Protein AF-A0A2G1WZQ5-F1 (afdb_monomer)

Foldseek 3Di:
DDPDDQDAQADELLLLLLQLQLLLLFLLLQFLLQVLCQQQNLCSLVLLLVLLVLLLLLLQLQLQLCQLPVAAQFLLVLLCFAVHLLSSLLLLLLLLLLLLLLLLLLLLLLLLLVCVVVVDAWDDDDPAIGGSSLVSSLVLLVVLLVCQLQQVDDDSVVSSVLSVLLLVLLVVLLVLLVVQFAPCLCPPVGDPNNVLCSLQSSLQSSSSNLRLSLSSNCSSNHDPSLPSSSCSSNVSSVVNSVSSSSSSSSLSRRDHSVLSHPDSRSQLVSQLVSQQVDDDPRDGCSVVRSVSSSVSNNSSSSSNSSSSLVSSLSNVCVCCVQQLDPVLCQDADPNRRHSNNSSVVSSVSSSVSSRVDDSRLSSSLSSLSVLSSSLSSLVSSVSVVVLPDPSRDRSRHRPPPPVSSVSSNCSSVVSLVSYDVVSNVVSVVSSVVSSVSCVPGSLQPGADTHSLLVSCCVCVVPDDPVSVVVSVVSHRPPPQQEEEEADDDLVCLLVLLVLSLLVSVVSVHAYEYEYEQADAPVAPLVNCVVVPSCVVVVVSQVVSQVSSVVSVHHYHYYYHYDNDRPVVLQVVCVVVVHQEYRYEDDPCQVPDQQDLAGPCLLPLLDHNHHYHYDHDPDDDQQEEEEEDPDDDLSLVLLQSNVSSCVRPVHAYEYEYEDAPPCQVVSQVVSCVVCVVSVNNVHHYHYHHDDPVVRCVVVCVVGPYYRYGDDPAGSVLVCLLVPLVQLLCQVVPDQEAEDWLVCCQSHDVCLLSNLVNHPHAYADQQKAQQVPRARDHSHHQWGWDADPNAIEIEGYEEDCCRHVVRHPDPCVVVRIGGHDCLVRVLVVLVCCCPVVVHLAYEYEYADDPVVVLSSLCSNQVLSHAEYEYENPQDAAKFDDRNNHTYGYQGPPCQWDKDKAFDGDPSYTDDIDIDTHGDDPVDDDDVSSVVSVVVVCVVSVQQAFPDAAPDKWALAPVDLQFDATNNLQVVQVCLCVVVVHQKGKDFSVQFQDRDIDDNTTDTNNNVCNGRVDPDDRDDDDDALVRVQVVQLVQFDFDQDPVRDTPFTGGGMHMPQKDWDADGDPPDPGGIDQIDGNRHTHDD

Nearest PDB structures (foldseek):
  3gi8-assembly1_C  TM=8.503E-01  e=2.421E-17  Methanocaldococcus jannaschii
  8wny-assembly1_B  TM=8.294E-01  e=9.276E-18  Homo sapiens
  3gi9-assembly1_C  TM=8.545E-01  e=6.603E-17  Methanocaldococcus jannaschii
  3gia-assembly1_A  TM=8.506E-01  e=1.650E-16  Methanocaldococcus jannaschii
  6m1y-assembly1_B  TM=4.887E-01  e=1.292E-19  Homo sapiens

Sequence (1081 aa):
MSGDEELAKDLGPLAALTIGIGTMIGAGIFVLPGTAVARAGPLAAFTFVLGGVIALFTALSASELGTAMPKSGGAYFYVNRALGPMFGSVAGWANWLGLAFASAFYMYGFGEYVNALLGLGPVGLGFVTLEAAQVIGLAGALLFIAVNYFGAKETGGLQIVIVLSLLGILAVFTVVGILNAEMSSLRPLAPPGTVGQVLPVTGIIFVSYLGFVQITSVAEEIKNPGRNLPLAVLGSVVIVTVVYALFLLVLLAAVPNELVANNETAVVDAARLLFGNYEVFGFSLGGLGAAMLLIGGLLATASSANASILSSSRINFAMGREKIVTPSLNEIHERFGTPYKSIALTGALILVFLVAGDVNSLSTMGSVLHLVVYGLLNLALIVMRESEVEGYDPDFEVPFYPAVPIIGAVSSFALIYYIEPRIIAISGGLVAFALLWYLLYARDKVEARGVLGTWILDRSEDLPEQAVSAATAVQPSGDDYRVMVPLANPKTEEHLITLASAIAKQRNGTVVAVNIANVPDQTSLEAARDRGAHEAAHGLLDQAREDAETFGVDVETHVVLSHRVFEEVFDAARTYGADMTVMGWGEDSHGAPGRAESAVDELAYSLPSDFLVFRDRGFDPARILVPTAGGPASELSGAVARMLQAEFDGEVTLLHVVEPGEEEAGRAFLSEWADAHDLSDATLRIESGDVEDSIERAARDATMLIIGATQKGLLSRLVRGSLVLDVLNEVGPDADVIGNHEFDYGLDPISDVTADSEFPWLATNLVDSETGEAFDGTESTNIVERGGVSVGIIGLVDDGATTGKTNIDFEAEGITIEDFTETGPAEAKRLKEDEDVDVVVALAHTGIDDAENLAEADADDDIDVIVVGDDEQFYPPETVDGSIVSEARARAAYLSEIELTVDGGEVTSFDGQLIEVTNDIEKDPTASDIINEYRGEVSLDSPVVETETPLDATFGSNYHRETNYGNVVTDAMRERVDADVAITNAGGIRSDSVYGPGEITGGDIFNTLPFPNTVVSLELTGEELVETLESQVVTLESETGQNFGEEISQQTSGVHFEWVPHEDADELVRDVYVGGEPLDP

Solvent-accessible surface area (backbone atoms only — not comparable to full-atom values): 55916 Å² total; per-residue (Å²): 133,78,94,82,72,82,61,72,56,74,36,46,54,67,55,43,23,34,51,10,35,29,36,17,59,15,30,37,80,42,31,43,53,6,57,31,29,59,54,17,41,62,38,31,30,54,22,50,38,52,35,34,55,53,49,45,31,36,34,41,37,51,26,20,54,34,29,41,49,44,47,60,20,20,64,28,46,51,17,21,49,21,56,7,56,50,50,15,29,32,25,41,49,25,45,44,52,14,33,28,27,38,26,18,29,14,24,35,42,30,8,45,51,53,32,74,75,68,71,61,68,64,48,76,60,90,95,47,76,39,49,36,23,41,57,45,9,48,55,50,45,53,50,51,42,49,41,57,43,59,39,65,79,75,54,73,65,57,55,44,53,51,36,54,49,41,53,49,51,51,48,55,51,37,55,57,25,55,79,56,45,37,78,68,61,36,60,65,49,69,49,94,76,15,70,82,27,38,58,32,43,19,34,40,54,35,45,29,62,61,16,33,59,57,44,32,39,44,26,44,28,31,44,66,34,48,62,33,45,38,50,16,27,45,46,20,44,52,53,50,28,52,51,49,31,53,39,43,46,25,50,41,22,42,40,66,58,76,65,30,29,77,24,58,56,24,60,26,57,47,27,26,57,63,30,42,79,40,69,59,99,89,40,62,35,13,65,57,32,20,49,48,42,42,51,39,39,38,53,17,7,49,47,20,27,51,51,30,54,55,50,38,38,44,39,48,35,38,33,14,74,56,30,60,39,64,50,70,39,47,45,59,36,90,91,40,75,19,43,38,52,34,40,50,52,49,42,52,50,19,52,51,44,36,74,76,44,51,69,66,57,21,25,28,49,16,16,48,29,39,26,53,34,41,20,45,36,17,49,17,48,51,44,50,67,76,58,70,50,86,87,71,62,46,71,32,76,56,73,66,71,68,57,38,32,52,50,18,19,51,52,31,53,53,34,52,72,49,46,59,66,69,53,50,52,53,53,50,50,51,45,50,46,22,46,48,43,21,74,75,53,18,25,73,52,28,86,72,80,7,50,50,42,51,58,43,57,82,38,44,89,83,46,59,67,68,58,36,52,50,39,65,72,62,48,49,58,67,82,41,44,23,25,27,30,66,54,87,51,84,90,54,42,69,56,50,39,50,54,34,34,52,54,12,51,78,59,63,16,28,31,36,40,31,30,64,42,76,36,59,87,90,50,53,65,68,59,44,58,77,72,47,63,62,64,76,47,48,67,58,49,53,48,52,42,58,59,23,50,76,72,74,30,56,68,48,72,48,79,43,75,31,71,48,53,71,66,45,52,49,52,46,35,55,74,70,58,23,56,27,38,44,35,76,54,62,91,64,54,57,45,68,98,77,55,90,65,27,83,64,43,78,55,68,83,72,65,76,39,51,76,44,79,44,70,81,82,69,91,44,64,58,26,32,34,33,57,45,90,62,62,74,43,29,53,54,39,45,53,53,51,50,49,47,27,72,74,66,75,23,48,46,32,42,35,36,68,31,62,83,90,40,64,70,58,50,51,51,52,52,51,54,52,24,53,76,63,77,40,69,88,40,47,80,44,79,50,66,56,64,61,66,66,48,49,56,61,54,48,73,81,34,62,33,79,45,68,45,72,69,100,57,37,63,59,61,56,37,51,56,75,19,74,66,55,56,41,44,49,72,68,54,54,84,58,48,56,57,48,44,70,64,43,76,79,41,70,75,56,40,35,57,47,37,70,73,44,86,43,54,38,19,26,50,27,43,19,22,62,89,77,70,41,43,35,83,53,41,35,40,60,47,78,47,80,54,99,90,41,39,36,33,36,38,10,31,48,43,64,63,40,40,68,68,69,36,93,67,61,45,70,82,73,42,33,39,80,46,61,40,53,61,44,49,40,54,49,30,42,45,40,39,74,76,65,68,33,34,42,26,37,35,37,29,34,29,40,68,74,54,49,51,49,34,29,60,53,26,81,82,54,43,45,47,32,38,42,37,64,61,70,48,45,88,35,58,58,41,81,41,77,71,16,34,38,32,29,36,35,55,92,65,46,26,45,75,46,75,50,77,40,71,60,97,56,37,82,76,50,73,53,55,42,64,45,73,60,54,92,85,57,86,74,58,66,67,56,47,50,57,54,51,51,56,40,60,75,62,47,28,79,41,71,73,47,73,38,93,52,64,28,46,38,26,53,89,48,31,52,56,30,74,29,68,33,40,35,54,53,17,42,49,52,18,62,75,69,74,49,73,58,24,73,44,56,30,84,66,50,57,33,80,44,68,47,53,56,38,72,39,27,45,42,58,50,41,52,28,44,74,63,94,76,81,89,82,90,81,94,70,55,42,49,57,49,49,53,56,61,38,70,35,57,41,74,53,72,42,100,84,75,50,74,82,48,56,35,40,38,43,20,54,27,46,62,46,69,46,73,54,81,51,100,84,54,96,58,50,55,44,80,45,22,47,82,84,42,76,59,70,96

Mean predicted aligned error: 19.76 Å

Structure (mmCIF, N/CA/C/O backbone):
data_AF-A0A2G1WZQ5-F1
#
_entry.id   AF-A0A2G1WZQ5-F1
#
loop_
_atom_site.group_PDB
_atom_site.id
_atom_site.type_symbol
_atom_site.label_atom_id
_atom_site.label_alt_id
_atom_site.label_comp_id
_atom_site.label_asym_id
_atom_site.label_entity_id
_atom_site.label_seq_id
_atom_site.pdbx_PDB_ins_code
_atom_site.Cartn_x
_atom_site.Cartn_y
_atom_site.Cartn_z
_atom_site.occupancy
_atom_site.B_iso_or_equiv
_atom_site.auth_seq_id
_atom_site.auth_comp_id
_atom_site.auth_asym_id
_atom_site.auth_atom_id
_atom_site.pdbx_PDB_model_num
ATOM 1 N N . MET A 1 1 ? 5.654 -18.693 7.357 1.00 29.69 1 MET A N 1
ATOM 2 C CA . MET A 1 1 ? 6.306 -17.385 7.551 1.00 29.69 1 MET A CA 1
ATOM 3 C C . MET A 1 1 ? 5.194 -16.432 7.930 1.00 29.69 1 MET A C 1
ATOM 5 O O . MET A 1 1 ? 4.270 -16.294 7.135 1.00 29.69 1 MET A O 1
ATOM 9 N N . SER A 1 2 ? 5.206 -15.958 9.177 1.00 25.42 2 SER A N 1
ATOM 10 C CA . SER A 1 2 ? 4.287 -14.941 9.703 1.00 25.42 2 SER A CA 1
ATOM 11 C C . SER A 1 2 ? 4.451 -13.641 8.910 1.00 25.42 2 SER A C 1
ATOM 13 O O . SER A 1 2 ? 5.527 -13.380 8.380 1.00 25.42 2 SER A O 1
ATOM 15 N N . GLY A 1 3 ? 3.359 -12.894 8.747 1.00 26.50 3 GLY A N 1
ATOM 16 C CA . GLY A 1 3 ? 3.228 -11.793 7.788 1.00 26.50 3 GLY A CA 1
ATOM 17 C C . GLY A 1 3 ? 4.010 -10.516 8.098 1.00 26.50 3 GLY A C 1
ATOM 18 O O . GLY A 1 3 ? 4.074 -9.671 7.209 1.00 26.50 3 GLY A O 1
ATOM 19 N N . ASP A 1 4 ? 4.643 -10.415 9.270 1.00 29.84 4 ASP A N 1
ATOM 20 C CA . ASP A 1 4 ? 5.208 -9.166 9.802 1.00 29.84 4 ASP A CA 1
ATOM 21 C C . ASP A 1 4 ? 6.713 -9.261 10.107 1.00 29.84 4 ASP A C 1
ATOM 23 O O . ASP A 1 4 ? 7.184 -8.892 11.178 1.00 29.84 4 ASP A O 1
ATOM 27 N N . GLU A 1 5 ? 7.505 -9.765 9.160 1.00 31.70 5 GLU A N 1
ATOM 28 C CA . GLU A 1 5 ? 8.941 -9.462 9.147 1.00 31.70 5 GLU A CA 1
ATOM 29 C C . GLU A 1 5 ? 9.142 -8.159 8.359 1.00 31.70 5 GLU A C 1
ATOM 31 O O . GLU A 1 5 ? 9.123 -8.167 7.124 1.00 31.70 5 GLU A O 1
ATOM 36 N N . GLU A 1 6 ? 9.323 -7.028 9.051 1.00 35.47 6 GLU A N 1
ATOM 37 C CA . GLU A 1 6 ? 9.748 -5.786 8.398 1.00 35.47 6 GLU A CA 1
ATOM 38 C C . GLU A 1 6 ? 11.086 -6.017 7.674 1.00 35.47 6 GLU A C 1
ATOM 40 O O . GLU A 1 6 ? 12.107 -6.366 8.277 1.00 35.47 6 GLU A O 1
ATOM 45 N N . LEU A 1 7 ? 11.097 -5.835 6.349 1.00 51.03 7 LEU A N 1
ATOM 46 C CA . LEU A 1 7 ? 12.318 -5.947 5.554 1.00 51.03 7 LEU A CA 1
ATOM 47 C C . LEU A 1 7 ? 13.305 -4.843 5.961 1.00 51.03 7 LEU A C 1
ATOM 49 O O . LEU A 1 7 ? 12.952 -3.667 6.044 1.00 51.03 7 LEU A O 1
ATOM 53 N N . ALA A 1 8 ? 14.575 -5.206 6.157 1.00 48.88 8 ALA A N 1
ATOM 54 C CA . ALA A 1 8 ? 15.613 -4.243 6.514 1.00 48.88 8 ALA A CA 1
ATOM 55 C C . ALA A 1 8 ? 15.710 -3.101 5.476 1.00 48.88 8 ALA A C 1
ATOM 57 O O . ALA A 1 8 ? 15.959 -3.328 4.286 1.00 48.88 8 ALA A O 1
ATOM 58 N N . LYS A 1 9 ? 15.560 -1.852 5.942 1.00 71.12 9 LYS A N 1
ATOM 59 C CA . LYS A 1 9 ? 15.681 -0.620 5.140 1.00 71.12 9 LYS A CA 1
ATOM 60 C C . LYS A 1 9 ? 17.141 -0.357 4.750 1.00 71.12 9 LYS A C 1
ATOM 62 O O . LYS A 1 9 ? 17.789 0.537 5.291 1.00 71.12 9 LYS A O 1
ATOM 67 N N . ASP A 1 10 ? 17.687 -1.124 3.810 1.00 75.94 10 ASP A N 1
ATOM 68 C CA . ASP A 1 10 ? 19.107 -1.078 3.431 1.00 75.94 10 ASP A CA 1
ATOM 69 C C . ASP A 1 10 ? 19.416 -0.236 2.179 1.00 75.94 10 ASP A C 1
ATOM 71 O O . ASP A 1 10 ? 20.571 0.149 1.946 1.00 75.94 10 ASP A O 1
ATOM 75 N N . LEU A 1 11 ? 18.411 0.118 1.373 1.00 79.69 11 LEU A N 1
ATOM 76 C CA . LEU A 1 11 ? 18.607 0.794 0.090 1.00 79.69 11 LEU A CA 1
ATOM 77 C C . LEU A 1 11 ? 18.655 2.319 0.243 1.00 79.69 11 LEU A C 1
ATOM 79 O O . LEU A 1 11 ? 17.658 2.994 0.489 1.00 79.69 11 LEU A O 1
ATOM 83 N N . GLY A 1 12 ? 19.843 2.890 0.033 1.00 85.31 12 GLY A N 1
ATOM 84 C CA . GLY A 1 12 ? 20.021 4.339 -0.077 1.00 85.31 12 GLY A CA 1
ATOM 85 C C . GLY A 1 12 ? 19.518 4.923 -1.413 1.00 85.31 12 GLY A C 1
ATOM 86 O O . GLY A 1 12 ? 19.288 4.187 -2.376 1.00 85.31 12 GLY A O 1
ATOM 87 N N . PRO A 1 13 ? 19.451 6.263 -1.537 1.00 86.19 13 PRO A N 1
ATOM 88 C CA . PRO A 1 13 ? 18.886 6.946 -2.708 1.00 86.19 13 PRO A CA 1
ATOM 89 C C . PRO A 1 13 ? 19.614 6.627 -4.020 1.00 86.19 13 PRO A C 1
ATOM 91 O O . PRO A 1 13 ? 18.984 6.467 -5.063 1.00 86.19 13 PRO A O 1
ATOM 94 N N . LEU A 1 14 ? 20.946 6.486 -3.985 1.00 87.38 14 LEU A N 1
ATOM 95 C CA . LEU A 1 14 ? 21.723 6.112 -5.170 1.00 87.38 14 LEU A CA 1
ATOM 96 C C . LEU A 1 14 ? 21.392 4.686 -5.632 1.00 87.38 14 LEU A C 1
ATOM 98 O O . LEU A 1 14 ? 21.265 4.454 -6.832 1.00 87.38 14 LEU A O 1
ATOM 102 N N . ALA A 1 15 ? 21.227 3.749 -4.694 1.00 86.25 15 ALA A N 1
ATOM 103 C CA . ALA A 1 15 ? 20.874 2.370 -5.013 1.00 86.25 15 ALA A CA 1
ATOM 104 C C . ALA A 1 15 ? 19.482 2.315 -5.662 1.00 86.25 15 ALA A C 1
ATOM 106 O O . ALA A 1 15 ? 19.361 1.799 -6.774 1.00 86.25 15 ALA A O 1
ATOM 107 N N . ALA A 1 16 ? 18.479 2.957 -5.050 1.00 87.75 16 ALA A N 1
ATOM 108 C CA . ALA A 1 16 ? 17.121 3.061 -5.592 1.00 87.75 16 ALA A CA 1
ATOM 109 C C . ALA A 1 16 ? 17.097 3.680 -7.004 1.00 87.75 16 ALA A C 1
ATOM 111 O O . ALA A 1 16 ? 16.499 3.122 -7.927 1.00 87.75 16 ALA A O 1
ATOM 112 N N . LEU A 1 17 ? 17.836 4.776 -7.221 1.00 90.62 17 LEU A N 1
ATOM 113 C CA . LEU A 1 17 ? 17.949 5.414 -8.535 1.00 90.62 17 LEU A CA 1
ATOM 114 C C . LEU A 1 17 ? 18.581 4.474 -9.580 1.00 90.62 17 LEU A C 1
ATOM 116 O O . LEU A 1 17 ? 18.105 4.390 -10.713 1.00 90.62 17 LEU A O 1
ATOM 120 N N . THR A 1 18 ? 19.640 3.740 -9.217 1.00 88.19 18 THR A N 1
ATOM 121 C CA . THR A 1 18 ? 20.293 2.793 -10.138 1.00 88.19 18 THR A CA 1
ATOM 122 C C . THR A 1 18 ? 19.441 1.566 -10.464 1.00 88.19 18 THR A C 1
ATOM 124 O O . THR A 1 18 ? 19.591 1.019 -11.556 1.00 88.19 18 THR A O 1
ATOM 127 N N . ILE A 1 19 ? 18.512 1.161 -9.590 1.00 85.44 19 ILE A N 1
ATOM 128 C CA . ILE A 1 19 ? 17.529 0.111 -9.897 1.00 85.44 19 ILE A CA 1
ATOM 129 C C . ILE A 1 19 ? 16.635 0.569 -11.056 1.00 85.44 19 ILE A C 1
ATOM 131 O O . ILE A 1 19 ? 16.537 -0.130 -12.067 1.00 85.44 19 ILE A O 1
ATOM 135 N N . GLY A 1 20 ? 16.064 1.776 -10.968 1.00 87.69 20 GLY A N 1
ATOM 136 C CA . GLY A 1 20 ? 15.233 2.346 -12.034 1.00 87.69 20 GLY A CA 1
ATOM 137 C C . GLY A 1 20 ? 16.000 2.607 -13.330 1.00 87.69 20 GLY A C 1
ATOM 138 O O . GLY A 1 20 ? 15.562 2.228 -14.415 1.00 87.69 20 GLY A O 1
ATOM 139 N N . ILE A 1 21 ? 17.186 3.217 -13.240 1.00 91.06 21 ILE A N 1
ATOM 140 C CA . ILE A 1 21 ? 18.001 3.507 -14.429 1.00 91.06 21 ILE A CA 1
ATOM 141 C C . ILE A 1 21 ? 18.484 2.212 -15.090 1.00 91.06 21 ILE A C 1
ATOM 143 O O . ILE A 1 21 ? 18.430 2.110 -16.309 1.00 91.06 21 ILE A O 1
ATOM 147 N N . GLY A 1 22 ? 18.950 1.218 -14.331 1.00 85.62 22 GLY A N 1
ATOM 148 C CA . GLY A 1 22 ? 19.481 -0.025 -14.901 1.00 85.62 22 GLY A CA 1
ATOM 149 C C . GLY A 1 22 ? 18.422 -0.943 -15.507 1.00 85.62 22 GLY A C 1
ATOM 150 O O . GLY A 1 22 ? 18.697 -1.662 -16.466 1.00 85.62 22 GLY A O 1
ATOM 151 N N . THR A 1 23 ? 17.192 -0.894 -14.998 1.00 84.00 23 THR A N 1
ATOM 152 C CA . THR A 1 23 ? 16.056 -1.594 -15.616 1.00 84.00 23 THR A CA 1
ATOM 153 C C . THR A 1 23 ? 15.586 -0.898 -16.892 1.00 84.00 23 THR A C 1
ATOM 155 O O . THR A 1 23 ? 15.236 -1.578 -17.853 1.00 84.00 23 THR A O 1
ATOM 158 N N . MET A 1 24 ? 15.628 0.438 -16.945 1.00 91.31 24 MET A N 1
ATOM 159 C CA . MET A 1 24 ? 15.257 1.192 -18.145 1.00 91.31 24 MET A CA 1
ATOM 160 C C . MET A 1 24 ? 16.355 1.193 -19.218 1.00 91.31 24 MET A C 1
ATOM 162 O O . MET A 1 24 ? 16.076 0.826 -20.356 1.00 91.31 24 MET A O 1
ATOM 166 N N . ILE A 1 25 ? 17.615 1.527 -18.889 1.00 90.12 25 ILE A N 1
ATOM 167 C CA . ILE A 1 25 ? 18.793 1.474 -19.789 1.00 90.12 25 ILE A CA 1
ATOM 168 C C . ILE A 1 25 ? 19.225 0.016 -20.022 1.00 90.12 25 ILE A C 1
ATOM 170 O O . ILE A 1 25 ? 20.331 -0.408 -19.696 1.00 90.12 25 ILE A O 1
ATOM 174 N N . GLY A 1 26 ? 18.309 -0.743 -20.611 1.00 83.06 26 GLY A N 1
ATOM 175 C CA . GLY A 1 26 ? 18.460 -2.124 -21.022 1.00 83.06 26 GLY A CA 1
ATOM 176 C C . GLY A 1 26 ? 18.568 -2.268 -22.529 1.00 83.06 26 GLY A C 1
ATOM 177 O O . GLY A 1 26 ? 19.111 -1.417 -23.236 1.00 83.06 26 GLY A O 1
ATOM 178 N N . ALA A 1 27 ? 17.966 -3.333 -23.053 1.00 81.69 27 ALA A N 1
ATOM 179 C CA . ALA A 1 27 ? 17.953 -3.594 -24.490 1.00 81.69 27 ALA A CA 1
ATOM 180 C C . ALA A 1 27 ? 17.224 -2.510 -25.306 1.00 81.69 27 ALA A C 1
ATOM 182 O O . ALA A 1 27 ? 17.475 -2.391 -26.498 1.00 81.69 27 ALA A O 1
ATOM 183 N N . GLY A 1 28 ? 16.353 -1.698 -24.696 1.00 86.25 28 GLY A N 1
ATOM 184 C CA . GLY A 1 28 ? 15.568 -0.672 -25.391 1.00 86.25 28 GLY A CA 1
ATOM 185 C C . GLY A 1 28 ? 16.412 0.283 -26.242 1.00 86.25 28 GLY A C 1
ATOM 186 O O . GLY A 1 28 ? 16.221 0.372 -27.452 1.00 86.25 28 GLY A O 1
ATOM 187 N N . ILE A 1 29 ? 17.408 0.939 -25.639 1.00 91.12 29 ILE A N 1
ATOM 188 C CA . ILE A 1 29 ? 18.269 1.921 -26.326 1.00 91.12 29 ILE A CA 1
ATOM 189 C C . ILE A 1 29 ? 19.345 1.295 -27.221 1.00 91.12 29 ILE A C 1
ATOM 191 O O . ILE A 1 29 ? 19.908 1.971 -28.078 1.00 91.12 29 ILE A O 1
ATOM 195 N N . PHE A 1 30 ? 19.633 0.010 -27.028 1.00 92.50 30 PHE A N 1
ATOM 196 C CA . PHE A 1 30 ? 20.663 -0.719 -27.767 1.00 92.50 30 PHE A CA 1
ATOM 197 C C . PHE A 1 30 ? 20.083 -1.470 -28.980 1.00 92.50 30 PHE A C 1
ATOM 199 O O . PHE A 1 30 ? 20.706 -1.471 -30.037 1.00 92.50 30 PHE A O 1
ATOM 206 N N . VAL A 1 31 ? 18.868 -2.019 -28.859 1.00 91.38 31 VAL A N 1
ATOM 207 C CA . VAL A 1 31 ? 18.214 -2.890 -29.855 1.00 91.38 31 VAL A CA 1
ATOM 208 C C . VAL A 1 31 ? 17.113 -2.169 -30.641 1.00 91.38 31 VAL A C 1
ATOM 210 O O . VAL A 1 31 ? 17.042 -2.289 -31.863 1.00 91.38 31 VAL A O 1
ATOM 213 N N . LEU A 1 32 ? 16.258 -1.373 -29.984 1.00 93.25 32 LEU A N 1
ATOM 214 C CA . LEU A 1 32 ? 15.117 -0.725 -30.651 1.00 93.25 32 LEU A CA 1
ATOM 215 C C . LEU A 1 32 ? 15.427 0.497 -31.535 1.00 93.25 32 LEU A C 1
ATOM 217 O O . LEU A 1 32 ? 14.532 0.844 -32.317 1.00 93.25 32 LEU A O 1
ATOM 221 N N . PRO A 1 33 ? 16.616 1.152 -31.515 1.00 94.25 33 PRO A N 1
ATOM 222 C CA . PRO A 1 33 ? 16.899 2.224 -32.468 1.00 94.25 33 PRO A CA 1
ATOM 223 C C . PRO A 1 33 ? 16.680 1.787 -33.917 1.00 94.25 33 PRO A C 1
ATOM 225 O O . PRO A 1 33 ? 16.130 2.555 -34.704 1.00 94.25 33 PRO A O 1
ATOM 228 N N . GLY A 1 34 ? 17.031 0.544 -34.265 1.00 92.12 34 GLY A N 1
ATOM 229 C CA . GLY A 1 34 ? 16.873 0.049 -35.628 1.00 92.12 34 GLY A CA 1
ATOM 230 C C . GLY A 1 34 ? 15.418 -0.011 -36.086 1.00 92.12 34 GLY A C 1
ATOM 231 O O . GLY A 1 34 ? 15.088 0.504 -37.159 1.00 92.12 34 GLY A O 1
ATOM 232 N N . THR A 1 35 ? 14.526 -0.550 -35.250 1.00 92.00 35 THR A N 1
ATOM 233 C CA . THR A 1 35 ? 13.079 -0.562 -35.514 1.00 92.00 35 THR A CA 1
ATOM 234 C C . THR A 1 35 ? 12.496 0.852 -35.529 1.00 92.00 35 THR A C 1
ATOM 236 O O . THR A 1 35 ? 11.712 1.194 -36.420 1.00 92.00 35 THR A O 1
ATOM 239 N N . ALA A 1 36 ? 12.871 1.694 -34.560 1.00 94.44 36 ALA A N 1
ATOM 240 C CA . ALA A 1 36 ? 12.332 3.043 -34.431 1.00 94.44 36 ALA A CA 1
ATOM 241 C C . ALA A 1 36 ? 12.698 3.913 -35.641 1.00 94.44 36 ALA A C 1
ATOM 243 O O . ALA A 1 36 ? 11.834 4.574 -36.217 1.00 94.44 36 ALA A O 1
ATOM 244 N N . VAL A 1 37 ? 13.955 3.861 -36.085 1.00 94.69 37 VAL A N 1
ATOM 245 C CA . VAL A 1 37 ? 14.456 4.646 -37.223 1.00 94.69 37 VAL A CA 1
ATOM 246 C C . VAL A 1 37 ? 13.902 4.125 -38.543 1.00 94.69 37 VAL A C 1
ATOM 248 O O . VAL A 1 37 ? 13.547 4.928 -39.404 1.00 94.69 37 VAL A O 1
ATOM 251 N N . ALA A 1 38 ? 13.725 2.809 -38.689 1.00 93.94 38 ALA A N 1
ATOM 252 C CA . ALA A 1 38 ? 13.097 2.232 -39.876 1.00 93.94 38 ALA A CA 1
ATOM 253 C C . ALA A 1 38 ? 11.662 2.741 -40.109 1.00 93.94 38 ALA A C 1
ATOM 255 O O . ALA A 1 38 ? 11.233 2.856 -41.257 1.00 93.94 38 ALA A O 1
ATOM 256 N N . ARG A 1 39 ? 10.919 3.057 -39.038 1.00 93.56 39 ARG A N 1
ATOM 257 C CA . ARG A 1 39 ? 9.515 3.501 -39.115 1.00 93.56 39 ARG A CA 1
ATOM 258 C C . ARG A 1 39 ? 9.345 5.018 -39.014 1.00 93.56 39 ARG A C 1
ATOM 260 O O . ARG A 1 39 ? 8.611 5.607 -39.804 1.00 93.56 39 ARG A O 1
ATOM 267 N N . ALA A 1 40 ? 10.005 5.656 -38.051 1.00 95.12 40 ALA A N 1
ATOM 268 C CA . ALA A 1 40 ? 9.856 7.082 -37.751 1.00 95.12 40 ALA A CA 1
ATOM 269 C C . ALA A 1 40 ? 10.967 7.960 -38.362 1.00 95.12 40 ALA A C 1
ATOM 271 O O . ALA A 1 40 ? 10.849 9.189 -38.370 1.00 95.12 40 ALA A O 1
ATOM 272 N N . GLY A 1 41 ? 12.038 7.369 -38.903 1.00 92.94 41 GLY A N 1
ATOM 273 C CA . GLY A 1 41 ? 13.186 8.116 -39.418 1.00 92.94 41 GLY A CA 1
ATOM 274 C C . GLY A 1 41 ? 13.804 9.012 -38.333 1.00 92.94 41 GLY A C 1
ATOM 275 O O . GLY A 1 41 ? 13.901 8.588 -37.180 1.00 92.94 41 GLY A O 1
ATOM 276 N N . PRO A 1 42 ? 14.166 10.271 -38.651 1.00 91.25 42 PRO A N 1
ATOM 277 C CA . PRO A 1 42 ? 14.698 11.215 -37.665 1.00 91.25 42 PRO A CA 1
ATOM 278 C C . PRO A 1 42 ? 13.759 11.515 -36.483 1.00 91.25 42 PRO A C 1
ATOM 280 O O . PRO A 1 42 ? 14.230 11.934 -35.427 1.00 91.25 42 PRO A O 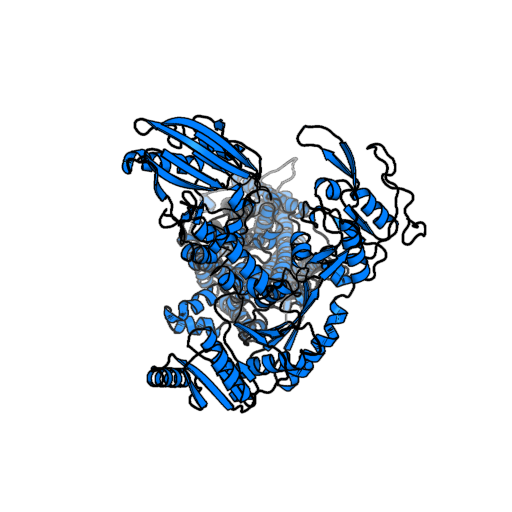1
ATOM 283 N N . LEU A 1 43 ? 12.444 11.272 -36.616 1.00 94.75 43 LEU A N 1
ATOM 284 C CA . LEU A 1 43 ? 11.493 11.431 -35.508 1.00 94.75 43 LEU A CA 1
ATOM 285 C C . LEU A 1 43 ? 11.644 10.353 -34.425 1.00 94.75 43 LEU A C 1
ATOM 287 O O . LEU A 1 43 ? 11.048 10.504 -33.364 1.00 94.75 43 LEU A O 1
ATOM 291 N N . ALA A 1 44 ? 12.448 9.305 -34.635 1.00 93.81 44 ALA A N 1
ATOM 292 C CA . ALA A 1 44 ? 12.687 8.269 -33.629 1.00 93.81 44 ALA A CA 1
ATOM 293 C C . ALA A 1 44 ? 13.198 8.842 -32.292 1.00 93.81 44 ALA A C 1
ATOM 295 O O . ALA A 1 44 ? 12.759 8.414 -31.234 1.00 93.81 44 ALA A O 1
ATOM 296 N N . ALA A 1 45 ? 14.055 9.869 -32.298 1.00 93.00 45 ALA A N 1
ATOM 297 C CA . ALA A 1 45 ? 14.475 10.512 -31.046 1.00 93.00 45 ALA A CA 1
ATOM 298 C C . ALA A 1 45 ? 13.286 11.151 -30.294 1.00 93.00 45 ALA A C 1
ATOM 300 O O . ALA A 1 45 ? 13.200 11.077 -29.069 1.00 93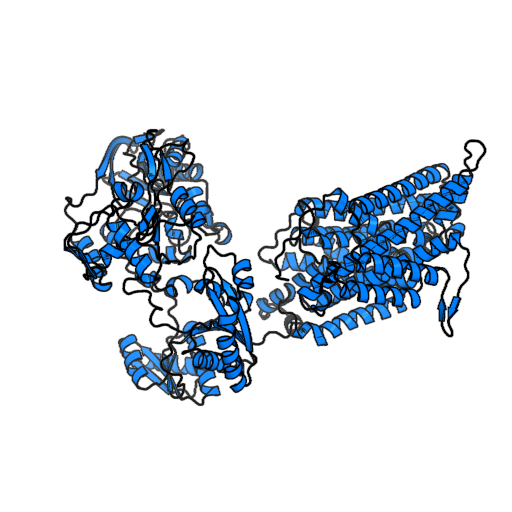.00 45 ALA A O 1
ATOM 301 N N . PHE A 1 46 ? 12.327 11.726 -31.028 1.00 95.56 46 PHE A N 1
ATOM 302 C CA . PHE A 1 46 ? 11.120 12.320 -30.452 1.00 95.56 46 PHE A CA 1
ATOM 303 C C . PHE A 1 46 ? 10.164 11.268 -29.875 1.00 95.56 46 PHE A C 1
ATOM 305 O O . PHE A 1 46 ? 9.525 11.532 -28.861 1.00 95.56 46 PHE A O 1
ATOM 312 N N . THR A 1 47 ? 10.084 10.065 -30.456 1.00 96.31 47 THR A N 1
ATOM 313 C CA . THR A 1 47 ? 9.205 9.005 -29.929 1.00 96.31 47 THR A CA 1
ATOM 314 C C . THR A 1 47 ? 9.647 8.519 -28.552 1.00 96.31 47 THR A C 1
ATOM 316 O O . THR A 1 47 ? 8.788 8.222 -27.724 1.00 96.31 47 THR A O 1
ATOM 319 N N . PHE A 1 48 ? 10.961 8.487 -28.289 1.00 95.44 48 PHE A N 1
ATOM 320 C CA . PHE A 1 48 ? 11.515 8.202 -26.960 1.00 95.44 48 PHE A CA 1
ATOM 321 C C . PHE A 1 48 ? 11.200 9.326 -25.970 1.00 95.44 48 PHE A C 1
ATOM 323 O O . PHE A 1 48 ? 10.682 9.044 -24.897 1.00 95.44 48 PHE A O 1
ATOM 330 N N . VAL A 1 49 ? 11.393 10.595 -26.353 1.00 97.38 49 VAL A N 1
ATOM 331 C CA . VAL A 1 49 ? 11.002 11.743 -25.509 1.00 97.38 49 VAL A CA 1
ATOM 332 C C . VAL A 1 49 ? 9.520 11.686 -25.142 1.00 97.38 49 VAL A C 1
ATOM 334 O O . VAL A 1 49 ? 9.171 11.840 -23.975 1.00 97.38 49 VAL A O 1
ATOM 337 N N . LEU A 1 50 ? 8.651 11.424 -26.120 1.00 97.38 50 LEU A N 1
ATOM 338 C CA . LEU A 1 50 ? 7.214 11.304 -25.889 1.00 97.38 50 LEU A CA 1
ATOM 339 C C . LEU A 1 50 ? 6.881 10.143 -24.940 1.00 97.38 50 LEU A C 1
ATOM 341 O O . LEU A 1 50 ? 6.051 10.313 -24.052 1.00 97.38 50 LEU A O 1
ATOM 345 N N . GLY A 1 51 ? 7.554 8.997 -25.089 1.00 96.56 51 GLY A N 1
ATOM 346 C CA . GLY A 1 51 ? 7.426 7.867 -24.164 1.00 96.56 51 GLY A CA 1
ATOM 347 C C . GLY A 1 51 ? 7.820 8.239 -22.734 1.00 96.56 51 GLY A C 1
ATOM 348 O O . GLY A 1 51 ? 7.068 7.956 -21.808 1.00 96.56 51 GLY A O 1
ATOM 349 N N . GLY A 1 52 ? 8.934 8.953 -22.561 1.00 97.31 52 GLY A N 1
ATOM 350 C CA . GLY A 1 52 ? 9.386 9.445 -21.258 1.00 97.31 52 GLY A CA 1
ATOM 351 C C . GLY A 1 52 ? 8.427 10.441 -20.604 1.00 97.31 52 GLY A C 1
ATOM 352 O O . GLY A 1 52 ? 8.187 10.359 -19.405 1.00 97.31 52 GLY A O 1
ATOM 353 N N . VAL A 1 53 ? 7.822 11.345 -21.383 1.00 97.81 53 VAL A N 1
ATOM 354 C CA . VAL A 1 53 ? 6.795 12.278 -20.879 1.00 97.81 53 VAL A CA 1
ATOM 355 C C . VAL A 1 53 ? 5.546 11.527 -20.409 1.00 97.81 53 VAL A C 1
ATOM 357 O O . VAL A 1 53 ? 5.023 11.825 -19.341 1.00 97.81 53 VAL A O 1
ATOM 360 N N . ILE A 1 54 ? 5.089 10.531 -21.172 1.00 97.19 54 ILE A N 1
ATOM 361 C CA . ILE A 1 54 ? 3.944 9.690 -20.785 1.00 97.19 54 ILE A CA 1
ATOM 362 C C . ILE A 1 54 ? 4.265 8.883 -19.519 1.00 97.19 54 ILE A C 1
ATOM 364 O O . ILE A 1 54 ? 3.452 8.826 -18.595 1.00 97.19 54 ILE A O 1
ATOM 368 N N . ALA A 1 55 ? 5.471 8.315 -19.445 1.00 97.56 55 ALA A N 1
ATOM 369 C CA . ALA A 1 55 ? 5.953 7.615 -18.261 1.00 97.56 55 ALA A CA 1
ATOM 370 C C . ALA A 1 55 ? 5.997 8.538 -17.034 1.00 97.56 55 ALA A C 1
ATOM 372 O O . ALA A 1 55 ? 5.629 8.105 -15.950 1.00 97.56 55 ALA A O 1
ATOM 373 N N . LEU A 1 56 ? 6.370 9.813 -17.201 1.00 97.94 56 LEU A N 1
ATOM 374 C CA . LEU A 1 56 ? 6.467 10.778 -16.105 1.00 97.94 56 LEU A CA 1
ATOM 375 C C . LEU A 1 56 ? 5.120 11.051 -15.421 1.00 97.94 56 LEU A C 1
ATOM 377 O O . LEU A 1 56 ? 5.089 11.153 -14.200 1.00 97.94 56 LEU A O 1
ATOM 381 N N . PHE A 1 57 ? 4.010 11.110 -16.167 1.00 98.12 57 PHE A N 1
ATOM 382 C CA . PHE A 1 57 ? 2.679 11.254 -15.557 1.00 98.12 57 PHE A CA 1
ATOM 383 C C . PHE A 1 57 ? 2.354 10.080 -14.629 1.00 98.12 57 PHE A C 1
ATOM 385 O O . PHE A 1 57 ? 1.906 10.283 -13.509 1.00 98.12 57 PHE A O 1
ATOM 392 N N . THR A 1 58 ? 2.661 8.857 -15.064 1.00 97.75 58 THR A N 1
ATOM 393 C CA . THR A 1 58 ? 2.479 7.658 -14.231 1.00 97.75 58 THR A CA 1
ATOM 394 C C . THR A 1 58 ? 3.495 7.606 -13.090 1.00 97.75 58 THR A C 1
ATOM 396 O O . THR A 1 58 ? 3.171 7.137 -12.007 1.00 97.75 58 THR A O 1
ATOM 399 N N . ALA A 1 59 ? 4.720 8.086 -13.306 1.00 97.75 59 ALA A N 1
ATOM 400 C CA . ALA A 1 59 ? 5.766 8.131 -12.291 1.00 97.75 59 ALA A CA 1
ATOM 401 C C . ALA A 1 59 ? 5.406 9.073 -11.137 1.00 97.75 59 ALA A C 1
ATOM 403 O O . ALA A 1 59 ? 5.702 8.749 -9.991 1.00 97.75 59 ALA A O 1
ATOM 404 N N . LEU A 1 60 ? 4.733 10.193 -11.423 1.00 98.19 60 LEU A N 1
ATOM 405 C CA . LEU A 1 60 ? 4.163 11.068 -10.397 1.00 98.19 60 LEU A CA 1
ATOM 406 C C . LEU A 1 60 ? 3.122 10.303 -9.573 1.00 98.19 60 LEU A C 1
ATOM 408 O O . LEU A 1 60 ? 3.277 10.208 -8.361 1.00 98.19 60 LEU A O 1
ATOM 412 N N . SER A 1 61 ? 2.153 9.659 -10.230 1.00 97.69 61 SER A N 1
ATOM 413 C CA . SER A 1 61 ? 1.109 8.890 -9.540 1.00 97.69 61 SER A CA 1
ATOM 414 C C . SER A 1 61 ? 1.652 7.722 -8.715 1.00 97.69 61 SER A C 1
ATOM 416 O O . SER A 1 61 ? 1.191 7.462 -7.611 1.00 97.69 61 SER A O 1
ATOM 418 N N . ALA A 1 62 ? 2.666 7.028 -9.232 1.00 96.56 62 ALA A N 1
ATOM 419 C CA . ALA A 1 62 ? 3.330 5.936 -8.529 1.00 96.56 62 ALA A CA 1
ATOM 420 C C . ALA A 1 62 ? 4.173 6.422 -7.342 1.00 96.56 62 ALA A C 1
ATOM 422 O O . ALA A 1 62 ? 4.395 5.650 -6.415 1.00 96.56 62 ALA A O 1
ATOM 423 N N . SER A 1 63 ? 4.664 7.666 -7.383 1.00 96.75 63 SER A N 1
ATOM 424 C CA . SER A 1 63 ? 5.424 8.245 -6.273 1.00 96.75 63 SER A CA 1
ATOM 425 C C . SER A 1 63 ? 4.508 8.531 -5.090 1.00 96.75 63 SER A C 1
ATOM 427 O O . SER A 1 63 ? 4.858 8.127 -3.994 1.00 96.75 63 SER A O 1
ATOM 429 N N . GLU A 1 64 ? 3.332 9.123 -5.323 1.00 96.94 64 GLU A N 1
ATOM 430 C CA . GLU A 1 64 ? 2.361 9.409 -4.254 1.00 96.94 64 GLU A CA 1
ATOM 431 C C . GLU A 1 64 ? 1.819 8.127 -3.615 1.00 96.94 64 GLU A C 1
ATOM 433 O O . GLU A 1 64 ? 1.939 7.926 -2.409 1.00 96.94 64 GLU A O 1
ATOM 438 N N . LEU A 1 65 ? 1.318 7.199 -4.439 1.00 95.38 65 LEU A N 1
ATOM 439 C CA . LEU A 1 65 ? 0.827 5.908 -3.948 1.00 95.38 65 LEU A CA 1
ATOM 440 C C . LEU A 1 65 ? 1.906 5.141 -3.173 1.00 95.38 65 LEU A C 1
ATOM 442 O O . LEU A 1 65 ? 1.605 4.444 -2.209 1.00 95.38 65 LEU A O 1
ATOM 446 N N . GLY A 1 66 ? 3.164 5.251 -3.605 1.00 92.94 66 GLY A N 1
ATOM 447 C CA . GLY A 1 66 ? 4.273 4.560 -2.966 1.00 92.94 66 GLY A CA 1
ATOM 448 C C . GLY A 1 66 ? 4.790 5.215 -1.690 1.00 92.94 66 GLY A C 1
ATOM 449 O O . GLY A 1 66 ? 5.391 4.506 -0.886 1.00 92.94 66 GLY A O 1
ATOM 450 N N . THR A 1 67 ? 4.573 6.518 -1.489 1.00 94.31 67 THR A N 1
ATOM 451 C CA . THR A 1 67 ? 4.870 7.180 -0.212 1.00 94.31 67 THR A CA 1
ATOM 452 C C . THR A 1 67 ? 3.770 6.951 0.815 1.00 94.31 67 THR A C 1
ATOM 454 O O . THR A 1 67 ? 4.108 6.665 1.952 1.00 94.31 67 THR A O 1
ATOM 457 N N . ALA A 1 68 ? 2.492 6.960 0.409 1.00 91.69 68 ALA A N 1
ATOM 458 C CA . ALA A 1 68 ? 1.378 6.622 1.306 1.00 91.69 68 ALA A CA 1
ATOM 459 C C . ALA A 1 68 ? 1.360 5.136 1.694 1.00 91.69 68 ALA A C 1
ATOM 461 O O . ALA A 1 68 ? 0.996 4.762 2.801 1.00 91.69 68 ALA A O 1
ATOM 462 N N . MET A 1 69 ? 1.736 4.250 0.767 1.00 90.12 69 MET A N 1
ATOM 463 C CA . MET A 1 69 ? 1.720 2.805 0.990 1.00 90.12 69 MET A CA 1
ATOM 464 C C . MET A 1 69 ? 3.080 2.195 0.632 1.00 90.12 69 MET A C 1
ATOM 466 O O . MET A 1 69 ? 3.213 1.558 -0.423 1.00 90.12 69 MET A O 1
ATOM 470 N N . PRO A 1 70 ? 4.115 2.340 1.479 1.00 84.31 70 PRO A N 1
ATOM 471 C CA . PRO A 1 70 ? 5.465 1.867 1.185 1.00 84.31 70 PRO A CA 1
ATOM 472 C C . PRO A 1 70 ? 5.598 0.344 1.360 1.00 84.31 70 PRO A C 1
ATOM 474 O O . PRO A 1 70 ? 6.541 -0.112 1.994 1.00 84.31 70 PRO A O 1
ATOM 477 N N . LYS A 1 71 ? 4.674 -0.447 0.790 1.00 80.50 71 LYS A N 1
ATOM 478 C CA . LYS A 1 71 ? 4.640 -1.917 0.847 1.00 80.50 71 LYS A CA 1
ATOM 479 C C . LYS A 1 71 ? 5.209 -2.590 -0.409 1.00 80.50 71 LYS A C 1
ATOM 481 O O . LYS A 1 71 ? 5.141 -2.068 -1.526 1.00 80.50 71 LYS A O 1
ATOM 486 N N . SER A 1 72 ? 5.746 -3.796 -0.242 1.00 72.19 72 SER A N 1
ATOM 487 C CA . SER A 1 72 ? 6.278 -4.635 -1.317 1.00 72.19 72 SER A CA 1
ATOM 488 C C . SER A 1 72 ? 5.145 -5.152 -2.212 1.00 72.19 72 SER A C 1
ATOM 490 O O . SER A 1 72 ? 4.101 -5.601 -1.736 1.00 72.19 72 SER A O 1
ATOM 492 N N . GLY A 1 73 ? 5.349 -5.080 -3.533 1.00 74.25 73 GLY A N 1
ATOM 493 C CA . GLY A 1 73 ? 4.354 -5.441 -4.559 1.00 74.25 73 GLY A CA 1
ATOM 494 C C . GLY A 1 73 ? 4.123 -4.365 -5.628 1.00 74.25 73 GLY A C 1
ATOM 495 O O . GLY A 1 73 ? 3.667 -4.682 -6.732 1.00 74.25 73 GLY A O 1
ATOM 496 N N . GLY A 1 74 ? 4.506 -3.113 -5.348 1.00 85.00 74 GLY A N 1
ATOM 497 C CA . GLY A 1 74 ? 4.474 -1.994 -6.295 1.00 85.00 74 GLY A CA 1
ATOM 498 C C . GLY A 1 74 ? 3.099 -1.780 -6.938 1.00 85.00 74 GLY A C 1
ATOM 499 O O . GLY A 1 74 ? 2.069 -1.875 -6.280 1.00 85.00 74 GLY A O 1
ATOM 500 N N . ALA A 1 75 ? 3.063 -1.547 -8.255 1.00 89.94 75 ALA A N 1
ATOM 501 C CA . ALA A 1 75 ? 1.823 -1.242 -8.980 1.00 89.94 75 ALA A CA 1
ATOM 502 C C . ALA A 1 75 ? 0.689 -2.264 -8.817 1.00 89.94 75 ALA A C 1
ATOM 504 O O . ALA A 1 75 ? -0.475 -1.877 -8.867 1.00 89.94 75 ALA A O 1
ATOM 505 N N . TYR A 1 76 ? 1.010 -3.550 -8.648 1.00 92.56 76 TYR A N 1
ATOM 506 C CA . TYR A 1 76 ? -0.011 -4.562 -8.378 1.00 92.56 76 TYR A CA 1
ATOM 507 C C . TYR A 1 76 ? -0.729 -4.260 -7.060 1.00 92.56 76 TYR A C 1
ATOM 509 O O . TYR A 1 76 ? -1.954 -4.202 -7.045 1.00 92.56 76 TYR A O 1
ATOM 517 N N . PHE A 1 77 ? 0.039 -4.018 -5.996 1.00 91.50 77 PHE A N 1
ATOM 518 C CA . PHE A 1 77 ? -0.488 -3.781 -4.658 1.00 91.50 77 PHE A CA 1
ATOM 519 C C . PHE A 1 77 ? -1.384 -2.536 -4.631 1.00 91.50 77 PHE A C 1
ATOM 521 O O . PHE A 1 77 ? -2.517 -2.609 -4.166 1.00 91.50 77 PHE A O 1
ATOM 528 N N . TYR A 1 78 ? -0.941 -1.429 -5.238 1.00 93.19 78 TYR A N 1
ATOM 529 C CA . TYR A 1 78 ? -1.735 -0.194 -5.289 1.00 93.19 78 TYR A CA 1
ATOM 530 C C . TYR A 1 78 ? -3.056 -0.374 -6.038 1.00 93.19 78 TYR A C 1
ATOM 532 O O . TYR A 1 78 ? -4.102 0.080 -5.583 1.00 93.19 78 TYR A O 1
ATOM 540 N N . VAL A 1 79 ? -3.025 -1.068 -7.180 1.00 96.00 79 VAL A N 1
ATOM 541 C CA . VAL A 1 79 ? -4.242 -1.345 -7.950 1.00 96.00 79 VAL A CA 1
ATOM 542 C C . VAL A 1 79 ? -5.159 -2.312 -7.201 1.00 96.00 79 VAL A C 1
ATOM 544 O O . VAL A 1 79 ? -6.371 -2.116 -7.221 1.00 96.00 79 VAL A O 1
ATOM 547 N N . ASN A 1 80 ? -4.604 -3.327 -6.537 1.00 93.50 80 ASN A N 1
ATOM 548 C CA . ASN A 1 80 ? -5.374 -4.290 -5.757 1.00 93.50 80 ASN A CA 1
ATOM 549 C C . ASN A 1 80 ? -6.090 -3.619 -4.579 1.00 93.50 80 ASN A C 1
ATOM 551 O O . ASN A 1 80 ? -7.289 -3.815 -4.412 1.00 93.50 80 ASN A O 1
ATOM 555 N N . ARG A 1 81 ? -5.384 -2.773 -3.820 1.00 91.19 81 ARG A N 1
ATOM 556 C CA . ARG A 1 81 ? -5.950 -2.052 -2.675 1.00 91.19 81 ARG A CA 1
ATOM 557 C C . ARG A 1 81 ? -7.009 -1.036 -3.104 1.00 91.19 81 ARG A C 1
ATOM 559 O O . ARG A 1 81 ? -8.102 -1.038 -2.547 1.00 91.19 81 ARG A O 1
ATOM 566 N N . ALA A 1 82 ? -6.720 -0.221 -4.120 1.00 94.00 82 ALA A N 1
ATOM 567 C CA . ALA A 1 82 ? -7.623 0.847 -4.547 1.00 94.00 82 ALA A CA 1
ATOM 568 C C . ALA A 1 82 ? -8.818 0.331 -5.365 1.00 94.00 82 ALA A C 1
ATOM 570 O O . ALA A 1 82 ? -9.968 0.616 -5.052 1.00 94.00 82 ALA A O 1
ATOM 571 N N . LEU A 1 83 ? -8.566 -0.433 -6.433 1.00 94.25 83 LEU A N 1
ATOM 572 C CA . LEU A 1 83 ? -9.605 -0.853 -7.386 1.00 94.25 83 LEU A CA 1
ATOM 573 C C . LEU A 1 83 ? -10.193 -2.236 -7.066 1.00 94.25 83 LEU A C 1
ATOM 575 O O . LEU A 1 83 ? -11.218 -2.613 -7.630 1.00 94.25 83 LEU A O 1
ATOM 579 N N . GLY A 1 84 ? -9.552 -2.996 -6.181 1.00 91.88 84 GLY A N 1
ATOM 580 C CA . GLY A 1 84 ? -10.008 -4.300 -5.714 1.00 91.88 84 GLY A CA 1
ATOM 581 C C . GLY A 1 84 ? -9.447 -5.509 -6.468 1.00 91.88 84 GLY A C 1
ATOM 582 O O . GLY A 1 84 ? -8.851 -5.369 -7.543 1.00 91.88 84 GLY A O 1
ATOM 583 N N . PRO A 1 85 ? -9.680 -6.727 -5.938 1.00 91.81 85 PRO A N 1
ATOM 584 C CA . PRO A 1 85 ? -9.058 -7.979 -6.393 1.00 91.81 85 PRO A CA 1
ATOM 585 C C . PRO A 1 85 ? -9.250 -8.356 -7.860 1.00 91.81 85 PRO A C 1
ATOM 587 O O . PRO A 1 85 ? -8.380 -8.999 -8.456 1.00 91.81 85 PRO A O 1
ATOM 590 N N . MET A 1 86 ? -10.350 -7.937 -8.490 1.00 94.06 86 MET A N 1
ATOM 591 C CA . MET A 1 86 ? -10.553 -8.150 -9.925 1.00 94.06 86 MET A CA 1
ATOM 592 C C . MET A 1 86 ? -9.523 -7.366 -10.752 1.00 94.06 86 MET A C 1
ATOM 594 O O . MET A 1 86 ? -8.840 -7.929 -11.613 1.00 94.06 86 MET A O 1
ATOM 598 N N . PHE A 1 87 ? -9.391 -6.063 -10.491 1.00 95.44 87 PHE A N 1
ATOM 599 C CA . PHE A 1 87 ? -8.408 -5.217 -11.168 1.00 95.44 87 PHE A CA 1
ATOM 600 C C . PHE A 1 87 ? -6.988 -5.508 -10.678 1.00 95.44 87 PHE A C 1
ATOM 602 O O . PHE A 1 87 ? -6.062 -5.478 -11.488 1.00 95.44 87 PHE A O 1
ATOM 609 N N . GLY A 1 88 ? -6.824 -5.887 -9.408 1.00 94.75 88 GLY A N 1
ATOM 610 C CA . GLY A 1 88 ? -5.591 -6.438 -8.851 1.00 94.75 88 GLY A CA 1
ATOM 611 C C . GLY A 1 88 ? -5.122 -7.676 -9.615 1.00 94.75 88 GLY A C 1
ATOM 612 O O . GLY A 1 88 ? -3.970 -7.735 -10.029 1.00 94.75 88 GLY A O 1
ATOM 613 N N . SER A 1 89 ? -6.019 -8.614 -9.938 1.00 95.81 89 SER A N 1
ATOM 614 C CA . SER A 1 89 ? -5.704 -9.790 -10.765 1.00 95.81 89 SER A CA 1
ATOM 615 C C . SER A 1 89 ? -5.236 -9.398 -12.167 1.00 95.81 89 SER A C 1
ATOM 617 O O . SER A 1 89 ? -4.254 -9.948 -12.669 1.00 95.81 89 SER A O 1
ATOM 619 N N . VAL A 1 90 ? -5.902 -8.424 -12.801 1.00 97.38 90 VAL A N 1
ATOM 620 C CA . VAL A 1 90 ? -5.477 -7.893 -14.108 1.00 97.38 90 VAL A CA 1
ATOM 621 C C . VAL A 1 90 ? -4.096 -7.253 -14.008 1.00 97.38 90 VAL A C 1
ATOM 623 O O . VAL A 1 90 ? -3.225 -7.580 -14.813 1.00 97.38 90 VAL A O 1
ATOM 626 N N . ALA A 1 91 ? -3.876 -6.379 -13.025 1.00 96.62 91 ALA A N 1
ATOM 627 C CA . ALA A 1 91 ? -2.606 -5.694 -12.833 1.00 96.62 91 ALA A CA 1
ATOM 628 C C . ALA A 1 91 ? -1.474 -6.673 -12.499 1.00 96.62 91 ALA A C 1
ATOM 630 O O . ALA A 1 91 ? -0.400 -6.578 -13.083 1.00 96.62 91 ALA A O 1
ATOM 631 N N . GLY A 1 92 ? -1.721 -7.648 -11.627 1.00 94.88 92 GLY A N 1
ATOM 632 C CA . GLY A 1 92 ? -0.759 -8.662 -11.208 1.00 94.88 92 GLY A CA 1
ATOM 633 C C . GLY A 1 92 ? -0.307 -9.550 -12.364 1.00 94.88 92 GLY A C 1
ATOM 634 O O . GLY A 1 92 ? 0.885 -9.602 -12.680 1.00 94.88 92 GLY A O 1
ATOM 635 N N . TRP A 1 93 ? -1.255 -10.170 -13.077 1.00 96.56 93 TRP A N 1
ATOM 636 C CA . TRP A 1 93 ? -0.946 -10.988 -14.253 1.00 96.56 93 TRP A CA 1
ATOM 637 C C . TRP A 1 93 ? -0.311 -10.171 -15.382 1.00 96.56 93 TRP A C 1
ATOM 639 O O . TRP A 1 93 ? 0.644 -10.637 -16.005 1.00 96.56 93 TRP A O 1
ATOM 649 N N . ALA A 1 94 ? -0.799 -8.957 -15.655 1.00 96.88 94 ALA A N 1
ATOM 650 C CA . ALA A 1 94 ? -0.228 -8.106 -16.696 1.00 96.88 94 ALA A CA 1
ATOM 651 C C . ALA A 1 94 ? 1.198 -7.649 -16.349 1.00 96.88 94 ALA A C 1
ATOM 653 O O . ALA A 1 94 ? 2.067 -7.684 -17.220 1.00 96.88 94 ALA A O 1
ATOM 654 N N . ASN A 1 95 ? 1.469 -7.286 -15.094 1.00 94.06 95 ASN A N 1
ATOM 655 C CA . ASN A 1 95 ? 2.801 -6.887 -14.640 1.00 94.06 95 ASN A CA 1
ATOM 656 C C . ASN A 1 95 ? 3.775 -8.077 -14.704 1.00 94.06 95 ASN A C 1
ATOM 658 O O . ASN A 1 95 ? 4.834 -7.984 -15.325 1.00 94.06 95 ASN A O 1
ATOM 662 N N . TRP A 1 96 ? 3.382 -9.242 -14.173 1.00 94.69 96 TRP A N 1
ATOM 663 C CA . TRP A 1 96 ? 4.217 -10.447 -14.193 1.00 94.69 96 TRP A CA 1
ATOM 664 C C . TRP A 1 96 ? 4.507 -10.949 -15.615 1.00 94.69 96 TRP A C 1
ATOM 666 O O . TRP A 1 96 ? 5.668 -11.132 -15.995 1.00 94.69 96 TRP A O 1
ATOM 676 N N . LEU A 1 97 ? 3.474 -11.127 -16.445 1.00 95.94 97 LEU A N 1
ATOM 677 C CA . LEU A 1 97 ? 3.653 -11.564 -17.832 1.00 95.94 97 LEU A CA 1
ATOM 678 C C . LEU A 1 97 ? 4.378 -10.502 -18.661 1.00 95.94 97 LEU A C 1
ATOM 680 O O . LEU A 1 97 ? 5.208 -10.844 -19.503 1.00 95.94 97 LEU A O 1
ATOM 684 N N . GLY A 1 98 ? 4.111 -9.220 -18.407 1.00 95.12 98 GLY A N 1
ATOM 685 C CA . GLY A 1 98 ? 4.801 -8.103 -19.038 1.00 95.12 98 GLY A CA 1
ATOM 686 C C . GLY A 1 98 ? 6.305 -8.144 -18.783 1.00 95.12 98 GLY A C 1
ATOM 687 O O . GLY A 1 98 ? 7.084 -7.990 -19.725 1.00 95.12 98 GLY A O 1
ATOM 688 N N . LEU A 1 99 ? 6.723 -8.409 -17.540 1.00 93.38 99 LEU A N 1
ATOM 689 C CA . LEU A 1 99 ? 8.133 -8.564 -17.175 1.00 93.38 99 LEU A CA 1
ATOM 690 C C . LEU A 1 99 ? 8.755 -9.819 -17.788 1.00 93.38 99 LEU A C 1
ATOM 692 O O . LEU A 1 99 ? 9.913 -9.781 -18.210 1.00 93.38 99 LEU A O 1
ATOM 696 N N . ALA A 1 100 ? 8.003 -10.913 -17.914 1.00 95.94 100 ALA A N 1
ATOM 697 C CA . ALA A 1 100 ? 8.467 -12.106 -18.617 1.00 95.94 100 ALA A CA 1
ATOM 698 C C . ALA A 1 100 ? 8.668 -11.849 -20.127 1.00 95.94 100 ALA A C 1
ATOM 700 O O . ALA A 1 100 ? 9.693 -12.252 -20.684 1.00 95.94 100 ALA A O 1
ATOM 701 N N . PHE A 1 101 ? 7.759 -11.122 -20.792 1.00 96.50 101 PHE A N 1
ATOM 702 C CA . PHE A 1 101 ? 7.937 -10.688 -22.187 1.00 96.50 101 PHE A CA 1
ATOM 703 C C . PHE A 1 101 ? 9.128 -9.737 -22.349 1.00 96.50 101 PHE A C 1
ATOM 705 O O . PHE A 1 101 ? 9.934 -9.918 -23.264 1.00 96.50 101 PHE A O 1
ATOM 712 N N . ALA A 1 102 ? 9.277 -8.765 -21.445 1.00 94.25 102 ALA A N 1
ATOM 713 C CA . ALA A 1 102 ? 10.414 -7.849 -21.437 1.00 94.25 102 ALA A CA 1
ATOM 714 C C . ALA A 1 102 ? 11.739 -8.603 -21.239 1.00 94.25 102 ALA A C 1
ATOM 716 O O . ALA A 1 102 ? 12.684 -8.391 -21.994 1.00 94.25 102 ALA A O 1
ATOM 717 N N . SER A 1 103 ? 11.787 -9.562 -20.311 1.00 94.75 103 SER A N 1
ATOM 718 C CA . SER A 1 103 ? 12.960 -10.410 -20.062 1.00 94.75 103 SER A CA 1
ATOM 719 C C . SER A 1 103 ? 13.318 -11.279 -21.266 1.00 94.75 103 SER A C 1
ATOM 721 O O . SER A 1 103 ? 14.493 -11.399 -21.611 1.00 94.75 103 SER A O 1
ATOM 723 N N . ALA A 1 104 ? 12.321 -11.845 -21.953 1.00 97.00 104 ALA A N 1
ATOM 724 C CA . ALA A 1 104 ? 12.538 -12.561 -23.207 1.00 97.00 104 ALA A CA 1
ATOM 725 C C . ALA A 1 104 ? 13.103 -11.627 -24.292 1.00 97.00 104 ALA A C 1
ATOM 727 O O . ALA A 1 104 ? 14.073 -11.985 -24.955 1.00 97.00 104 ALA A O 1
ATOM 728 N N . PHE A 1 105 ? 12.572 -10.408 -24.430 1.00 95.94 105 PHE A N 1
ATOM 729 C CA . PHE A 1 105 ? 13.129 -9.386 -25.325 1.00 95.94 105 PHE A CA 1
ATOM 730 C C . PHE A 1 105 ? 14.584 -9.038 -24.967 1.00 95.94 105 PHE A C 1
ATOM 732 O O . PHE A 1 105 ? 15.441 -8.993 -25.851 1.00 95.94 105 PHE A O 1
ATOM 739 N N . TYR A 1 106 ? 14.898 -8.856 -23.682 1.00 95.38 106 TYR A N 1
ATOM 740 C CA . TYR A 1 106 ? 16.258 -8.574 -23.223 1.00 95.38 106 TYR A CA 1
ATOM 741 C C . TYR A 1 106 ? 17.217 -9.721 -23.545 1.00 95.38 106 TYR A C 1
ATOM 743 O O . TYR A 1 106 ? 18.320 -9.475 -24.028 1.00 95.38 106 TYR A O 1
ATOM 751 N N . MET A 1 107 ? 16.794 -10.972 -23.358 1.00 96.75 107 MET A N 1
ATOM 752 C CA . MET A 1 107 ? 17.607 -12.147 -23.683 1.00 96.75 107 MET A CA 1
ATOM 753 C C . MET A 1 107 ? 17.753 -12.376 -25.188 1.00 96.75 107 MET A C 1
ATOM 755 O O . MET A 1 107 ? 18.819 -12.801 -25.631 1.00 96.75 107 MET A O 1
ATOM 759 N N . TYR A 1 108 ? 16.746 -12.023 -25.990 1.00 95.94 108 TYR A N 1
ATOM 760 C CA . TYR A 1 108 ? 16.892 -11.964 -27.444 1.00 95.94 108 TYR A CA 1
ATOM 761 C C . TYR A 1 108 ? 17.976 -10.944 -27.824 1.00 95.94 108 TYR A C 1
ATOM 763 O O . TYR A 1 108 ? 18.904 -11.270 -28.562 1.00 95.94 108 TYR A O 1
ATOM 771 N N . GLY A 1 109 ? 17.902 -9.728 -27.270 1.00 94.94 109 GLY A N 1
ATOM 772 C CA . GLY A 1 109 ? 18.902 -8.681 -27.481 1.00 94.94 109 GLY A CA 1
ATOM 773 C C . GLY A 1 109 ? 20.307 -9.115 -27.060 1.00 94.94 109 GLY A C 1
ATOM 774 O O . GLY A 1 109 ? 21.256 -8.950 -27.819 1.00 94.94 109 GLY A O 1
ATOM 775 N N . PHE A 1 110 ? 20.447 -9.751 -25.896 1.00 96.19 110 PHE A N 1
ATOM 776 C CA . PHE A 1 110 ? 21.713 -10.346 -25.460 1.00 96.19 110 PHE A CA 1
ATOM 777 C C . PHE A 1 110 ? 22.253 -11.335 -26.504 1.00 96.19 110 PHE A C 1
ATOM 779 O O . PHE A 1 110 ? 23.432 -11.298 -26.858 1.00 96.19 110 PHE A O 1
ATOM 786 N N . GLY A 1 111 ? 21.370 -12.175 -27.048 1.00 95.81 111 GLY A N 1
ATOM 787 C CA . GLY A 1 111 ? 21.673 -13.095 -28.135 1.00 95.81 111 GLY A CA 1
ATOM 788 C C . GLY A 1 111 ? 22.205 -12.408 -29.391 1.00 95.81 111 GLY A C 1
ATOM 789 O O . GLY A 1 111 ? 23.213 -12.864 -29.926 1.00 95.81 111 GLY A O 1
ATOM 790 N N . GLU A 1 112 ? 21.592 -11.306 -29.832 1.00 94.19 112 GLU A N 1
ATOM 791 C CA . GLU A 1 112 ? 22.065 -10.514 -30.981 1.00 94.19 112 GLU A CA 1
ATOM 792 C C . GLU A 1 112 ? 23.477 -9.963 -30.749 1.00 94.19 112 GLU A C 1
ATOM 794 O O . GLU A 1 112 ? 24.368 -10.115 -31.588 1.00 94.19 112 GLU A O 1
ATOM 799 N N . TYR A 1 113 ? 23.729 -9.402 -29.565 1.00 94.75 113 TYR A N 1
ATOM 800 C CA . TYR A 1 113 ? 25.032 -8.832 -29.221 1.00 94.75 113 TYR A CA 1
ATOM 801 C C . TYR A 1 113 ? 26.143 -9.884 -29.119 1.00 94.75 113 TYR A C 1
ATOM 803 O O . TYR A 1 113 ? 27.273 -9.637 -29.547 1.00 94.75 113 TYR A O 1
ATOM 811 N N . VAL A 1 114 ? 25.845 -11.076 -28.593 1.00 95.44 114 VAL A N 1
ATOM 812 C CA . VAL A 1 114 ? 26.801 -12.192 -28.616 1.00 95.44 114 VAL A CA 1
ATOM 813 C C . VAL A 1 114 ? 26.964 -12.729 -30.040 1.00 95.44 114 VAL A C 1
ATOM 815 O O . VAL A 1 114 ? 28.085 -13.027 -30.459 1.00 95.44 114 VAL A O 1
ATOM 818 N N . ASN A 1 115 ? 25.884 -12.829 -30.819 1.00 94.56 115 ASN A N 1
ATOM 819 C CA . ASN A 1 115 ? 25.956 -13.321 -32.190 1.00 94.56 115 ASN A CA 1
ATOM 820 C C . ASN A 1 115 ? 26.766 -12.391 -33.101 1.00 94.56 115 ASN A C 1
ATOM 822 O O . ASN A 1 115 ? 27.459 -12.876 -33.991 1.00 94.56 115 ASN A O 1
ATOM 826 N N . ALA A 1 116 ? 26.785 -11.083 -32.832 1.00 89.75 116 ALA A N 1
ATOM 827 C CA . ALA A 1 116 ? 27.658 -10.134 -33.522 1.00 89.75 116 ALA A CA 1
ATOM 828 C C . ALA A 1 116 ? 29.160 -10.472 -33.380 1.00 89.75 116 ALA A C 1
ATOM 830 O O . ALA A 1 116 ? 29.966 -10.069 -34.222 1.00 89.75 116 ALA A O 1
ATOM 831 N N . LEU A 1 117 ? 29.551 -11.236 -32.349 1.00 88.44 117 LEU A N 1
ATOM 832 C CA . LEU A 1 117 ? 30.911 -11.764 -32.180 1.00 88.44 117 LEU A CA 1
ATOM 833 C C . LEU A 1 117 ? 31.113 -13.121 -32.863 1.00 88.44 117 LEU A C 1
ATOM 835 O O . LEU A 1 117 ? 32.197 -13.395 -33.380 1.00 88.44 117 LEU A O 1
ATOM 839 N N . LEU A 1 118 ? 30.099 -13.988 -32.808 1.00 90.62 118 LEU A N 1
ATOM 840 C CA . LEU A 1 118 ? 30.216 -15.395 -33.202 1.00 90.62 118 LEU A CA 1
ATOM 841 C C . LEU A 1 118 ? 29.842 -15.657 -34.669 1.00 90.62 118 LEU A C 1
ATOM 843 O O . LEU A 1 118 ? 30.343 -16.616 -35.255 1.00 90.62 118 LEU A O 1
ATOM 847 N N . GLY A 1 119 ? 28.980 -14.827 -35.259 1.00 88.75 119 GLY A N 1
ATOM 848 C CA . GLY A 1 119 ? 28.513 -14.950 -36.641 1.00 88.75 119 GLY A CA 1
ATOM 849 C C . GLY A 1 119 ? 27.797 -16.272 -36.927 1.00 88.75 119 GLY A C 1
ATOM 850 O O . GLY A 1 119 ? 28.012 -16.868 -37.985 1.00 88.75 119 GLY A O 1
ATOM 851 N N . LEU A 1 120 ? 27.000 -16.772 -35.977 1.00 90.88 120 LEU A N 1
ATOM 852 C CA . LEU A 1 120 ? 26.264 -18.025 -36.130 1.00 90.88 120 LEU A CA 1
ATOM 853 C C . LEU A 1 120 ? 25.006 -17.811 -36.985 1.00 90.88 120 LEU A C 1
ATOM 855 O O . LEU A 1 120 ? 24.416 -16.732 -37.008 1.00 90.88 120 LEU A O 1
ATOM 859 N N . GLY A 1 121 ? 24.605 -18.865 -37.699 1.00 89.00 121 GLY A N 1
ATOM 860 C CA . GLY A 1 121 ? 23.359 -18.904 -38.466 1.00 89.00 121 GLY A CA 1
ATOM 861 C C . GLY A 1 121 ? 22.207 -19.558 -37.693 1.00 89.00 121 GLY A C 1
ATOM 862 O O . GLY A 1 121 ? 22.442 -20.163 -36.643 1.00 89.00 121 GLY A O 1
ATOM 863 N N . PRO A 1 122 ? 20.973 -19.482 -38.222 1.00 89.69 122 PRO A N 1
ATOM 864 C CA . PRO A 1 122 ? 19.803 -20.094 -37.604 1.00 89.69 122 PRO A CA 1
ATOM 865 C C . PRO A 1 122 ? 19.926 -21.620 -37.508 1.00 89.69 122 PRO A C 1
ATOM 867 O O . PRO A 1 122 ? 20.557 -22.278 -38.343 1.00 89.69 122 PRO A O 1
ATOM 870 N N . VAL A 1 123 ? 19.279 -22.194 -36.495 1.00 90.00 123 VAL A N 1
ATOM 871 C CA . VAL A 1 123 ? 19.259 -23.629 -36.199 1.00 90.00 123 VAL A CA 1
ATOM 872 C C . VAL A 1 123 ? 17.849 -24.180 -36.407 1.00 90.00 123 VAL A C 1
ATOM 874 O O . VAL A 1 123 ? 16.886 -23.729 -35.791 1.00 90.00 123 VAL A O 1
ATOM 877 N N . GLY A 1 124 ? 17.718 -25.195 -37.264 1.00 85.06 124 GLY A N 1
ATOM 878 C CA . GLY A 1 124 ? 16.456 -25.908 -37.478 1.00 85.06 124 GLY A CA 1
ATOM 879 C C . GLY A 1 124 ? 16.275 -27.075 -36.503 1.00 85.06 124 GLY A C 1
ATOM 880 O O . GLY A 1 124 ? 17.092 -27.996 -36.482 1.00 85.06 124 GLY A O 1
ATOM 881 N N . LEU A 1 125 ? 15.175 -27.078 -35.749 1.00 78.44 125 LEU A N 1
ATOM 882 C CA . LEU A 1 125 ? 14.739 -28.163 -34.866 1.00 78.44 125 LEU A CA 1
ATOM 883 C C . LEU A 1 125 ? 13.389 -28.712 -35.355 1.00 78.44 125 LEU A C 1
ATOM 885 O O . LEU A 1 125 ? 12.320 -28.379 -34.844 1.00 78.44 125 LEU A O 1
ATOM 889 N N . GLY A 1 126 ? 13.428 -29.562 -36.384 1.00 82.25 126 GLY A N 1
ATOM 890 C CA . GLY A 1 126 ? 12.227 -30.179 -36.954 1.00 82.25 126 GLY A CA 1
ATOM 891 C C . GLY A 1 126 ? 11.298 -29.156 -37.617 1.00 82.25 126 GLY A C 1
ATOM 892 O O . GLY A 1 126 ? 11.575 -28.714 -38.728 1.00 82.25 126 GLY A O 1
ATOM 893 N N . PHE A 1 127 ? 10.186 -28.817 -36.955 1.00 83.06 127 PHE A N 1
ATOM 894 C CA . PHE A 1 127 ? 9.174 -27.866 -37.443 1.00 83.06 127 PHE A CA 1
ATOM 895 C C . PHE A 1 127 ? 9.391 -26.419 -36.963 1.00 83.06 127 PHE A C 1
ATOM 897 O O . PHE A 1 127 ? 8.650 -25.534 -37.382 1.00 83.06 127 PHE A O 1
ATOM 904 N N . VAL A 1 128 ? 10.399 -26.167 -36.119 1.00 82.31 128 VAL A N 1
ATOM 905 C CA . VAL A 1 128 ? 10.758 -24.825 -35.629 1.00 82.31 128 VAL A CA 1
ATOM 906 C C . VAL A 1 128 ? 12.140 -24.443 -36.156 1.00 82.31 128 VAL A C 1
ATOM 908 O O . VAL A 1 128 ? 13.065 -25.253 -36.119 1.00 82.31 128 VAL A O 1
ATOM 911 N N . THR A 1 129 ? 12.289 -23.213 -36.648 1.00 88.44 129 THR A N 1
ATOM 912 C CA . THR A 1 129 ? 13.598 -22.611 -36.948 1.00 88.44 129 THR A CA 1
ATOM 913 C C . THR A 1 129 ? 13.858 -21.540 -35.905 1.00 88.44 129 THR A C 1
ATOM 915 O O . THR A 1 129 ? 13.016 -20.665 -35.733 1.00 88.44 129 THR A O 1
ATOM 918 N N . LEU A 1 130 ? 14.979 -21.648 -35.198 1.00 91.44 130 LEU A N 1
ATOM 919 C CA . LEU A 1 130 ? 15.409 -20.668 -34.209 1.00 91.44 130 LEU A CA 1
ATOM 920 C C . LEU A 1 130 ? 16.541 -19.832 -34.790 1.00 91.44 130 LEU A C 1
ATOM 922 O O . LEU A 1 130 ? 17.511 -20.384 -35.314 1.00 91.44 130 LEU A O 1
ATOM 926 N N . GLU A 1 131 ? 16.441 -18.516 -34.667 1.00 92.62 131 GLU A N 1
ATOM 927 C CA . GLU A 1 131 ? 17.538 -17.617 -35.005 1.00 92.62 131 GLU A CA 1
ATOM 928 C C . GLU A 1 131 ? 18.729 -17.839 -34.064 1.00 92.62 131 GLU A C 1
ATOM 930 O O . GLU A 1 131 ? 18.579 -18.279 -32.919 1.00 92.62 131 GLU A O 1
ATOM 935 N N . ALA A 1 132 ? 19.937 -17.519 -34.532 1.00 92.69 132 ALA A N 1
ATOM 936 C CA . ALA A 1 132 ? 21.144 -17.649 -33.715 1.00 92.69 132 ALA A CA 1
ATOM 937 C C . ALA A 1 132 ? 21.031 -16.863 -32.397 1.00 92.69 132 ALA A C 1
ATOM 939 O O . ALA A 1 132 ? 21.401 -17.372 -31.337 1.00 92.69 132 ALA A O 1
ATOM 940 N N . ALA A 1 133 ? 20.446 -15.663 -32.456 1.00 92.75 133 ALA A N 1
ATOM 941 C CA . ALA A 1 133 ? 20.169 -14.843 -31.286 1.00 92.75 133 ALA A CA 1
ATOM 942 C C . ALA A 1 133 ? 19.211 -15.522 -30.299 1.00 92.75 133 ALA A C 1
ATOM 944 O O . ALA A 1 133 ? 19.461 -15.480 -29.101 1.00 92.75 133 ALA A O 1
ATOM 945 N N . GLN A 1 134 ? 18.176 -16.229 -30.765 1.00 94.88 134 GLN A N 1
ATOM 946 C CA . GLN A 1 134 ? 17.279 -16.976 -29.875 1.00 94.88 134 GLN A CA 1
ATOM 947 C C . GLN A 1 134 ? 18.012 -18.120 -29.176 1.00 94.88 134 GLN A C 1
ATOM 949 O O . GLN A 1 134 ? 17.860 -18.297 -27.974 1.00 94.88 134 GLN A O 1
ATOM 954 N N . VAL A 1 135 ? 18.840 -18.884 -29.895 1.00 94.69 135 VAL A N 1
ATOM 955 C CA . VAL A 1 135 ? 19.598 -20.000 -29.300 1.00 94.69 135 VAL A CA 1
ATOM 956 C C . VAL A 1 135 ? 20.561 -19.498 -28.223 1.00 94.69 135 VAL A C 1
ATOM 958 O O . VAL A 1 135 ? 20.623 -20.064 -27.131 1.00 94.69 135 VAL A O 1
ATOM 961 N N . ILE A 1 136 ? 21.294 -18.421 -28.510 1.00 95.81 136 ILE A N 1
ATOM 962 C CA . ILE A 1 136 ? 22.218 -17.822 -27.545 1.00 95.81 136 ILE A CA 1
ATOM 963 C C . ILE A 1 136 ? 21.450 -17.176 -26.386 1.00 95.81 136 ILE A C 1
ATOM 965 O O . ILE A 1 136 ? 21.822 -17.352 -25.227 1.00 95.81 136 ILE A O 1
ATOM 969 N N . GLY A 1 137 ? 20.356 -16.480 -26.687 1.00 96.25 137 GLY A N 1
ATOM 970 C CA . GLY A 1 137 ? 19.467 -15.876 -25.704 1.00 96.25 137 GLY A CA 1
ATOM 971 C C . GLY A 1 137 ? 18.859 -16.908 -24.759 1.00 96.25 137 GLY A C 1
ATOM 972 O O . GLY A 1 137 ? 18.800 -16.656 -23.565 1.00 96.25 137 GLY A O 1
ATOM 973 N N . LEU A 1 138 ? 18.488 -18.099 -25.242 1.00 96.56 138 LEU A N 1
ATOM 974 C CA . LEU A 1 138 ? 18.003 -19.204 -24.407 1.00 96.56 138 LEU A CA 1
ATOM 975 C C . LEU A 1 138 ? 19.086 -19.695 -23.442 1.00 96.56 138 LEU A C 1
ATOM 977 O O . LEU A 1 138 ? 18.801 -19.943 -22.272 1.00 96.56 138 LEU A O 1
ATOM 981 N N . ALA A 1 139 ? 20.333 -19.805 -23.908 1.00 96.06 139 ALA A N 1
ATOM 982 C CA . ALA A 1 139 ? 21.458 -20.152 -23.043 1.00 96.06 139 ALA A CA 1
ATOM 983 C C . ALA A 1 139 ? 21.722 -19.062 -21.987 1.00 96.06 139 ALA A C 1
ATOM 985 O O . ALA A 1 139 ? 21.951 -19.383 -20.822 1.00 96.06 139 ALA A O 1
ATOM 986 N N . GLY A 1 140 ? 21.640 -17.785 -22.377 1.00 96.00 140 GLY A N 1
ATOM 987 C CA . GLY A 1 140 ? 21.727 -16.645 -21.462 1.00 96.00 140 GLY A CA 1
ATOM 988 C C . GLY A 1 140 ? 20.596 -16.638 -20.432 1.00 96.00 140 GLY A C 1
ATOM 989 O O . GLY A 1 140 ? 20.856 -16.553 -19.236 1.00 96.00 140 GLY A O 1
ATOM 990 N N . ALA A 1 141 ? 19.351 -16.825 -20.870 1.00 96.38 141 ALA A N 1
ATOM 991 C CA . ALA A 1 141 ? 18.181 -16.894 -20.003 1.00 96.38 141 ALA A CA 1
ATOM 992 C C . ALA A 1 141 ? 18.329 -18.016 -18.970 1.00 96.38 141 ALA A C 1
ATOM 994 O O . ALA A 1 141 ? 18.153 -17.772 -17.782 1.00 96.38 141 ALA A O 1
ATOM 995 N N . LEU A 1 142 ? 18.728 -19.223 -19.392 1.00 96.88 142 LEU A N 1
ATOM 996 C CA . LEU A 1 142 ? 18.988 -20.343 -18.482 1.00 96.88 142 LEU A CA 1
ATOM 997 C C . LEU A 1 142 ? 20.073 -20.020 -17.449 1.00 96.88 142 LEU A C 1
ATOM 999 O O . LEU A 1 142 ? 19.930 -20.400 -16.288 1.00 96.88 142 LEU A O 1
ATOM 1003 N N . LEU A 1 143 ? 21.132 -19.309 -17.849 1.00 94.62 143 LEU A N 1
ATOM 1004 C CA . LEU A 1 143 ? 22.175 -18.860 -16.930 1.00 94.62 143 LEU A CA 1
ATOM 1005 C C . LEU A 1 143 ? 21.608 -17.904 -15.872 1.00 94.62 143 LEU A C 1
ATOM 1007 O O . LEU A 1 143 ? 21.793 -18.152 -14.685 1.00 94.62 143 LEU A O 1
ATOM 1011 N N . PHE A 1 144 ? 20.893 -16.851 -16.276 1.00 92.31 144 PHE A N 1
ATOM 1012 C CA . PHE A 1 144 ? 20.334 -15.877 -15.330 1.00 92.31 144 PHE A CA 1
ATOM 1013 C C . PHE A 1 144 ? 19.232 -16.476 -14.451 1.00 92.31 144 PHE A C 1
ATOM 1015 O O . PHE A 1 144 ? 19.188 -16.194 -13.255 1.00 92.31 144 PHE A O 1
ATOM 1022 N N . ILE A 1 145 ? 18.395 -17.362 -14.995 1.00 93.69 145 ILE A N 1
ATOM 1023 C CA . ILE A 1 145 ? 17.420 -18.127 -14.207 1.00 93.69 145 ILE A CA 1
ATOM 1024 C C . ILE A 1 145 ? 18.152 -18.967 -13.156 1.00 93.69 145 ILE A C 1
ATOM 1026 O O . ILE A 1 145 ? 17.761 -18.942 -11.995 1.00 93.69 145 ILE A O 1
ATOM 1030 N N . ALA A 1 146 ? 19.233 -19.666 -13.519 1.00 92.44 146 ALA A N 1
ATOM 1031 C CA . ALA A 1 146 ? 20.008 -20.466 -12.572 1.00 92.44 146 ALA A CA 1
ATOM 1032 C C . ALA A 1 146 ? 20.671 -19.608 -11.479 1.00 92.44 146 ALA A C 1
ATOM 1034 O O . ALA A 1 146 ? 20.630 -19.984 -10.310 1.00 92.44 146 ALA A O 1
ATOM 1035 N N . VAL A 1 147 ? 21.242 -18.452 -11.837 1.00 89.88 147 VAL A N 1
ATOM 1036 C CA . VAL A 1 147 ? 21.838 -17.496 -10.883 1.00 89.88 147 VAL A CA 1
ATOM 1037 C C . VAL A 1 147 ? 20.809 -17.059 -9.835 1.00 89.88 147 VAL A C 1
ATOM 1039 O O . VAL A 1 147 ? 21.089 -17.144 -8.639 1.00 89.88 147 VAL A O 1
ATOM 1042 N N . ASN A 1 148 ? 19.606 -16.678 -10.276 1.00 89.19 148 ASN A N 1
ATOM 1043 C CA . ASN A 1 148 ? 18.520 -16.273 -9.381 1.00 89.19 148 ASN A CA 1
ATOM 1044 C C . ASN A 1 148 ? 17.968 -17.457 -8.577 1.00 89.19 148 ASN A C 1
ATOM 1046 O O . ASN A 1 148 ? 17.712 -17.325 -7.387 1.00 89.19 148 ASN A O 1
ATOM 1050 N N . TYR A 1 149 ? 17.827 -18.633 -9.192 1.00 90.12 149 TYR A N 1
ATOM 1051 C CA . TYR A 1 149 ? 17.296 -19.826 -8.532 1.00 90.12 149 TYR A CA 1
ATOM 1052 C C . TYR A 1 149 ? 18.198 -20.294 -7.383 1.00 90.12 149 TYR A C 1
ATOM 1054 O O . TYR A 1 149 ? 17.706 -20.601 -6.301 1.00 90.12 149 TYR A O 1
ATOM 1062 N N . PHE A 1 150 ? 19.518 -20.326 -7.587 1.00 89.12 150 PHE A N 1
ATOM 1063 C CA . PHE A 1 150 ? 20.478 -20.777 -6.572 1.00 89.12 150 PHE A CA 1
ATOM 1064 C C . PHE A 1 150 ? 20.868 -19.701 -5.548 1.00 89.12 150 PHE A C 1
ATOM 1066 O O . PHE A 1 150 ? 21.692 -19.979 -4.677 1.00 89.12 150 PHE A O 1
ATOM 1073 N N . GLY A 1 151 ? 20.298 -18.495 -5.635 1.00 77.69 151 GLY A N 1
ATOM 1074 C CA . GLY A 1 151 ? 20.510 -17.440 -4.642 1.00 77.69 151 GLY A CA 1
ATOM 1075 C C . GLY A 1 151 ? 21.932 -16.888 -4.629 1.00 77.69 151 GLY A C 1
ATOM 1076 O O . GLY A 1 151 ? 22.453 -16.536 -3.570 1.00 77.69 151 GLY A O 1
ATOM 1077 N N . ALA A 1 152 ? 22.594 -16.820 -5.789 1.00 62.12 152 ALA A N 1
ATOM 1078 C CA . ALA A 1 152 ? 23.870 -16.123 -5.882 1.00 62.12 152 ALA A CA 1
ATOM 1079 C C . ALA A 1 152 ? 23.625 -14.634 -5.590 1.00 62.12 152 ALA A C 1
ATOM 1081 O O . ALA A 1 152 ? 23.104 -13.915 -6.438 1.00 62.12 152 ALA A O 1
ATOM 1082 N N . LYS A 1 153 ? 23.942 -14.191 -4.363 1.00 55.72 153 LYS A N 1
ATOM 1083 C CA . LYS A 1 153 ? 23.738 -12.805 -3.928 1.00 55.72 153 LYS A CA 1
ATOM 1084 C C . LYS A 1 153 ? 24.524 -11.859 -4.840 1.00 55.72 153 LYS A C 1
ATOM 1086 O O . LYS A 1 153 ? 25.741 -11.728 -4.715 1.00 55.72 153 LYS A O 1
ATOM 1091 N N . GLU A 1 154 ? 23.815 -11.188 -5.737 1.00 57.00 154 GLU A N 1
ATOM 1092 C CA . GLU A 1 154 ? 24.301 -9.987 -6.406 1.00 57.00 154 GLU A CA 1
ATOM 1093 C C . GLU A 1 154 ? 24.458 -8.910 -5.327 1.00 57.00 154 GLU A C 1
ATOM 1095 O O . GLU A 1 154 ? 23.500 -8.553 -4.642 1.00 57.00 154 GLU A O 1
ATOM 1100 N N . THR A 1 155 ? 25.675 -8.411 -5.113 1.00 53.66 155 THR A N 1
ATOM 1101 C CA . THR A 1 155 ? 25.850 -7.278 -4.198 1.00 53.66 155 THR A CA 1
ATOM 1102 C C . THR A 1 155 ? 25.251 -6.045 -4.870 1.00 53.66 155 THR A C 1
ATOM 1104 O O . THR A 1 155 ? 25.534 -5.795 -6.040 1.00 53.66 155 THR A O 1
ATOM 1107 N N . GLY A 1 156 ? 24.448 -5.240 -4.161 1.00 61.59 156 GLY A N 1
ATOM 1108 C CA . GLY A 1 156 ? 23.861 -4.012 -4.730 1.00 61.59 156 GLY A CA 1
ATOM 1109 C C . GLY A 1 156 ? 24.901 -3.076 -5.376 1.00 61.59 156 GLY A C 1
ATOM 1110 O O . GLY A 1 156 ? 24.599 -2.348 -6.320 1.00 61.59 156 GLY A O 1
ATOM 1111 N N . GLY A 1 157 ? 26.167 -3.168 -4.948 1.00 73.56 157 GLY A N 1
ATOM 1112 C CA . GLY A 1 157 ? 27.304 -2.498 -5.579 1.00 73.56 157 GLY A CA 1
ATOM 1113 C C . GLY A 1 157 ? 27.570 -2.905 -7.036 1.00 73.56 157 GLY A C 1
ATOM 1114 O O . GLY A 1 157 ? 27.967 -2.052 -7.828 1.00 73.56 157 GLY A O 1
ATOM 1115 N N . LEU A 1 158 ? 27.326 -4.160 -7.429 1.00 80.50 158 LEU A N 1
ATOM 1116 C CA . LEU A 1 158 ? 27.532 -4.621 -8.807 1.00 80.50 158 LEU A CA 1
ATOM 1117 C C . LEU A 1 158 ? 26.556 -3.942 -9.778 1.00 80.50 158 LEU A C 1
ATOM 1119 O O . LEU A 1 158 ? 26.982 -3.454 -10.826 1.00 80.50 158 LEU A O 1
ATOM 1123 N N . GLN A 1 159 ? 25.284 -3.803 -9.395 1.00 82.88 159 GLN A N 1
ATOM 1124 C CA . GLN A 1 159 ? 24.287 -3.085 -10.195 1.00 82.88 159 GLN A CA 1
ATOM 1125 C C . GLN A 1 159 ? 24.672 -1.612 -10.386 1.00 82.88 159 GLN A C 1
ATOM 1127 O O . GLN A 1 159 ? 24.625 -1.100 -11.507 1.00 82.88 159 GLN A O 1
ATOM 1132 N N . ILE A 1 160 ? 25.122 -0.941 -9.319 1.00 87.06 160 ILE A N 1
ATOM 1133 C CA . ILE A 1 160 ? 25.596 0.450 -9.385 1.00 87.06 160 ILE A CA 1
ATOM 1134 C C . ILE A 1 160 ? 26.754 0.573 -10.385 1.00 87.06 160 ILE A C 1
ATOM 1136 O O . ILE A 1 160 ? 26.739 1.450 -11.251 1.00 87.06 160 ILE A O 1
ATOM 1140 N N . VAL A 1 161 ? 27.743 -0.326 -10.312 1.00 90.25 161 VAL A N 1
ATOM 1141 C CA . VAL A 1 161 ? 28.897 -0.328 -11.225 1.00 90.25 161 VAL A CA 1
ATOM 1142 C C . VAL A 1 161 ? 28.464 -0.535 -12.676 1.00 90.25 161 VAL A C 1
ATOM 1144 O O . VAL A 1 161 ? 28.962 0.171 -13.558 1.00 90.25 161 VAL A O 1
ATOM 1147 N N . ILE A 1 162 ? 27.534 -1.458 -12.939 1.00 90.06 162 ILE A N 1
ATOM 1148 C CA . ILE A 1 162 ? 27.014 -1.705 -14.290 1.00 90.06 162 ILE A CA 1
ATOM 1149 C C . ILE A 1 162 ? 26.342 -0.444 -14.837 1.00 90.06 162 ILE A C 1
ATOM 1151 O O . ILE A 1 162 ? 26.700 0.013 -15.922 1.00 90.06 162 ILE A O 1
ATOM 1155 N N . VAL A 1 163 ? 25.431 0.169 -14.079 1.00 90.38 163 VAL A N 1
ATOM 1156 C CA . VAL A 1 163 ? 24.685 1.357 -14.523 1.00 90.38 163 VAL A CA 1
ATOM 1157 C C . VAL A 1 163 ? 25.607 2.545 -14.778 1.00 90.38 163 VAL A C 1
ATOM 1159 O O . VAL A 1 163 ? 25.508 3.185 -15.825 1.00 90.38 163 VAL A O 1
ATOM 1162 N N . LEU A 1 164 ? 26.544 2.824 -13.869 1.00 92.69 164 LEU A N 1
ATOM 1163 C CA . LEU A 1 164 ? 27.519 3.901 -14.060 1.00 92.69 164 LEU A CA 1
ATOM 1164 C C . LEU A 1 164 ? 28.419 3.645 -15.276 1.00 92.69 164 LEU A C 1
ATOM 1166 O O . LEU A 1 164 ? 28.721 4.576 -16.025 1.00 92.69 164 LEU A O 1
ATOM 1170 N N . SER A 1 165 ? 28.799 2.387 -15.518 1.00 94.06 165 SER A N 1
ATOM 1171 C CA . SER A 1 165 ? 29.562 2.002 -16.710 1.00 94.06 165 SER A CA 1
ATOM 1172 C C . SER A 1 165 ? 28.754 2.221 -17.989 1.00 94.06 165 SER A C 1
ATOM 1174 O O . SER A 1 165 ? 29.282 2.777 -18.950 1.00 94.06 165 SER A O 1
ATOM 1176 N N . LEU A 1 166 ? 27.468 1.852 -18.003 1.00 93.75 166 LEU A N 1
ATOM 1177 C CA . LEU A 1 166 ? 26.567 2.075 -19.138 1.00 93.75 166 LEU A CA 1
ATOM 1178 C C . LEU A 1 166 ? 26.393 3.563 -19.440 1.00 93.75 166 LEU A C 1
ATOM 1180 O O . LEU A 1 166 ? 26.573 3.981 -20.584 1.00 93.75 166 LEU A O 1
ATOM 1184 N N . LEU A 1 167 ? 26.113 4.375 -18.419 1.00 94.50 167 LEU A N 1
ATOM 1185 C CA . LEU A 1 167 ? 26.015 5.828 -18.563 1.00 94.50 167 LEU A CA 1
ATOM 1186 C C . LEU A 1 167 ? 27.327 6.429 -19.081 1.00 94.50 167 LEU A C 1
ATOM 1188 O O . LEU A 1 167 ? 27.300 7.279 -19.968 1.00 94.50 167 LEU A O 1
ATOM 1192 N N . GLY A 1 168 ? 28.475 5.950 -18.592 1.00 96.12 168 GLY A N 1
ATOM 1193 C CA . GLY A 1 168 ? 29.793 6.351 -19.081 1.00 96.12 168 GLY A CA 1
ATOM 1194 C C . GLY A 1 168 ? 30.016 6.003 -20.556 1.00 96.12 168 GLY A C 1
ATOM 1195 O O . GLY A 1 168 ? 30.444 6.859 -21.329 1.00 96.12 168 GLY A O 1
ATOM 1196 N N . ILE A 1 169 ? 29.677 4.778 -20.971 1.00 96.00 169 ILE A N 1
ATOM 1197 C CA . ILE A 1 169 ? 29.769 4.324 -22.369 1.00 96.00 169 ILE A CA 1
ATOM 1198 C C . ILE A 1 169 ? 28.893 5.194 -23.278 1.00 96.00 169 ILE A C 1
ATOM 1200 O O . ILE A 1 169 ? 29.366 5.691 -24.304 1.00 96.00 169 ILE A O 1
ATOM 1204 N N . LEU A 1 170 ? 27.636 5.427 -22.889 1.00 95.88 170 LEU A N 1
ATOM 1205 C CA . LEU A 1 170 ? 26.706 6.262 -23.649 1.00 95.88 170 LEU A CA 1
ATOM 1206 C C . LEU A 1 170 ? 27.171 7.721 -23.706 1.00 95.88 170 LEU A C 1
ATOM 1208 O O . LEU A 1 170 ? 27.086 8.342 -24.765 1.00 95.88 170 LEU A O 1
ATOM 1212 N N . ALA A 1 171 ? 27.717 8.264 -22.616 1.00 96.44 171 ALA A N 1
ATOM 1213 C CA . ALA A 1 171 ? 28.264 9.617 -22.583 1.00 96.44 171 ALA A CA 1
ATOM 1214 C C . ALA A 1 171 ? 29.471 9.766 -23.520 1.00 96.44 171 ALA A C 1
ATOM 1216 O O . ALA A 1 171 ? 29.517 10.704 -24.316 1.00 96.44 171 ALA A O 1
ATOM 1217 N N . VAL A 1 172 ? 30.421 8.824 -23.488 1.00 96.44 172 VAL A N 1
ATOM 1218 C CA . VAL A 1 172 ? 31.598 8.835 -24.373 1.00 96.44 172 VAL A CA 1
ATOM 1219 C C . VAL A 1 172 ? 31.180 8.726 -25.839 1.00 96.44 172 VAL A C 1
ATOM 1221 O O . VAL A 1 172 ? 31.654 9.511 -26.664 1.00 96.44 172 VAL A O 1
ATOM 1224 N N . PHE A 1 173 ? 30.254 7.819 -26.168 1.00 96.44 173 PHE A N 1
ATOM 1225 C CA . PHE A 1 173 ? 29.688 7.739 -27.515 1.00 96.44 173 PHE A CA 1
ATOM 1226 C C . PHE A 1 173 ? 29.030 9.055 -27.931 1.00 96.44 173 PHE A C 1
ATOM 1228 O O . PHE A 1 173 ? 29.296 9.550 -29.022 1.00 96.44 173 PHE A O 1
ATOM 1235 N N . THR A 1 174 ? 28.211 9.643 -27.057 1.00 95.94 174 THR A N 1
ATOM 1236 C CA . THR A 1 174 ? 27.484 10.887 -27.336 1.00 95.94 174 THR A CA 1
ATOM 1237 C C . THR A 1 174 ? 28.453 12.042 -27.592 1.00 95.94 174 THR A C 1
ATOM 1239 O O . THR A 1 174 ? 28.273 12.784 -28.552 1.00 95.94 174 THR A O 1
ATOM 1242 N N . VAL A 1 175 ? 29.532 12.170 -26.812 1.00 96.25 175 VAL A N 1
ATOM 1243 C CA . VAL A 1 175 ? 30.568 13.194 -27.036 1.00 96.25 175 VAL A CA 1
ATOM 1244 C C . VAL A 1 175 ? 31.252 13.005 -28.389 1.00 96.25 175 VAL A C 1
ATOM 1246 O O . VAL A 1 175 ? 31.345 13.956 -29.162 1.00 96.25 175 VAL A O 1
ATOM 1249 N N . VAL A 1 176 ? 31.702 11.788 -28.710 1.00 95.31 176 VAL A N 1
ATOM 1250 C CA . VAL A 1 176 ? 32.342 11.506 -30.007 1.00 95.31 176 VAL A CA 1
ATOM 1251 C C . VAL A 1 176 ? 31.362 11.729 -31.159 1.00 95.31 176 VAL A C 1
ATOM 1253 O O . VAL A 1 176 ? 31.726 12.326 -32.170 1.00 95.31 176 VAL A O 1
ATOM 1256 N N . GLY A 1 177 ? 30.106 11.322 -30.999 1.00 94.94 177 GLY A N 1
ATOM 1257 C CA . GLY A 1 177 ? 29.054 11.550 -31.979 1.00 94.94 177 GLY A CA 1
ATOM 1258 C C . GLY A 1 177 ? 28.789 13.036 -32.218 1.00 94.94 177 GLY A C 1
ATOM 1259 O O . GLY A 1 177 ? 28.737 13.440 -33.372 1.00 94.94 177 GLY A O 1
ATOM 1260 N N . ILE A 1 178 ? 28.730 13.874 -31.174 1.00 95.69 178 ILE A N 1
ATOM 1261 C CA . ILE A 1 178 ? 28.579 15.336 -31.313 1.00 95.69 178 ILE A CA 1
ATOM 1262 C C . ILE A 1 178 ? 29.710 15.930 -32.160 1.00 95.69 178 ILE A C 1
ATOM 1264 O O . ILE A 1 178 ? 29.456 16.782 -33.007 1.00 95.69 178 ILE A O 1
ATOM 1268 N N . LEU A 1 179 ? 30.949 15.461 -31.977 1.00 94.50 179 LEU A N 1
ATOM 1269 C CA . LEU A 1 179 ? 32.101 15.930 -32.756 1.00 94.50 179 LEU A CA 1
ATOM 1270 C C . LEU A 1 179 ? 32.031 15.552 -34.246 1.00 94.50 179 LEU A C 1
ATOM 1272 O O . LEU A 1 179 ? 32.737 16.157 -35.051 1.00 94.50 179 LEU A O 1
ATOM 1276 N N . ASN A 1 180 ? 31.199 14.573 -34.608 1.00 93.56 180 ASN A N 1
ATOM 1277 C CA . ASN A 1 180 ? 30.999 14.090 -35.978 1.00 93.56 180 ASN A CA 1
ATOM 1278 C C . ASN A 1 180 ? 29.585 14.389 -36.514 1.00 93.56 180 ASN A C 1
ATOM 1280 O O . ASN A 1 180 ? 29.259 13.988 -37.627 1.00 93.56 180 ASN A O 1
ATOM 1284 N N . ALA A 1 181 ? 28.732 15.056 -35.733 1.00 93.69 181 ALA A N 1
ATOM 1285 C CA . ALA A 1 181 ? 27.326 15.240 -36.058 1.00 93.69 181 ALA A CA 1
ATOM 1286 C C . ALA A 1 181 ? 27.126 16.305 -37.142 1.00 93.69 181 ALA A C 1
ATOM 1288 O O . ALA A 1 181 ? 27.571 17.447 -37.013 1.00 93.69 181 ALA A O 1
ATOM 1289 N N . GLU A 1 182 ? 26.348 15.965 -38.168 1.00 91.81 182 GLU A N 1
ATOM 1290 C CA . GLU A 1 182 ? 25.913 16.895 -39.203 1.00 91.81 182 GLU A CA 1
ATOM 1291 C C . GLU A 1 182 ? 24.395 17.098 -39.132 1.00 91.81 182 GLU A C 1
ATOM 1293 O O . GLU A 1 182 ? 23.601 16.206 -39.418 1.00 91.81 182 GLU A O 1
ATOM 1298 N N . MET A 1 183 ? 23.956 18.319 -38.811 1.00 87.88 183 MET A N 1
ATOM 1299 C CA . MET A 1 183 ? 22.521 18.646 -38.703 1.00 87.88 183 MET A CA 1
ATOM 1300 C C . MET A 1 183 ? 21.758 18.487 -40.031 1.00 87.88 183 MET A C 1
ATOM 1302 O O . MET A 1 183 ? 20.528 18.412 -40.042 1.00 87.88 183 MET A O 1
ATOM 1306 N N . SER A 1 184 ? 22.467 18.446 -41.163 1.00 90.06 184 SER A N 1
ATOM 1307 C CA . SER A 1 184 ? 21.901 18.116 -42.475 1.00 90.06 184 SER A CA 1
ATOM 1308 C C . SER A 1 184 ? 21.410 16.673 -42.569 1.00 90.06 184 SER A C 1
ATOM 1310 O O . SER A 1 184 ? 20.431 16.449 -43.276 1.00 90.06 184 SER A O 1
ATOM 1312 N N . SER A 1 185 ? 22.014 15.731 -41.837 1.00 86.62 185 SER A N 1
ATOM 1313 C CA . SER A 1 185 ? 21.626 14.308 -41.815 1.00 86.62 185 SER A CA 1
ATOM 1314 C C . SER A 1 185 ? 20.226 14.087 -41.236 1.00 86.62 185 SER A C 1
ATOM 1316 O O . SER A 1 185 ? 19.542 13.126 -41.578 1.00 86.62 185 SER A O 1
ATOM 1318 N N . LEU A 1 186 ? 19.748 15.031 -40.419 1.00 88.19 186 LEU A N 1
ATOM 1319 C CA . LEU A 1 186 ? 18.394 15.026 -39.865 1.00 88.19 186 LEU A CA 1
ATOM 1320 C C . LEU A 1 186 ? 17.341 15.577 -40.839 1.00 88.19 186 LEU A C 1
ATOM 1322 O O . LEU A 1 186 ? 16.174 15.664 -40.469 1.00 88.19 186 LEU A O 1
ATOM 1326 N N . ARG A 1 187 ? 17.709 16.018 -42.054 1.00 89.44 187 ARG A N 1
ATOM 1327 C CA . ARG A 1 187 ? 16.766 16.622 -43.009 1.00 89.44 187 ARG A CA 1
ATOM 1328 C C . ARG A 1 187 ? 16.385 15.651 -44.139 1.00 89.44 187 ARG A C 1
ATOM 1330 O O . ARG A 1 187 ? 17.277 15.132 -44.802 1.00 89.44 187 ARG A O 1
ATOM 1337 N N . PRO A 1 188 ? 15.082 15.507 -44.460 1.00 89.00 188 PRO A N 1
ATOM 1338 C CA . PRO A 1 188 ? 13.935 16.122 -43.782 1.00 89.00 188 PRO A CA 1
ATOM 1339 C C . PRO A 1 188 ? 13.686 15.498 -42.399 1.00 89.00 188 PRO A C 1
ATOM 1341 O O . PRO A 1 188 ? 13.751 14.284 -42.264 1.00 89.00 188 PRO A O 1
ATOM 1344 N N . LEU A 1 189 ? 13.345 16.326 -41.399 1.00 88.06 189 LEU A N 1
ATOM 1345 C CA . LEU A 1 189 ? 13.101 15.858 -40.022 1.00 88.06 189 LEU A CA 1
ATOM 1346 C C . LEU A 1 189 ? 11.887 14.928 -39.942 1.00 88.06 189 LEU A C 1
ATOM 1348 O O . LEU A 1 189 ? 11.902 13.935 -39.228 1.00 88.06 189 LEU A O 1
ATOM 1352 N N . ALA A 1 190 ? 10.850 15.238 -40.719 1.00 91.56 190 ALA A N 1
ATOM 1353 C CA . ALA A 1 190 ? 9.657 14.421 -40.868 1.00 91.56 190 ALA A CA 1
ATOM 1354 C C . ALA A 1 190 ? 9.516 13.990 -42.339 1.00 91.56 190 ALA A C 1
ATOM 1356 O O . ALA A 1 190 ? 8.824 14.665 -43.110 1.00 91.56 190 ALA A O 1
ATOM 1357 N N . PRO A 1 191 ? 10.208 12.918 -42.771 1.00 88.88 191 PRO A N 1
ATOM 1358 C CA . PRO A 1 191 ? 9.994 12.350 -44.096 1.00 88.88 191 PRO A CA 1
ATOM 1359 C C . PRO A 1 191 ? 8.513 11.967 -44.313 1.00 88.88 191 PRO A C 1
ATOM 1361 O O . PRO A 1 191 ? 7.807 11.641 -43.355 1.00 88.88 191 PRO A O 1
ATOM 1364 N N . PRO A 1 192 ? 7.998 11.986 -45.557 1.00 90.00 192 PRO A N 1
ATOM 1365 C CA . PRO A 1 192 ? 6.617 11.591 -45.826 1.00 90.00 192 PRO A CA 1
ATOM 1366 C C . PRO A 1 192 ? 6.298 10.198 -45.266 1.00 90.00 192 PRO A C 1
ATOM 1368 O O . PRO A 1 192 ? 7.001 9.236 -45.555 1.00 90.00 192 PRO A O 1
ATOM 1371 N N . GLY A 1 193 ? 5.226 10.098 -44.477 1.00 87.38 193 GLY A N 1
ATOM 1372 C CA . GLY A 1 193 ? 4.787 8.845 -43.854 1.00 87.38 193 GLY A CA 1
ATOM 1373 C C . GLY A 1 193 ? 5.295 8.601 -42.428 1.00 87.38 193 GLY A C 1
ATOM 1374 O O . GLY A 1 193 ? 4.739 7.732 -41.765 1.00 87.38 193 GLY A O 1
ATOM 1375 N N . THR A 1 194 ? 6.258 9.377 -41.909 1.00 92.06 194 THR A N 1
ATOM 1376 C CA . THR A 1 194 ? 6.820 9.130 -40.563 1.00 92.06 194 THR A CA 1
ATOM 1377 C C . THR A 1 194 ? 6.046 9.791 -39.423 1.00 92.06 194 THR A C 1
ATOM 1379 O O . THR A 1 194 ? 6.032 9.264 -38.316 1.00 92.06 194 THR A O 1
ATOM 1382 N N . VAL A 1 195 ? 5.345 10.906 -39.665 1.00 93.19 195 VAL A N 1
ATOM 1383 C CA . VAL A 1 195 ? 4.570 11.611 -38.616 1.00 93.19 195 VAL A CA 1
ATOM 1384 C C . VAL A 1 195 ? 3.493 10.706 -38.010 1.00 93.19 195 VAL A C 1
ATOM 1386 O O . VAL A 1 195 ? 3.341 10.649 -36.795 1.00 93.19 195 VAL A O 1
ATOM 1389 N N . GLY A 1 196 ? 2.786 9.938 -38.845 1.00 93.25 196 GLY A N 1
ATOM 1390 C CA . GLY A 1 196 ? 1.788 8.969 -38.380 1.00 93.25 196 GLY A CA 1
ATOM 1391 C C . GLY A 1 196 ? 2.385 7.759 -37.652 1.00 93.25 196 GLY A C 1
ATOM 1392 O O . GLY A 1 196 ? 1.642 7.012 -37.026 1.00 93.25 196 GLY A O 1
ATOM 1393 N N . GLN A 1 197 ? 3.707 7.564 -37.718 1.00 94.69 197 GLN A N 1
ATOM 1394 C CA . GLN A 1 197 ? 4.419 6.490 -37.022 1.00 94.69 197 GLN A CA 1
ATOM 1395 C C . GLN A 1 197 ? 4.885 6.899 -35.622 1.00 94.69 197 GLN A C 1
ATOM 1397 O O . GLN A 1 197 ? 5.338 6.035 -34.883 1.00 94.69 197 GLN A O 1
ATOM 1402 N N . VAL A 1 198 ? 4.741 8.170 -35.224 1.00 95.81 198 VAL A N 1
ATOM 1403 C CA . VAL A 1 198 ? 5.187 8.647 -33.905 1.00 95.81 198 VAL A CA 1
ATOM 1404 C C . VAL A 1 198 ? 4.515 7.867 -32.772 1.00 95.81 198 VAL A C 1
ATOM 1406 O O . VAL A 1 198 ? 5.213 7.253 -31.977 1.00 95.81 198 VAL A O 1
ATOM 1409 N N . LEU A 1 199 ? 3.178 7.822 -32.731 1.00 95.69 199 LEU A N 1
ATOM 1410 C CA . LEU A 1 199 ? 2.443 7.118 -31.669 1.00 95.69 199 LEU A CA 1
ATOM 1411 C C . LEU A 1 199 ? 2.629 5.586 -31.719 1.00 95.69 199 LEU A C 1
ATOM 1413 O O . LEU A 1 199 ? 2.947 5.015 -30.676 1.00 95.69 199 LEU A O 1
ATOM 1417 N N . PRO A 1 200 ? 2.537 4.911 -32.889 1.00 94.25 200 PRO A N 1
ATOM 1418 C CA . PRO A 1 200 ? 2.857 3.485 -32.988 1.00 94.25 200 PRO A CA 1
ATOM 1419 C C . PRO A 1 200 ? 4.269 3.132 -32.504 1.00 94.25 200 PRO A C 1
ATOM 1421 O O . PRO A 1 200 ? 4.447 2.160 -31.776 1.00 94.25 200 PRO A O 1
ATOM 1424 N N . VAL A 1 201 ? 5.286 3.913 -32.888 1.00 95.06 201 VAL A N 1
ATOM 1425 C CA . VAL A 1 201 ? 6.674 3.660 -32.475 1.00 95.06 201 VAL A CA 1
ATOM 1426 C C . VAL A 1 201 ? 6.862 3.963 -30.992 1.00 95.06 201 VAL A C 1
ATOM 1428 O O . VAL A 1 201 ? 7.519 3.170 -30.325 1.00 95.06 201 VAL A O 1
ATOM 1431 N N . THR A 1 202 ? 6.251 5.025 -30.451 1.00 96.19 202 THR A N 1
ATOM 1432 C CA . THR A 1 202 ? 6.244 5.287 -29.002 1.00 96.19 202 THR A CA 1
ATOM 1433 C C . THR A 1 202 ? 5.676 4.099 -28.223 1.00 96.19 202 THR A C 1
ATOM 1435 O O . THR A 1 202 ? 6.287 3.699 -27.240 1.00 96.19 202 THR A O 1
ATOM 1438 N N . GLY A 1 203 ? 4.581 3.484 -28.685 1.00 93.62 203 GLY A N 1
ATOM 1439 C CA . GLY A 1 203 ? 4.013 2.284 -28.056 1.00 93.62 203 GLY A CA 1
ATOM 1440 C C . GLY A 1 203 ? 4.944 1.064 -28.083 1.00 93.62 203 GLY A C 1
ATOM 1441 O O . GLY A 1 203 ? 5.006 0.328 -27.106 1.00 93.62 203 GLY A O 1
ATOM 1442 N N . ILE A 1 204 ? 5.708 0.867 -29.165 1.00 91.12 204 ILE A N 1
ATOM 1443 C CA . ILE A 1 204 ? 6.682 -0.238 -29.290 1.00 91.12 204 ILE A CA 1
ATOM 1444 C C . ILE A 1 204 ? 7.880 -0.032 -28.358 1.00 91.12 204 ILE A C 1
ATOM 1446 O O . ILE A 1 204 ? 8.318 -0.961 -27.683 1.00 91.12 204 ILE A O 1
ATOM 1450 N N . ILE A 1 205 ? 8.429 1.186 -28.327 1.00 93.56 205 ILE A N 1
ATOM 1451 C CA . ILE A 1 205 ? 9.640 1.486 -27.549 1.00 93.56 205 ILE A CA 1
ATOM 1452 C C . ILE A 1 205 ? 9.363 1.692 -26.066 1.00 93.56 205 ILE A C 1
ATOM 1454 O O . ILE A 1 205 ? 10.316 1.797 -25.293 1.00 93.56 205 ILE A O 1
ATOM 1458 N N . PHE A 1 206 ? 8.090 1.730 -25.662 1.00 94.69 206 PHE A N 1
ATOM 1459 C CA . PHE A 1 206 ? 7.680 1.976 -24.284 1.00 94.69 206 PHE A CA 1
ATOM 1460 C C . PHE A 1 206 ? 8.246 0.938 -23.302 1.00 94.69 206 PHE A C 1
ATOM 1462 O O . PHE A 1 206 ? 8.487 1.265 -22.144 1.00 94.69 206 PHE A O 1
ATOM 1469 N N . VAL A 1 207 ? 8.604 -0.263 -23.781 1.00 92.56 207 VAL A N 1
ATOM 1470 C CA . VAL A 1 207 ? 9.357 -1.281 -23.022 1.00 92.56 207 VAL A CA 1
ATOM 1471 C C . VAL A 1 207 ? 10.657 -0.732 -22.404 1.00 92.56 207 VAL A C 1
ATOM 1473 O O . VAL A 1 207 ? 11.149 -1.245 -21.403 1.00 92.56 207 VAL A O 1
ATOM 1476 N N . SER A 1 208 ? 11.227 0.323 -22.994 1.00 93.50 208 SER A N 1
ATOM 1477 C CA . SER A 1 208 ? 12.445 0.991 -22.516 1.00 93.50 208 SER A CA 1
ATOM 1478 C C . SER A 1 208 ? 12.205 1.828 -21.251 1.00 93.50 208 SER A C 1
ATOM 1480 O O . SER A 1 208 ? 13.159 2.262 -20.618 1.00 93.50 208 SER A O 1
ATOM 1482 N N . TYR A 1 209 ? 10.942 2.057 -20.882 1.00 93.56 209 TYR A N 1
ATOM 1483 C CA . TYR A 1 209 ? 10.520 2.860 -19.735 1.00 93.56 209 TYR A CA 1
ATOM 1484 C C . TYR A 1 209 ? 9.859 2.035 -18.624 1.00 93.56 209 TYR A C 1
ATOM 1486 O O . TYR A 1 209 ? 9.327 2.611 -17.688 1.00 93.56 209 TYR A O 1
ATOM 1494 N N . LEU A 1 210 ? 9.894 0.700 -18.664 1.00 88.50 210 LEU A N 1
ATOM 1495 C CA . LEU A 1 210 ? 9.169 -0.118 -17.674 1.00 88.50 210 LEU A CA 1
ATOM 1496 C C . LEU A 1 210 ? 9.761 -0.083 -16.256 1.00 88.50 210 LEU A C 1
ATOM 1498 O O . LEU A 1 210 ? 9.114 -0.484 -15.289 1.00 88.50 210 LEU A O 1
ATOM 1502 N N . GLY A 1 211 ? 11.008 0.368 -16.134 1.00 83.19 211 GLY A N 1
ATOM 1503 C CA . GLY A 1 211 ? 11.817 0.216 -14.930 1.00 83.19 211 GLY A CA 1
ATOM 1504 C C . GLY A 1 211 ? 11.485 1.146 -13.761 1.00 83.19 211 GLY A C 1
ATOM 1505 O O . GLY A 1 211 ? 11.769 0.788 -12.622 1.00 83.19 211 GLY A O 1
ATOM 1506 N N . PHE A 1 212 ? 10.867 2.311 -13.989 1.00 90.69 212 PHE A N 1
ATOM 1507 C CA . PHE A 1 212 ? 10.646 3.284 -12.903 1.00 90.69 212 PHE A CA 1
ATOM 1508 C C . PHE A 1 212 ? 9.658 2.777 -11.848 1.00 90.69 212 PHE A C 1
ATOM 1510 O O . PHE A 1 212 ? 9.909 2.917 -10.655 1.00 90.69 212 PHE A O 1
ATOM 1517 N N . VAL A 1 213 ? 8.574 2.117 -12.272 1.00 87.88 213 VAL A N 1
ATOM 1518 C CA . VAL A 1 213 ? 7.590 1.526 -11.352 1.00 87.88 213 VAL A CA 1
ATOM 1519 C C . VAL A 1 213 ? 8.209 0.394 -10.542 1.00 87.88 213 VAL A C 1
ATOM 1521 O O . VAL A 1 213 ? 7.806 0.165 -9.409 1.00 87.88 213 VAL A O 1
ATOM 1524 N N . GLN A 1 214 ? 9.233 -0.287 -11.059 1.00 86.38 214 GLN A N 1
ATOM 1525 C CA . GLN A 1 214 ? 9.867 -1.396 -10.343 1.00 86.38 214 GLN A CA 1
ATOM 1526 C C . GLN A 1 214 ? 10.553 -0.943 -9.050 1.00 86.38 214 GLN A C 1
ATOM 1528 O O . GLN A 1 214 ? 10.702 -1.743 -8.132 1.00 86.38 214 GLN A O 1
ATOM 1533 N N . ILE A 1 215 ? 10.901 0.341 -8.928 1.00 89.69 215 ILE A N 1
ATOM 1534 C CA . ILE A 1 215 ? 11.424 0.914 -7.682 1.00 89.69 215 ILE A CA 1
ATOM 1535 C C . ILE A 1 215 ? 10.364 0.850 -6.568 1.00 89.69 215 ILE A C 1
ATOM 1537 O O . ILE A 1 215 ? 10.699 0.575 -5.424 1.00 89.69 215 ILE A O 1
ATOM 1541 N N . THR A 1 216 ? 9.078 1.004 -6.900 1.00 89.25 216 THR A N 1
ATOM 1542 C CA . THR A 1 216 ? 7.983 0.892 -5.915 1.00 89.25 216 THR A CA 1
ATOM 1543 C C . THR A 1 216 ? 7.833 -0.525 -5.354 1.00 89.25 216 THR A C 1
ATOM 1545 O O . THR A 1 216 ? 7.359 -0.698 -4.241 1.00 89.25 216 THR A O 1
ATOM 1548 N N . SER A 1 217 ? 8.318 -1.555 -6.062 1.00 85.06 217 SER A N 1
ATOM 1549 C CA . SER A 1 217 ? 8.323 -2.933 -5.540 1.00 85.06 217 SER A CA 1
ATOM 1550 C C . SER A 1 217 ? 9.323 -3.162 -4.400 1.00 85.06 217 SER A C 1
ATOM 1552 O O . SER A 1 217 ? 9.271 -4.209 -3.765 1.00 85.06 217 SER A O 1
ATOM 1554 N N . VAL A 1 218 ? 10.230 -2.207 -4.161 1.00 81.56 218 VAL A N 1
ATOM 1555 C CA . VAL A 1 218 ? 11.218 -2.226 -3.070 1.00 81.56 218 VAL A CA 1
ATOM 1556 C C . VAL A 1 218 ? 11.030 -1.071 -2.098 1.00 81.56 218 VAL A C 1
ATOM 1558 O O . VAL A 1 218 ? 11.978 -0.704 -1.413 1.00 81.56 218 VAL A O 1
ATOM 1561 N N . ALA A 1 219 ? 9.835 -0.475 -2.054 1.00 84.19 219 ALA A N 1
ATOM 1562 C CA . ALA A 1 219 ? 9.564 0.668 -1.188 1.00 84.19 219 ALA A CA 1
ATOM 1563 C C . ALA A 1 219 ? 9.892 0.372 0.291 1.00 84.19 219 ALA A C 1
ATOM 1565 O O . ALA A 1 219 ? 10.545 1.201 0.919 1.00 84.19 219 ALA A O 1
ATOM 1566 N N . GLU A 1 220 ? 9.575 -0.835 0.784 1.00 83.44 220 GLU A N 1
ATOM 1567 C CA . GLU A 1 220 ? 9.885 -1.299 2.154 1.00 83.44 220 GLU A CA 1
ATOM 1568 C C . GLU A 1 220 ? 11.394 -1.316 2.463 1.00 83.44 220 GLU A C 1
ATOM 1570 O O . GLU A 1 220 ? 11.803 -1.073 3.591 1.00 83.44 220 GLU A O 1
ATOM 1575 N N . GLU A 1 221 ? 12.245 -1.553 1.459 1.00 84.19 221 GLU A N 1
ATOM 1576 C CA . GLU A 1 221 ? 13.702 -1.645 1.623 1.00 84.19 221 GLU A CA 1
ATOM 1577 C C . GLU A 1 221 ? 14.394 -0.268 1.498 1.00 84.19 221 GLU A C 1
ATOM 1579 O O . GLU A 1 221 ? 15.601 -0.152 1.738 1.00 84.19 221 GLU A O 1
ATOM 1584 N N . ILE A 1 222 ? 13.676 0.788 1.086 1.00 87.06 222 ILE A N 1
ATOM 1585 C CA . ILE A 1 222 ? 14.239 2.128 0.857 1.00 87.06 222 ILE A CA 1
ATOM 1586 C C . ILE A 1 222 ? 14.344 2.905 2.172 1.00 87.06 222 ILE A C 1
ATOM 1588 O O . ILE A 1 222 ? 13.379 3.085 2.907 1.00 87.06 222 ILE A O 1
ATOM 1592 N N . LYS A 1 223 ? 15.527 3.468 2.435 1.00 87.94 223 LYS A N 1
ATOM 1593 C CA . LYS A 1 223 ? 15.739 4.411 3.544 1.00 87.94 223 LYS A CA 1
ATOM 1594 C C . LYS A 1 223 ? 14.970 5.701 3.286 1.00 87.94 223 LYS A C 1
ATOM 1596 O O . LYS A 1 223 ? 15.154 6.283 2.219 1.00 87.94 223 LYS A O 1
ATOM 1601 N N . ASN A 1 224 ? 14.210 6.197 4.263 1.00 88.38 224 ASN A N 1
ATOM 1602 C CA . ASN A 1 224 ? 13.398 7.421 4.165 1.00 88.38 224 ASN A CA 1
ATOM 1603 C C . ASN A 1 224 ? 12.545 7.446 2.876 1.00 88.38 224 ASN A C 1
ATOM 1605 O O . ASN A 1 224 ? 12.800 8.286 1.998 1.00 88.38 224 ASN A O 1
ATOM 1609 N N . PRO A 1 225 ? 11.602 6.493 2.715 1.00 89.19 225 PRO A N 1
ATOM 1610 C CA . PRO A 1 225 ? 10.862 6.298 1.471 1.00 89.19 225 PRO A CA 1
ATOM 1611 C C . PRO A 1 225 ? 10.112 7.563 1.040 1.00 89.19 225 PRO A C 1
ATOM 1613 O O . PRO A 1 225 ? 10.216 7.907 -0.136 1.00 89.19 225 PRO A O 1
ATOM 1616 N N . GLY A 1 226 ? 9.533 8.328 1.975 1.00 90.75 226 GLY A N 1
ATOM 1617 C CA . GLY A 1 226 ? 8.838 9.593 1.708 1.00 90.75 226 GLY A CA 1
ATOM 1618 C C . GLY A 1 226 ? 9.569 10.550 0.772 1.00 90.75 226 GLY A C 1
ATOM 1619 O O . GLY A 1 226 ? 9.021 11.079 -0.190 1.00 90.75 226 GLY A O 1
ATOM 1620 N N . ARG A 1 227 ? 10.883 10.697 0.970 1.00 92.00 227 ARG A N 1
ATOM 1621 C CA . ARG A 1 227 ? 11.725 11.547 0.119 1.00 92.00 227 ARG A CA 1
ATOM 1622 C C . ARG A 1 227 ? 12.458 10.772 -0.971 1.00 92.00 227 ARG A C 1
ATOM 1624 O O . ARG A 1 227 ? 12.612 11.263 -2.092 1.00 92.00 227 ARG A O 1
ATOM 1631 N N . ASN A 1 228 ? 13.002 9.602 -0.651 1.00 94.12 228 ASN A N 1
ATOM 1632 C CA . ASN A 1 228 ? 13.922 8.911 -1.554 1.00 94.12 228 ASN A CA 1
ATOM 1633 C C . ASN A 1 228 ? 13.203 8.127 -2.657 1.00 94.12 228 ASN A C 1
ATOM 1635 O O . ASN A 1 228 ? 13.767 7.996 -3.747 1.00 94.12 228 ASN A O 1
ATOM 1639 N N . LEU A 1 229 ? 11.976 7.655 -2.420 1.00 93.62 229 LEU A N 1
ATOM 1640 C CA . LEU A 1 229 ? 11.186 6.956 -3.430 1.00 93.62 229 LEU A CA 1
ATOM 1641 C C . LEU A 1 229 ? 10.786 7.898 -4.585 1.00 93.62 229 LEU A C 1
ATOM 1643 O O . LEU A 1 229 ? 11.155 7.579 -5.722 1.00 93.62 229 LEU A O 1
ATOM 1647 N N . PRO A 1 230 ? 10.173 9.084 -4.356 1.00 95.44 230 PRO A N 1
ATOM 1648 C CA . PRO A 1 230 ? 9.850 10.015 -5.442 1.00 95.44 230 PRO A CA 1
ATOM 1649 C C . PRO A 1 230 ? 11.088 10.470 -6.222 1.00 95.44 230 PRO A C 1
ATOM 1651 O O . PRO A 1 230 ? 11.084 10.509 -7.455 1.00 95.44 230 PRO A O 1
ATOM 1654 N N . LEU A 1 231 ? 12.195 10.758 -5.525 1.00 95.25 231 LEU A N 1
ATOM 1655 C CA . LEU A 1 231 ? 13.453 11.156 -6.165 1.00 95.25 231 LEU A CA 1
ATOM 1656 C C . LEU A 1 231 ? 14.017 10.057 -7.074 1.00 95.25 231 LEU A C 1
ATOM 1658 O O . LEU A 1 231 ? 14.520 10.358 -8.160 1.00 95.25 231 LEU A O 1
ATOM 1662 N N . ALA A 1 232 ? 13.937 8.793 -6.659 1.00 95.00 232 ALA A N 1
ATOM 1663 C CA . ALA A 1 232 ? 14.400 7.668 -7.461 1.00 95.00 232 ALA A CA 1
ATOM 1664 C C . ALA A 1 232 ? 13.480 7.409 -8.666 1.00 95.00 232 ALA A C 1
ATOM 1666 O O . ALA A 1 232 ? 13.964 7.259 -9.794 1.00 95.00 232 ALA A O 1
ATOM 1667 N N . VAL A 1 233 ? 12.162 7.408 -8.454 1.00 96.06 233 VAL A N 1
ATOM 1668 C CA . VAL A 1 233 ? 11.148 7.175 -9.492 1.00 96.06 233 VAL A CA 1
ATOM 1669 C C . VAL A 1 233 ? 11.194 8.271 -10.558 1.00 96.06 233 VAL A C 1
ATOM 1671 O O . VAL A 1 233 ? 11.469 7.983 -11.725 1.00 96.06 233 VAL A O 1
ATOM 1674 N N . LEU A 1 234 ? 11.029 9.537 -10.174 1.00 97.25 234 LEU A N 1
ATOM 1675 C CA . LEU A 1 234 ? 11.015 10.666 -11.111 1.00 97.25 234 LEU A CA 1
ATOM 1676 C C . LEU A 1 234 ? 12.401 10.926 -11.708 1.00 97.25 234 LEU A C 1
ATOM 1678 O O . LEU A 1 234 ? 12.543 11.127 -12.919 1.00 97.25 234 LEU A O 1
ATOM 1682 N N . GLY A 1 235 ? 13.441 10.879 -10.869 1.00 96.62 235 GLY A N 1
ATOM 1683 C CA . GLY A 1 235 ? 14.819 11.105 -11.291 1.00 96.62 235 GLY A CA 1
ATOM 1684 C C . GLY A 1 235 ? 15.269 10.097 -12.343 1.00 96.62 235 GLY A C 1
ATOM 1685 O O . GLY A 1 235 ? 15.885 10.486 -13.337 1.00 96.62 235 GLY A O 1
ATOM 1686 N N . SER A 1 236 ? 14.913 8.818 -12.185 1.00 95.69 236 SER A N 1
ATOM 1687 C CA . SER A 1 236 ? 15.266 7.789 -13.164 1.00 95.69 236 SER A CA 1
ATOM 1688 C C . SER A 1 236 ? 14.597 8.035 -14.522 1.00 95.69 236 SER A C 1
ATOM 1690 O O . SER A 1 236 ? 15.290 7.998 -15.540 1.00 95.69 236 SER A O 1
ATOM 1692 N N . VAL A 1 237 ? 13.300 8.374 -14.566 1.00 97.44 237 VAL A N 1
ATOM 1693 C CA . VAL A 1 237 ? 12.581 8.664 -15.824 1.00 97.44 237 VAL A CA 1
ATOM 1694 C C . VAL A 1 237 ? 13.188 9.867 -16.542 1.00 97.44 237 VAL A C 1
ATOM 1696 O O . VAL A 1 237 ? 13.444 9.805 -17.749 1.00 97.44 237 VAL A O 1
ATOM 1699 N N . VAL A 1 238 ? 13.461 10.954 -15.815 1.00 97.69 238 VAL A N 1
ATOM 1700 C CA . VAL A 1 238 ? 14.038 12.179 -16.389 1.00 97.69 238 VAL A CA 1
ATOM 1701 C C . VAL A 1 238 ? 15.441 11.917 -16.936 1.00 97.69 238 VAL A C 1
ATOM 1703 O O . VAL A 1 238 ? 15.712 12.239 -18.096 1.00 97.69 238 VAL A O 1
ATOM 1706 N N . ILE A 1 239 ? 16.320 11.293 -16.144 1.00 96.38 239 ILE A N 1
ATOM 1707 C CA . ILE A 1 239 ? 17.699 10.993 -16.556 1.00 96.38 239 ILE A CA 1
ATOM 1708 C C . ILE A 1 239 ? 17.701 10.110 -17.804 1.00 96.38 239 ILE A C 1
ATOM 1710 O O . ILE A 1 239 ? 18.367 10.436 -18.787 1.00 96.38 239 ILE A O 1
ATOM 1714 N N . VAL A 1 240 ? 16.928 9.022 -17.797 1.00 96.25 240 VAL A N 1
ATOM 1715 C CA . VAL A 1 240 ? 16.855 8.091 -18.928 1.00 96.25 240 VAL A CA 1
ATOM 1716 C C . VAL A 1 240 ? 16.314 8.778 -20.175 1.00 96.25 240 VAL A C 1
ATOM 1718 O O . VAL A 1 240 ? 16.893 8.631 -21.249 1.00 96.25 240 VAL A O 1
ATOM 1721 N N . THR A 1 241 ? 15.261 9.585 -20.045 1.00 97.00 241 THR A N 1
ATOM 1722 C CA . THR A 1 241 ? 14.679 10.314 -21.180 1.00 97.00 241 THR A CA 1
ATOM 1723 C C . THR A 1 241 ? 15.680 11.268 -21.815 1.00 97.00 241 THR A C 1
ATOM 1725 O O . THR A 1 241 ? 15.807 11.297 -23.039 1.00 97.00 241 THR A O 1
ATOM 1728 N N . VAL A 1 242 ? 16.435 12.012 -21.003 1.00 96.50 242 VAL A N 1
ATOM 1729 C CA . VAL A 1 242 ? 17.485 12.912 -21.497 1.00 96.50 242 VAL A CA 1
ATOM 1730 C C . VAL A 1 242 ? 18.597 12.123 -22.187 1.00 96.50 242 VAL A C 1
ATOM 1732 O O . VAL A 1 242 ? 18.996 12.478 -23.296 1.00 96.50 242 VAL A O 1
ATOM 1735 N N . VAL A 1 243 ? 19.070 11.034 -21.574 1.00 96.00 243 VAL A N 1
ATOM 1736 C CA . VAL A 1 243 ? 20.113 10.175 -22.155 1.00 96.00 243 VAL A CA 1
ATOM 1737 C C . VAL A 1 243 ? 19.657 9.598 -23.495 1.00 96.00 243 VAL A C 1
ATOM 1739 O O . VAL A 1 243 ? 20.397 9.685 -24.471 1.00 96.00 243 VAL A O 1
ATOM 1742 N N . TYR A 1 244 ? 18.435 9.073 -23.579 1.00 95.25 244 TYR A N 1
ATOM 1743 C CA . TYR A 1 244 ? 17.872 8.515 -24.809 1.00 95.25 244 TYR A CA 1
ATOM 1744 C C . TYR A 1 244 ? 17.717 9.559 -25.905 1.00 95.25 244 TYR A C 1
ATOM 1746 O O . TYR A 1 244 ? 18.121 9.317 -27.043 1.00 95.25 244 TYR A O 1
ATOM 1754 N N . ALA A 1 245 ? 17.176 10.729 -25.562 1.00 94.00 245 ALA A N 1
ATOM 1755 C CA . ALA A 1 245 ? 16.988 11.824 -26.501 1.00 94.00 245 ALA A CA 1
ATOM 1756 C C . ALA A 1 245 ? 18.323 12.283 -27.095 1.00 94.00 245 ALA A C 1
ATOM 1758 O O . ALA A 1 245 ? 18.453 12.380 -28.316 1.00 94.00 245 ALA A O 1
ATOM 1759 N N . LEU A 1 246 ? 19.323 12.528 -26.242 1.00 94.69 246 LEU A N 1
ATOM 1760 C CA . LEU A 1 246 ? 20.648 12.972 -26.670 1.00 94.69 246 LEU A CA 1
ATOM 1761 C C . LEU A 1 246 ? 21.357 11.897 -27.491 1.00 94.69 246 LEU A C 1
ATOM 1763 O O . LEU A 1 246 ? 21.836 12.189 -28.585 1.00 94.69 246 LEU A O 1
ATOM 1767 N N . PHE A 1 247 ? 21.386 10.660 -26.997 1.00 95.88 247 PHE A N 1
ATOM 1768 C CA . PHE A 1 247 ? 22.052 9.552 -27.669 1.00 95.88 247 PHE A CA 1
ATOM 1769 C C . PHE A 1 247 ? 21.464 9.295 -29.061 1.00 95.88 247 PHE A C 1
ATOM 1771 O O . PHE A 1 247 ? 22.213 9.250 -30.035 1.00 95.88 247 PHE A O 1
ATOM 1778 N N . LEU A 1 248 ? 20.135 9.179 -29.182 1.00 94.50 248 LEU A N 1
ATOM 1779 C CA . LEU A 1 248 ? 19.481 8.910 -30.466 1.00 94.50 248 LEU A CA 1
ATOM 1780 C C . LEU A 1 248 ? 19.596 10.082 -31.433 1.00 94.50 248 LEU A C 1
ATOM 1782 O O . LEU A 1 248 ? 19.875 9.871 -32.610 1.00 94.50 248 LEU A O 1
ATOM 1786 N N . LEU A 1 249 ? 19.414 11.319 -30.963 1.00 94.31 249 LEU A N 1
ATOM 1787 C CA . LEU A 1 249 ? 19.572 12.493 -31.820 1.00 94.31 249 LEU A CA 1
ATOM 1788 C C . LEU A 1 249 ? 20.995 12.571 -32.385 1.00 94.31 249 LEU A C 1
ATOM 1790 O O . LEU A 1 249 ? 21.175 12.838 -33.573 1.00 94.31 249 LEU A O 1
ATOM 1794 N N . VAL A 1 250 ? 21.999 12.309 -31.545 1.00 95.50 250 VAL A N 1
ATOM 1795 C CA . VAL A 1 250 ? 23.409 12.302 -31.946 1.00 95.50 250 VAL A CA 1
ATOM 1796 C C . VAL A 1 250 ? 23.717 11.139 -32.880 1.00 95.50 250 VAL A C 1
ATOM 1798 O O . VAL A 1 250 ? 24.369 11.358 -33.897 1.00 95.50 250 VAL A O 1
ATOM 1801 N N . LEU A 1 251 ? 23.215 9.935 -32.594 1.00 95.62 251 LEU A N 1
ATOM 1802 C CA . LEU A 1 251 ? 23.347 8.774 -33.475 1.00 95.62 251 LEU A CA 1
ATOM 1803 C C . LEU A 1 251 ? 22.850 9.111 -34.891 1.00 95.62 251 LEU A C 1
ATOM 1805 O O . LEU A 1 251 ? 23.585 8.927 -35.856 1.00 95.62 251 LEU A O 1
ATOM 1809 N N . LEU A 1 252 ? 21.652 9.688 -35.012 1.00 94.31 252 LEU A N 1
ATOM 1810 C CA . LEU A 1 252 ? 21.030 10.018 -36.303 1.00 94.31 252 LEU A CA 1
ATOM 1811 C C . LEU A 1 252 ? 21.655 11.229 -37.005 1.00 94.31 252 LEU A C 1
ATOM 1813 O O . LEU A 1 252 ? 21.554 11.372 -38.222 1.00 94.31 252 LEU A O 1
ATOM 1817 N N . ALA A 1 253 ? 22.297 12.124 -36.256 1.00 95.19 253 ALA A N 1
ATOM 1818 C CA . ALA A 1 253 ? 23.037 13.236 -36.840 1.00 95.19 253 ALA A CA 1
ATOM 1819 C C . ALA A 1 253 ? 24.440 12.819 -37.314 1.00 95.19 253 ALA A C 1
ATOM 1821 O O . ALA A 1 253 ? 24.970 13.418 -38.251 1.00 95.19 253 ALA A O 1
ATOM 1822 N N . ALA A 1 254 ? 25.053 11.827 -36.664 1.00 94.56 254 ALA A N 1
ATOM 1823 C CA . ALA A 1 254 ? 26.452 11.457 -36.869 1.00 94.56 254 ALA A CA 1
ATOM 1824 C C . ALA A 1 254 ? 26.658 10.312 -37.875 1.00 94.56 254 ALA A C 1
ATOM 1826 O O . ALA A 1 254 ? 27.731 10.226 -38.471 1.00 94.56 254 ALA A O 1
ATOM 1827 N N . VAL A 1 255 ? 25.665 9.440 -38.095 1.00 93.88 255 VAL A N 1
ATOM 1828 C CA . VAL A 1 255 ? 25.753 8.349 -39.084 1.00 93.88 255 VAL A CA 1
ATOM 1829 C C . VAL A 1 255 ? 24.550 8.321 -40.036 1.00 93.88 255 VAL A C 1
ATOM 1831 O O . VAL A 1 255 ? 23.488 8.832 -39.688 1.00 93.88 255 VAL A O 1
ATOM 1834 N N . PRO A 1 256 ? 24.678 7.722 -41.239 1.00 91.50 256 PRO A N 1
ATOM 1835 C CA . PRO A 1 256 ? 23.548 7.560 -42.154 1.00 91.50 256 PRO A CA 1
ATOM 1836 C C . PRO A 1 256 ? 22.402 6.767 -41.513 1.00 91.50 256 PRO A C 1
ATOM 1838 O O . PRO A 1 256 ? 22.622 5.680 -40.978 1.00 91.50 256 PRO A O 1
ATOM 1841 N N . ASN A 1 257 ? 21.169 7.273 -41.606 1.00 90.19 257 ASN A N 1
ATOM 1842 C CA . ASN A 1 257 ? 19.996 6.641 -40.988 1.00 90.19 257 ASN A CA 1
ATOM 1843 C C . ASN A 1 257 ? 19.723 5.232 -41.542 1.00 90.19 257 ASN A C 1
ATOM 1845 O O . ASN A 1 257 ? 19.177 4.388 -40.836 1.00 90.19 257 ASN A O 1
ATOM 1849 N N . GLU A 1 258 ? 20.130 4.951 -42.782 1.00 90.56 258 GLU A N 1
ATOM 1850 C CA . GLU A 1 258 ? 20.014 3.636 -43.419 1.00 90.56 258 GLU A CA 1
ATOM 1851 C C . GLU A 1 258 ? 20.930 2.581 -42.787 1.00 90.56 258 GLU A C 1
ATOM 1853 O O . GLU A 1 258 ? 20.635 1.395 -42.890 1.00 90.56 258 GLU A O 1
ATOM 1858 N N . LEU A 1 259 ? 22.025 2.994 -42.135 1.00 92.31 259 LEU A N 1
ATOM 1859 C CA . LEU A 1 259 ? 22.879 2.095 -41.350 1.00 92.31 259 LEU A CA 1
ATOM 1860 C C . LEU A 1 259 ? 22.162 1.628 -40.077 1.00 92.31 259 LEU A C 1
ATOM 1862 O O . LEU A 1 259 ? 22.401 0.523 -39.591 1.00 92.31 259 LEU A O 1
ATOM 1866 N N . VAL A 1 260 ? 21.319 2.504 -39.526 1.00 94.31 260 VAL A N 1
ATOM 1867 C CA . VAL A 1 260 ? 20.609 2.266 -38.271 1.00 94.31 260 VAL A CA 1
ATOM 1868 C C . VAL A 1 260 ? 19.325 1.483 -38.521 1.00 94.31 260 VAL A C 1
ATOM 1870 O O . VAL A 1 260 ? 19.043 0.531 -37.804 1.00 94.31 260 VAL A O 1
ATOM 1873 N N . ALA A 1 261 ? 18.552 1.854 -39.541 1.00 93.19 261 ALA A N 1
ATOM 1874 C CA . ALA A 1 261 ? 17.269 1.233 -39.851 1.00 93.19 261 ALA A CA 1
ATOM 1875 C C . ALA A 1 261 ? 17.376 -0.292 -40.060 1.00 93.19 261 ALA A C 1
ATOM 1877 O O . ALA A 1 261 ? 18.136 -0.755 -40.907 1.00 93.19 261 ALA A O 1
ATOM 1878 N N . ASN A 1 262 ? 16.537 -1.060 -39.352 1.00 90.31 262 ASN A N 1
ATOM 1879 C CA . ASN A 1 262 ? 16.504 -2.534 -39.385 1.00 90.31 262 ASN A CA 1
ATOM 1880 C C . ASN A 1 262 ? 17.846 -3.203 -39.021 1.00 90.31 262 ASN A C 1
ATOM 1882 O O . ASN A 1 262 ? 18.202 -4.223 -39.608 1.00 90.31 262 ASN A O 1
ATOM 1886 N N . ASN A 1 263 ? 18.603 -2.601 -38.101 1.00 91.88 263 ASN A N 1
ATOM 1887 C CA . ASN A 1 263 ? 19.824 -3.177 -37.546 1.00 91.88 263 ASN A CA 1
ATOM 1888 C C . ASN A 1 263 ? 19.764 -3.154 -36.011 1.00 91.88 263 ASN A C 1
ATOM 1890 O O . ASN A 1 263 ? 19.864 -2.101 -35.380 1.00 91.88 263 ASN A O 1
ATOM 1894 N N . GLU A 1 264 ? 19.620 -4.332 -35.411 1.00 88.38 264 GLU A N 1
ATOM 1895 C CA . GLU A 1 264 ? 19.505 -4.561 -33.967 1.00 88.38 264 GLU A CA 1
ATOM 1896 C C . GLU A 1 264 ? 20.808 -4.266 -33.209 1.00 88.38 264 GLU A C 1
ATOM 1898 O O . GLU A 1 264 ? 20.789 -4.075 -31.997 1.00 88.38 264 GLU A O 1
ATOM 1903 N N . THR A 1 265 ? 21.943 -4.199 -33.914 1.00 92.00 265 THR A N 1
ATOM 1904 C CA . THR A 1 265 ? 23.257 -3.851 -33.348 1.00 92.00 265 THR A CA 1
ATOM 1905 C C . THR A 1 265 ? 23.808 -2.542 -33.923 1.00 92.00 265 THR A C 1
ATOM 1907 O O . THR A 1 265 ? 25.001 -2.257 -33.799 1.00 92.00 265 THR A O 1
ATOM 1910 N N . ALA A 1 266 ? 22.940 -1.697 -34.498 1.00 93.38 266 ALA A N 1
ATOM 1911 C CA . ALA A 1 266 ? 23.292 -0.454 -35.196 1.00 93.38 266 ALA A CA 1
ATOM 1912 C C . ALA A 1 266 ? 24.276 0.444 -34.439 1.00 93.38 266 ALA A C 1
ATOM 1914 O O . ALA A 1 266 ? 25.150 1.074 -35.033 1.00 93.38 266 ALA A O 1
ATOM 1915 N N . VAL A 1 267 ? 24.149 0.506 -33.115 1.00 94.44 267 VAL A N 1
ATOM 1916 C CA . VAL A 1 267 ? 25.005 1.333 -32.257 1.00 94.44 267 VAL A CA 1
ATOM 1917 C C . VAL A 1 267 ? 26.466 0.862 -32.248 1.00 94.44 267 VAL A C 1
ATOM 1919 O O . VAL A 1 267 ? 27.371 1.681 -32.099 1.00 94.44 267 VAL A O 1
ATOM 1922 N N . VAL A 1 268 ? 26.719 -0.435 -32.464 1.00 95.44 268 VAL A N 1
ATOM 1923 C CA . VAL A 1 268 ? 28.067 -1.015 -32.586 1.00 95.44 268 VAL A CA 1
ATOM 1924 C C . VAL A 1 268 ? 28.706 -0.593 -33.907 1.00 95.44 268 VAL A C 1
ATOM 1926 O O . VAL A 1 268 ? 29.857 -0.146 -33.923 1.00 95.44 268 VAL A O 1
ATOM 1929 N N . ASP A 1 269 ? 27.956 -0.679 -35.007 1.00 94.38 269 ASP A N 1
ATOM 1930 C CA . ASP A 1 269 ? 28.416 -0.254 -36.332 1.00 94.38 269 ASP A CA 1
ATOM 1931 C C . ASP A 1 269 ? 28.646 1.258 -36.388 1.00 94.38 269 ASP A C 1
ATOM 1933 O O . ASP A 1 269 ? 29.677 1.718 -36.888 1.00 94.38 269 ASP A O 1
ATOM 1937 N N . ALA A 1 270 ? 27.736 2.035 -35.798 1.00 94.94 270 ALA A N 1
ATOM 1938 C CA . ALA A 1 270 ? 27.890 3.474 -35.666 1.00 94.94 270 ALA A CA 1
ATOM 1939 C C . ALA A 1 270 ? 29.150 3.825 -34.866 1.00 94.94 270 ALA A C 1
ATOM 1941 O O . ALA A 1 270 ? 29.958 4.637 -35.312 1.00 94.94 270 ALA A O 1
ATOM 1942 N N . ALA A 1 271 ? 29.388 3.167 -33.727 1.00 96.31 271 ALA A N 1
ATOM 1943 C CA . ALA A 1 271 ? 30.596 3.399 -32.942 1.00 96.31 271 ALA A CA 1
ATOM 1944 C C . ALA A 1 271 ? 31.867 3.024 -33.711 1.00 96.31 271 ALA A C 1
ATOM 1946 O O . ALA A 1 271 ? 32.858 3.753 -33.648 1.00 96.31 271 ALA A O 1
ATOM 1947 N N . ARG A 1 272 ? 31.841 1.933 -34.489 1.00 95.56 272 ARG A N 1
ATOM 1948 C CA . ARG A 1 272 ? 32.970 1.540 -35.341 1.00 95.56 272 ARG A CA 1
ATOM 1949 C C . ARG A 1 272 ? 33.324 2.625 -36.354 1.00 95.56 272 ARG A C 1
ATOM 1951 O O . ARG A 1 272 ? 34.507 2.914 -36.532 1.00 95.56 272 ARG A O 1
ATOM 1958 N N . LEU A 1 273 ? 32.318 3.212 -37.002 1.00 94.69 273 LEU A N 1
ATOM 1959 C CA . LEU A 1 273 ? 32.506 4.280 -37.985 1.00 94.69 273 LEU A CA 1
ATOM 1960 C C . LEU A 1 273 ? 32.996 5.574 -37.331 1.00 94.69 273 LEU A C 1
ATOM 1962 O O . LEU A 1 273 ? 34.015 6.118 -37.746 1.00 94.69 273 LEU A O 1
ATOM 1966 N N . LEU A 1 274 ? 32.314 6.036 -36.282 1.00 94.81 274 LEU A N 1
ATOM 1967 C CA . LEU A 1 274 ? 32.596 7.324 -35.645 1.00 94.81 274 LEU A CA 1
ATOM 1968 C C . LEU A 1 274 ? 33.967 7.349 -34.967 1.00 94.81 274 LEU A C 1
ATOM 1970 O O . LEU A 1 274 ? 34.749 8.274 -35.172 1.00 94.81 274 LEU A O 1
ATOM 1974 N N . PHE A 1 275 ? 34.301 6.310 -34.199 1.00 95.69 275 PHE A N 1
ATOM 1975 C CA . PHE A 1 275 ? 35.615 6.214 -33.559 1.00 95.69 275 PHE A CA 1
ATOM 1976 C C . PHE A 1 275 ? 36.715 5.905 -34.580 1.00 95.69 275 PHE A C 1
ATOM 1978 O O . PHE A 1 275 ? 37.879 6.221 -34.345 1.00 95.69 275 PHE A O 1
ATOM 1985 N N . GLY A 1 276 ? 36.357 5.330 -35.733 1.00 93.44 276 GLY A N 1
ATOM 1986 C CA . GLY A 1 276 ? 37.271 5.077 -36.842 1.00 93.44 276 GLY A CA 1
ATOM 1987 C C . GLY A 1 276 ? 37.927 6.341 -37.403 1.00 93.44 276 GLY A C 1
ATOM 1988 O O . GLY A 1 276 ? 39.046 6.258 -37.904 1.00 93.44 276 GLY A O 1
ATOM 1989 N N . ASN A 1 277 ? 37.278 7.502 -37.242 1.00 91.38 277 ASN A N 1
ATOM 1990 C CA . ASN A 1 277 ? 37.793 8.812 -37.653 1.00 91.38 277 ASN A CA 1
ATOM 1991 C C . ASN A 1 277 ? 38.959 9.321 -36.786 1.00 91.38 277 ASN A C 1
ATOM 1993 O O . ASN A 1 277 ? 39.574 10.334 -37.120 1.00 91.38 277 ASN A O 1
ATOM 1997 N N . TYR A 1 278 ? 39.269 8.639 -35.680 1.00 90.75 278 TYR A N 1
ATOM 1998 C CA . TYR A 1 278 ? 40.308 9.034 -34.736 1.00 90.75 278 TYR A CA 1
ATOM 1999 C C . TYR A 1 278 ? 41.390 7.957 -34.624 1.00 90.75 278 TYR A C 1
ATOM 2001 O O . TYR A 1 278 ? 41.109 6.757 -34.557 1.00 90.75 278 TYR A O 1
ATOM 2009 N N . GLU A 1 279 ? 42.645 8.397 -34.553 1.00 90.25 279 GLU A N 1
ATOM 2010 C CA . GLU A 1 279 ? 43.815 7.531 -34.407 1.00 90.25 279 GLU A CA 1
ATOM 2011 C C . GLU A 1 279 ? 44.649 7.940 -33.191 1.00 90.25 279 GLU A C 1
ATOM 2013 O O . GLU A 1 279 ? 44.892 9.124 -32.951 1.00 90.25 279 GLU A O 1
ATOM 2018 N N . VAL A 1 280 ? 45.134 6.949 -32.438 1.00 85.62 280 VAL A N 1
ATOM 2019 C CA . VAL A 1 280 ? 46.050 7.146 -31.305 1.00 85.62 280 VAL A CA 1
ATOM 2020 C C . VAL A 1 280 ? 47.219 6.175 -31.458 1.00 85.62 280 VAL A C 1
ATOM 2022 O O . VAL A 1 280 ? 47.025 4.980 -31.660 1.00 85.62 280 VAL A O 1
ATOM 2025 N N . PHE A 1 281 ? 48.452 6.689 -31.418 1.00 86.06 281 PHE A N 1
ATOM 2026 C CA . PHE A 1 281 ? 49.686 5.917 -31.660 1.00 86.06 281 PHE A CA 1
ATOM 2027 C C . PHE A 1 281 ? 49.705 5.115 -32.981 1.00 86.06 281 PHE A C 1
ATOM 2029 O O . PHE A 1 281 ? 50.383 4.094 -33.075 1.00 86.06 281 PHE A O 1
ATOM 2036 N N . GLY A 1 282 ? 48.986 5.581 -34.008 1.00 82.88 282 GLY A N 1
ATOM 2037 C CA . GLY A 1 282 ? 48.893 4.911 -35.312 1.00 82.88 282 GLY A CA 1
ATOM 2038 C C . GLY A 1 282 ? 47.893 3.750 -35.368 1.00 82.88 282 GLY A C 1
ATOM 2039 O O . GLY A 1 282 ? 47.894 3.004 -36.344 1.00 82.88 282 GLY A O 1
ATOM 2040 N N . PHE A 1 283 ? 47.045 3.589 -34.347 1.00 86.38 283 PHE A N 1
ATOM 2041 C CA . PHE A 1 283 ? 45.946 2.625 -34.333 1.00 86.38 283 PHE A CA 1
ATOM 2042 C C . PHE A 1 283 ? 44.600 3.357 -34.387 1.00 86.38 283 PHE A C 1
ATOM 2044 O O . PHE A 1 283 ? 44.363 4.284 -33.609 1.00 86.38 283 PHE A O 1
ATOM 2051 N N . SER A 1 284 ? 43.716 2.929 -35.293 1.00 91.62 284 SER A N 1
ATOM 2052 C CA . SER A 1 284 ? 42.340 3.434 -35.371 1.00 91.62 284 SER A CA 1
ATOM 2053 C C . SER A 1 284 ? 41.548 3.035 -34.126 1.00 91.62 284 SER A C 1
ATOM 2055 O O . SER A 1 284 ? 41.590 1.878 -33.697 1.00 91.62 284 SER A O 1
ATOM 2057 N N . LEU A 1 285 ? 40.785 3.978 -33.570 1.00 94.38 285 LEU A N 1
ATOM 2058 C CA . LEU A 1 285 ? 39.942 3.731 -32.401 1.00 94.38 285 LEU A CA 1
ATOM 2059 C C . LEU A 1 285 ? 38.617 3.027 -32.745 1.00 94.38 285 LEU A C 1
ATOM 2061 O O . LEU A 1 285 ? 37.881 2.656 -31.831 1.00 94.38 285 LEU A O 1
ATOM 2065 N N . GLY A 1 286 ? 38.310 2.777 -34.025 1.00 93.75 286 GLY A N 1
ATOM 2066 C CA . GLY A 1 286 ? 37.040 2.171 -34.451 1.00 93.75 286 GLY A CA 1
ATOM 2067 C C . GLY A 1 286 ? 36.746 0.812 -33.803 1.00 93.75 286 GLY A C 1
ATOM 2068 O O . GLY A 1 286 ? 35.623 0.547 -33.378 1.00 93.75 286 GLY A O 1
ATOM 2069 N N . GLY A 1 287 ? 37.762 -0.044 -33.648 1.00 92.69 287 GLY A N 1
ATOM 2070 C CA . GLY A 1 287 ? 37.608 -1.331 -32.956 1.00 92.69 287 GLY A CA 1
ATOM 2071 C C . GLY A 1 287 ? 37.277 -1.180 -31.467 1.00 92.69 287 GLY A C 1
ATOM 2072 O O . GLY A 1 287 ? 36.472 -1.945 -30.942 1.00 92.69 287 GLY A O 1
ATOM 2073 N N . LEU A 1 288 ? 37.851 -0.167 -30.808 1.00 93.31 288 LEU A N 1
ATOM 2074 C CA . LEU A 1 288 ? 37.580 0.140 -29.401 1.00 93.31 288 LEU A CA 1
ATOM 2075 C C . LEU A 1 288 ? 36.171 0.708 -29.215 1.00 93.31 288 LEU A C 1
ATOM 2077 O O . LEU A 1 288 ? 35.477 0.277 -28.301 1.00 93.31 288 LEU A O 1
ATOM 2081 N N . GLY A 1 289 ? 35.729 1.609 -30.099 1.00 94.75 289 GLY A N 1
ATOM 2082 C CA . GLY A 1 289 ? 34.354 2.119 -30.097 1.00 94.75 289 GLY A CA 1
ATOM 2083 C C . GLY A 1 289 ? 33.332 0.992 -30.259 1.00 94.75 289 GLY A C 1
ATOM 2084 O O . GLY A 1 289 ? 32.411 0.869 -29.456 1.00 94.75 289 GLY A O 1
ATOM 2085 N N . ALA A 1 290 ? 33.541 0.104 -31.236 1.00 94.94 290 ALA A N 1
ATOM 2086 C CA . ALA A 1 290 ? 32.684 -1.063 -31.438 1.00 94.94 290 ALA A CA 1
ATOM 2087 C C . ALA A 1 290 ? 32.648 -1.979 -30.202 1.00 94.94 290 ALA A C 1
ATOM 2089 O O . ALA A 1 290 ? 31.573 -2.358 -29.748 1.00 94.94 290 ALA A O 1
ATOM 2090 N N . ALA A 1 291 ? 33.812 -2.307 -29.629 1.00 94.31 291 ALA A N 1
ATOM 2091 C CA . ALA A 1 291 ? 33.896 -3.146 -28.434 1.00 94.31 291 ALA A CA 1
ATOM 2092 C C . ALA A 1 291 ? 33.190 -2.509 -27.228 1.00 94.31 291 ALA A C 1
ATOM 2094 O O . ALA A 1 291 ? 32.503 -3.202 -26.486 1.00 94.31 291 ALA A O 1
ATOM 2095 N N . MET A 1 292 ? 33.319 -1.191 -27.059 1.00 95.56 292 MET A N 1
ATOM 2096 C CA . MET A 1 292 ? 32.680 -0.442 -25.981 1.00 95.56 292 MET A CA 1
ATOM 2097 C C . MET A 1 292 ? 31.151 -0.534 -26.055 1.00 95.56 292 MET A C 1
ATOM 2099 O O . MET A 1 292 ? 30.517 -0.873 -25.059 1.00 95.56 292 MET A O 1
ATOM 2103 N N . LEU A 1 293 ? 30.558 -0.286 -27.227 1.00 95.69 293 LEU A N 1
ATOM 2104 C CA . LEU A 1 293 ? 29.100 -0.345 -27.399 1.00 95.69 293 LEU A CA 1
ATOM 2105 C C . LEU A 1 293 ? 28.577 -1.782 -27.394 1.00 95.69 293 LEU A C 1
ATOM 2107 O O . LEU A 1 293 ? 27.455 -2.014 -26.952 1.00 95.69 293 LEU A O 1
ATOM 2111 N N . LEU A 1 294 ? 29.391 -2.746 -27.827 1.00 95.44 294 LEU A N 1
ATOM 2112 C CA . LEU A 1 294 ? 29.056 -4.162 -27.737 1.00 95.44 294 LEU A CA 1
ATOM 2113 C C . LEU A 1 294 ? 29.003 -4.629 -26.277 1.00 95.44 294 LEU A C 1
ATOM 2115 O O . LEU A 1 294 ? 28.025 -5.249 -25.871 1.00 95.44 294 LEU A O 1
ATOM 2119 N N . ILE A 1 295 ? 30.014 -4.287 -25.470 1.00 94.38 295 ILE A N 1
ATOM 2120 C CA . ILE A 1 295 ? 30.020 -4.560 -24.024 1.00 94.38 295 ILE A CA 1
ATOM 2121 C C . ILE A 1 295 ? 28.863 -3.825 -23.343 1.00 94.38 295 ILE A C 1
ATOM 2123 O O . ILE A 1 295 ? 28.181 -4.416 -22.512 1.00 94.38 295 ILE A O 1
ATOM 2127 N N . GLY A 1 296 ? 28.604 -2.571 -23.727 1.00 94.62 296 GLY A N 1
ATOM 2128 C CA . GLY A 1 296 ? 27.461 -1.804 -23.237 1.00 94.62 296 GLY A CA 1
ATOM 2129 C C . GLY A 1 296 ? 26.132 -2.516 -23.494 1.00 94.62 296 GLY A C 1
ATOM 2130 O O . GLY A 1 296 ? 25.369 -2.728 -22.560 1.00 94.62 296 GLY A O 1
ATOM 2131 N N . GLY A 1 297 ? 25.881 -2.973 -24.722 1.00 94.44 297 GLY A N 1
ATOM 2132 C CA . GLY A 1 297 ? 24.653 -3.703 -25.044 1.00 94.44 297 GLY A CA 1
ATOM 2133 C C . GLY A 1 297 ? 24.525 -5.041 -24.311 1.00 94.44 297 GLY A C 1
ATOM 2134 O O . GLY A 1 297 ? 23.438 -5.367 -23.834 1.00 94.44 297 GLY A O 1
ATOM 2135 N N . LEU A 1 298 ? 25.625 -5.785 -24.136 1.00 94.62 298 LEU A N 1
ATOM 2136 C CA . LEU A 1 298 ? 25.635 -7.021 -23.340 1.00 94.62 298 LEU A CA 1
ATOM 2137 C C . LEU A 1 298 ? 25.319 -6.763 -21.863 1.00 94.62 298 LEU A C 1
ATOM 2139 O O . LEU A 1 298 ? 24.501 -7.471 -21.286 1.00 94.62 298 LEU A O 1
ATOM 2143 N N . LEU A 1 299 ? 25.941 -5.750 -21.255 1.00 92.88 299 LEU A N 1
ATOM 2144 C CA . LEU A 1 299 ? 25.695 -5.385 -19.858 1.00 92.88 299 LEU A CA 1
ATOM 2145 C C . LEU A 1 299 ? 24.266 -4.878 -19.649 1.00 92.88 299 LEU A C 1
ATOM 2147 O O . LEU A 1 299 ? 23.625 -5.269 -18.678 1.00 92.88 299 LEU A O 1
ATOM 2151 N N . ALA A 1 300 ? 23.758 -4.056 -20.569 1.00 93.19 300 ALA A N 1
ATOM 2152 C CA . ALA A 1 300 ? 22.402 -3.521 -20.519 1.00 93.19 300 ALA A CA 1
ATOM 2153 C C . ALA A 1 300 ? 21.355 -4.641 -20.619 1.00 93.19 300 ALA A C 1
ATOM 2155 O O . ALA A 1 300 ? 20.478 -4.759 -19.770 1.00 93.19 300 ALA A O 1
ATOM 2156 N N . THR A 1 301 ? 21.473 -5.515 -21.622 1.00 93.25 301 THR A N 1
ATOM 2157 C CA . THR A 1 301 ? 20.548 -6.647 -21.814 1.00 93.25 301 THR A CA 1
ATOM 2158 C C . THR A 1 301 ? 20.597 -7.649 -20.653 1.00 93.25 301 THR A C 1
ATOM 2160 O O . THR A 1 301 ? 19.549 -8.086 -20.181 1.00 93.25 301 THR A O 1
ATOM 2163 N N . ALA A 1 302 ? 21.792 -7.976 -20.150 1.00 90.88 302 ALA A N 1
ATOM 2164 C CA . ALA A 1 302 ? 21.980 -8.858 -18.999 1.00 90.88 302 ALA A CA 1
ATOM 2165 C C . ALA A 1 302 ? 21.395 -8.278 -17.699 1.00 90.88 302 ALA A C 1
ATOM 2167 O O . ALA A 1 302 ? 20.628 -8.953 -17.012 1.00 90.88 302 ALA A O 1
ATOM 2168 N N . SER A 1 303 ? 21.733 -7.025 -17.372 1.00 89.06 303 SER A N 1
ATOM 2169 C CA . SER A 1 303 ? 21.293 -6.361 -16.138 1.00 89.06 303 SER A CA 1
ATOM 2170 C C . SER A 1 303 ? 19.772 -6.218 -16.086 1.00 89.06 303 SER A C 1
ATOM 2172 O O . SER A 1 303 ? 19.163 -6.589 -15.082 1.00 89.06 303 SER A O 1
ATOM 2174 N N . SER A 1 304 ? 19.128 -5.778 -17.174 1.00 89.69 304 SER A N 1
ATOM 2175 C CA . SER A 1 304 ? 17.670 -5.609 -17.188 1.00 89.69 304 SER A CA 1
ATOM 2176 C C . SER A 1 304 ? 16.912 -6.936 -17.116 1.00 89.69 304 SER A C 1
ATOM 2178 O O . SER A 1 304 ? 15.866 -6.997 -16.469 1.00 89.69 304 SER A O 1
ATOM 2180 N N . ALA A 1 305 ? 17.435 -8.012 -17.716 1.00 90.00 305 ALA A N 1
ATOM 2181 C CA . ALA A 1 305 ? 16.848 -9.346 -17.572 1.00 90.00 305 ALA A CA 1
ATOM 2182 C C . ALA A 1 305 ? 16.948 -9.858 -16.133 1.00 90.00 305 ALA A C 1
ATOM 2184 O O . ALA A 1 305 ? 15.949 -10.312 -15.581 1.00 90.00 305 ALA A O 1
ATOM 2185 N N . ASN A 1 306 ? 18.120 -9.726 -15.504 1.00 88.06 306 ASN A N 1
ATOM 2186 C CA . ASN A 1 306 ? 18.309 -10.118 -14.109 1.00 88.06 306 ASN A CA 1
ATOM 2187 C C . ASN A 1 306 ? 17.365 -9.349 -13.170 1.00 88.06 306 ASN A C 1
ATOM 2189 O O . ASN A 1 306 ? 16.657 -9.949 -12.365 1.00 88.06 306 ASN A O 1
ATOM 2193 N N . ALA A 1 307 ? 17.290 -8.025 -13.330 1.00 85.75 307 ALA A N 1
ATOM 2194 C CA . ALA A 1 307 ? 16.420 -7.179 -12.521 1.00 85.75 307 ALA A CA 1
ATOM 2195 C C . ALA A 1 307 ? 14.924 -7.491 -12.721 1.00 85.75 307 ALA A C 1
ATOM 2197 O O . ALA A 1 307 ? 14.155 -7.461 -11.763 1.00 85.75 307 ALA A O 1
ATOM 2198 N N . SER A 1 308 ? 14.509 -7.843 -13.942 1.00 87.25 308 SER A N 1
ATOM 2199 C CA . SER A 1 308 ? 13.113 -8.197 -14.243 1.00 87.25 308 SER A CA 1
ATOM 2200 C C . SER A 1 308 ? 12.712 -9.564 -13.685 1.00 87.25 308 SER A C 1
ATOM 2202 O O . SER A 1 308 ? 11.584 -9.718 -13.216 1.00 87.25 308 SER A O 1
ATOM 2204 N N . ILE A 1 309 ? 13.625 -10.544 -13.688 1.00 88.19 309 ILE A N 1
ATOM 2205 C CA . ILE A 1 309 ? 13.415 -11.847 -13.035 1.00 88.19 309 ILE A CA 1
ATOM 2206 C C . ILE A 1 309 ? 13.232 -11.646 -11.527 1.00 88.19 309 ILE A C 1
ATOM 2208 O O . ILE A 1 309 ? 12.289 -12.190 -10.949 1.00 88.19 309 ILE A O 1
ATOM 2212 N N . LEU A 1 310 ? 14.085 -10.825 -10.906 1.00 82.12 310 LEU A N 1
ATOM 2213 C CA . LEU A 1 310 ? 13.988 -10.528 -9.480 1.00 82.12 310 LEU A CA 1
ATOM 2214 C C . LEU A 1 310 ? 12.686 -9.786 -9.143 1.00 82.12 310 LEU A C 1
ATOM 2216 O O . LEU A 1 310 ? 11.965 -10.209 -8.241 1.00 82.12 310 LEU A O 1
ATOM 2220 N N . SER A 1 311 ? 12.333 -8.744 -9.904 1.00 85.69 311 SER A N 1
ATOM 2221 C CA . SER A 1 311 ? 11.068 -8.025 -9.701 1.00 85.69 311 SER A CA 1
ATOM 2222 C C . SER A 1 311 ? 9.843 -8.938 -9.863 1.00 85.69 311 SER A C 1
ATOM 2224 O O . SER A 1 311 ? 8.945 -8.926 -9.020 1.00 85.69 311 SER A O 1
ATOM 2226 N N . SER A 1 312 ? 9.839 -9.816 -10.874 1.00 88.75 312 SER A N 1
ATOM 2227 C CA . SER A 1 312 ? 8.752 -10.787 -11.071 1.00 88.75 312 SER A CA 1
ATOM 2228 C C . SER A 1 312 ? 8.532 -11.647 -9.825 1.00 88.75 312 SER A C 1
ATOM 2230 O O . SER A 1 312 ? 7.391 -11.910 -9.453 1.00 88.75 312 SER A O 1
ATOM 2232 N N . SER A 1 313 ? 9.610 -12.050 -9.142 1.00 85.81 313 SER A N 1
ATOM 2233 C CA . SER A 1 313 ? 9.483 -12.835 -7.914 1.00 85.81 313 SER A CA 1
ATOM 2234 C C . SER A 1 313 ? 8.816 -12.073 -6.767 1.00 85.81 313 SER A C 1
ATOM 2236 O O . SER A 1 313 ? 7.997 -12.671 -6.075 1.00 85.81 313 SER A O 1
ATOM 2238 N N . ARG A 1 314 ? 9.075 -10.765 -6.621 1.00 84.00 314 ARG A N 1
ATOM 2239 C CA . ARG A 1 314 ? 8.434 -9.902 -5.611 1.00 84.00 314 ARG A CA 1
ATOM 2240 C C . ARG A 1 314 ? 6.954 -9.667 -5.896 1.00 84.00 314 ARG A C 1
ATOM 2242 O O . ARG A 1 314 ? 6.133 -9.749 -4.991 1.00 84.00 314 ARG A O 1
ATOM 2249 N N . ILE A 1 315 ? 6.599 -9.442 -7.160 1.00 87.31 315 ILE A N 1
ATOM 2250 C CA . ILE A 1 315 ? 5.194 -9.295 -7.569 1.00 87.31 315 ILE A CA 1
ATOM 2251 C C . ILE A 1 315 ? 4.430 -10.595 -7.305 1.00 87.31 315 ILE A C 1
ATOM 2253 O O . ILE A 1 315 ? 3.339 -10.567 -6.746 1.00 87.31 315 ILE A O 1
ATOM 2257 N N . ASN A 1 316 ? 5.024 -11.741 -7.643 1.00 89.88 316 ASN A N 1
ATOM 2258 C CA . ASN A 1 316 ? 4.440 -13.045 -7.333 1.00 89.88 316 ASN A CA 1
ATOM 2259 C C . ASN A 1 316 ? 4.301 -13.265 -5.828 1.00 89.88 316 ASN A C 1
ATOM 2261 O O . ASN A 1 316 ? 3.289 -13.812 -5.404 1.00 89.88 316 ASN A O 1
ATOM 2265 N N . PHE A 1 317 ? 5.277 -12.802 -5.041 1.00 84.06 317 PHE A N 1
ATOM 2266 C CA . PHE A 1 317 ? 5.214 -12.849 -3.586 1.00 84.06 317 PHE A CA 1
ATOM 2267 C C . PHE A 1 317 ? 4.007 -12.073 -3.047 1.00 84.06 317 PHE A C 1
ATOM 2269 O O . PHE A 1 317 ? 3.193 -12.638 -2.317 1.00 84.06 317 PHE A O 1
ATOM 2276 N N . ALA A 1 318 ? 3.828 -10.825 -3.487 1.00 86.56 318 ALA A N 1
ATOM 2277 C CA . ALA A 1 318 ? 2.676 -10.005 -3.117 1.00 86.56 318 ALA A CA 1
ATOM 2278 C C . ALA A 1 318 ? 1.340 -10.649 -3.544 1.00 86.56 318 ALA A C 1
ATOM 2280 O O . ALA A 1 318 ? 0.431 -10.768 -2.727 1.00 86.56 318 ALA A O 1
ATOM 2281 N N . MET A 1 319 ? 1.244 -11.157 -4.780 1.00 92.25 319 MET A N 1
ATOM 2282 C CA . MET A 1 319 ? 0.041 -11.855 -5.261 1.00 92.25 319 MET A CA 1
ATOM 2283 C C . MET A 1 319 ? -0.252 -13.152 -4.496 1.00 92.25 319 MET A C 1
ATOM 2285 O O . MET A 1 319 ? -1.412 -13.521 -4.330 1.00 92.25 319 MET A O 1
ATOM 2289 N N . GLY A 1 320 ? 0.784 -13.886 -4.081 1.00 89.12 320 GLY A N 1
ATOM 2290 C CA . GLY A 1 320 ? 0.634 -15.122 -3.317 1.00 89.12 320 GLY A CA 1
ATOM 2291 C C . GLY A 1 320 ? 0.196 -14.866 -1.875 1.00 89.12 320 GLY A C 1
ATOM 2292 O O . GLY A 1 320 ? -0.573 -15.660 -1.338 1.00 89.12 320 GLY A O 1
ATOM 2293 N N . ARG A 1 321 ? 0.632 -13.744 -1.278 1.00 83.50 321 ARG A N 1
ATOM 2294 C CA . ARG A 1 321 ? 0.204 -13.290 0.056 1.00 83.50 321 ARG A CA 1
ATOM 2295 C C . ARG A 1 321 ? -1.288 -12.967 0.070 1.00 83.50 321 ARG A C 1
ATOM 2297 O O . ARG A 1 321 ? -1.996 -13.417 0.957 1.00 83.50 321 ARG A O 1
ATOM 2304 N N . GLU A 1 322 ? -1.770 -12.280 -0.961 1.00 82.81 322 GLU A N 1
ATOM 2305 C CA . GLU A 1 322 ? -3.185 -11.911 -1.116 1.00 82.81 322 GLU A CA 1
ATOM 2306 C C . GLU A 1 322 ? -4.019 -12.992 -1.826 1.00 82.81 322 GLU A C 1
ATOM 2308 O O . GLU A 1 322 ? -5.131 -12.731 -2.271 1.00 82.81 322 GLU A O 1
ATOM 2313 N N . LYS A 1 323 ? -3.483 -14.213 -1.973 1.00 88.25 323 LYS A N 1
ATOM 2314 C CA . LYS A 1 323 ? -4.162 -15.389 -2.552 1.00 88.25 323 LYS A CA 1
ATOM 2315 C C . LYS A 1 323 ? -4.702 -15.205 -3.991 1.00 88.25 323 LYS A C 1
ATOM 2317 O O . LYS A 1 323 ? -5.408 -16.080 -4.493 1.00 88.25 323 LYS A O 1
ATOM 2322 N N . ILE A 1 324 ? -4.291 -14.152 -4.712 1.00 91.12 324 ILE A N 1
ATOM 2323 C CA . ILE A 1 324 ? -4.576 -13.949 -6.149 1.00 91.12 324 ILE A CA 1
ATOM 2324 C C . ILE A 1 324 ? -3.958 -15.067 -6.994 1.00 91.12 324 ILE A C 1
ATOM 2326 O O . ILE A 1 324 ? -4.545 -15.544 -7.971 1.00 91.12 324 ILE A O 1
ATOM 2330 N N . VAL A 1 325 ? -2.769 -15.523 -6.603 1.00 92.69 325 VAL A N 1
ATOM 2331 C CA . VAL A 1 325 ? -2.155 -16.761 -7.096 1.00 92.69 325 VAL A CA 1
ATOM 2332 C C . VAL A 1 325 ? -1.972 -17.737 -5.937 1.00 92.69 325 VAL A C 1
ATOM 2334 O O . VAL A 1 325 ? -2.189 -17.398 -4.778 1.00 92.69 325 VAL A O 1
ATOM 2337 N N . THR A 1 326 ? -1.588 -18.980 -6.230 1.00 89.44 326 THR A N 1
ATOM 2338 C CA . THR A 1 326 ? -1.360 -19.965 -5.165 1.00 89.44 326 THR A CA 1
ATOM 2339 C C . THR A 1 326 ? -0.241 -19.513 -4.211 1.00 89.44 326 THR A C 1
ATOM 2341 O O . THR A 1 326 ? 0.861 -19.223 -4.688 1.00 89.44 326 THR A O 1
ATOM 2344 N N . PRO A 1 327 ? -0.461 -19.531 -2.877 1.00 85.19 327 PRO A N 1
ATOM 2345 C CA . PRO A 1 327 ? 0.563 -19.152 -1.896 1.00 85.19 327 PRO A CA 1
ATOM 2346 C C . PRO A 1 327 ? 1.843 -19.987 -1.996 1.00 85.19 327 PRO A C 1
ATOM 2348 O O . PRO A 1 327 ? 2.927 -19.532 -1.649 1.00 85.19 327 PRO A O 1
ATOM 2351 N N . SER A 1 328 ? 1.752 -21.203 -2.547 1.00 87.31 328 SER A N 1
ATOM 2352 C CA . SER A 1 328 ? 2.913 -22.069 -2.770 1.00 87.31 328 SER A CA 1
ATOM 2353 C C . SER A 1 328 ? 3.966 -21.474 -3.715 1.00 87.31 328 SER A C 1
ATOM 2355 O O . SER A 1 328 ? 5.109 -21.921 -3.688 1.00 87.31 328 SER A O 1
ATOM 2357 N N . LEU A 1 329 ? 3.634 -20.469 -4.538 1.00 87.69 329 LEU A N 1
ATOM 2358 C CA . LEU A 1 329 ? 4.633 -19.751 -5.343 1.00 87.69 329 LEU A CA 1
ATOM 2359 C C . LEU A 1 329 ? 5.631 -18.962 -4.482 1.00 87.69 329 LEU A C 1
ATOM 2361 O O . LEU A 1 329 ? 6.747 -18.714 -4.945 1.00 87.69 329 LEU A O 1
ATOM 2365 N N . ASN A 1 330 ? 5.255 -18.643 -3.242 1.00 85.12 330 ASN A N 1
ATOM 2366 C CA . ASN A 1 330 ? 6.060 -17.893 -2.279 1.00 85.12 330 ASN A CA 1
ATOM 2367 C C . ASN A 1 330 ? 6.987 -18.794 -1.457 1.00 85.12 330 ASN A C 1
ATOM 2369 O O . ASN A 1 330 ? 7.751 -18.298 -0.636 1.00 85.12 330 ASN A O 1
ATOM 2373 N N . GLU A 1 331 ? 6.927 -20.112 -1.662 1.00 87.19 331 GLU A N 1
ATOM 2374 C CA . GLU A 1 331 ? 7.745 -21.064 -0.921 1.00 87.19 331 GLU A CA 1
ATOM 2375 C C . GLU A 1 331 ? 9.239 -20.793 -1.139 1.00 87.19 331 GLU A C 1
ATOM 2377 O O . GLU A 1 331 ? 9.747 -20.801 -2.269 1.00 87.19 331 GLU A O 1
ATOM 2382 N N . ILE A 1 332 ? 9.940 -20.564 -0.031 1.00 87.06 332 ILE A N 1
ATOM 2383 C CA . ILE A 1 332 ? 11.371 -20.292 -0.009 1.00 87.06 332 ILE A CA 1
ATOM 2384 C C . ILE A 1 332 ? 12.136 -21.612 0.065 1.00 87.06 332 ILE A C 1
ATOM 2386 O O . ILE A 1 332 ? 11.858 -22.476 0.892 1.00 87.06 332 ILE A O 1
ATOM 2390 N N . HIS A 1 333 ? 13.126 -21.779 -0.807 1.00 87.06 333 HIS A N 1
ATOM 2391 C CA . HIS A 1 333 ? 13.938 -22.988 -0.837 1.00 87.06 333 HIS A CA 1
ATOM 2392 C C . HIS A 1 333 ? 14.859 -23.060 0.388 1.00 87.06 333 HIS A C 1
ATOM 2394 O O . HIS A 1 333 ? 15.778 -22.251 0.496 1.00 87.06 333 HIS A O 1
ATOM 2400 N N . GLU A 1 334 ? 14.727 -24.102 1.216 1.00 85.69 334 GLU A N 1
ATOM 2401 C CA . GLU A 1 334 ? 15.472 -24.284 2.482 1.00 85.69 334 GLU A CA 1
ATOM 2402 C C . GLU A 1 334 ? 16.985 -24.021 2.362 1.00 85.69 334 GLU A C 1
ATOM 2404 O O . GLU A 1 334 ? 17.583 -23.318 3.167 1.00 85.69 334 GLU A O 1
ATOM 2409 N N . ARG A 1 335 ? 17.626 -24.567 1.319 1.00 84.00 335 ARG A N 1
ATOM 2410 C CA . ARG A 1 335 ? 19.074 -24.406 1.090 1.00 84.00 335 ARG A CA 1
ATOM 2411 C C . ARG A 1 335 ? 19.505 -23.057 0.496 1.00 84.00 335 ARG A C 1
ATOM 2413 O O . ARG A 1 335 ? 20.638 -22.645 0.732 1.00 84.00 335 ARG A O 1
ATOM 2420 N N . PHE A 1 336 ? 18.688 -22.447 -0.362 1.00 80.81 336 PHE A N 1
ATOM 2421 C CA . PHE A 1 336 ? 19.110 -21.312 -1.200 1.00 80.81 336 PHE A CA 1
ATOM 2422 C C . PHE A 1 336 ? 18.503 -19.980 -0.755 1.00 80.81 336 PHE A C 1
ATOM 2424 O O . PHE A 1 336 ? 19.013 -18.938 -1.153 1.00 80.81 336 PHE A O 1
ATOM 2431 N N . GLY A 1 337 ? 17.446 -19.997 0.064 1.00 80.19 337 GLY A N 1
ATOM 2432 C CA . GLY A 1 337 ? 16.778 -18.785 0.536 1.00 80.19 337 GLY A CA 1
ATOM 2433 C C . GLY A 1 337 ? 16.052 -18.015 -0.571 1.00 80.19 337 GLY A C 1
ATOM 2434 O O . GLY A 1 337 ? 15.892 -16.806 -0.463 1.00 80.19 337 GLY A O 1
ATOM 2435 N N . THR A 1 338 ? 15.653 -18.684 -1.658 1.00 85.62 338 THR A N 1
ATOM 2436 C CA . THR A 1 338 ? 15.027 -18.057 -2.834 1.00 85.62 338 THR A CA 1
ATOM 2437 C C . THR A 1 338 ? 13.607 -18.576 -3.081 1.00 85.62 338 THR A C 1
ATOM 2439 O O . THR A 1 338 ? 13.343 -19.754 -2.817 1.00 85.62 338 THR A O 1
ATOM 2442 N N . PRO A 1 339 ? 12.697 -17.755 -3.650 1.00 88.12 339 PRO A N 1
ATOM 2443 C CA . PRO A 1 339 ? 11.349 -18.174 -4.051 1.00 88.12 339 PRO A CA 1
ATOM 2444 C C . PRO A 1 339 ? 11.404 -19.021 -5.334 1.00 88.12 339 PRO A C 1
ATOM 2446 O O . PRO A 1 339 ? 11.061 -18.595 -6.442 1.00 88.12 339 PRO A O 1
ATOM 2449 N N . TYR A 1 340 ? 11.918 -20.240 -5.198 1.00 89.62 340 TYR A N 1
ATOM 2450 C CA . TYR A 1 340 ? 12.378 -21.072 -6.308 1.00 89.62 340 TYR A CA 1
ATOM 2451 C C . TYR A 1 340 ? 11.271 -21.452 -7.299 1.00 89.62 340 TYR A C 1
ATOM 2453 O O . TYR A 1 340 ? 11.528 -21.518 -8.502 1.00 89.62 340 TYR A O 1
ATOM 2461 N N . LYS A 1 341 ? 10.034 -21.662 -6.825 1.00 92.44 341 LYS A N 1
ATOM 2462 C CA . LYS A 1 341 ? 8.873 -21.967 -7.680 1.00 92.44 341 LYS A CA 1
ATOM 2463 C C . LYS A 1 341 ? 8.500 -20.778 -8.559 1.00 92.44 341 LYS A C 1
ATOM 2465 O O . LYS A 1 341 ? 8.326 -20.942 -9.767 1.00 92.44 341 LYS A O 1
ATOM 2470 N N . SER A 1 342 ? 8.448 -19.584 -7.971 1.00 91.69 342 SER A N 1
ATOM 2471 C CA . SER A 1 342 ? 8.200 -18.326 -8.678 1.00 91.69 342 SER A CA 1
ATOM 2472 C C . SER A 1 342 ? 9.268 -18.050 -9.744 1.00 91.69 342 SER A C 1
ATOM 2474 O O . SER A 1 342 ? 8.938 -17.761 -10.900 1.00 91.69 342 SER A O 1
ATOM 2476 N N . ILE A 1 343 ? 10.549 -18.236 -9.403 1.00 92.31 343 ILE A N 1
ATOM 2477 C CA . ILE A 1 343 ? 11.671 -18.063 -10.340 1.00 92.31 343 ILE A CA 1
ATOM 2478 C C . ILE A 1 343 ? 11.617 -19.107 -11.461 1.00 92.31 343 ILE A C 1
ATOM 2480 O O . ILE A 1 343 ? 11.774 -18.757 -12.629 1.00 92.31 343 ILE A O 1
ATOM 2484 N N . ALA A 1 344 ? 11.368 -20.380 -11.139 1.00 93.81 344 ALA A N 1
ATOM 2485 C CA . ALA A 1 344 ? 11.291 -21.448 -12.135 1.00 93.81 344 ALA A CA 1
ATOM 2486 C C . ALA A 1 344 ? 10.133 -21.242 -13.118 1.00 93.81 344 ALA A C 1
ATOM 2488 O O . ALA A 1 344 ? 10.321 -21.406 -14.324 1.00 93.81 344 ALA A O 1
ATOM 2489 N N . LEU A 1 345 ? 8.953 -20.853 -12.625 1.00 95.12 345 LEU A N 1
ATOM 2490 C CA . LEU A 1 345 ? 7.784 -20.604 -13.465 1.00 95.12 345 LEU A CA 1
ATOM 2491 C C . LEU A 1 345 ? 7.976 -19.363 -14.345 1.00 95.12 345 LEU A C 1
ATOM 2493 O O . LEU A 1 345 ? 7.750 -19.431 -15.553 1.00 95.12 345 LEU A O 1
ATOM 2497 N N . THR A 1 346 ? 8.482 -18.265 -13.777 1.00 95.12 346 THR A N 1
ATOM 2498 C CA . THR A 1 346 ? 8.850 -17.062 -14.543 1.00 95.12 346 THR A CA 1
ATOM 2499 C C . THR A 1 346 ? 9.895 -17.396 -15.606 1.00 95.12 346 THR A C 1
ATOM 2501 O O . THR A 1 346 ? 9.747 -17.030 -16.770 1.00 95.12 346 THR A O 1
ATOM 2504 N N . GLY A 1 347 ? 10.924 -18.162 -15.239 1.00 95.81 347 GLY A N 1
ATOM 2505 C CA . GLY A 1 347 ? 11.952 -18.632 -16.157 1.00 95.81 347 GLY A CA 1
ATOM 2506 C C . GLY A 1 347 ? 11.384 -19.478 -17.297 1.00 95.81 347 GLY A C 1
ATOM 2507 O O . GLY A 1 347 ? 11.720 -19.251 -18.456 1.00 95.81 347 GLY A O 1
ATOM 2508 N N . ALA A 1 348 ? 10.471 -20.405 -17.001 1.00 97.25 348 ALA A N 1
ATOM 2509 C CA . ALA A 1 348 ? 9.799 -21.209 -18.017 1.00 97.25 348 ALA A CA 1
ATOM 2510 C C . ALA A 1 348 ? 9.001 -20.340 -19.004 1.00 97.25 348 ALA A C 1
ATOM 2512 O O . ALA A 1 348 ? 9.096 -20.557 -20.214 1.00 97.25 348 ALA A O 1
ATOM 2513 N N . LEU A 1 349 ? 8.278 -19.327 -18.513 1.00 97.25 349 LEU A N 1
ATOM 2514 C CA . LEU A 1 349 ? 7.559 -18.368 -19.359 1.00 97.25 349 LEU A CA 1
ATOM 2515 C C . LEU A 1 349 ? 8.517 -17.591 -20.271 1.00 97.25 349 LEU A C 1
ATOM 2517 O O . LEU A 1 349 ? 8.276 -17.518 -21.474 1.00 97.25 349 LEU A O 1
ATOM 2521 N N . ILE A 1 350 ? 9.638 -17.094 -19.737 1.00 97.75 350 ILE A N 1
ATOM 2522 C CA . ILE A 1 350 ? 10.671 -16.390 -20.516 1.00 97.75 350 ILE A CA 1
ATOM 2523 C C . ILE A 1 350 ? 11.191 -17.270 -21.658 1.00 97.75 350 ILE A C 1
ATOM 2525 O O . ILE A 1 350 ? 11.277 -16.811 -22.797 1.00 97.75 350 ILE A O 1
ATOM 2529 N N . LEU A 1 351 ? 11.506 -18.540 -21.382 1.00 97.56 351 LEU A N 1
ATOM 2530 C CA . LEU A 1 351 ? 11.993 -19.478 -22.399 1.00 97.56 351 LEU A CA 1
ATOM 2531 C C . LEU A 1 351 ? 10.937 -19.736 -23.484 1.00 97.56 351 LEU A C 1
ATOM 2533 O O . LEU A 1 351 ? 11.266 -19.742 -24.671 1.00 97.56 351 LEU A O 1
ATOM 2537 N N . VAL A 1 352 ? 9.670 -19.917 -23.096 1.00 96.31 352 VAL A N 1
ATOM 2538 C CA . VAL A 1 352 ? 8.556 -20.121 -24.038 1.00 96.31 352 VAL A CA 1
ATOM 2539 C C . VAL A 1 352 ? 8.351 -18.890 -24.916 1.00 96.31 352 VAL A C 1
ATOM 2541 O O . VAL A 1 352 ? 8.255 -19.019 -26.137 1.00 96.31 352 VAL A O 1
ATOM 2544 N N . PHE A 1 353 ? 8.322 -17.697 -24.323 1.00 96.38 353 PHE A N 1
ATOM 2545 C CA . PHE A 1 353 ? 8.150 -16.450 -25.062 1.00 96.38 353 PHE A CA 1
ATOM 2546 C C . PHE A 1 353 ? 9.316 -16.210 -26.016 1.00 96.38 353 PHE A C 1
ATOM 2548 O O . PHE A 1 353 ? 9.082 -15.896 -27.179 1.00 96.38 353 PHE A O 1
ATOM 2555 N N . LEU A 1 354 ? 10.553 -16.456 -25.579 1.00 95.56 354 LEU A N 1
ATOM 2556 C CA . LEU A 1 354 ? 11.739 -16.296 -26.417 1.00 95.56 354 LEU A CA 1
ATOM 2557 C C . LEU A 1 354 ? 11.742 -17.231 -27.639 1.00 95.56 354 LEU A C 1
ATOM 2559 O O . LEU A 1 354 ? 12.183 -16.829 -28.714 1.00 95.56 354 LEU A O 1
ATOM 2563 N N . VAL A 1 355 ? 11.230 -18.459 -27.501 1.00 94.12 355 VAL A N 1
ATOM 2564 C CA . VAL A 1 355 ? 11.055 -19.392 -28.632 1.00 94.12 355 VAL A CA 1
ATOM 2565 C C . VAL A 1 355 ? 9.930 -18.942 -29.567 1.00 94.12 355 VAL A C 1
ATOM 2567 O O . VAL A 1 355 ? 10.044 -19.091 -30.783 1.00 94.12 355 VAL A O 1
ATOM 2570 N N . ALA A 1 356 ? 8.830 -18.430 -29.012 1.00 91.62 356 ALA A N 1
ATOM 2571 C CA . ALA A 1 356 ? 7.615 -18.124 -29.764 1.00 91.62 356 ALA A CA 1
ATOM 2572 C C . ALA A 1 356 ? 7.604 -16.731 -30.423 1.00 91.62 356 ALA A C 1
ATOM 2574 O O . ALA A 1 356 ? 6.833 -16.519 -31.361 1.00 91.62 356 ALA A O 1
ATOM 2575 N N . GLY A 1 357 ? 8.403 -15.786 -29.923 1.00 90.44 357 GLY A N 1
ATOM 2576 C CA . GLY A 1 357 ? 8.359 -14.375 -30.304 1.00 90.44 357 GLY A CA 1
ATOM 2577 C C . GLY A 1 357 ? 9.651 -13.846 -30.927 1.00 90.44 357 GLY A C 1
ATOM 2578 O O . GLY A 1 357 ? 10.748 -14.328 -30.657 1.00 90.44 357 GLY A O 1
ATOM 2579 N N . ASP A 1 358 ? 9.496 -12.808 -31.746 1.00 90.50 358 ASP A N 1
ATOM 2580 C CA . ASP A 1 358 ? 10.578 -11.967 -32.265 1.00 90.50 358 ASP A CA 1
ATOM 2581 C C . ASP A 1 358 ? 10.753 -10.683 -31.427 1.00 90.50 358 ASP A C 1
ATOM 2583 O O . ASP A 1 358 ? 9.912 -10.349 -30.590 1.00 90.50 358 ASP A O 1
ATOM 2587 N N . VAL A 1 359 ? 11.823 -9.927 -31.692 1.00 88.00 359 VAL A N 1
ATOM 2588 C CA . VAL A 1 359 ? 12.171 -8.672 -30.997 1.00 88.00 359 VAL A CA 1
ATOM 2589 C C . VAL A 1 359 ? 11.000 -7.689 -30.899 1.00 88.00 359 VAL A C 1
ATOM 2591 O O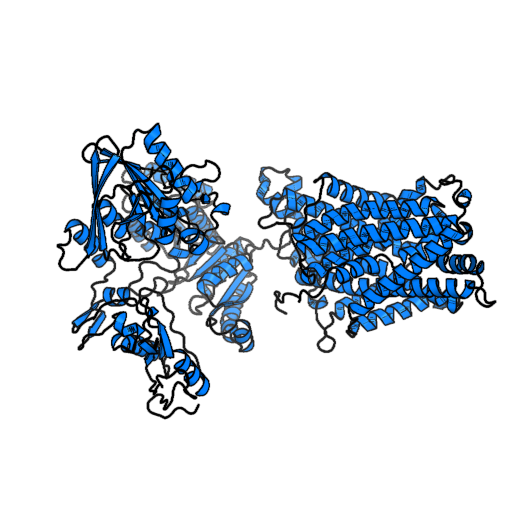 . VAL A 1 359 ? 10.760 -7.115 -29.833 1.00 88.00 359 VAL A O 1
ATOM 2594 N N . ASN A 1 360 ? 10.255 -7.488 -31.990 1.00 90.19 360 ASN A N 1
ATOM 2595 C CA . ASN A 1 360 ? 9.165 -6.517 -32.026 1.00 90.19 360 ASN A CA 1
ATOM 2596 C C . ASN A 1 360 ? 7.949 -7.050 -31.273 1.00 90.19 360 ASN A C 1
ATOM 2598 O O . ASN A 1 360 ? 7.363 -6.321 -30.475 1.00 90.19 360 ASN A O 1
ATOM 2602 N N . SER A 1 361 ? 7.590 -8.319 -31.482 1.00 93.12 361 SER A N 1
ATOM 2603 C CA . SER A 1 361 ? 6.471 -8.943 -30.770 1.00 93.12 361 SER A CA 1
ATOM 2604 C C . SER A 1 361 ? 6.706 -8.945 -29.254 1.00 93.12 361 SER A C 1
ATOM 2606 O O . SER A 1 361 ? 5.837 -8.509 -28.505 1.00 93.12 361 SER A O 1
ATOM 2608 N N . LEU A 1 362 ? 7.898 -9.348 -28.796 1.00 94.56 362 LEU A N 1
ATOM 2609 C CA . LEU A 1 362 ? 8.244 -9.423 -27.372 1.00 94.56 362 LEU A CA 1
ATOM 2610 C C . LEU A 1 362 ? 8.248 -8.043 -26.694 1.00 94.56 362 LEU A C 1
ATOM 2612 O O . LEU A 1 362 ? 7.611 -7.866 -25.655 1.00 94.56 362 LEU A O 1
ATOM 2616 N N . SER A 1 363 ? 8.910 -7.050 -27.299 1.00 93.19 363 SER A N 1
ATOM 2617 C CA . SER A 1 363 ? 8.957 -5.682 -26.755 1.00 93.19 363 SER A CA 1
ATOM 2618 C C . SER A 1 363 ? 7.574 -5.028 -26.714 1.00 93.19 363 SER A C 1
ATOM 2620 O O . SER A 1 363 ? 7.195 -4.411 -25.715 1.00 93.19 363 SER A O 1
ATOM 2622 N N . THR A 1 364 ? 6.774 -5.214 -27.764 1.00 94.75 364 THR A N 1
ATOM 2623 C CA . THR A 1 364 ? 5.436 -4.622 -27.851 1.00 94.75 364 THR A CA 1
ATOM 2624 C C . THR A 1 364 ? 4.460 -5.292 -26.881 1.00 94.75 364 THR A C 1
ATOM 2626 O O . THR A 1 364 ? 3.690 -4.593 -26.231 1.00 94.75 364 THR A O 1
ATOM 2629 N N . MET A 1 365 ? 4.502 -6.621 -26.713 1.00 95.12 365 MET A N 1
ATOM 2630 C CA . MET A 1 365 ? 3.662 -7.327 -25.729 1.00 95.12 365 MET A CA 1
ATOM 2631 C C . MET A 1 365 ? 3.988 -6.906 -24.295 1.00 95.12 365 MET A C 1
ATOM 2633 O O . MET A 1 365 ? 3.069 -6.628 -23.523 1.00 95.12 365 MET A O 1
ATOM 2637 N N . GLY A 1 366 ? 5.281 -6.789 -23.963 1.00 94.12 366 GLY A N 1
ATOM 2638 C CA . GLY A 1 366 ? 5.721 -6.257 -22.671 1.00 94.12 366 GLY A CA 1
ATOM 2639 C C . GLY A 1 366 ? 5.210 -4.833 -22.430 1.00 94.12 366 GLY A C 1
ATOM 2640 O O . GLY A 1 366 ? 4.736 -4.528 -21.336 1.00 94.12 366 GLY A O 1
ATOM 2641 N N . SER A 1 367 ? 5.229 -3.997 -23.475 1.00 95.19 367 SER A N 1
ATOM 2642 C CA . SER A 1 367 ? 4.727 -2.618 -23.438 1.00 95.19 367 SER A CA 1
ATOM 2643 C C . SER A 1 367 ? 3.215 -2.546 -23.222 1.00 95.19 367 SER A C 1
ATOM 2645 O O . SER A 1 367 ? 2.775 -1.828 -22.333 1.00 95.19 367 SER A O 1
ATOM 2647 N N . VAL A 1 368 ? 2.407 -3.297 -23.984 1.00 97.06 368 VAL A N 1
ATOM 2648 C CA . VAL A 1 368 ? 0.933 -3.275 -23.860 1.00 97.06 368 VAL A CA 1
ATOM 2649 C C . VAL A 1 368 ? 0.492 -3.657 -22.455 1.00 97.06 368 VAL A C 1
ATOM 2651 O O . VAL A 1 368 ? -0.338 -2.966 -21.873 1.00 97.06 368 VAL A O 1
ATOM 2654 N N . LEU A 1 369 ? 1.036 -4.748 -21.911 1.00 96.75 369 LEU A N 1
ATOM 2655 C CA . LEU A 1 369 ? 0.622 -5.234 -20.596 1.00 96.75 369 LEU A CA 1
ATOM 2656 C C . LEU A 1 369 ? 0.950 -4.218 -19.495 1.00 96.75 369 LEU A C 1
ATOM 2658 O O . LEU A 1 369 ? 0.100 -3.945 -18.654 1.00 96.75 369 LEU A O 1
ATOM 2662 N N . HIS A 1 370 ? 2.115 -3.571 -19.548 1.00 95.38 370 HIS A N 1
ATOM 2663 C CA . HIS A 1 370 ? 2.441 -2.509 -18.595 1.00 95.38 370 HIS A CA 1
ATOM 2664 C C . HIS A 1 370 ? 1.648 -1.222 -18.825 1.00 95.38 370 HIS A C 1
ATOM 2666 O O . HIS A 1 370 ? 1.293 -0.569 -17.856 1.00 95.38 370 HIS A O 1
ATOM 2672 N N . LEU A 1 371 ? 1.311 -0.864 -20.067 1.00 97.31 371 LEU A N 1
ATOM 2673 C CA . LEU A 1 371 ? 0.424 0.274 -20.338 1.00 97.31 371 LEU A CA 1
ATOM 2674 C C . LEU A 1 371 ? -0.969 0.062 -19.722 1.00 97.31 371 LEU A C 1
ATOM 2676 O O . LEU A 1 371 ? -1.560 1.019 -19.228 1.00 97.31 371 LEU A O 1
ATOM 2680 N N . VAL A 1 372 ? -1.474 -1.180 -19.688 1.00 97.62 372 VAL A N 1
ATOM 2681 C CA . VAL A 1 372 ? -2.701 -1.518 -18.940 1.00 97.62 372 VAL A CA 1
ATOM 2682 C C . VAL A 1 372 ? -2.498 -1.287 -17.442 1.00 97.62 372 VAL A C 1
ATOM 2684 O O . VAL A 1 372 ? -3.307 -0.598 -16.828 1.00 97.62 372 VAL A O 1
ATOM 2687 N N . VAL A 1 373 ? -1.404 -1.800 -16.867 1.00 97.38 373 VAL A N 1
ATOM 2688 C CA . VAL A 1 373 ? -1.072 -1.612 -15.442 1.00 97.38 373 VAL A CA 1
ATOM 2689 C C . VAL A 1 373 ? -0.954 -0.128 -15.091 1.00 97.38 373 VAL A C 1
ATOM 2691 O O . VAL A 1 373 ? -1.495 0.306 -14.085 1.00 97.38 373 VAL A O 1
ATOM 2694 N N . TYR A 1 374 ? -0.290 0.670 -15.924 1.00 97.44 374 TYR A N 1
ATOM 2695 C CA . TYR A 1 374 ? -0.083 2.101 -15.696 1.00 97.44 374 TYR A CA 1
ATOM 2696 C C . TYR A 1 374 ? -1.381 2.889 -15.826 1.00 97.44 374 TYR A C 1
ATOM 2698 O O . TYR A 1 374 ? -1.628 3.798 -15.037 1.00 97.44 374 TYR A O 1
ATOM 2706 N N . GLY A 1 375 ? -2.246 2.508 -16.768 1.00 98.06 375 GLY A N 1
ATOM 2707 C CA . GLY A 1 375 ? -3.599 3.041 -16.848 1.00 98.06 375 GLY A CA 1
ATOM 2708 C C . GLY A 1 375 ? -4.379 2.806 -15.554 1.00 98.06 375 GLY A C 1
ATOM 2709 O O . GLY A 1 375 ? -4.911 3.755 -14.987 1.00 98.06 375 GLY A O 1
ATOM 2710 N N . LEU A 1 376 ? -4.376 1.567 -15.051 1.00 98.31 376 LEU A N 1
ATOM 2711 C CA . LEU A 1 376 ? -5.035 1.203 -13.793 1.00 98.31 376 LEU A CA 1
ATOM 2712 C C . LEU A 1 376 ? -4.395 1.874 -12.571 1.00 98.31 376 LEU A C 1
ATOM 2714 O O . LEU A 1 376 ? -5.120 2.303 -11.689 1.00 98.31 376 LEU A O 1
ATOM 2718 N N . LEU A 1 377 ? -3.070 2.025 -12.529 1.00 97.69 377 LEU A N 1
ATOM 2719 C CA . LEU A 1 377 ? -2.365 2.697 -11.431 1.00 97.69 377 LEU A CA 1
ATOM 2720 C C . LEU A 1 377 ? -2.769 4.169 -11.316 1.00 97.69 377 LEU A C 1
ATOM 2722 O O . LEU A 1 377 ? -2.995 4.668 -10.220 1.00 97.69 377 LEU A O 1
ATOM 2726 N N . ASN A 1 378 ? -2.892 4.873 -12.443 1.00 98.50 378 ASN A N 1
ATOM 2727 C CA . ASN A 1 378 ? -3.364 6.256 -12.424 1.00 98.50 378 ASN A CA 1
ATOM 2728 C C . ASN A 1 378 ? -4.830 6.357 -11.962 1.00 98.50 378 ASN A C 1
ATOM 2730 O O . ASN A 1 378 ? -5.183 7.314 -11.282 1.00 98.50 378 ASN A O 1
ATOM 2734 N N . LEU A 1 379 ? -5.674 5.377 -12.309 1.00 98.12 379 LEU A N 1
ATOM 2735 C CA . LEU A 1 379 ? -7.047 5.302 -11.799 1.00 98.12 379 LEU A CA 1
ATOM 2736 C C . LEU A 1 379 ? -7.085 4.962 -10.304 1.00 98.12 379 LEU A C 1
ATOM 2738 O O . LEU A 1 379 ? -7.899 5.528 -9.587 1.00 98.12 379 LEU A O 1
ATOM 2742 N N . ALA A 1 380 ? -6.192 4.087 -9.837 1.00 97.06 380 ALA A N 1
ATOM 2743 C CA . ALA A 1 380 ? -6.045 3.745 -8.428 1.00 97.06 380 ALA A CA 1
ATOM 2744 C C . ALA A 1 380 ? -5.749 4.990 -7.586 1.00 97.06 380 ALA A C 1
ATOM 2746 O O . ALA A 1 380 ? -6.402 5.185 -6.573 1.00 97.06 380 ALA A O 1
ATOM 2747 N N . LEU A 1 381 ? -4.849 5.870 -8.043 1.00 96.88 381 LEU A N 1
ATOM 2748 C CA . LEU A 1 381 ? -4.587 7.139 -7.357 1.00 96.88 381 LEU A CA 1
ATOM 2749 C C . LEU A 1 381 ? -5.844 8.013 -7.232 1.00 96.88 381 LEU A C 1
ATOM 2751 O O . LEU A 1 381 ? -6.118 8.534 -6.159 1.00 96.88 381 LEU A O 1
ATOM 2755 N N . ILE A 1 382 ? -6.608 8.167 -8.319 1.00 97.00 382 ILE A N 1
ATOM 2756 C CA . ILE A 1 382 ? -7.850 8.956 -8.288 1.00 97.00 382 ILE A CA 1
ATOM 2757 C C . ILE A 1 382 ? -8.822 8.350 -7.275 1.00 97.00 382 ILE A C 1
ATOM 2759 O O . ILE A 1 382 ? -9.380 9.070 -6.463 1.00 97.00 382 ILE A O 1
ATOM 2763 N N . VAL A 1 383 ? -8.988 7.025 -7.279 1.00 95.50 383 VAL A N 1
ATOM 2764 C CA . VAL A 1 383 ? -9.858 6.352 -6.308 1.00 95.50 383 VAL A CA 1
ATOM 2765 C C . VAL A 1 383 ? -9.382 6.578 -4.877 1.00 95.50 383 VAL A C 1
ATOM 2767 O O . VAL A 1 383 ? -10.211 6.917 -4.045 1.00 95.50 383 VAL A O 1
ATOM 2770 N N . MET A 1 384 ? -8.086 6.437 -4.587 1.00 93.69 384 MET A N 1
ATOM 2771 C CA . MET A 1 384 ? -7.569 6.650 -3.229 1.00 93.69 384 MET A CA 1
ATOM 2772 C C . MET A 1 384 ? -7.858 8.067 -2.719 1.00 93.69 384 MET A C 1
ATOM 2774 O O . MET A 1 384 ? -8.270 8.208 -1.576 1.00 93.69 384 MET A O 1
ATOM 2778 N N . ARG A 1 385 ? -7.713 9.097 -3.567 1.00 92.31 385 ARG A N 1
ATOM 2779 C CA . ARG A 1 385 ? -8.009 10.487 -3.184 1.00 92.31 385 ARG A CA 1
ATOM 2780 C C . ARG A 1 385 ? -9.498 10.796 -3.052 1.00 92.31 385 ARG A C 1
ATOM 2782 O O . ARG A 1 385 ? -9.878 11.503 -2.135 1.00 92.31 385 ARG A O 1
ATOM 2789 N N . GLU A 1 386 ? -10.333 10.306 -3.966 1.00 91.06 386 GLU A N 1
ATOM 2790 C CA . GLU A 1 386 ? -11.772 10.629 -3.965 1.00 91.06 386 GLU A CA 1
ATOM 2791 C C . GLU A 1 386 ? -12.586 9.760 -2.994 1.00 91.06 386 GLU A C 1
ATOM 2793 O O . GLU A 1 386 ? -13.769 10.020 -2.784 1.00 91.06 386 GLU A O 1
ATOM 2798 N N . SER A 1 387 ? -11.988 8.697 -2.446 1.00 83.12 387 SER A N 1
ATOM 2799 C CA . SER A 1 387 ? -12.686 7.777 -1.540 1.00 83.12 387 SER A CA 1
ATOM 2800 C C . SER A 1 387 ? -12.466 8.071 -0.058 1.00 83.12 387 SER A C 1
ATOM 2802 O O . SER A 1 387 ? -12.982 7.299 0.738 1.00 83.12 387 SER A O 1
ATOM 2804 N N . GLU A 1 388 ? -11.726 9.136 0.288 1.00 74.81 388 GLU A N 1
ATOM 2805 C CA . GLU A 1 388 ? -11.465 9.571 1.676 1.00 74.81 388 GLU A CA 1
ATOM 2806 C C . GLU A 1 388 ? -11.033 8.403 2.579 1.00 74.81 388 GLU A C 1
ATOM 2808 O O . GLU A 1 388 ? -11.588 8.154 3.641 1.00 74.81 388 GLU A O 1
ATOM 2813 N N . VAL A 1 389 ? -10.062 7.618 2.099 1.00 79.19 389 VAL A N 1
ATOM 2814 C CA . VAL A 1 389 ? -9.590 6.430 2.815 1.00 79.19 389 VAL A CA 1
ATOM 2815 C C . VAL A 1 389 ? -8.858 6.852 4.084 1.00 79.19 389 VAL A C 1
ATOM 2817 O O . VAL A 1 389 ? -7.821 7.510 4.005 1.00 79.19 389 VAL A O 1
ATOM 2820 N N . GLU A 1 390 ? -9.363 6.403 5.227 1.00 69.44 390 GLU A N 1
ATOM 2821 C CA . GLU A 1 390 ? -8.748 6.590 6.539 1.00 69.44 390 GLU A CA 1
ATOM 2822 C C . GLU A 1 390 ? -7.281 6.112 6.544 1.00 69.44 390 GLU A C 1
ATOM 2824 O O . GLU A 1 390 ? -6.949 5.036 6.027 1.00 69.44 390 GLU A O 1
ATOM 2829 N N . GLY A 1 391 ? -6.376 6.950 7.057 1.00 68.44 391 GLY A N 1
ATOM 2830 C CA . GLY A 1 391 ? -4.934 6.679 7.089 1.00 68.44 391 GLY A CA 1
ATOM 2831 C C . GLY A 1 391 ? -4.194 6.780 5.742 1.00 68.44 391 GLY A C 1
ATOM 2832 O O . GLY A 1 391 ? -3.042 6.350 5.646 1.00 68.44 391 GLY A O 1
ATOM 2833 N N . TYR A 1 392 ? -4.807 7.313 4.674 1.00 87.25 392 TYR A N 1
ATOM 2834 C CA . TYR A 1 392 ? -4.091 7.627 3.428 1.00 87.25 392 TYR A CA 1
ATOM 2835 C C . TYR A 1 392 ? -3.351 8.973 3.525 1.00 87.25 392 TYR A C 1
ATOM 2837 O O . TYR A 1 392 ? -3.882 10.007 3.125 1.00 87.25 392 TYR A O 1
ATOM 2845 N N . ASP A 1 393 ? -2.097 8.939 3.986 1.00 89.31 393 ASP A N 1
ATOM 2846 C CA . ASP A 1 393 ? -1.239 10.126 4.146 1.00 89.31 393 ASP A CA 1
ATOM 2847 C C . ASP A 1 393 ? 0.066 10.027 3.313 1.00 89.31 393 ASP A C 1
ATOM 2849 O O . ASP A 1 393 ? 1.033 9.363 3.706 1.00 89.31 393 ASP A O 1
ATOM 2853 N N . PRO A 1 394 ? 0.111 10.585 2.086 1.00 92.81 394 PRO A N 1
ATOM 2854 C CA . PRO A 1 394 ? 1.307 10.549 1.249 1.00 92.81 394 PRO A CA 1
ATOM 2855 C C . PRO A 1 394 ? 2.314 11.677 1.547 1.00 92.81 394 PRO A C 1
ATOM 2857 O O . PRO A 1 394 ? 2.060 12.837 1.243 1.00 92.81 394 PRO A O 1
ATOM 2860 N N . ASP A 1 395 ? 3.566 11.322 1.873 1.00 93.06 395 ASP A N 1
ATOM 2861 C CA . ASP A 1 395 ? 4.685 12.293 1.949 1.00 93.06 395 ASP A CA 1
ATOM 2862 C C . ASP A 1 395 ? 4.949 13.082 0.640 1.00 93.06 395 ASP A C 1
ATOM 2864 O O . ASP A 1 395 ? 5.595 14.137 0.636 1.00 93.06 395 ASP A O 1
ATOM 2868 N N . PHE A 1 396 ? 4.550 12.535 -0.515 1.00 95.75 396 PHE A N 1
ATOM 2869 C CA . PHE A 1 396 ? 4.660 13.190 -1.817 1.00 95.75 396 PHE A CA 1
ATOM 2870 C C . PHE A 1 396 ? 3.306 13.248 -2.505 1.00 95.75 396 PHE A C 1
ATOM 2872 O O . PHE A 1 396 ? 2.756 12.221 -2.882 1.00 95.75 396 PHE A O 1
ATOM 2879 N N . GLU A 1 397 ? 2.848 14.455 -2.810 1.00 96.00 397 GLU A N 1
ATOM 2880 C CA . GLU A 1 397 ? 1.611 14.667 -3.551 1.00 96.00 397 GLU A CA 1
ATOM 2881 C C . GLU A 1 397 ? 1.838 14.990 -5.035 1.00 96.00 397 GLU A C 1
ATOM 2883 O O . GLU A 1 397 ? 2.719 15.766 -5.427 1.00 96.00 397 GLU A O 1
ATOM 2888 N N . VAL A 1 398 ? 0.989 14.424 -5.893 1.00 96.31 398 VAL A N 1
ATOM 2889 C CA . VAL A 1 398 ? 0.975 14.680 -7.326 1.00 96.31 398 VAL A CA 1
ATOM 2890 C C . VAL A 1 398 ? 0.545 16.124 -7.601 1.00 96.31 398 VAL A C 1
ATOM 2892 O O . VAL A 1 398 ? -0.575 16.526 -7.284 1.00 96.31 398 VAL A O 1
ATOM 2895 N N . PRO A 1 399 ? 1.375 16.917 -8.302 1.00 95.44 399 PRO A N 1
ATOM 2896 C CA . PRO A 1 399 ? 1.006 18.276 -8.661 1.00 95.44 399 PRO A CA 1
ATOM 2897 C C . PRO A 1 399 ? -0.096 18.287 -9.726 1.00 95.44 399 PRO A C 1
ATOM 2899 O O . PRO A 1 399 ? -0.148 17.425 -10.604 1.00 95.44 399 PRO A O 1
ATOM 2902 N N . PHE A 1 400 ? -0.922 19.336 -9.719 1.00 96.31 400 PHE A N 1
ATOM 2903 C CA . PHE A 1 400 ? -2.019 19.529 -10.679 1.00 96.31 400 PHE A CA 1
ATOM 2904 C C . PHE A 1 400 ? -3.049 18.385 -10.679 1.00 96.31 400 PHE A C 1
ATOM 2906 O O . PHE A 1 400 ? -3.585 18.029 -11.734 1.00 96.31 400 PHE A O 1
ATOM 2913 N N . TYR A 1 401 ? -3.324 17.800 -9.512 1.00 95.88 401 TYR A N 1
ATOM 2914 C CA . TYR A 1 401 ? -4.426 16.858 -9.338 1.00 95.88 401 TYR A CA 1
ATOM 2915 C C . TYR A 1 401 ? -5.778 17.500 -9.736 1.00 95.88 401 TYR A C 1
ATOM 2917 O O . TYR A 1 401 ? -5.978 18.689 -9.472 1.00 95.88 401 TYR A O 1
ATOM 2925 N N . PRO A 1 402 ? -6.696 16.777 -10.420 1.00 95.81 402 PRO A N 1
ATOM 2926 C CA . PRO A 1 402 ? -6.597 15.399 -10.932 1.00 95.81 402 PRO A CA 1
ATOM 2927 C C . PRO A 1 402 ? -6.061 15.298 -12.376 1.00 95.81 402 PRO A C 1
ATOM 2929 O O . PRO A 1 402 ? -6.083 14.230 -12.991 1.00 95.81 402 PRO A O 1
ATOM 2932 N N . ALA A 1 403 ? -5.581 16.392 -12.975 1.00 97.88 403 ALA A N 1
ATOM 2933 C CA . ALA A 1 403 ? -5.213 16.415 -14.393 1.00 97.88 403 ALA A CA 1
ATOM 2934 C C . ALA A 1 403 ? -4.060 15.454 -14.731 1.00 97.88 403 ALA A C 1
ATOM 2936 O O . ALA A 1 403 ? -4.105 14.790 -15.768 1.00 97.88 403 ALA A O 1
ATOM 2937 N N . VAL A 1 404 ? -3.043 15.353 -13.870 1.00 98.06 404 VAL A N 1
ATOM 2938 C CA . VAL A 1 404 ? -1.896 14.452 -14.078 1.00 98.06 404 VAL A CA 1
ATOM 2939 C C . VAL A 1 404 ? -2.305 12.977 -14.156 1.00 98.06 404 VAL A C 1
ATOM 2941 O O . VAL A 1 404 ? -2.010 12.370 -15.193 1.00 98.06 404 VAL A O 1
ATOM 2944 N N . PRO A 1 405 ? -3.000 12.388 -13.162 1.00 97.88 405 PRO A N 1
ATOM 2945 C CA . PRO A 1 405 ? -3.409 10.990 -13.258 1.00 97.88 405 PRO A CA 1
ATOM 2946 C C . PRO A 1 405 ? -4.397 10.751 -14.407 1.00 97.88 405 PRO A C 1
ATOM 2948 O O . PRO A 1 405 ? -4.275 9.751 -15.113 1.00 97.88 405 PRO A O 1
ATOM 2951 N N . ILE A 1 406 ? -5.300 11.694 -14.709 1.00 98.44 406 ILE A N 1
ATOM 2952 C CA . ILE A 1 406 ? -6.199 11.576 -15.871 1.00 98.44 406 ILE A CA 1
ATOM 2953 C C . ILE A 1 406 ? -5.400 11.495 -17.180 1.00 98.44 406 ILE A C 1
ATOM 2955 O O . ILE A 1 406 ? -5.642 10.614 -18.010 1.00 98.44 406 ILE A O 1
ATOM 2959 N N . ILE A 1 407 ? -4.425 12.386 -17.380 1.00 98.31 407 ILE A N 1
ATOM 2960 C CA . ILE A 1 407 ? -3.574 12.372 -18.576 1.00 98.31 407 ILE A CA 1
ATOM 2961 C C . ILE A 1 407 ? -2.728 11.094 -18.612 1.00 98.31 407 ILE A C 1
ATOM 2963 O O . ILE A 1 407 ? -2.595 10.492 -19.680 1.00 98.31 407 ILE A O 1
ATOM 2967 N N . GLY A 1 408 ? -2.196 10.645 -17.473 1.00 97.75 408 GLY A N 1
ATOM 2968 C CA . GLY A 1 408 ? -1.457 9.388 -17.346 1.00 97.75 408 GLY A CA 1
ATOM 2969 C C . GLY A 1 408 ? -2.290 8.175 -17.767 1.00 97.75 408 GLY A C 1
ATOM 2970 O O . GLY A 1 408 ? -1.854 7.392 -18.616 1.00 97.75 408 GLY A O 1
ATOM 2971 N N . ALA A 1 409 ? -3.524 8.069 -17.268 1.00 98.19 409 ALA A N 1
ATOM 2972 C CA . ALA A 1 409 ? -4.453 6.999 -17.622 1.00 98.19 409 ALA A CA 1
ATOM 2973 C C . ALA A 1 409 ? -4.822 7.035 -19.112 1.00 98.19 409 ALA A C 1
ATOM 2975 O O . ALA A 1 409 ? -4.648 6.047 -19.832 1.00 98.19 409 ALA A O 1
ATOM 2976 N N . VAL A 1 410 ? -5.273 8.194 -19.604 1.00 98.25 410 VAL A N 1
ATOM 2977 C CA . VAL A 1 410 ? -5.708 8.365 -20.997 1.00 98.25 410 VAL A CA 1
ATOM 2978 C C . VAL A 1 410 ? -4.564 8.094 -21.966 1.00 98.25 410 VAL A C 1
ATOM 2980 O O . VAL A 1 410 ? -4.758 7.378 -22.944 1.00 98.25 410 VAL A O 1
ATOM 2983 N N . SER A 1 411 ? -3.369 8.633 -21.715 1.00 97.44 411 SER A N 1
ATOM 2984 C CA . SER A 1 411 ? -2.218 8.427 -22.600 1.00 97.44 411 SER A CA 1
ATOM 2985 C C . SER A 1 411 ? -1.742 6.972 -22.609 1.00 97.44 411 SER A C 1
ATOM 2987 O O . SER A 1 411 ? -1.442 6.451 -23.688 1.00 97.44 411 SER A O 1
ATOM 2989 N N . SER A 1 412 ? -1.761 6.290 -21.458 1.00 96.75 412 SER A N 1
ATOM 2990 C CA . SER A 1 412 ? -1.397 4.873 -21.357 1.00 96.75 412 SER A CA 1
ATOM 2991 C C . SER A 1 412 ? -2.347 3.985 -22.165 1.00 96.75 412 SER A C 1
ATOM 2993 O O . SER A 1 412 ? -1.904 3.222 -23.026 1.00 96.75 412 SER A O 1
ATOM 2995 N N . PHE A 1 413 ? -3.664 4.143 -21.984 1.00 97.25 413 PHE A N 1
ATOM 2996 C CA . PHE A 1 413 ? -4.653 3.384 -22.754 1.00 97.25 413 PHE A CA 1
ATOM 2997 C C . PHE A 1 413 ? -4.685 3.783 -24.238 1.00 97.25 413 PHE A C 1
ATOM 2999 O O . PHE A 1 413 ? -4.811 2.921 -25.110 1.00 97.25 413 PHE A O 1
ATOM 3006 N N . ALA A 1 414 ? -4.522 5.070 -24.559 1.00 96.31 414 ALA A N 1
ATOM 3007 C CA . ALA A 1 414 ? -4.537 5.549 -25.940 1.00 96.31 414 ALA A CA 1
ATOM 3008 C C . ALA A 1 414 ? -3.359 5.013 -26.764 1.00 96.31 414 ALA A C 1
ATOM 3010 O O . ALA A 1 414 ? -3.534 4.744 -27.952 1.00 96.31 414 ALA A O 1
ATOM 3011 N N . LEU A 1 415 ? -2.175 4.815 -26.171 1.00 95.81 415 LEU A N 1
ATOM 3012 C CA . LEU A 1 415 ? -1.037 4.219 -26.882 1.00 95.81 415 LEU A CA 1
ATOM 3013 C C . LEU A 1 415 ? -1.319 2.785 -27.350 1.00 95.81 415 LEU A C 1
ATOM 3015 O O . LEU A 1 415 ? -0.864 2.407 -28.431 1.00 95.81 415 LEU A O 1
ATOM 3019 N N . ILE A 1 416 ? -2.116 2.015 -26.600 1.00 96.44 416 ILE A N 1
ATOM 3020 C CA . ILE A 1 416 ? -2.488 0.640 -26.968 1.00 96.44 416 ILE A CA 1
ATOM 3021 C C . ILE A 1 416 ? -3.246 0.619 -28.301 1.00 96.44 416 ILE A C 1
ATOM 3023 O O . ILE A 1 416 ? -3.025 -0.274 -29.112 1.00 96.44 416 ILE A O 1
ATOM 3027 N N . TYR A 1 417 ? -4.074 1.628 -28.586 1.00 95.19 417 TYR A N 1
ATOM 3028 C CA . TYR A 1 417 ? -4.819 1.721 -29.848 1.00 95.19 417 TYR A CA 1
ATOM 3029 C C . TYR A 1 417 ? -3.913 1.773 -31.092 1.00 95.19 417 TYR A C 1
ATOM 3031 O O . TYR A 1 417 ? -4.306 1.322 -32.168 1.00 95.19 417 TYR A O 1
ATOM 3039 N N . TYR A 1 418 ? -2.694 2.304 -30.961 1.00 93.56 418 TYR A N 1
ATOM 3040 C CA . TYR A 1 418 ? -1.746 2.444 -32.072 1.00 93.56 418 TYR A CA 1
ATOM 3041 C C . TYR A 1 418 ? -0.879 1.201 -32.309 1.00 93.56 418 TYR A C 1
ATOM 3043 O O . TYR A 1 418 ? -0.057 1.191 -33.230 1.00 93.56 418 TYR A O 1
ATOM 3051 N N . ILE A 1 419 ? -1.047 0.164 -31.490 1.00 93.94 419 ILE A N 1
ATOM 3052 C CA . ILE A 1 419 ? -0.293 -1.085 -31.578 1.00 93.94 419 ILE A CA 1
ATOM 3053 C C . ILE A 1 419 ? -0.933 -2.031 -32.605 1.00 93.94 419 ILE A C 1
ATOM 3055 O O . ILE A 1 419 ? -2.091 -1.895 -32.997 1.00 93.94 419 ILE A O 1
ATOM 3059 N N . GLU A 1 420 ? -0.148 -2.982 -33.114 1.00 92.75 420 GLU A N 1
ATOM 3060 C CA . GLU A 1 420 ? -0.626 -3.947 -34.099 1.00 92.75 420 GLU A CA 1
ATOM 3061 C C . GLU A 1 420 ? -1.836 -4.744 -33.560 1.00 92.75 420 GLU A C 1
ATOM 3063 O O . GLU A 1 420 ? -1.745 -5.321 -32.472 1.00 92.75 420 GLU A O 1
ATOM 3068 N N . PRO A 1 421 ? -2.940 -4.875 -34.328 1.00 94.50 421 PRO A N 1
ATOM 3069 C CA . PRO A 1 421 ? -4.155 -5.556 -33.872 1.00 94.50 421 PRO A CA 1
ATOM 3070 C C . PRO A 1 421 ? -3.930 -6.988 -33.384 1.00 94.50 421 PRO A C 1
ATOM 3072 O O . PRO A 1 421 ? -4.613 -7.446 -32.472 1.00 94.50 421 PRO A O 1
ATOM 3075 N N . ARG A 1 422 ? -2.957 -7.699 -33.969 1.00 94.19 422 ARG A N 1
ATOM 3076 C CA . ARG A 1 422 ? -2.577 -9.044 -33.528 1.00 94.19 422 ARG A CA 1
ATOM 3077 C C . ARG A 1 422 ? -2.047 -9.033 -32.094 1.00 94.19 422 ARG A C 1
ATOM 3079 O O . ARG A 1 422 ? -2.433 -9.892 -31.310 1.00 94.19 422 ARG A O 1
ATOM 3086 N N . ILE A 1 423 ? -1.187 -8.074 -31.759 1.00 94.06 423 ILE A N 1
ATOM 3087 C CA . ILE A 1 423 ? -0.618 -7.940 -30.416 1.00 94.06 423 ILE A CA 1
ATOM 3088 C C . ILE A 1 423 ? -1.705 -7.513 -29.429 1.00 94.06 423 ILE A C 1
ATOM 3090 O O . ILE A 1 423 ? -1.831 -8.136 -28.381 1.00 94.06 423 ILE A O 1
ATOM 3094 N N . ILE A 1 424 ? -2.559 -6.552 -29.806 1.00 95.31 424 ILE A N 1
ATOM 3095 C CA . ILE A 1 424 ? -3.720 -6.146 -28.996 1.00 95.31 424 ILE A CA 1
ATOM 3096 C C . ILE A 1 424 ? -4.619 -7.351 -28.696 1.00 95.31 424 ILE A C 1
ATOM 3098 O O . ILE A 1 424 ? -5.016 -7.542 -27.552 1.00 95.31 424 ILE A O 1
ATOM 3102 N N . ALA A 1 425 ? -4.916 -8.191 -29.692 1.00 95.88 425 ALA A N 1
ATOM 3103 C CA . ALA A 1 425 ? -5.759 -9.368 -29.503 1.00 95.88 425 ALA A CA 1
ATOM 3104 C C . ALA A 1 425 ? -5.133 -10.395 -28.546 1.00 95.88 425 ALA A C 1
ATOM 3106 O O . ALA A 1 425 ? -5.838 -10.953 -27.708 1.00 95.88 425 ALA A O 1
ATOM 3107 N N . ILE A 1 426 ? -3.819 -10.636 -28.638 1.00 94.50 426 ILE A N 1
ATOM 3108 C CA . ILE A 1 426 ? -3.133 -11.572 -27.736 1.00 94.50 426 ILE A CA 1
ATOM 3109 C C . ILE A 1 426 ? -3.082 -11.003 -26.313 1.00 94.50 426 ILE A C 1
ATOM 3111 O O . ILE A 1 426 ? -3.467 -11.696 -25.375 1.00 94.50 426 ILE A O 1
ATOM 3115 N N . SER A 1 427 ? -2.671 -9.744 -26.140 1.00 93.88 427 SER A N 1
ATOM 3116 C CA . SER A 1 427 ? -2.632 -9.087 -24.827 1.00 93.88 427 SER A CA 1
ATOM 3117 C C . SER A 1 427 ? -4.026 -8.959 -24.206 1.00 93.88 427 SER A C 1
ATOM 3119 O O . SER A 1 427 ? -4.187 -9.223 -23.021 1.00 93.88 427 SER A O 1
ATOM 3121 N N . GLY A 1 428 ? -5.051 -8.642 -25.000 1.00 94.88 428 GLY A N 1
ATOM 3122 C CA . GLY A 1 428 ? -6.447 -8.647 -24.563 1.00 94.88 428 GLY A CA 1
ATOM 3123 C C . GLY A 1 428 ? -6.923 -10.039 -24.145 1.00 94.88 428 GLY A C 1
ATOM 3124 O O . GLY A 1 428 ? -7.648 -10.165 -23.165 1.00 94.88 428 GLY A O 1
ATOM 3125 N N . GLY A 1 429 ? -6.454 -11.095 -24.818 1.00 96.94 429 GLY A N 1
ATOM 3126 C CA . GLY A 1 429 ? -6.659 -12.478 -24.389 1.00 96.94 429 GLY A CA 1
ATOM 3127 C C . GLY A 1 429 ? -6.007 -12.795 -23.038 1.00 96.94 429 GLY A C 1
ATOM 3128 O O . GLY A 1 429 ? -6.604 -13.508 -22.240 1.00 96.94 429 GLY A O 1
ATOM 3129 N N . LEU A 1 430 ? -4.826 -12.237 -22.747 1.00 96.12 430 LEU A N 1
ATOM 3130 C CA . LEU A 1 430 ? -4.165 -12.376 -21.441 1.00 96.12 430 LEU A CA 1
ATOM 3131 C C . LEU A 1 430 ? -4.894 -11.598 -20.335 1.00 96.12 430 LEU A C 1
ATOM 3133 O O . LEU A 1 430 ? -5.033 -12.107 -19.229 1.00 96.12 430 LEU A O 1
ATOM 3137 N N . VAL A 1 431 ? -5.415 -10.405 -20.637 1.00 95.94 431 VAL A N 1
ATOM 3138 C CA . VAL A 1 431 ? -6.274 -9.650 -19.706 1.00 95.94 431 VAL A CA 1
ATOM 3139 C C . VAL A 1 431 ? -7.581 -10.404 -19.447 1.00 95.94 431 VAL A C 1
ATOM 3141 O O . VAL A 1 431 ? -7.990 -10.548 -18.300 1.00 95.94 431 VAL A O 1
ATOM 3144 N N . ALA A 1 432 ? -8.209 -10.956 -20.488 1.00 96.31 432 ALA A N 1
ATOM 3145 C CA . ALA A 1 432 ? -9.395 -11.797 -20.344 1.00 96.31 432 ALA A CA 1
ATOM 3146 C C . ALA A 1 432 ? -9.101 -13.075 -19.542 1.00 96.31 432 ALA A C 1
ATOM 3148 O O . ALA A 1 432 ? -9.934 -13.499 -18.747 1.00 96.31 432 ALA A O 1
ATOM 3149 N N . PHE A 1 433 ? -7.914 -13.665 -19.711 1.00 97.12 433 PHE A N 1
ATOM 3150 C CA . PHE A 1 433 ? -7.445 -14.761 -18.867 1.00 97.12 433 PHE A CA 1
ATOM 3151 C C . PHE A 1 433 ? -7.315 -14.327 -17.404 1.00 97.12 433 PHE A C 1
ATOM 3153 O O . PHE A 1 433 ? -7.793 -15.053 -16.547 1.00 97.12 433 PHE A O 1
ATOM 3160 N N . ALA A 1 434 ? -6.743 -13.156 -17.110 1.00 96.56 434 ALA A N 1
ATOM 3161 C CA . ALA A 1 434 ? -6.630 -12.649 -15.740 1.00 96.56 434 ALA A CA 1
ATOM 3162 C C . ALA A 1 434 ? -8.004 -12.398 -15.090 1.00 96.56 434 ALA A C 1
ATOM 3164 O O . ALA A 1 434 ? -8.205 -12.736 -13.927 1.00 96.56 434 ALA A O 1
ATOM 3165 N N . LEU A 1 435 ? -8.972 -11.878 -15.853 1.00 94.81 435 LEU A N 1
ATOM 3166 C CA . LEU A 1 435 ? -10.359 -11.728 -15.397 1.00 94.81 435 LEU A CA 1
ATOM 3167 C C . LEU A 1 435 ? -11.026 -13.085 -15.146 1.00 94.81 435 LEU A C 1
ATOM 3169 O O . LEU A 1 435 ? -11.677 -13.279 -14.127 1.00 94.81 435 LEU A O 1
ATOM 3173 N N . LEU A 1 436 ? -10.850 -14.044 -16.057 1.00 95.25 436 LEU A N 1
ATOM 3174 C CA . LEU A 1 436 ? -11.382 -15.394 -15.880 1.00 95.25 436 LEU A CA 1
ATOM 3175 C C . LEU A 1 436 ? -10.717 -16.106 -14.696 1.00 95.25 436 LEU A C 1
ATOM 3177 O O . LEU A 1 436 ? -11.382 -16.824 -13.960 1.00 95.25 436 LEU A O 1
ATOM 3181 N N . TRP A 1 437 ? -9.418 -15.893 -14.504 1.00 95.00 437 TRP A N 1
ATOM 3182 C CA . TRP A 1 437 ? -8.660 -16.392 -13.364 1.00 95.00 437 TRP A CA 1
ATOM 3183 C C . TRP A 1 437 ? -9.204 -15.831 -12.056 1.00 95.00 437 TRP A C 1
ATOM 3185 O O . TRP A 1 437 ? -9.387 -16.586 -11.106 1.00 95.00 437 TRP A O 1
ATOM 3195 N N . TYR A 1 438 ? -9.521 -14.535 -12.023 1.00 93.81 438 TYR A N 1
ATOM 3196 C CA . TYR A 1 438 ? -10.213 -13.952 -10.885 1.00 93.81 438 TYR A CA 1
ATOM 3197 C C . TYR A 1 438 ? -11.529 -14.689 -10.625 1.00 93.81 438 TYR A C 1
ATOM 3199 O O . TYR A 1 438 ? -11.673 -15.315 -9.583 1.00 93.81 438 TYR A O 1
ATOM 3207 N N . LEU A 1 439 ? -12.426 -14.729 -11.614 1.00 90.69 439 LEU A N 1
ATOM 3208 C CA . LEU A 1 439 ? -13.766 -15.309 -11.469 1.00 90.69 439 LEU A CA 1
ATOM 3209 C C . LEU A 1 439 ? -13.791 -16.803 -11.110 1.00 90.69 439 LEU A C 1
ATOM 3211 O O . LEU A 1 439 ? -14.759 -17.244 -10.503 1.00 90.69 439 LEU A O 1
ATOM 3215 N N . LEU A 1 440 ? -12.795 -17.586 -11.537 1.00 90.50 440 LEU A N 1
ATOM 3216 C CA . LEU A 1 440 ? -12.769 -19.045 -11.351 1.00 90.50 440 LEU A CA 1
ATOM 3217 C C . LEU A 1 440 ? -11.864 -19.528 -10.212 1.00 90.50 440 LEU A C 1
ATOM 3219 O O . LEU A 1 440 ? -11.946 -20.700 -9.852 1.00 90.50 440 LEU A O 1
ATOM 3223 N N . TYR A 1 441 ? -10.935 -18.698 -9.737 1.00 90.38 441 TYR A N 1
ATOM 3224 C CA . TYR A 1 441 ? -9.947 -19.099 -8.734 1.00 90.38 441 TYR A CA 1
ATOM 3225 C C . TYR A 1 441 ? -9.809 -18.069 -7.618 1.00 90.38 441 TYR A C 1
ATOM 3227 O O . TYR A 1 441 ? -9.986 -18.419 -6.457 1.00 90.38 441 TYR A O 1
ATOM 3235 N N . ALA A 1 442 ? -9.453 -16.822 -7.943 1.00 88.69 442 ALA A N 1
ATOM 3236 C CA . ALA A 1 442 ? -9.075 -15.866 -6.900 1.00 88.69 442 ALA A CA 1
ATOM 3237 C C . ALA A 1 442 ? -10.287 -15.307 -6.144 1.00 88.69 442 ALA A C 1
ATOM 3239 O O . ALA A 1 442 ? -10.167 -14.970 -4.972 1.00 88.69 442 ALA A O 1
ATOM 3240 N N . ARG A 1 443 ? -11.457 -15.237 -6.790 1.00 85.31 443 ARG A N 1
ATOM 3241 C CA . ARG A 1 443 ? -12.686 -14.706 -6.197 1.00 85.31 443 ARG A CA 1
ATOM 3242 C C . ARG A 1 443 ? -13.047 -15.422 -4.891 1.00 85.31 443 ARG A C 1
ATOM 3244 O O . ARG A 1 443 ? -13.326 -14.732 -3.926 1.00 85.31 443 ARG A O 1
ATOM 3251 N N . ASP A 1 444 ? -12.933 -16.752 -4.851 1.00 78.56 444 ASP A N 1
ATOM 3252 C CA . ASP A 1 444 ? -13.248 -17.596 -3.679 1.00 78.56 444 ASP A CA 1
ATOM 3253 C C . ASP A 1 444 ? -12.089 -17.699 -2.660 1.00 78.56 444 ASP A C 1
ATOM 3255 O O . ASP A 1 444 ? -12.080 -18.574 -1.792 1.00 78.56 444 ASP A O 1
ATOM 3259 N N . LYS A 1 445 ? -11.007 -16.934 -2.850 1.00 80.94 445 LYS A N 1
ATOM 3260 C CA . LYS A 1 445 ? -9.769 -17.065 -2.062 1.00 80.94 445 LYS A CA 1
ATOM 3261 C C . LYS A 1 445 ? -9.287 -15.762 -1.454 1.00 80.94 445 LYS A C 1
ATOM 3263 O O . LYS A 1 445 ? -8.492 -15.816 -0.522 1.00 80.94 445 LYS A O 1
ATOM 3268 N N . VAL A 1 446 ? -9.690 -14.628 -2.009 1.00 79.44 446 VAL A N 1
ATOM 3269 C CA . VAL A 1 446 ? -9.265 -13.308 -1.547 1.00 79.44 446 VAL A CA 1
ATOM 3270 C C . VAL A 1 446 ? -10.237 -12.823 -0.477 1.00 79.44 446 VAL A C 1
ATOM 3272 O O . VAL A 1 446 ? -11.439 -12.838 -0.704 1.00 79.44 446 VAL A O 1
ATOM 3275 N N . GLU A 1 447 ? -9.708 -12.368 0.655 1.00 67.50 447 GLU A N 1
ATOM 3276 C CA . GLU A 1 447 ? -10.502 -11.945 1.821 1.00 67.50 447 GLU A CA 1
ATOM 3277 C C . GLU A 1 447 ? -10.839 -10.446 1.782 1.00 67.50 447 GLU A C 1
ATOM 3279 O O . GLU A 1 447 ? -11.952 -10.042 2.096 1.00 67.50 447 GLU A O 1
ATOM 3284 N N . ALA A 1 448 ? -9.904 -9.601 1.334 1.00 67.38 448 ALA A N 1
ATOM 3285 C CA . ALA A 1 448 ? -10.078 -8.151 1.364 1.00 67.38 448 ALA A CA 1
ATOM 3286 C C . ALA A 1 448 ? -10.791 -7.604 0.114 1.00 67.38 448 ALA A C 1
ATOM 3288 O O . ALA A 1 448 ? -10.380 -7.854 -1.027 1.00 67.38 448 ALA A O 1
ATOM 3289 N N . ARG A 1 449 ? -11.819 -6.773 0.329 1.00 73.62 449 ARG A N 1
ATOM 3290 C CA . ARG A 1 449 ? -12.417 -5.928 -0.718 1.00 73.62 449 ARG A CA 1
ATOM 3291 C C . ARG A 1 449 ? -11.500 -4.736 -1.035 1.00 73.62 449 ARG A C 1
ATOM 3293 O O . ARG A 1 449 ? -10.690 -4.314 -0.212 1.00 73.62 449 ARG A O 1
ATOM 3300 N N . GLY A 1 450 ? -11.601 -4.209 -2.256 1.00 83.56 450 GLY A N 1
ATOM 3301 C CA . GLY A 1 450 ? -10.903 -2.975 -2.638 1.00 83.56 450 GLY A CA 1
ATOM 3302 C C . GLY A 1 450 ? -11.695 -1.729 -2.268 1.00 83.56 450 GLY A C 1
ATOM 3303 O O . GLY A 1 450 ? -12.923 -1.777 -2.285 1.00 83.56 450 GLY A O 1
ATOM 3304 N N . VAL A 1 451 ? -10.991 -0.615 -2.048 1.00 87.38 451 VAL A N 1
ATOM 3305 C CA . VAL A 1 451 ? -11.560 0.690 -1.657 1.00 87.38 451 VAL A CA 1
ATOM 3306 C C . VAL A 1 451 ? -12.726 1.109 -2.554 1.00 87.38 451 VAL A C 1
ATOM 3308 O O . VAL A 1 451 ? -13.789 1.449 -2.052 1.00 87.38 451 VAL A O 1
ATOM 3311 N N . LEU A 1 452 ? -12.574 1.015 -3.880 1.00 88.81 452 LEU A N 1
ATOM 3312 C CA . LEU A 1 452 ? -13.635 1.380 -4.825 1.00 88.81 452 LEU A CA 1
ATOM 3313 C C . LEU A 1 452 ? -14.918 0.564 -4.619 1.00 88.81 452 LEU A C 1
ATOM 3315 O O . LEU A 1 452 ? -16.014 1.084 -4.793 1.00 88.81 452 LEU A O 1
ATOM 3319 N N . GLY A 1 453 ? -14.783 -0.728 -4.314 1.00 82.81 453 GLY A N 1
ATOM 3320 C CA . GLY A 1 453 ? -15.930 -1.605 -4.091 1.00 82.81 453 GLY A CA 1
ATOM 3321 C C . GLY A 1 453 ? -16.684 -1.210 -2.828 1.00 82.81 453 GLY A C 1
ATOM 3322 O O . GLY A 1 453 ? -17.897 -1.050 -2.886 1.00 82.81 453 GLY A O 1
ATOM 3323 N N . THR A 1 454 ? -15.951 -0.998 -1.734 1.00 81.88 454 THR A N 1
ATOM 3324 C CA . THR A 1 454 ? -16.484 -0.525 -0.449 1.00 81.88 454 THR A CA 1
ATOM 3325 C C . THR A 1 454 ? -17.193 0.820 -0.618 1.00 81.88 454 THR A C 1
ATOM 3327 O O . THR A 1 454 ? -18.400 0.901 -0.429 1.00 81.88 454 THR A O 1
ATOM 3330 N N . TRP A 1 455 ? -16.505 1.815 -1.186 1.00 85.06 455 TRP A N 1
ATOM 3331 C CA . TRP A 1 455 ? -17.047 3.155 -1.437 1.00 85.06 455 TRP A CA 1
ATOM 3332 C C . TRP A 1 455 ? -18.353 3.162 -2.251 1.00 85.06 455 TRP A C 1
ATOM 3334 O O . TRP A 1 455 ? -19.240 3.975 -1.991 1.00 85.06 455 TRP A O 1
ATOM 3344 N N . ILE A 1 456 ? -18.490 2.274 -3.250 1.00 82.75 456 ILE A N 1
ATOM 3345 C CA . ILE A 1 456 ? -19.724 2.162 -4.051 1.00 82.75 456 ILE A CA 1
ATOM 3346 C C . ILE A 1 456 ? -20.864 1.532 -3.240 1.00 82.75 456 ILE A C 1
ATOM 3348 O O . ILE A 1 456 ? -22.015 1.934 -3.402 1.00 82.75 456 ILE A O 1
ATOM 3352 N N . LEU A 1 457 ? -20.572 0.506 -2.439 1.00 77.94 457 LEU A N 1
ATOM 3353 C CA . LEU A 1 457 ? -21.588 -0.251 -1.706 1.00 77.94 457 LEU A CA 1
ATOM 3354 C C . LEU A 1 457 ? -22.113 0.528 -0.496 1.00 77.94 457 LEU A C 1
ATOM 3356 O O . LEU A 1 457 ? -23.326 0.544 -0.284 1.00 77.94 457 LEU A O 1
ATOM 3360 N N . ASP A 1 458 ? -21.240 1.252 0.201 1.00 76.81 458 ASP A N 1
ATOM 3361 C CA . ASP A 1 458 ? -21.613 2.108 1.334 1.00 76.81 458 ASP A CA 1
ATOM 3362 C C . ASP A 1 458 ? -22.515 3.272 0.888 1.00 76.81 458 ASP A C 1
ATOM 3364 O O . ASP A 1 458 ? -23.358 3.747 1.640 1.00 76.81 458 ASP A O 1
ATOM 3368 N N . ARG A 1 459 ? -22.404 3.685 -0.384 1.00 75.81 459 ARG A N 1
ATOM 3369 C CA . ARG A 1 459 ? -23.255 4.702 -1.032 1.00 75.81 459 ARG A CA 1
ATOM 3370 C C . ARG A 1 459 ? -24.260 4.098 -2.015 1.00 75.81 459 ARG A C 1
ATOM 3372 O O . ARG A 1 459 ? -24.629 4.726 -3.013 1.00 75.81 459 ARG A O 1
ATOM 3379 N N . SER A 1 460 ? -24.691 2.861 -1.774 1.00 78.56 460 SER A N 1
ATOM 3380 C CA . SER A 1 460 ? -25.586 2.147 -2.693 1.00 78.56 460 SER A CA 1
ATOM 3381 C C . SER A 1 460 ? -26.942 2.835 -2.902 1.00 78.56 460 SER A C 1
ATOM 3383 O O . SER A 1 460 ? -27.551 2.648 -3.956 1.00 78.56 460 SER A O 1
ATOM 3385 N N . GLU A 1 461 ? -27.380 3.673 -1.959 1.00 73.69 461 GLU A N 1
ATOM 3386 C CA . GLU A 1 461 ? -28.608 4.473 -2.065 1.00 73.69 461 GLU A CA 1
ATOM 3387 C C . GLU A 1 461 ? -28.466 5.693 -2.997 1.00 73.69 461 GLU A C 1
ATOM 3389 O O . GLU A 1 461 ? -29.429 6.077 -3.667 1.00 73.69 461 GLU A O 1
ATOM 3394 N N . ASP A 1 462 ? -27.260 6.263 -3.104 1.00 82.62 462 ASP A N 1
ATOM 3395 C CA . ASP A 1 462 ? -26.975 7.484 -3.875 1.00 82.62 462 ASP A CA 1
ATOM 3396 C C . ASP A 1 462 ? -26.493 7.208 -5.307 1.00 82.62 462 ASP A C 1
ATOM 3398 O O . ASP A 1 462 ? -26.536 8.080 -6.187 1.00 82.62 462 ASP A O 1
ATOM 3402 N N . LEU A 1 463 ? -26.000 5.994 -5.563 1.00 83.62 463 LEU A N 1
ATOM 3403 C CA . LEU A 1 463 ? -25.362 5.625 -6.822 1.00 83.62 463 LEU A CA 1
ATOM 3404 C C . LEU A 1 463 ? -26.304 4.872 -7.777 1.00 83.62 463 LEU A C 1
ATOM 3406 O O . LEU A 1 463 ? -27.241 4.193 -7.361 1.00 83.62 463 LEU A O 1
ATOM 3410 N N . PRO A 1 464 ? -26.069 4.942 -9.105 1.00 83.44 464 PRO A N 1
ATOM 3411 C CA . PRO A 1 464 ? -26.884 4.208 -10.069 1.00 83.44 464 PRO A CA 1
ATOM 3412 C C . PRO A 1 464 ? -26.860 2.697 -9.807 1.00 83.44 464 PRO A C 1
ATOM 3414 O O . PRO A 1 464 ? -25.782 2.122 -9.652 1.00 83.44 464 PRO A O 1
ATOM 3417 N N . GLU A 1 465 ? -28.016 2.027 -9.905 1.00 77.06 465 GLU A N 1
ATOM 3418 C CA . GLU A 1 465 ? -28.142 0.565 -9.733 1.00 77.06 465 GLU A CA 1
ATOM 3419 C C . GLU A 1 465 ? -27.116 -0.234 -10.553 1.00 77.06 465 GLU A C 1
ATOM 3421 O O . GLU A 1 465 ? -26.678 -1.304 -10.142 1.00 77.06 465 GLU A O 1
ATOM 3426 N N . GLN A 1 466 ? -26.711 0.264 -11.729 1.00 78.81 466 GLN A N 1
ATOM 3427 C CA . GLN A 1 466 ? -25.711 -0.415 -12.555 1.00 78.81 466 GLN A CA 1
ATOM 3428 C C . GLN A 1 466 ? -24.316 -0.404 -11.920 1.00 78.81 466 GLN A C 1
ATOM 3430 O O . GLN A 1 466 ? -23.576 -1.366 -12.105 1.00 78.81 466 GLN A O 1
ATOM 3435 N N . ALA A 1 467 ? -23.948 0.668 -11.212 1.00 76.00 467 ALA A N 1
ATOM 3436 C CA . ALA A 1 467 ? -22.674 0.772 -10.506 1.00 76.00 467 ALA A CA 1
ATOM 3437 C C . ALA A 1 467 ? -22.666 -0.150 -9.283 1.00 76.00 467 ALA A C 1
ATOM 3439 O O . ALA A 1 467 ? -21.742 -0.947 -9.141 1.00 76.00 467 ALA A O 1
ATOM 3440 N N . VAL A 1 468 ? -23.743 -0.118 -8.491 1.00 74.00 468 VAL A N 1
ATOM 3441 C CA . VAL A 1 468 ? -23.936 -0.997 -7.328 1.00 74.00 468 VAL A CA 1
ATOM 3442 C C . VAL A 1 468 ? -23.923 -2.462 -7.762 1.00 74.00 468 VAL A C 1
ATOM 3444 O O . VAL A 1 468 ? -23.094 -3.237 -7.303 1.00 74.00 468 VAL A O 1
ATOM 3447 N N . SER A 1 469 ? -24.742 -2.834 -8.752 1.00 71.44 469 SER A N 1
ATOM 3448 C CA . SER A 1 469 ? -24.791 -4.204 -9.277 1.00 71.44 469 SER A CA 1
ATOM 3449 C C . SER A 1 469 ? -23.447 -4.671 -9.839 1.00 71.44 469 SER A C 1
ATOM 3451 O O . SER A 1 469 ? -23.088 -5.837 -9.666 1.00 71.44 469 SER A O 1
ATOM 3453 N N . ALA A 1 470 ? -22.696 -3.789 -10.508 1.00 73.50 470 ALA A N 1
ATOM 3454 C CA . ALA A 1 470 ? -21.363 -4.119 -10.992 1.00 73.50 470 ALA A CA 1
ATOM 3455 C C . ALA A 1 470 ? -20.385 -4.358 -9.835 1.00 73.50 470 ALA A C 1
ATOM 3457 O O . ALA A 1 470 ? -19.653 -5.342 -9.896 1.00 73.50 470 ALA A O 1
ATOM 3458 N N . ALA A 1 471 ? -20.398 -3.512 -8.798 1.00 77.19 471 ALA A N 1
ATOM 3459 C CA . ALA A 1 471 ? -19.564 -3.666 -7.607 1.00 77.19 471 ALA A CA 1
ATOM 3460 C C . ALA A 1 471 ? -19.884 -4.970 -6.857 1.00 77.19 471 ALA A C 1
ATOM 3462 O O . ALA A 1 471 ? -18.978 -5.769 -6.623 1.00 77.19 471 ALA A O 1
ATOM 3463 N N . THR A 1 472 ? -21.165 -5.260 -6.609 1.00 73.62 472 THR A N 1
ATOM 3464 C CA . THR A 1 472 ? -21.611 -6.514 -5.978 1.00 73.62 472 THR A CA 1
ATOM 3465 C C . THR A 1 472 ? -21.211 -7.745 -6.801 1.00 73.62 472 THR A C 1
ATOM 3467 O O . THR A 1 472 ? -20.772 -8.759 -6.263 1.00 73.62 472 THR A O 1
ATOM 3470 N N . ALA A 1 473 ? -21.329 -7.690 -8.133 1.00 75.38 473 ALA A N 1
ATOM 3471 C CA . ALA A 1 473 ? -21.039 -8.840 -8.993 1.00 75.38 473 ALA A CA 1
ATOM 3472 C C . ALA A 1 473 ? -19.551 -9.230 -9.031 1.00 75.38 473 ALA A C 1
ATOM 3474 O O . ALA A 1 473 ? -19.235 -10.393 -9.297 1.00 75.38 473 ALA A O 1
ATOM 3475 N N . VAL A 1 474 ? -18.649 -8.269 -8.812 1.00 76.12 474 VAL A N 1
ATOM 3476 C CA . VAL A 1 474 ? -17.190 -8.466 -8.888 1.00 76.12 474 VAL A CA 1
ATOM 3477 C C . VAL A 1 474 ? -16.520 -8.528 -7.521 1.00 76.12 474 VAL A C 1
ATOM 3479 O O . VAL A 1 474 ? -15.297 -8.581 -7.455 1.00 76.12 474 VAL A O 1
ATOM 3482 N N . GLN A 1 475 ? -17.303 -8.519 -6.448 1.00 74.00 475 GLN A N 1
ATOM 3483 C CA . GLN A 1 475 ? -16.827 -8.718 -5.091 1.00 74.00 475 GLN A CA 1
ATOM 3484 C C . GLN A 1 475 ? -16.270 -10.146 -4.911 1.00 74.00 475 GLN A C 1
ATOM 3486 O O . GLN A 1 475 ? -16.812 -11.089 -5.518 1.00 74.00 475 GLN A O 1
ATOM 3491 N N . PRO A 1 476 ? -15.205 -10.331 -4.101 1.00 71.50 476 PRO A N 1
ATOM 3492 C CA . PRO A 1 476 ? -14.765 -11.656 -3.676 1.00 71.50 476 PRO A CA 1
ATOM 3493 C C . PRO A 1 476 ? -15.939 -12.476 -3.125 1.00 71.50 476 PRO A C 1
ATOM 3495 O O . PRO A 1 476 ? -16.842 -11.935 -2.492 1.00 71.50 476 PRO A O 1
ATOM 3498 N N . SER A 1 477 ? -15.968 -13.771 -3.421 1.00 57.00 477 SER A N 1
ATOM 3499 C CA . SER A 1 477 ? -16.929 -14.712 -2.854 1.00 57.00 477 SER A CA 1
ATOM 3500 C C . SER A 1 477 ? -16.449 -14.982 -1.440 1.00 57.00 477 SER A C 1
ATOM 3502 O O . SER A 1 477 ? -15.565 -15.804 -1.218 1.00 57.00 477 SER A O 1
ATOM 3504 N N . GLY A 1 478 ? -16.967 -14.174 -0.530 1.00 50.12 478 GLY A N 1
ATOM 3505 C CA . GLY A 1 478 ? -16.584 -14.163 0.871 1.00 50.12 478 GLY A CA 1
ATOM 3506 C C . GLY A 1 478 ? -17.489 -13.262 1.700 1.00 50.12 478 GLY A C 1
ATOM 3507 O O . GLY A 1 478 ? -17.038 -12.754 2.712 1.00 50.12 478 GLY A O 1
ATOM 3508 N N . ASP A 1 479 ? -18.745 -13.085 1.277 1.00 47.50 479 ASP A N 1
ATOM 3509 C CA . ASP A 1 479 ? -19.816 -12.685 2.201 1.00 47.50 479 ASP A CA 1
ATOM 3510 C C . ASP A 1 479 ? -20.562 -13.946 2.619 1.00 47.50 479 ASP A C 1
ATOM 3512 O O . ASP A 1 479 ? -21.758 -14.097 2.382 1.00 47.50 479 ASP A O 1
ATOM 3516 N N . ASP A 1 480 ? -19.818 -14.902 3.164 1.00 62.47 480 ASP A N 1
ATOM 3517 C CA . ASP A 1 480 ? -20.426 -15.930 3.990 1.00 62.47 480 ASP A CA 1
ATOM 3518 C C . ASP A 1 480 ? -20.536 -15.295 5.361 1.00 62.47 480 ASP A C 1
ATOM 3520 O O . ASP A 1 480 ? -19.513 -15.129 6.007 1.00 62.47 480 ASP A O 1
ATOM 3524 N N . TYR A 1 481 ? -21.742 -14.906 5.770 1.00 74.12 481 TYR A N 1
ATOM 3525 C CA . TYR A 1 481 ? -21.996 -14.306 7.079 1.00 74.12 481 TYR A CA 1
ATOM 3526 C C . TYR A 1 481 ? -21.216 -15.050 8.183 1.00 74.12 481 TYR A C 1
ATOM 3528 O O . TYR A 1 481 ? -21.453 -16.239 8.417 1.00 74.12 481 TYR A O 1
ATOM 3536 N N . ARG A 1 482 ? -20.232 -14.401 8.807 1.00 87.00 482 ARG A N 1
ATOM 3537 C CA . ARG A 1 482 ? -19.238 -15.051 9.673 1.00 87.00 482 ARG A CA 1
ATOM 3538 C C . ARG A 1 482 ? -19.689 -14.957 11.118 1.00 87.00 482 ARG A C 1
ATOM 3540 O O . ARG A 1 482 ? -19.788 -13.864 11.671 1.00 87.00 482 ARG A O 1
ATOM 3547 N N . VAL A 1 483 ? -19.939 -16.109 11.735 1.00 92.38 483 VAL A N 1
ATOM 3548 C CA . VAL A 1 483 ? -20.304 -16.189 13.153 1.00 92.38 483 VAL A CA 1
ATOM 3549 C C . VAL A 1 483 ? -19.100 -16.684 13.943 1.00 92.38 483 VAL A C 1
ATOM 3551 O O . VAL A 1 483 ? -18.765 -17.868 13.899 1.00 92.38 483 VAL A O 1
ATOM 3554 N N . MET A 1 484 ? -18.420 -15.780 14.640 1.00 93.75 484 MET A N 1
ATOM 3555 C CA . MET A 1 484 ? -17.262 -16.118 15.458 1.00 93.75 484 MET A CA 1
ATOM 3556 C C . MET A 1 484 ? -17.688 -16.656 16.824 1.00 93.75 484 MET A C 1
ATOM 3558 O O . MET A 1 484 ? -18.607 -16.134 17.450 1.00 93.75 484 MET A O 1
ATOM 3562 N N . VAL A 1 485 ? -16.994 -17.684 17.309 1.00 93.56 485 VAL A N 1
ATOM 3563 C CA . VAL A 1 485 ? -17.191 -18.257 18.642 1.00 93.56 485 VAL A CA 1
ATOM 3564 C C . VAL A 1 485 ? -15.840 -18.331 19.358 1.00 93.56 485 VAL A C 1
ATOM 3566 O O . VAL A 1 485 ? -15.017 -19.180 18.999 1.00 93.56 485 VAL A O 1
ATOM 3569 N N . PRO A 1 486 ? -15.576 -17.475 20.363 1.00 89.25 486 PRO A N 1
ATOM 3570 C CA . PRO A 1 486 ? -14.419 -17.626 21.232 1.00 89.25 486 PRO A CA 1
ATOM 3571 C C . PRO A 1 486 ? -14.635 -18.817 22.176 1.00 89.25 486 PRO A C 1
ATOM 3573 O O . PRO A 1 486 ? -15.542 -18.832 23.011 1.00 89.25 486 PRO A O 1
ATOM 3576 N N . LEU A 1 487 ? -13.797 -19.840 22.042 1.00 87.19 487 LEU A N 1
ATOM 3577 C CA . LEU A 1 487 ? -13.896 -21.087 22.786 1.00 87.19 487 LEU A CA 1
ATOM 3578 C C . LEU A 1 487 ? -12.817 -21.166 23.863 1.00 87.19 487 LEU A C 1
ATOM 3580 O O . LEU A 1 487 ? -11.627 -21.239 23.563 1.00 87.19 487 LEU A O 1
ATOM 3584 N N . ALA A 1 488 ? -13.249 -21.220 25.121 1.00 78.56 488 ALA A N 1
ATOM 3585 C CA . ALA A 1 488 ? -12.368 -21.385 26.281 1.00 78.56 488 ALA A CA 1
ATOM 3586 C C . ALA A 1 488 ? -12.769 -22.562 27.189 1.00 78.56 488 ALA A C 1
ATOM 3588 O O . ALA A 1 488 ? -11.922 -23.132 27.875 1.00 78.56 488 ALA A O 1
ATOM 3589 N N . ASN A 1 489 ? -14.052 -22.943 27.204 1.00 75.06 489 ASN A N 1
ATOM 3590 C CA . ASN A 1 489 ? -14.595 -23.936 28.127 1.00 75.06 489 ASN A CA 1
ATOM 3591 C C . ASN A 1 489 ? -15.237 -25.119 27.374 1.00 75.06 489 ASN A C 1
ATOM 3593 O O . ASN A 1 489 ? -16.314 -24.950 26.796 1.00 75.06 489 ASN A O 1
ATOM 3597 N N . PRO A 1 490 ? -14.661 -26.335 27.462 1.00 76.06 490 PRO A N 1
ATOM 3598 C CA . PRO A 1 490 ? -15.206 -27.528 26.805 1.00 76.06 490 PRO A CA 1
ATOM 3599 C C . PRO A 1 490 ? -16.629 -27.905 27.246 1.00 76.06 490 PRO A C 1
ATOM 3601 O O . PRO A 1 490 ? -17.312 -28.661 26.567 1.00 76.06 490 PRO A O 1
ATOM 3604 N N . LYS A 1 491 ? -17.097 -27.434 28.414 1.00 74.62 491 LYS A N 1
ATOM 3605 C CA . LYS A 1 491 ? -18.439 -27.772 28.922 1.00 74.62 491 LYS A CA 1
ATOM 3606 C C . LYS A 1 491 ? -19.569 -27.016 28.224 1.00 74.62 491 LYS A C 1
ATOM 3608 O O . LYS A 1 491 ? -20.697 -27.487 28.278 1.00 74.62 491 LYS A O 1
ATOM 3613 N N . THR A 1 492 ? -19.278 -25.848 27.654 1.00 78.88 492 THR A N 1
ATOM 3614 C CA . THR A 1 492 ? -20.274 -24.947 27.040 1.00 78.88 492 THR A CA 1
ATOM 3615 C C . THR A 1 492 ? -20.118 -24.852 25.522 1.00 78.88 492 THR A C 1
ATOM 3617 O O . THR A 1 492 ? -20.970 -24.283 24.847 1.00 78.88 492 THR A O 1
ATOM 3620 N N . GLU A 1 493 ? -19.024 -25.395 24.986 1.00 83.62 493 GLU A N 1
ATOM 3621 C CA . GLU A 1 493 ? -18.662 -25.384 23.568 1.00 83.62 493 GLU A CA 1
ATOM 3622 C C . GLU A 1 493 ? -19.775 -25.925 22.663 1.00 83.62 493 GLU A C 1
ATOM 3624 O O . GLU A 1 493 ? -20.193 -25.219 21.749 1.00 83.62 493 GLU A O 1
ATOM 3629 N N . GLU A 1 494 ? -20.297 -27.122 22.953 1.00 87.06 494 GLU A N 1
ATOM 3630 C CA . GLU A 1 494 ? -21.315 -27.792 22.125 1.00 87.06 494 GLU A CA 1
ATOM 3631 C C . GLU A 1 494 ? -22.538 -26.885 21.901 1.00 87.06 494 GLU A C 1
ATOM 3633 O O . GLU A 1 494 ? -23.027 -26.727 20.781 1.00 87.06 494 GLU A O 1
ATOM 3638 N N . HIS A 1 495 ? -23.013 -26.219 22.958 1.00 89.12 495 HIS A N 1
ATOM 3639 C CA . HIS A 1 495 ? -24.168 -25.326 22.883 1.00 89.12 495 HIS A CA 1
ATOM 3640 C C . HIS A 1 495 ? -23.856 -24.003 22.165 1.00 89.12 495 HIS A C 1
ATOM 3642 O O . HIS A 1 495 ? -24.696 -23.511 21.410 1.00 89.12 495 HIS A O 1
ATOM 3648 N N . LEU A 1 496 ? -22.660 -23.437 22.362 1.00 90.81 496 LEU A N 1
ATOM 3649 C CA . LEU A 1 496 ? -22.227 -22.215 21.672 1.00 90.81 496 LEU A CA 1
ATOM 3650 C C . LEU A 1 496 ? -22.074 -22.449 20.167 1.00 90.81 496 LEU A C 1
ATOM 3652 O O . LEU A 1 496 ? -22.587 -21.671 19.362 1.00 90.81 496 LEU A O 1
ATOM 3656 N N . ILE A 1 497 ? -21.434 -23.556 19.790 1.00 92.00 497 ILE A N 1
ATOM 3657 C CA . ILE A 1 497 ? -21.281 -23.970 18.396 1.00 92.00 497 ILE A CA 1
ATOM 3658 C C . ILE A 1 497 ? -22.634 -24.322 17.782 1.00 92.00 497 ILE A C 1
ATOM 3660 O O . ILE A 1 497 ? -22.885 -23.952 16.637 1.00 92.00 497 ILE A O 1
ATOM 3664 N N . THR A 1 498 ? -23.542 -24.949 18.534 1.00 90.81 498 THR A N 1
ATOM 3665 C CA . THR A 1 498 ? -24.920 -25.205 18.085 1.00 90.81 498 THR A CA 1
ATOM 3666 C C . THR A 1 498 ? -25.658 -23.905 17.754 1.00 90.81 498 THR A C 1
ATOM 3668 O O . THR A 1 498 ? -26.252 -23.789 16.679 1.00 90.81 498 THR A O 1
ATOM 3671 N N . LEU A 1 499 ? -25.600 -22.906 18.642 1.00 90.56 499 LEU A N 1
ATOM 3672 C CA . LEU A 1 499 ? -26.226 -21.600 18.421 1.00 90.56 499 LEU A CA 1
ATOM 3673 C C . LEU A 1 499 ? -25.615 -20.885 17.208 1.00 90.56 499 LEU A C 1
ATOM 3675 O O . LEU A 1 499 ? -26.344 -20.450 16.316 1.00 90.56 499 LEU A O 1
ATOM 3679 N N . ALA A 1 500 ? -24.285 -20.814 17.144 1.00 92.44 500 ALA A N 1
ATOM 3680 C CA . ALA A 1 500 ? -23.573 -20.171 16.045 1.00 92.44 500 ALA A CA 1
ATOM 3681 C C . ALA A 1 500 ? -23.841 -20.854 14.697 1.00 92.44 500 ALA A C 1
ATOM 3683 O O . ALA A 1 500 ? -24.092 -20.180 13.699 1.00 92.44 500 ALA A O 1
ATOM 3684 N N . SER A 1 501 ? -23.874 -22.189 14.674 1.00 92.00 501 SER A N 1
ATOM 3685 C CA . SER A 1 501 ? -24.165 -22.973 13.471 1.00 92.00 501 SER A CA 1
ATOM 3686 C C . SER A 1 501 ? -25.597 -22.758 12.986 1.00 92.00 501 SER A C 1
ATOM 3688 O O . SER A 1 501 ? -25.818 -22.633 11.784 1.00 92.00 501 SER A O 1
ATOM 3690 N N . ALA A 1 502 ? -26.578 -22.660 13.889 1.00 88.62 502 ALA A N 1
ATOM 3691 C CA . ALA A 1 502 ? -27.959 -22.356 13.510 1.00 88.62 502 ALA A CA 1
ATOM 3692 C C . ALA A 1 502 ? -28.076 -20.975 12.835 1.00 88.62 502 ALA A C 1
ATOM 3694 O O . ALA A 1 502 ? -28.738 -20.843 11.803 1.00 88.62 502 ALA A O 1
ATOM 3695 N N . ILE A 1 503 ? -27.387 -19.966 13.377 1.00 88.94 503 ILE A N 1
ATOM 3696 C CA . ILE A 1 503 ? -27.359 -18.603 12.825 1.00 88.94 503 ILE A CA 1
ATOM 3697 C C . ILE A 1 503 ? -26.652 -18.586 11.463 1.00 88.94 503 ILE A C 1
ATOM 3699 O O . ILE A 1 503 ? -27.218 -18.109 10.475 1.00 88.94 503 ILE A O 1
ATOM 3703 N N . ALA A 1 504 ? -25.448 -19.160 11.389 1.00 88.31 504 ALA A N 1
ATOM 3704 C CA . ALA A 1 504 ? -24.661 -19.239 10.164 1.00 88.31 504 ALA A CA 1
ATOM 3705 C C . ALA A 1 504 ? -25.437 -19.963 9.052 1.00 88.31 504 ALA A C 1
ATOM 3707 O O . ALA A 1 504 ? -25.552 -19.453 7.941 1.00 88.31 504 ALA A O 1
ATOM 3708 N N . LYS A 1 505 ? -26.080 -21.097 9.348 1.00 86.19 505 LYS A N 1
ATOM 3709 C CA . LYS A 1 505 ? -26.871 -21.865 8.374 1.00 86.19 505 LYS A CA 1
ATOM 3710 C C . LYS A 1 505 ? -28.011 -21.061 7.748 1.00 86.19 505 LYS A C 1
ATOM 3712 O O . LYS A 1 505 ? -28.206 -21.125 6.535 1.00 86.19 505 LYS A O 1
ATOM 3717 N N . GLN A 1 506 ? -28.755 -20.299 8.551 1.00 82.50 506 GLN A N 1
ATOM 3718 C CA . GLN A 1 506 ? -29.873 -19.481 8.061 1.00 82.50 506 GLN A CA 1
ATOM 3719 C C . GLN A 1 506 ? -29.408 -18.338 7.150 1.00 82.50 506 GLN A C 1
ATOM 3721 O O . GLN A 1 506 ? -30.152 -17.908 6.268 1.00 82.50 506 GLN A O 1
ATOM 3726 N N . ARG A 1 507 ? -28.165 -17.879 7.325 1.00 78.75 507 ARG A N 1
ATOM 3727 C CA . ARG A 1 507 ? -27.552 -16.824 6.511 1.00 78.75 507 ARG A CA 1
ATOM 3728 C C . ARG A 1 507 ? -26.580 -17.348 5.451 1.00 78.75 507 ARG A C 1
ATOM 3730 O O . ARG A 1 507 ? -25.941 -16.543 4.784 1.00 78.75 507 ARG A O 1
ATOM 3737 N N . ASN A 1 508 ? -26.519 -18.670 5.252 1.00 76.38 508 ASN A N 1
ATOM 3738 C CA . ASN A 1 508 ? -25.567 -19.329 4.352 1.00 76.38 508 ASN A CA 1
ATOM 3739 C C . ASN A 1 508 ? -24.117 -18.879 4.631 1.00 76.38 508 ASN A C 1
ATOM 3741 O O . ASN A 1 508 ? -23.401 -18.470 3.724 1.00 76.38 508 ASN A O 1
ATOM 3745 N N . GLY A 1 509 ? -23.750 -18.892 5.910 1.00 81.81 509 GLY A N 1
ATOM 3746 C CA . GLY A 1 509 ? -22.504 -18.385 6.467 1.00 81.81 509 GLY A CA 1
ATOM 3747 C C . GLY A 1 509 ? -21.584 -19.470 7.033 1.00 81.81 509 GLY A C 1
ATOM 3748 O O . GLY A 1 509 ? -21.886 -20.661 6.949 1.00 81.81 509 GLY A O 1
ATOM 3749 N N . THR A 1 510 ? -20.481 -19.041 7.647 1.00 86.19 510 THR A N 1
ATOM 3750 C CA . THR A 1 510 ? -19.410 -19.904 8.185 1.00 86.19 510 THR A CA 1
ATOM 3751 C C . THR A 1 510 ? -19.223 -19.643 9.680 1.00 86.19 510 THR A C 1
ATOM 3753 O O . THR A 1 510 ? -19.313 -18.498 10.127 1.00 86.19 510 THR A O 1
ATOM 3756 N N . VAL A 1 511 ? -18.940 -20.688 10.464 1.00 92.06 511 VAL A N 1
ATOM 3757 C CA . VAL A 1 511 ? -18.573 -20.534 11.882 1.00 92.06 511 VAL A CA 1
ATOM 3758 C C . VAL A 1 511 ? -17.058 -20.389 12.011 1.00 92.06 511 VAL A C 1
ATOM 3760 O O . VAL A 1 511 ? -16.297 -21.190 11.470 1.00 92.06 511 VAL A O 1
ATOM 3763 N N . VAL A 1 512 ? -16.610 -19.378 12.752 1.00 91.75 512 VAL A N 1
ATOM 3764 C CA . VAL A 1 512 ? -15.191 -19.123 13.032 1.00 91.75 512 VAL A CA 1
ATOM 3765 C C . VAL A 1 512 ? -14.921 -19.430 14.503 1.00 91.75 512 VAL A C 1
ATOM 3767 O O . VAL A 1 512 ? -15.162 -18.608 15.380 1.00 91.75 512 VAL A O 1
ATOM 3770 N N . ALA A 1 513 ? -14.438 -20.631 14.796 1.00 91.62 513 ALA A N 1
ATOM 3771 C CA . ALA A 1 513 ? -14.079 -21.044 16.147 1.00 91.62 513 ALA A CA 1
ATOM 3772 C C . ALA A 1 513 ? -12.668 -20.545 16.496 1.00 91.62 513 ALA A C 1
ATOM 3774 O O . ALA A 1 513 ? -11.686 -20.930 15.855 1.00 91.62 513 ALA A O 1
ATOM 3775 N N . VAL A 1 514 ? -12.548 -19.702 17.520 1.00 88.75 514 VAL A N 1
ATOM 3776 C CA . VAL A 1 514 ? -11.270 -19.103 17.929 1.00 88.75 514 VAL A CA 1
ATOM 3777 C C . VAL A 1 514 ? -10.947 -19.524 19.353 1.00 88.75 514 VAL A C 1
ATOM 3779 O O . VAL A 1 514 ? -11.736 -19.301 20.261 1.00 88.75 514 VAL A O 1
ATOM 3782 N N . ASN A 1 515 ? -9.777 -20.112 19.576 1.00 89.56 515 ASN A N 1
ATOM 3783 C CA . ASN A 1 515 ? -9.235 -20.297 20.916 1.00 89.56 515 ASN A CA 1
ATOM 3784 C C . ASN A 1 515 ? -8.129 -19.268 21.149 1.00 89.56 515 ASN A C 1
ATOM 3786 O O . ASN A 1 515 ? -7.169 -19.209 20.381 1.00 89.56 515 ASN A O 1
ATOM 3790 N N . ILE A 1 516 ? -8.267 -18.467 22.202 1.00 84.31 516 ILE A N 1
ATOM 3791 C CA . ILE A 1 516 ? -7.257 -17.486 22.591 1.00 84.31 516 ILE A CA 1
ATOM 3792 C C . ILE A 1 516 ? -6.466 -18.085 23.746 1.00 84.31 516 ILE A C 1
ATOM 3794 O O . ILE A 1 516 ? -6.968 -18.250 24.859 1.00 84.31 516 ILE A O 1
ATOM 3798 N N . ALA A 1 517 ? -5.235 -18.472 23.449 1.00 80.19 517 ALA A N 1
ATOM 3799 C CA . ALA A 1 517 ? -4.303 -19.015 24.412 1.00 80.19 517 ALA A CA 1
ATOM 3800 C C . ALA A 1 517 ? -3.565 -17.860 25.095 1.00 80.19 517 ALA A C 1
ATOM 3802 O O . ALA A 1 517 ? -2.865 -17.081 24.445 1.00 80.19 517 ALA A O 1
ATOM 3803 N N . ASN A 1 518 ? -3.732 -17.779 26.415 1.00 77.44 518 ASN A N 1
ATOM 3804 C CA . ASN A 1 518 ? -3.067 -16.786 27.245 1.00 77.44 518 ASN A CA 1
ATOM 3805 C C . ASN A 1 518 ? -1.547 -16.995 27.215 1.00 77.44 518 ASN A C 1
ATOM 3807 O O . ASN A 1 518 ? -1.063 -18.066 27.597 1.00 77.44 518 ASN A O 1
ATOM 3811 N N . VAL A 1 519 ? -0.807 -15.983 26.776 1.00 73.56 519 VAL A N 1
ATOM 3812 C CA . VAL A 1 519 ? 0.652 -15.945 26.829 1.00 73.56 519 VAL A CA 1
ATOM 3813 C C . VAL A 1 519 ? 1.066 -14.943 27.903 1.00 73.56 519 VAL A C 1
ATOM 3815 O O . VAL A 1 519 ? 0.699 -13.781 27.798 1.00 73.56 519 VAL A O 1
ATOM 3818 N N . PRO A 1 520 ? 1.857 -15.336 28.913 1.00 67.50 520 PRO A N 1
ATOM 3819 C CA . PRO A 1 520 ? 2.359 -14.390 29.909 1.00 67.50 520 PRO A CA 1
ATOM 3820 C C . PRO A 1 520 ? 3.120 -13.229 29.256 1.00 67.50 520 PRO A C 1
ATOM 3822 O O . PRO A 1 520 ? 3.918 -13.480 28.354 1.00 67.50 520 PRO A O 1
ATOM 3825 N N . ASP A 1 521 ? 2.932 -11.994 29.729 1.00 53.66 521 ASP A N 1
ATOM 3826 C CA . ASP A 1 521 ? 3.545 -10.761 29.183 1.00 53.66 521 ASP A CA 1
ATOM 3827 C C . ASP A 1 521 ? 5.073 -10.831 29.033 1.00 53.66 521 ASP A C 1
ATOM 3829 O O . ASP A 1 521 ? 5.666 -10.192 28.168 1.00 53.66 521 ASP A O 1
ATOM 3833 N N . GLN A 1 522 ? 5.731 -11.654 29.852 1.00 47.03 522 GLN A N 1
ATOM 3834 C CA . GLN A 1 522 ? 7.183 -11.844 29.849 1.00 47.03 522 GLN A CA 1
ATOM 3835 C C . GLN A 1 522 ? 7.664 -12.846 28.782 1.00 47.03 522 GLN A C 1
ATOM 3837 O O . GLN A 1 522 ? 8.863 -12.952 28.520 1.00 47.03 522 GLN A O 1
ATOM 3842 N N . THR A 1 523 ? 6.758 -13.621 28.175 1.00 52.75 523 THR A N 1
ATOM 3843 C CA . THR A 1 523 ? 7.077 -14.606 27.134 1.00 52.75 523 THR A CA 1
ATOM 3844 C C . THR A 1 523 ? 6.703 -14.043 25.778 1.00 52.75 523 THR A C 1
ATOM 3846 O O . THR A 1 523 ? 5.526 -13.933 25.469 1.00 52.75 523 THR A O 1
ATOM 3849 N N . SER A 1 524 ? 7.680 -13.763 24.912 1.00 64.88 524 SER A N 1
ATOM 3850 C CA . SER A 1 524 ? 7.345 -13.333 23.552 1.00 64.88 524 SER A CA 1
ATOM 3851 C C . SER A 1 524 ? 6.412 -14.345 22.871 1.00 64.88 524 SER A C 1
ATOM 3853 O O . SER A 1 524 ? 6.586 -15.564 22.995 1.00 64.88 524 SER A O 1
ATOM 3855 N N . LEU A 1 525 ? 5.429 -13.850 22.115 1.00 67.12 525 LEU A N 1
ATOM 3856 C CA . LEU A 1 525 ? 4.477 -14.698 21.385 1.00 67.12 525 LEU A CA 1
ATOM 3857 C C . LEU A 1 525 ? 5.189 -15.722 20.476 1.00 67.12 525 LEU A C 1
ATOM 3859 O O . LEU A 1 525 ? 4.709 -16.840 20.278 1.00 67.12 525 LEU A O 1
ATOM 3863 N N . GLU A 1 526 ? 6.380 -15.373 19.975 1.00 62.59 526 GLU A N 1
ATOM 3864 C CA . GLU A 1 526 ? 7.250 -16.273 19.214 1.00 62.59 526 GLU A CA 1
ATOM 3865 C C . GLU A 1 526 ? 7.743 -17.467 20.050 1.00 62.59 526 GLU A C 1
ATOM 3867 O O . GLU A 1 526 ? 7.637 -18.613 19.609 1.00 62.59 526 GLU A O 1
ATOM 3872 N N . ALA A 1 527 ? 8.207 -17.230 21.279 1.00 67.62 527 ALA A N 1
ATOM 3873 C CA . ALA A 1 527 ? 8.650 -18.292 22.178 1.00 67.62 527 ALA A CA 1
ATOM 3874 C C . ALA A 1 527 ? 7.487 -19.196 22.626 1.00 67.62 527 ALA A C 1
ATOM 3876 O O . ALA A 1 527 ? 7.654 -20.416 22.718 1.00 67.62 527 ALA A O 1
ATOM 3877 N N . ALA A 1 528 ? 6.299 -18.630 22.859 1.00 63.31 528 ALA A N 1
ATOM 3878 C CA . ALA A 1 528 ? 5.097 -19.395 23.199 1.00 63.31 528 ALA A CA 1
ATOM 3879 C C . ALA A 1 528 ? 4.656 -20.325 22.053 1.00 63.31 528 ALA A C 1
ATOM 3881 O O . ALA A 1 528 ? 4.297 -21.486 22.282 1.00 63.31 528 ALA A O 1
ATOM 3882 N N . ARG A 1 529 ? 4.753 -19.851 20.803 1.00 65.81 529 ARG A N 1
ATOM 3883 C CA . ARG A 1 529 ? 4.476 -20.655 19.604 1.00 65.81 529 ARG A CA 1
ATOM 3884 C C . ARG A 1 529 ? 5.412 -21.859 19.503 1.00 65.81 529 ARG A C 1
ATOM 3886 O O . ARG A 1 529 ? 4.943 -22.976 19.281 1.00 65.81 529 ARG A O 1
ATOM 3893 N N . ASP A 1 530 ? 6.709 -21.638 19.696 1.00 67.94 530 ASP A N 1
ATOM 3894 C CA . ASP A 1 530 ? 7.744 -22.665 19.541 1.00 67.94 530 ASP A CA 1
ATOM 3895 C C . ASP A 1 530 ? 7.719 -23.721 20.664 1.00 67.94 530 ASP A C 1
ATOM 3897 O O . ASP A 1 530 ? 8.173 -24.850 20.468 1.00 67.94 530 ASP A O 1
ATOM 3901 N N . ARG A 1 531 ? 7.134 -23.388 21.824 1.00 64.25 531 ARG A N 1
ATOM 3902 C CA . ARG A 1 531 ? 6.933 -24.305 22.961 1.00 64.25 531 ARG A CA 1
ATOM 3903 C C . ARG A 1 531 ? 5.651 -25.144 22.885 1.00 64.25 531 ARG A C 1
ATOM 3905 O O . ARG A 1 531 ? 5.393 -25.920 23.799 1.00 64.25 531 ARG A O 1
ATOM 3912 N N . GLY A 1 532 ? 4.862 -25.027 21.814 1.00 60.66 532 GLY A N 1
ATOM 3913 C CA . GLY A 1 532 ? 3.674 -25.865 21.622 1.00 60.66 532 GLY A CA 1
ATOM 3914 C C . GLY A 1 532 ? 2.439 -25.410 22.403 1.00 60.66 532 GLY A C 1
ATOM 3915 O O . GLY A 1 532 ? 1.532 -26.211 22.607 1.00 60.66 532 GLY A O 1
ATOM 3916 N N . ALA A 1 533 ? 2.349 -24.134 22.805 1.00 58.53 533 ALA A N 1
ATOM 3917 C CA . ALA A 1 533 ? 1.182 -23.597 23.524 1.00 58.53 533 ALA A CA 1
ATOM 3918 C C . ALA A 1 533 ? -0.158 -23.788 22.769 1.00 58.53 533 ALA A C 1
ATOM 3920 O O . ALA A 1 533 ? -1.223 -23.824 23.377 1.00 58.53 533 ALA A O 1
ATOM 3921 N N . HIS A 1 534 ? -0.103 -23.987 21.449 1.00 63.94 534 HIS A N 1
ATOM 3922 C CA . HIS A 1 534 ? -1.253 -24.278 20.590 1.00 63.94 534 HIS A CA 1
ATOM 3923 C C . HIS A 1 534 ? -1.756 -25.733 20.674 1.00 63.94 534 HIS A C 1
ATOM 3925 O O . HIS A 1 534 ? -2.888 -26.006 20.277 1.00 63.94 534 HIS A O 1
ATOM 3931 N N . GLU A 1 535 ? -0.963 -26.678 21.198 1.00 64.69 535 GLU A N 1
ATOM 3932 C CA . GLU A 1 535 ? -1.348 -28.097 21.243 1.00 64.69 535 GLU A CA 1
ATOM 3933 C C . GLU A 1 535 ? -2.543 -28.359 22.171 1.00 64.69 535 GLU A C 1
ATOM 3935 O O . GLU A 1 535 ? -3.363 -29.233 21.885 1.00 64.69 535 GLU A O 1
ATOM 3940 N N . ALA A 1 536 ? -2.691 -27.569 23.240 1.00 61.75 536 ALA A N 1
ATOM 3941 C CA . ALA A 1 536 ? -3.819 -27.667 24.168 1.00 61.75 536 ALA A CA 1
ATOM 3942 C C . ALA A 1 536 ? -5.158 -27.229 23.541 1.00 61.75 536 ALA A C 1
ATOM 3944 O O . ALA A 1 536 ? -6.213 -27.707 23.954 1.00 61.75 536 ALA A O 1
ATOM 3945 N N . ALA A 1 537 ? -5.117 -26.365 22.521 1.00 69.44 537 ALA A N 1
ATOM 3946 C CA . ALA A 1 537 ? -6.297 -25.817 21.854 1.00 69.44 537 ALA A CA 1
ATOM 3947 C C . ALA A 1 537 ? -6.887 -26.759 20.790 1.00 69.44 537 ALA A C 1
ATOM 3949 O O . ALA A 1 537 ? -8.082 -26.701 20.503 1.00 69.44 537 ALA A O 1
ATOM 3950 N N . HIS A 1 538 ? -6.070 -27.649 20.212 1.00 75.88 538 HIS A N 1
ATOM 3951 C CA . HIS A 1 538 ? -6.491 -28.509 19.101 1.00 75.88 538 HIS A CA 1
ATOM 3952 C C . HIS A 1 538 ? -7.659 -29.432 19.451 1.00 75.88 538 HIS A C 1
ATOM 3954 O O . HIS A 1 538 ? -8.556 -29.588 18.633 1.00 75.88 538 HIS A O 1
ATOM 3960 N N . GLY A 1 539 ? -7.690 -29.993 20.665 1.00 77.19 539 GLY A N 1
ATOM 3961 C CA . GLY A 1 539 ? -8.769 -30.904 21.064 1.00 77.19 539 GLY A CA 1
ATOM 3962 C C . GLY A 1 539 ? -10.147 -30.237 21.093 1.00 77.19 539 GLY A C 1
ATOM 3963 O O . GLY A 1 539 ? -11.124 -30.849 20.677 1.00 77.19 539 GLY A O 1
ATOM 3964 N N . LEU A 1 540 ? -10.202 -28.982 21.538 1.00 80.81 540 LEU A N 1
ATOM 3965 C CA . LEU A 1 540 ? -11.428 -28.190 21.615 1.00 80.81 540 LEU A CA 1
ATOM 3966 C C . LEU A 1 540 ? -11.810 -27.609 20.240 1.00 80.81 540 LEU A C 1
ATOM 3968 O O . LEU A 1 540 ? -12.968 -27.603 19.863 1.00 80.81 540 LEU A O 1
ATOM 3972 N N . LEU A 1 541 ? -10.847 -27.223 19.403 1.00 84.62 541 LEU A N 1
ATOM 3973 C CA . LEU A 1 541 ? -11.157 -26.792 18.032 1.00 84.62 541 LEU A CA 1
ATOM 3974 C C . LEU A 1 541 ? -11.609 -27.942 17.110 1.00 84.62 541 LEU A C 1
ATOM 3976 O O . LEU A 1 541 ? -12.409 -27.723 16.200 1.00 84.62 541 LEU A O 1
ATOM 3980 N N . ASP A 1 542 ? -11.101 -29.159 17.318 1.00 83.44 542 ASP A N 1
ATOM 3981 C CA . ASP A 1 542 ? -11.531 -30.339 16.560 1.00 83.44 542 ASP A CA 1
ATOM 3982 C C . ASP A 1 542 ? -12.964 -30.751 16.924 1.00 83.44 542 ASP A C 1
ATOM 3984 O O . ASP A 1 542 ? -13.734 -31.117 16.035 1.00 83.44 542 ASP A O 1
ATOM 3988 N N . GLN A 1 543 ? -13.343 -30.637 18.199 1.00 83.25 543 GLN A N 1
ATOM 3989 C CA . GLN A 1 543 ? -14.702 -30.919 18.653 1.00 83.25 543 GLN A CA 1
ATOM 3990 C C . GLN A 1 543 ? -15.707 -29.894 18.098 1.00 83.25 543 GLN A C 1
ATOM 3992 O O . GLN A 1 543 ? -16.717 -30.290 17.517 1.00 83.25 543 GLN A O 1
ATOM 3997 N N . ALA A 1 544 ? -15.362 -28.605 18.103 1.00 84.38 544 ALA A N 1
ATOM 3998 C CA . ALA A 1 544 ? -16.166 -27.555 17.482 1.00 84.38 544 ALA A CA 1
ATOM 3999 C C . ALA A 1 544 ? -16.410 -27.796 15.984 1.00 84.38 544 ALA A C 1
ATOM 4001 O O . ALA A 1 544 ? -17.496 -27.525 15.465 1.00 84.38 544 ALA A O 1
ATOM 4002 N N . ARG A 1 545 ? -15.407 -28.336 15.277 1.00 84.81 545 ARG A N 1
ATOM 4003 C CA . ARG A 1 545 ? -15.551 -28.740 13.873 1.00 84.81 545 ARG A CA 1
ATOM 4004 C C . ARG A 1 545 ? -16.533 -29.905 13.726 1.00 84.81 545 ARG A C 1
ATOM 4006 O O . ARG A 1 545 ? -17.398 -29.838 12.856 1.00 84.81 545 ARG A O 1
ATOM 4013 N N . GLU A 1 546 ? -16.421 -30.945 14.554 1.00 85.00 546 GLU A N 1
ATOM 4014 C CA . GLU A 1 546 ? -17.348 -32.087 14.524 1.00 85.00 546 GLU A CA 1
ATOM 4015 C C . GLU A 1 546 ? -18.798 -31.656 14.792 1.00 85.00 546 GLU A C 1
ATOM 4017 O O . GLU A 1 546 ? -19.704 -32.076 14.067 1.00 85.00 546 GLU A O 1
ATOM 4022 N N . ASP A 1 547 ? -19.018 -30.785 15.778 1.00 83.69 547 ASP A N 1
ATOM 4023 C CA . ASP A 1 547 ? -20.352 -30.329 16.175 1.00 83.69 547 ASP A CA 1
ATOM 4024 C C . ASP A 1 547 ? -21.024 -29.501 15.074 1.00 83.69 547 ASP A C 1
ATOM 4026 O O . ASP A 1 547 ? -22.168 -29.768 14.700 1.00 83.69 547 ASP A O 1
ATOM 4030 N N . ALA A 1 548 ? -20.319 -28.548 14.470 1.00 83.44 548 ALA A N 1
ATOM 4031 C CA . ALA A 1 548 ? -20.868 -27.729 13.390 1.00 83.44 548 ALA A CA 1
ATOM 4032 C C . ALA A 1 548 ? -21.077 -28.497 12.070 1.00 83.44 548 ALA A C 1
ATOM 4034 O O . ALA A 1 548 ? -22.050 -28.241 11.350 1.00 83.44 548 ALA A O 1
ATOM 4035 N N . GLU A 1 549 ? -20.239 -29.500 11.771 1.00 80.62 549 GLU A N 1
ATOM 4036 C CA . GLU A 1 549 ? -20.454 -30.402 10.631 1.00 80.62 549 GLU A CA 1
ATOM 4037 C C . GLU A 1 549 ? -21.815 -31.120 10.727 1.00 80.62 549 GLU A C 1
ATOM 4039 O O . GLU A 1 549 ? -22.444 -31.393 9.697 1.00 80.62 549 GLU A O 1
ATOM 4044 N N . THR A 1 550 ? -22.333 -31.371 11.940 1.00 85.06 550 THR A N 1
ATOM 4045 C CA . THR A 1 550 ? -23.675 -31.959 12.116 1.00 85.06 550 THR A CA 1
ATOM 4046 C C . THR A 1 550 ? -24.806 -31.055 11.612 1.00 85.06 550 THR A C 1
ATOM 4048 O O . THR A 1 550 ? -25.850 -31.560 11.184 1.00 85.06 550 THR A O 1
ATOM 4051 N N . PHE A 1 551 ? -24.583 -29.737 11.577 1.00 81.88 551 PHE A N 1
ATOM 4052 C CA . PHE A 1 551 ? -25.519 -28.741 11.051 1.00 81.88 551 PHE A CA 1
ATOM 4053 C C . PHE A 1 551 ? -25.338 -28.479 9.548 1.00 81.88 551 PHE A C 1
ATOM 4055 O O . PHE A 1 551 ? -26.198 -27.838 8.936 1.00 81.88 551 PHE A O 1
ATOM 4062 N N . GLY A 1 552 ? -24.282 -29.030 8.936 1.00 80.69 552 GLY A N 1
ATOM 4063 C CA . GLY A 1 552 ? -23.940 -28.820 7.529 1.00 80.69 552 GLY A CA 1
ATOM 4064 C C . GLY A 1 552 ? -23.380 -27.426 7.245 1.00 80.69 552 GLY A C 1
ATOM 4065 O O . GLY A 1 552 ? -23.623 -26.901 6.160 1.00 80.69 552 GLY A O 1
ATOM 4066 N N . VAL A 1 553 ? -22.692 -26.838 8.226 1.00 83.75 553 VAL A N 1
ATOM 4067 C CA . VAL A 1 553 ? -22.077 -25.506 8.164 1.00 83.75 553 VAL A CA 1
ATOM 4068 C C . VAL A 1 553 ? -20.558 -25.657 8.127 1.00 83.75 553 VAL A C 1
ATOM 4070 O O . VAL A 1 553 ? -20.008 -26.519 8.812 1.00 83.75 553 VAL A O 1
ATOM 4073 N N . ASP A 1 554 ? -19.885 -24.839 7.319 1.00 81.88 554 ASP A N 1
ATOM 4074 C CA . ASP A 1 554 ? -18.424 -24.829 7.250 1.00 81.88 554 ASP A CA 1
ATOM 4075 C C . ASP A 1 554 ? -17.823 -24.195 8.519 1.00 81.88 554 ASP A C 1
ATOM 4077 O O . ASP A 1 554 ? -18.373 -23.233 9.066 1.00 81.88 554 ASP A O 1
ATOM 4081 N N . VAL A 1 555 ? -16.689 -24.735 8.991 1.00 84.31 555 VAL A N 1
ATOM 4082 C CA . VAL A 1 555 ? -15.980 -24.237 10.185 1.00 84.31 555 VAL A CA 1
ATOM 4083 C C . VAL A 1 555 ? -14.514 -23.946 9.928 1.00 84.31 555 VAL A C 1
ATOM 4085 O O . VAL A 1 555 ? -13.732 -24.818 9.527 1.00 84.31 555 VAL A O 1
ATOM 4088 N N . GLU A 1 556 ? -14.128 -22.729 10.287 1.00 84.38 556 GLU A N 1
ATOM 4089 C CA . GLU A 1 556 ? -12.749 -22.282 10.404 1.00 84.38 556 GLU A CA 1
ATOM 4090 C C . GLU A 1 556 ? -12.311 -22.319 11.871 1.00 84.38 556 GLU A C 1
ATOM 4092 O O . GLU A 1 556 ? -13.078 -21.994 12.770 1.00 84.38 556 GLU A O 1
ATOM 4097 N N . THR A 1 557 ? -11.074 -22.746 12.125 1.00 85.62 557 THR A N 1
ATOM 4098 C CA . THR A 1 557 ? -10.539 -22.898 13.486 1.00 85.62 557 THR A CA 1
ATOM 4099 C C . THR A 1 557 ? -9.228 -22.143 13.614 1.00 85.62 557 THR A C 1
ATOM 4101 O O . THR A 1 557 ? -8.298 -22.424 12.851 1.00 85.62 557 THR A O 1
ATOM 4104 N N . HIS A 1 558 ? -9.123 -21.258 14.600 1.00 83.25 558 HIS A N 1
ATOM 4105 C CA . HIS A 1 558 ? -7.941 -20.433 14.832 1.00 83.25 558 HIS A CA 1
ATOM 4106 C C . HIS A 1 558 ? -7.459 -20.556 16.274 1.00 83.25 558 HIS A C 1
ATOM 4108 O O . HIS A 1 558 ? -8.258 -20.621 17.204 1.00 83.25 558 HIS A O 1
ATOM 4114 N N . VAL A 1 559 ? -6.139 -20.566 16.449 1.00 84.06 559 VAL A N 1
ATOM 4115 C CA . VAL A 1 559 ? -5.498 -20.392 17.754 1.00 84.06 559 VAL A CA 1
ATOM 4116 C C . VAL A 1 559 ? -4.789 -19.052 17.721 1.00 84.06 559 VAL A C 1
ATOM 4118 O O . VAL A 1 559 ? -3.933 -18.839 16.860 1.00 84.06 559 VAL A O 1
ATOM 4121 N N . VAL A 1 560 ? -5.147 -18.167 18.640 1.00 81.56 560 VAL A N 1
ATOM 4122 C CA . VAL A 1 560 ? -4.514 -16.862 18.804 1.00 81.56 560 VAL A CA 1
ATOM 4123 C C . VAL A 1 560 ? -3.712 -16.888 20.094 1.00 81.56 560 VAL A C 1
ATOM 4125 O O . VAL A 1 560 ? -4.195 -17.349 21.122 1.00 81.56 560 VAL A O 1
ATOM 4128 N N . LEU A 1 561 ? -2.460 -16.457 20.019 1.00 81.12 561 LEU A N 1
ATOM 4129 C CA . LEU A 1 561 ? -1.587 -16.310 21.174 1.00 81.12 561 LEU A CA 1
ATOM 4130 C C . LEU A 1 561 ? -1.628 -14.841 21.562 1.00 81.12 561 LEU A C 1
ATOM 4132 O O . LEU A 1 561 ? -1.237 -14.010 20.746 1.00 81.12 561 LEU A O 1
ATOM 4136 N N . SER A 1 562 ? -2.100 -14.532 22.764 1.00 77.38 562 SER A N 1
ATOM 4137 C CA . SER A 1 562 ? -2.217 -13.145 23.204 1.00 77.38 562 SER A CA 1
ATOM 4138 C C . SER A 1 562 ? -1.890 -12.989 24.675 1.00 77.38 562 SER A C 1
ATOM 4140 O O . SER A 1 562 ? -2.153 -13.876 25.486 1.00 77.38 562 SER A O 1
ATOM 4142 N N . HIS A 1 563 ? -1.330 -11.828 24.977 1.00 68.00 563 HIS A N 1
ATOM 4143 C CA . HIS A 1 563 ? -1.086 -11.319 26.319 1.00 68.00 563 HIS A CA 1
ATOM 4144 C C . HIS A 1 563 ? -2.378 -10.874 27.017 1.00 68.00 563 HIS A C 1
ATOM 4146 O O . HIS A 1 563 ? -2.470 -10.862 28.240 1.00 68.00 563 HIS A O 1
ATOM 4152 N N . ARG A 1 564 ? -3.417 -10.567 26.231 1.00 69.12 564 ARG A N 1
ATOM 4153 C CA . ARG A 1 564 ? -4.674 -9.973 26.687 1.00 69.12 564 ARG A CA 1
ATOM 4154 C C . ARG A 1 564 ? -5.862 -10.757 26.135 1.00 69.12 564 ARG A C 1
ATOM 4156 O O . ARG A 1 564 ? -6.386 -10.461 25.070 1.00 69.12 564 ARG A O 1
ATOM 4163 N N . VAL A 1 565 ? -6.236 -11.837 26.826 1.00 69.31 565 VAL A N 1
ATOM 4164 C CA . VAL A 1 565 ? -7.160 -12.868 26.304 1.00 69.31 565 VAL A CA 1
ATOM 4165 C C . VAL A 1 565 ? -8.547 -12.325 25.958 1.00 69.31 565 VAL A C 1
ATOM 4167 O O . VAL A 1 565 ? -9.165 -12.814 25.015 1.00 69.31 565 VAL A O 1
ATOM 4170 N N . PHE A 1 566 ? -9.059 -11.373 26.739 1.00 69.50 566 PHE A N 1
ATOM 4171 C CA . PHE A 1 566 ? -10.421 -10.873 26.573 1.00 69.50 566 PHE A CA 1
ATOM 4172 C C . PHE A 1 566 ? -10.495 -9.818 25.463 1.00 69.50 566 PHE A C 1
ATOM 4174 O O . PHE A 1 566 ? -11.338 -9.925 24.579 1.00 69.50 566 PHE A O 1
ATOM 4181 N N . GLU A 1 567 ? -9.561 -8.870 25.444 1.00 69.31 567 GLU A N 1
ATOM 4182 C CA . GLU A 1 567 ? -9.407 -7.838 24.413 1.00 69.31 567 GLU A CA 1
ATOM 4183 C C . GLU A 1 567 ? -9.148 -8.462 23.037 1.00 69.31 567 GLU A C 1
ATOM 4185 O O . GLU A 1 567 ? -9.725 -8.059 22.026 1.00 69.31 567 GLU A O 1
ATOM 4190 N N . GLU A 1 568 ? -8.363 -9.538 23.014 1.00 80.12 568 GLU A N 1
ATOM 4191 C CA . GLU A 1 568 ? -8.081 -10.292 21.800 1.00 80.12 568 GLU A CA 1
ATOM 4192 C C . GLU A 1 568 ? -9.338 -10.931 21.188 1.00 80.12 568 GLU A C 1
ATOM 4194 O O . GLU A 1 568 ? -9.346 -11.217 19.997 1.00 80.12 568 GLU A O 1
ATOM 4199 N N . VAL A 1 569 ? -10.434 -11.132 21.935 1.00 80.00 569 VAL A N 1
ATOM 4200 C CA . VAL A 1 569 ? -11.707 -11.573 21.331 1.00 80.00 569 VAL A CA 1
ATOM 4201 C C . VAL A 1 569 ? -12.186 -10.543 20.309 1.00 80.00 569 VAL A C 1
ATOM 4203 O O . VAL A 1 569 ? -12.627 -10.913 19.222 1.00 80.00 569 VAL A O 1
ATOM 4206 N N . PHE A 1 570 ? -12.071 -9.255 20.618 1.00 77.56 570 PHE A N 1
ATOM 4207 C CA . PHE A 1 570 ? -12.527 -8.175 19.745 1.00 77.56 570 PHE A CA 1
ATOM 4208 C C . PHE A 1 570 ? -11.580 -7.975 18.561 1.00 77.56 570 PHE A C 1
ATOM 4210 O O . PHE A 1 570 ? -12.030 -7.821 17.423 1.00 77.56 570 PHE A O 1
ATOM 4217 N N . ASP A 1 571 ? -10.271 -8.059 18.796 1.00 72.81 571 ASP A N 1
ATOM 4218 C CA . ASP A 1 571 ? -9.281 -7.982 17.720 1.00 72.81 571 ASP A CA 1
ATOM 4219 C C . ASP A 1 571 ? -9.341 -9.204 16.806 1.00 72.81 571 ASP A C 1
ATOM 4221 O O . ASP A 1 571 ? -9.243 -9.059 15.586 1.00 72.81 571 ASP A O 1
ATOM 4225 N N . ALA A 1 572 ? -9.626 -10.391 17.345 1.00 76.00 572 ALA A N 1
ATOM 4226 C CA . ALA A 1 572 ? -9.941 -11.575 16.559 1.00 76.00 572 ALA A CA 1
ATOM 4227 C C . ALA A 1 572 ? -11.226 -11.377 15.742 1.00 76.00 572 ALA A C 1
ATOM 4229 O O . ALA A 1 572 ? -11.230 -11.699 14.554 1.00 76.00 572 ALA A O 1
ATOM 4230 N N . ALA A 1 573 ? -12.289 -10.805 16.317 1.00 77.62 573 ALA A N 1
ATOM 4231 C CA . ALA A 1 573 ? -13.522 -10.511 15.583 1.00 77.62 573 ALA A CA 1
ATOM 4232 C C . ALA A 1 573 ? -13.261 -9.577 14.386 1.00 77.62 573 ALA A C 1
ATOM 4234 O O . ALA A 1 573 ? -13.703 -9.875 13.276 1.00 77.62 573 ALA A O 1
ATOM 4235 N N . ARG A 1 574 ? -12.465 -8.511 14.569 1.00 75.44 574 ARG A N 1
ATOM 4236 C CA . ARG A 1 574 ? -12.032 -7.612 13.479 1.00 75.44 574 ARG A CA 1
ATOM 4237 C C . ARG A 1 574 ? -11.146 -8.325 12.459 1.00 75.44 574 ARG A C 1
ATOM 4239 O O . ARG A 1 574 ? -11.383 -8.243 11.256 1.00 75.44 574 ARG A O 1
ATOM 4246 N N . THR A 1 575 ? -10.146 -9.058 12.940 1.00 71.19 575 THR A N 1
ATOM 4247 C CA . THR A 1 575 ? -9.150 -9.759 12.115 1.00 71.19 575 THR A CA 1
ATOM 4248 C C . THR A 1 575 ? -9.789 -10.820 11.231 1.00 71.19 575 THR A C 1
ATOM 4250 O O . THR A 1 575 ? -9.422 -10.967 10.065 1.00 71.19 575 THR A O 1
ATOM 4253 N N . TYR A 1 576 ? -10.758 -11.558 11.771 1.00 76.31 576 TYR A N 1
ATOM 4254 C CA . TYR A 1 576 ? -11.461 -12.619 11.061 1.00 76.31 576 TYR A CA 1
ATOM 4255 C C . TYR A 1 576 ? -12.770 -12.153 10.419 1.00 76.31 576 TYR A C 1
ATOM 4257 O O . TYR A 1 576 ? -13.495 -12.999 9.892 1.00 76.31 576 TYR A O 1
ATOM 4265 N N . GLY A 1 577 ? -13.054 -10.843 10.430 1.00 74.25 577 GLY A N 1
ATOM 4266 C CA . GLY A 1 577 ? -14.217 -10.233 9.786 1.00 74.25 577 GLY A CA 1
ATOM 4267 C C . GLY A 1 577 ? -15.543 -10.829 10.253 1.00 74.25 577 GLY A C 1
ATOM 4268 O O . GLY A 1 577 ? -16.358 -11.207 9.418 1.00 74.25 577 GLY A O 1
ATOM 4269 N N . ALA A 1 578 ? -15.719 -11.006 11.563 1.00 81.81 578 ALA A N 1
ATOM 4270 C CA . ALA A 1 578 ? -16.950 -11.539 12.130 1.00 81.81 578 ALA A CA 1
ATOM 4271 C C . ALA A 1 578 ? -18.114 -10.569 11.879 1.00 81.81 578 ALA A C 1
ATOM 4273 O O . ALA A 1 578 ? -18.037 -9.405 12.254 1.00 81.81 578 ALA A O 1
ATOM 4274 N N . ASP A 1 579 ? -19.207 -11.051 11.290 1.00 84.38 579 ASP A N 1
ATOM 4275 C CA . ASP A 1 579 ? -20.462 -10.294 11.228 1.00 84.38 579 ASP A CA 1
ATOM 4276 C C . ASP A 1 579 ? -21.228 -10.404 12.555 1.00 84.38 579 ASP A C 1
ATOM 4278 O O . ASP A 1 579 ? -21.994 -9.514 12.924 1.00 84.38 579 ASP A O 1
ATOM 4282 N N . MET A 1 580 ? -21.014 -11.508 13.282 1.00 87.69 580 MET A N 1
ATOM 4283 C CA . MET A 1 580 ? -21.558 -11.742 14.614 1.00 87.69 580 MET A CA 1
ATOM 4284 C C . MET A 1 580 ? -20.590 -12.540 15.487 1.00 87.69 580 MET A C 1
ATOM 4286 O O . MET A 1 580 ? -19.978 -13.499 15.023 1.00 87.69 580 MET A O 1
ATOM 4290 N N . THR A 1 581 ? -20.524 -12.218 16.775 1.00 90.25 581 THR A N 1
ATOM 4291 C CA . THR A 1 581 ? -19.767 -12.972 17.778 1.00 90.25 581 THR A CA 1
ATOM 4292 C C . THR A 1 581 ? -20.707 -13.604 18.805 1.00 90.25 581 THR A C 1
ATOM 4294 O O . THR A 1 581 ? -21.510 -12.915 19.428 1.00 90.25 581 THR A O 1
ATOM 4297 N N . VAL A 1 582 ? -20.610 -14.923 19.001 1.00 90.50 582 VAL A N 1
ATOM 4298 C CA . VAL A 1 582 ? -21.380 -15.690 19.995 1.00 90.50 582 VAL A CA 1
ATOM 4299 C C . VAL A 1 582 ? -20.443 -16.156 21.103 1.00 90.50 582 VAL A C 1
ATOM 4301 O O . VAL A 1 582 ? -19.642 -17.064 20.900 1.00 90.50 582 VAL A O 1
ATOM 4304 N N . MET A 1 583 ? -20.555 -15.568 22.292 1.00 85.81 583 MET A N 1
ATOM 4305 C CA . MET A 1 583 ? -19.687 -15.864 23.439 1.00 85.81 583 MET A CA 1
ATOM 4306 C C . MET A 1 583 ? -20.465 -16.446 24.623 1.00 85.81 583 MET A C 1
ATOM 4308 O O . MET A 1 583 ? -21.643 -16.155 24.816 1.00 85.81 583 MET A O 1
ATOM 4312 N N . GLY A 1 584 ? -19.810 -17.274 25.439 1.00 77.69 584 GLY A N 1
ATOM 4313 C CA . GLY A 1 584 ? -20.402 -17.825 26.662 1.00 77.69 584 GLY A CA 1
ATOM 4314 C C . GLY A 1 584 ? -20.326 -16.868 27.856 1.00 77.69 584 GLY A C 1
ATOM 4315 O O . GLY A 1 584 ? -19.356 -16.131 28.004 1.00 77.69 584 GLY A O 1
ATOM 4316 N N . TRP A 1 585 ? -21.317 -16.926 28.748 1.00 73.38 585 TRP A N 1
ATOM 4317 C CA . TRP A 1 585 ? -21.320 -16.226 30.042 1.00 73.38 585 TRP A CA 1
ATOM 4318 C C . TRP A 1 585 ? -20.849 -17.159 31.172 1.00 73.38 585 TRP A C 1
ATOM 4320 O O . TRP A 1 585 ? -21.469 -18.199 31.411 1.00 73.38 585 TRP A O 1
ATOM 4330 N N . GLY A 1 586 ? -19.768 -16.800 31.872 1.00 58.53 586 GLY A N 1
ATOM 4331 C CA . GLY A 1 586 ? -19.180 -17.586 32.971 1.00 58.53 586 GLY A CA 1
ATOM 4332 C C . GLY A 1 586 ? -19.859 -17.399 34.339 1.00 58.53 586 GLY A C 1
ATOM 4333 O O . GLY A 1 586 ? -20.747 -16.571 34.502 1.00 58.53 586 GLY A O 1
ATOM 4334 N N . GLU A 1 587 ? -19.458 -18.178 35.351 1.00 46.88 587 GLU A N 1
ATOM 4335 C CA . GLU A 1 587 ? -19.848 -17.921 36.756 1.00 46.88 587 GLU A CA 1
ATOM 4336 C C . GLU A 1 587 ? -19.011 -16.787 37.385 1.00 46.88 587 GLU A C 1
ATOM 4338 O O . GLU A 1 587 ? -19.517 -16.094 38.263 1.00 46.88 587 GLU A O 1
ATOM 4343 N N . ASP A 1 588 ? -17.805 -16.541 36.855 1.00 45.16 588 ASP A N 1
ATOM 4344 C CA . ASP A 1 588 ? -16.877 -15.462 37.241 1.00 45.16 588 ASP A CA 1
ATOM 4345 C C . ASP A 1 588 ? -16.929 -14.247 36.283 1.00 45.16 588 ASP A C 1
ATOM 4347 O O . ASP A 1 588 ? -16.022 -13.414 36.268 1.00 45.16 588 ASP A O 1
ATOM 4351 N N . SER A 1 589 ? -17.949 -14.155 35.418 1.00 45.25 589 SER A N 1
ATOM 4352 C CA . SER A 1 589 ? -18.087 -13.041 34.459 1.00 45.25 589 SER A CA 1
ATOM 4353 C C . SER A 1 589 ? -18.548 -11.739 35.110 1.00 45.25 589 SER A C 1
ATOM 4355 O O . SER A 1 589 ? -18.335 -10.672 34.551 1.00 45.25 589 SER A O 1
ATOM 4357 N N . HIS A 1 590 ? -19.106 -11.812 36.316 1.00 37.50 590 HIS A N 1
ATOM 4358 C CA . HIS A 1 590 ? -18.923 -10.753 37.297 1.00 37.50 590 HIS A CA 1
ATOM 4359 C C . HIS A 1 590 ? -17.660 -11.149 38.035 1.00 37.50 590 HIS A C 1
ATOM 4361 O O . HIS A 1 590 ? -17.642 -12.215 38.653 1.00 37.50 590 HIS A O 1
ATOM 4367 N N . GLY A 1 591 ? -16.585 -10.370 37.906 1.00 39.03 591 GLY A N 1
ATOM 4368 C CA . GLY A 1 591 ? -15.359 -10.697 38.623 1.00 39.03 591 GLY A CA 1
ATOM 4369 C C . GLY A 1 591 ? -15.613 -10.860 40.127 1.00 39.03 591 GLY A C 1
ATOM 4370 O O . GLY A 1 591 ? -16.698 -10.551 40.614 1.00 39.03 591 GLY A O 1
ATOM 4371 N N . ALA A 1 592 ? -14.618 -11.401 40.834 1.00 30.38 592 ALA A N 1
ATOM 4372 C CA . ALA A 1 592 ? -14.674 -11.738 42.257 1.00 30.38 592 ALA A CA 1
ATOM 4373 C C . ALA A 1 592 ? -15.600 -10.815 43.089 1.00 30.38 592 ALA A C 1
ATOM 4375 O O . ALA A 1 592 ? -15.578 -9.600 42.878 1.00 30.38 592 ALA A O 1
ATOM 4376 N N . PRO A 1 593 ? -16.396 -11.359 44.033 1.00 28.77 593 PRO A N 1
ATOM 4377 C CA . PRO A 1 593 ? -17.323 -10.562 44.841 1.00 28.77 593 PRO A CA 1
ATOM 4378 C C . PRO A 1 593 ? -16.592 -9.350 45.441 1.00 28.77 593 PRO A C 1
ATOM 4380 O O . PRO A 1 593 ? -15.652 -9.533 46.212 1.00 28.77 593 PRO A O 1
ATOM 4383 N N . GLY A 1 594 ? -16.991 -8.140 45.027 1.00 37.56 594 GLY A N 1
ATOM 4384 C CA . GLY A 1 594 ? -16.292 -6.881 45.327 1.00 37.56 594 GLY A CA 1
ATOM 4385 C C . GLY A 1 594 ? -15.911 -6.016 44.112 1.00 37.56 594 GLY A C 1
ATOM 4386 O O . GLY A 1 594 ? -15.380 -4.929 44.305 1.00 37.56 594 GLY A O 1
ATOM 4387 N N . ARG A 1 595 ? -16.174 -6.457 42.873 1.00 35.47 595 ARG A N 1
ATOM 4388 C CA . ARG A 1 595 ? -16.000 -5.648 41.649 1.00 35.47 595 ARG A CA 1
ATOM 4389 C C . ARG A 1 595 ? -17.217 -4.749 41.380 1.00 35.47 595 ARG A C 1
ATOM 4391 O O . ARG A 1 595 ? -18.331 -5.264 41.317 1.00 35.47 595 ARG A O 1
ATOM 4398 N N . ALA A 1 596 ? -16.991 -3.443 41.194 1.00 37.88 596 ALA A N 1
ATOM 4399 C CA . ALA A 1 596 ? -18.019 -2.487 40.764 1.00 37.88 596 ALA A CA 1
ATOM 4400 C C . ALA A 1 596 ? -18.348 -2.608 39.263 1.00 37.88 596 ALA A C 1
ATOM 4402 O O . ALA A 1 596 ? -19.481 -2.348 38.887 1.00 37.88 596 ALA A O 1
ATOM 4403 N N . GLU A 1 597 ? -17.422 -3.119 38.442 1.00 38.19 597 GLU A N 1
ATOM 4404 C CA . GLU A 1 597 ? -17.639 -3.397 37.017 1.00 38.19 597 GLU A CA 1
ATOM 4405 C C . GLU A 1 597 ? -17.117 -4.760 36.583 1.00 38.19 597 GLU A C 1
ATOM 4407 O O . GLU A 1 597 ? -16.111 -5.281 37.086 1.00 38.19 597 GLU A O 1
ATOM 4412 N N . SER A 1 598 ? -17.820 -5.359 35.622 1.00 44.84 598 SER A N 1
ATOM 4413 C CA . SER A 1 598 ? -17.308 -6.507 34.888 1.00 44.84 598 SER A CA 1
ATOM 4414 C C . SER A 1 598 ? -16.499 -6.040 33.677 1.00 44.84 598 SER A C 1
ATOM 4416 O O . SER A 1 598 ? -16.842 -5.044 33.058 1.00 44.84 598 SER A O 1
ATOM 4418 N N . ALA A 1 599 ? -15.487 -6.810 33.261 1.00 41.59 599 ALA A N 1
ATOM 4419 C CA . ALA A 1 599 ? -14.747 -6.572 32.010 1.00 41.59 599 ALA A CA 1
ATOM 4420 C C . ALA A 1 599 ? -15.656 -6.510 30.757 1.00 41.59 599 ALA A C 1
ATOM 4422 O O . ALA A 1 599 ? -15.220 -6.124 29.681 1.00 41.59 599 ALA A O 1
ATOM 4423 N N . VAL A 1 600 ? -16.924 -6.920 30.881 1.00 44.66 600 VAL A N 1
ATOM 4424 C CA . VAL A 1 600 ? -17.941 -6.840 29.827 1.00 44.66 600 VAL A CA 1
ATOM 4425 C C . VAL A 1 600 ? -18.589 -5.447 29.764 1.00 44.66 600 VAL A C 1
ATOM 4427 O O . VAL A 1 600 ? -19.015 -5.043 28.687 1.00 44.66 600 VAL A O 1
ATOM 4430 N N . ASP A 1 601 ? -18.651 -4.716 30.882 1.00 46.78 601 ASP A N 1
ATOM 4431 C CA . ASP A 1 601 ? -19.268 -3.383 30.966 1.00 46.78 601 ASP A CA 1
ATOM 4432 C C . ASP A 1 601 ? -18.378 -2.291 30.353 1.00 46.78 601 ASP A C 1
ATOM 4434 O O . ASP A 1 601 ? -18.890 -1.376 29.714 1.00 46.78 601 ASP A O 1
ATOM 4438 N N . GLU A 1 602 ? -17.059 -2.443 30.476 1.00 42.44 602 GLU A N 1
ATOM 4439 C CA . GLU A 1 602 ? -16.033 -1.514 29.976 1.00 42.44 602 GLU A CA 1
ATOM 4440 C C . GLU A 1 602 ? -15.869 -1.584 28.439 1.00 42.44 602 GLU A C 1
ATOM 4442 O O . GLU A 1 602 ? -15.497 -0.617 27.784 1.00 42.44 602 GLU A O 1
ATOM 4447 N N . LEU A 1 603 ? -16.205 -2.729 27.827 1.00 46.84 603 LEU A N 1
ATOM 4448 C CA . LEU A 1 603 ? -15.926 -3.028 26.411 1.00 46.84 603 LEU A CA 1
ATOM 4449 C C . LEU A 1 603 ? -17.176 -3.063 25.509 1.00 46.84 603 LEU A C 1
ATOM 4451 O O . LEU A 1 603 ? -17.072 -3.308 24.306 1.00 46.84 603 LEU A O 1
ATOM 4455 N N . ALA A 1 604 ? -18.363 -2.779 26.057 1.00 49.97 604 ALA A N 1
ATOM 4456 C CA . ALA A 1 604 ? -19.608 -2.657 25.291 1.00 49.97 604 ALA A CA 1
ATOM 4457 C C . ALA A 1 604 ? -19.735 -1.330 24.505 1.00 49.97 604 ALA A C 1
ATOM 4459 O O . ALA A 1 604 ? -20.710 -1.158 23.773 1.00 49.97 604 ALA A O 1
ATOM 4460 N N . TYR A 1 605 ? -18.761 -0.420 24.631 1.00 47.28 605 TYR A N 1
ATOM 4461 C CA . TYR A 1 605 ? -18.770 0.912 24.014 1.00 47.28 605 TYR A CA 1
ATOM 4462 C C . TYR A 1 605 ? -18.440 0.916 22.508 1.00 47.28 605 TYR A C 1
ATOM 4464 O O . TYR A 1 605 ? -18.924 1.775 21.781 1.00 47.28 605 TYR A O 1
ATOM 4472 N N . SER A 1 606 ? -17.687 -0.070 22.001 1.00 51.53 606 SER A N 1
ATOM 4473 C CA . SER A 1 606 ? -17.345 -0.176 20.571 1.00 51.53 606 SER A CA 1
ATOM 4474 C C . SER A 1 606 ? -17.207 -1.639 20.147 1.00 51.53 606 SER A C 1
ATOM 4476 O O . SER A 1 606 ? -16.122 -2.227 20.117 1.00 51.53 606 SER A O 1
ATOM 4478 N N . LEU A 1 607 ? -18.346 -2.270 19.859 1.00 66.56 607 LEU A N 1
ATOM 4479 C CA . LEU A 1 607 ? -18.378 -3.667 19.437 1.00 66.56 607 LEU A CA 1
ATOM 4480 C C . LEU A 1 607 ? -18.024 -3.786 17.942 1.00 66.56 607 LEU A C 1
ATOM 4482 O O . LEU A 1 607 ? -18.642 -3.120 17.113 1.00 66.56 607 LEU A O 1
ATOM 4486 N N . PRO A 1 608 ? -17.087 -4.671 17.554 1.00 66.62 608 PRO A N 1
ATOM 4487 C CA . PRO A 1 608 ? -16.641 -4.810 16.164 1.00 66.62 608 PRO A CA 1
ATOM 4488 C C . PRO A 1 608 ? -17.654 -5.512 15.243 1.00 66.62 608 PRO A C 1
ATOM 4490 O O . PRO A 1 608 ? -17.429 -5.597 14.039 1.00 66.62 608 PRO A O 1
ATOM 4493 N N . SER A 1 609 ? -18.727 -6.068 15.811 1.00 79.88 609 SER A N 1
ATOM 4494 C CA . SER A 1 609 ? -19.751 -6.875 15.135 1.00 79.88 609 SER A CA 1
ATOM 4495 C C . SER A 1 609 ? -21.009 -6.965 16.009 1.00 79.88 609 SER A C 1
ATOM 4497 O O . SER A 1 609 ? -20.956 -6.583 17.178 1.00 79.88 609 SER A O 1
ATOM 4499 N N . ASP A 1 610 ? -22.098 -7.573 15.527 1.00 83.88 610 ASP A N 1
ATOM 4500 C CA . ASP A 1 610 ? -23.209 -7.958 16.413 1.00 83.88 610 ASP A CA 1
ATOM 4501 C C . ASP A 1 610 ? -22.703 -8.931 17.499 1.00 83.88 610 ASP A C 1
ATOM 4503 O O . ASP A 1 610 ? -22.001 -9.893 17.188 1.00 83.88 610 ASP A O 1
ATOM 4507 N N . PHE A 1 611 ? -23.058 -8.741 18.773 1.00 82.56 611 PHE A N 1
ATOM 4508 C CA . PHE A 1 611 ? -22.653 -9.651 19.857 1.00 82.56 611 PHE A CA 1
ATOM 4509 C C . PHE A 1 611 ? -23.846 -10.361 20.491 1.00 82.56 611 PHE A C 1
ATOM 4511 O O . PHE A 1 611 ? -24.843 -9.745 20.867 1.00 82.56 611 PHE A O 1
ATOM 4518 N N . LEU A 1 612 ? -23.708 -11.673 20.673 1.00 85.81 612 LEU A N 1
ATOM 4519 C CA . LEU A 1 612 ? -24.615 -12.502 21.452 1.00 85.81 612 LEU A CA 1
ATOM 4520 C C . LEU A 1 612 ? -23.863 -13.130 22.614 1.00 85.81 612 LEU A C 1
ATOM 4522 O O . LEU A 1 612 ? -22.890 -13.863 22.430 1.00 85.81 612 LEU A O 1
ATOM 4526 N N . VAL A 1 613 ? -24.372 -12.891 23.817 1.00 82.88 613 VAL A N 1
ATOM 4527 C CA . VAL A 1 613 ? -23.809 -13.468 25.030 1.00 82.88 613 VAL A CA 1
ATOM 4528 C C . VAL A 1 613 ? -24.750 -14.535 25.572 1.00 82.88 613 VAL A C 1
ATOM 4530 O O . VAL A 1 613 ? -25.877 -14.262 25.985 1.00 82.88 613 VAL A O 1
ATOM 4533 N N . PHE A 1 614 ? -24.295 -15.782 25.545 1.00 84.19 614 PHE A N 1
ATOM 4534 C CA . PHE A 1 614 ? -25.091 -16.946 25.893 1.00 84.19 614 PHE A CA 1
ATOM 4535 C C . PHE A 1 614 ? -24.756 -17.443 27.298 1.00 84.19 614 PHE A C 1
ATOM 4537 O O . PHE A 1 614 ? -23.694 -18.013 27.559 1.00 84.19 614 PHE A O 1
ATOM 4544 N N . ARG A 1 615 ? -25.705 -17.270 28.220 1.00 84.12 615 ARG A N 1
ATOM 4545 C CA . ARG A 1 615 ? -25.637 -17.881 29.547 1.00 84.12 615 ARG A CA 1
ATOM 4546 C C . ARG A 1 615 ? -26.169 -19.302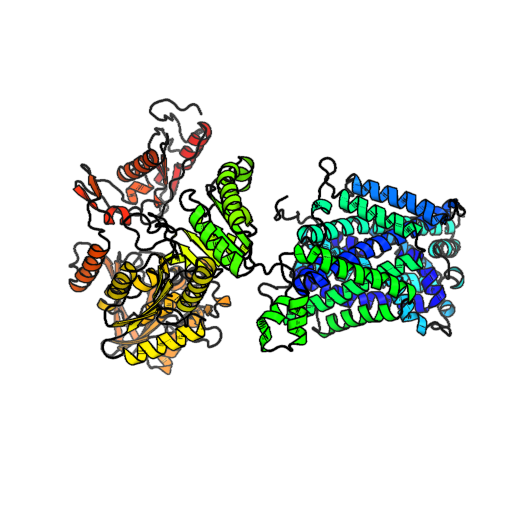 29.509 1.00 84.12 615 ARG A C 1
ATOM 4548 O O . ARG A 1 615 ? -27.374 -19.528 29.609 1.00 84.12 615 ARG A O 1
ATOM 4555 N N . ASP A 1 616 ? -25.247 -20.252 29.411 1.00 80.81 616 ASP A N 1
ATOM 4556 C CA . ASP A 1 616 ? -25.585 -21.663 29.296 1.00 80.81 616 ASP A CA 1
ATOM 4557 C C . ASP A 1 616 ? -26.251 -22.202 30.576 1.00 80.81 616 ASP A C 1
ATOM 4559 O O . ASP A 1 616 ? -25.648 -22.296 31.648 1.00 80.81 616 ASP A O 1
ATOM 4563 N N . ARG A 1 617 ? -27.531 -22.562 30.457 1.00 80.56 617 ARG A N 1
ATOM 4564 C CA . ARG A 1 617 ? -28.305 -23.327 31.450 1.00 80.56 617 ARG A CA 1
ATOM 4565 C C . ARG A 1 617 ? -28.937 -24.573 30.813 1.00 80.56 617 ARG A C 1
ATOM 4567 O O . ARG A 1 617 ? -29.919 -25.105 31.334 1.00 80.56 617 ARG A O 1
ATOM 4574 N N . GLY A 1 618 ? -28.365 -25.027 29.698 1.00 79.69 618 GLY A N 1
ATOM 4575 C CA . GLY A 1 618 ? -28.952 -25.953 28.737 1.00 79.69 618 GLY A CA 1
ATOM 4576 C C . GLY A 1 618 ? -29.483 -25.222 27.500 1.00 79.69 618 GLY A C 1
ATOM 4577 O O . GLY A 1 618 ? -30.077 -24.149 27.609 1.00 79.69 618 GLY A O 1
ATOM 4578 N N . PHE A 1 619 ? -29.286 -25.813 26.320 1.00 86.62 619 PHE A N 1
ATOM 4579 C CA . PHE A 1 619 ? -29.808 -25.298 25.055 1.00 86.62 619 PHE A CA 1
ATOM 4580 C C . PHE A 1 619 ? -31.182 -25.920 24.735 1.00 86.62 619 PHE A C 1
ATOM 4582 O O . PHE A 1 619 ? -31.266 -27.066 24.296 1.00 86.62 619 PHE A O 1
ATOM 4589 N N . ASP A 1 620 ? -32.269 -25.177 24.977 1.00 90.31 620 ASP A N 1
ATOM 4590 C CA . ASP A 1 620 ? -33.649 -25.605 24.681 1.00 90.31 620 ASP A CA 1
ATOM 4591 C C . ASP A 1 620 ? -34.471 -24.465 24.039 1.00 90.31 620 ASP A C 1
ATOM 4593 O O . ASP A 1 620 ? -35.093 -23.668 24.753 1.00 90.31 620 ASP A O 1
ATOM 4597 N N . PRO A 1 621 ? -34.505 -24.369 22.696 1.00 90.88 621 PRO A N 1
ATOM 4598 C CA . PRO A 1 621 ? -35.231 -23.322 21.975 1.00 90.88 621 PRO A CA 1
ATOM 4599 C C . PRO A 1 621 ? -36.736 -23.617 21.794 1.00 90.88 621 PRO A C 1
ATOM 4601 O O . PRO A 1 621 ? -37.383 -22.980 20.967 1.00 90.88 621 PRO A O 1
ATOM 4604 N N . ALA A 1 622 ? -37.332 -24.568 22.530 1.00 92.81 622 ALA A N 1
ATOM 4605 C CA . ALA A 1 622 ? -38.733 -24.954 22.320 1.00 92.81 622 ALA A CA 1
ATOM 4606 C C . ALA A 1 622 ? -39.752 -23.845 22.649 1.00 92.81 622 ALA A C 1
ATOM 4608 O O . ALA A 1 622 ? -40.791 -23.756 21.994 1.00 92.81 622 ALA A O 1
ATOM 4609 N N . ARG A 1 623 ? -39.494 -23.023 23.676 1.00 94.94 623 ARG A N 1
ATOM 4610 C CA . ARG A 1 623 ? -40.327 -21.870 24.057 1.00 94.94 623 ARG A CA 1
ATOM 4611 C C . ARG A 1 623 ? -39.443 -20.649 24.281 1.00 94.94 623 ARG A C 1
ATOM 4613 O O . ARG A 1 623 ? -38.780 -20.551 25.316 1.00 94.94 623 ARG A O 1
ATOM 4620 N N . ILE A 1 624 ? -39.453 -19.730 23.321 1.00 96.00 624 ILE A N 1
ATOM 4621 C CA . ILE A 1 624 ? -38.590 -18.547 23.286 1.00 96.00 624 ILE A CA 1
ATOM 4622 C C . ILE A 1 624 ? -39.398 -17.332 23.739 1.00 96.00 624 ILE A C 1
ATOM 4624 O O . ILE A 1 624 ? -40.433 -17.016 23.156 1.00 96.00 624 ILE A O 1
ATOM 4628 N N . LEU A 1 625 ? -38.931 -16.638 24.772 1.00 96.56 625 LEU A N 1
ATOM 4629 C CA . LEU A 1 625 ? -39.482 -15.358 25.209 1.00 96.56 625 LEU A CA 1
ATOM 4630 C C . LEU A 1 625 ? -38.587 -14.218 24.721 1.00 96.56 625 LEU A C 1
ATOM 4632 O O . LEU A 1 625 ? -37.386 -14.238 24.984 1.00 96.56 625 LEU A O 1
ATOM 4636 N N . VAL A 1 626 ? -39.187 -13.218 24.072 1.00 95.31 626 VAL A N 1
ATOM 4637 C CA . VAL A 1 626 ? -38.511 -11.990 23.631 1.00 95.31 626 VAL A CA 1
ATOM 4638 C C . VAL A 1 626 ? -39.241 -10.778 24.212 1.00 95.31 626 VAL A C 1
ATOM 4640 O O . VAL A 1 626 ? -40.284 -10.370 23.689 1.00 95.31 626 VAL A O 1
ATOM 4643 N N . PRO A 1 627 ? -38.753 -10.203 25.321 1.00 93.25 627 PRO A N 1
ATOM 4644 C CA . PRO A 1 627 ? -39.189 -8.892 25.773 1.00 93.25 627 PRO A CA 1
ATOM 4645 C C . PRO A 1 627 ? -38.708 -7.820 24.792 1.00 93.25 627 PRO A C 1
ATOM 4647 O O . PRO A 1 627 ? -37.550 -7.833 24.383 1.00 93.25 627 PRO A O 1
ATOM 4650 N N . THR A 1 628 ? -39.576 -6.883 24.418 1.00 89.62 628 THR A N 1
ATOM 4651 C CA . THR A 1 628 ? -39.207 -5.781 23.526 1.00 89.62 628 THR A CA 1
ATOM 4652 C C . THR A 1 628 ? -39.901 -4.481 23.909 1.00 89.62 628 THR A C 1
ATOM 4654 O O . THR A 1 628 ? -41.079 -4.463 24.269 1.00 89.62 628 THR A O 1
ATOM 4657 N N . ALA A 1 629 ? -39.161 -3.381 23.799 1.00 83.56 629 ALA A N 1
ATOM 4658 C CA . ALA A 1 629 ? -39.673 -2.012 23.814 1.00 83.56 629 ALA A CA 1
ATOM 4659 C C . ALA A 1 629 ? -39.378 -1.277 22.488 1.00 83.56 629 ALA A C 1
ATOM 4661 O O . ALA A 1 629 ? -39.596 -0.075 22.386 1.00 83.56 629 ALA A O 1
ATOM 4662 N N . GLY A 1 630 ? -38.898 -1.999 21.466 1.00 77.62 630 GLY A N 1
ATOM 4663 C CA . GLY A 1 630 ? -38.352 -1.430 20.231 1.00 77.62 630 GLY A CA 1
ATOM 4664 C C . GLY A 1 630 ? -36.854 -1.116 20.325 1.00 77.62 630 GLY A C 1
ATOM 4665 O O . GLY A 1 630 ? -36.186 -1.506 21.285 1.00 77.62 630 GLY A O 1
ATOM 4666 N N . GLY A 1 631 ? -36.325 -0.450 19.297 1.00 71.62 631 GLY A N 1
ATOM 4667 C CA . GLY A 1 631 ? -34.918 -0.041 19.202 1.00 71.62 631 GLY A CA 1
ATOM 4668 C C . GLY A 1 631 ? -33.946 -1.139 18.730 1.00 71.62 631 GLY A C 1
ATOM 4669 O O . GLY A 1 631 ? -34.332 -2.309 18.659 1.00 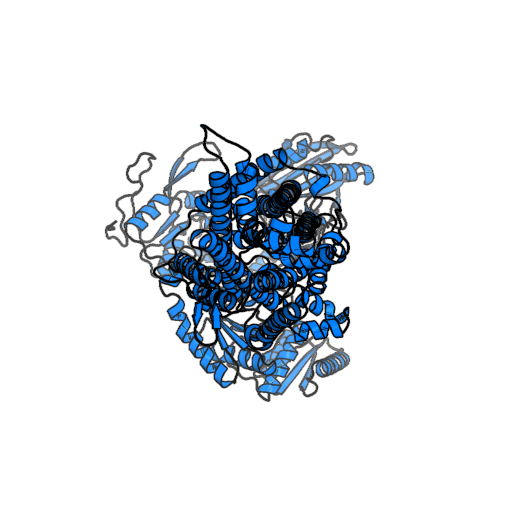71.62 631 GLY A O 1
ATOM 4670 N N . PRO A 1 632 ? -32.676 -0.782 18.445 1.00 63.72 632 PRO A N 1
ATOM 4671 C CA . PRO A 1 632 ? -31.717 -1.649 17.743 1.00 63.72 632 PRO A CA 1
ATOM 4672 C C . PRO A 1 632 ? -31.469 -3.005 18.426 1.00 63.72 632 PRO A C 1
ATOM 4674 O O . PRO A 1 632 ? -31.471 -4.051 17.780 1.00 63.72 632 PRO A O 1
ATOM 4677 N N . ALA A 1 633 ? -31.357 -3.025 19.760 1.00 66.69 633 ALA A N 1
ATOM 4678 C CA . ALA A 1 633 ? -31.153 -4.262 20.523 1.00 66.69 633 ALA A CA 1
ATOM 4679 C C . ALA A 1 633 ? -32.371 -5.215 20.470 1.00 66.69 633 ALA A C 1
ATOM 4681 O O . ALA A 1 633 ? -32.225 -6.441 20.547 1.00 66.69 633 ALA A O 1
ATOM 4682 N N . SER A 1 634 ? -33.582 -4.668 20.302 1.00 82.50 634 SER A N 1
ATOM 4683 C CA . SER A 1 634 ? -34.787 -5.472 20.075 1.00 82.50 634 SER A CA 1
ATOM 4684 C C . SER A 1 634 ? -34.816 -6.064 18.666 1.00 82.50 634 SER A C 1
ATOM 4686 O O . SER A 1 634 ? -35.281 -7.191 18.507 1.00 82.50 634 SER A O 1
ATOM 4688 N N . GLU A 1 635 ? -34.323 -5.339 17.655 1.00 83.12 635 GLU A N 1
ATOM 4689 C CA . GLU A 1 635 ? -34.284 -5.817 16.264 1.00 83.12 635 GLU A CA 1
ATOM 4690 C C . GLU A 1 635 ? -33.411 -7.070 16.143 1.00 83.12 635 GLU A C 1
ATOM 4692 O O . GLU A 1 635 ? -33.854 -8.086 15.597 1.00 83.12 635 GLU A O 1
ATOM 4697 N N . LEU A 1 636 ? -32.218 -7.047 16.753 1.00 82.75 636 LEU A N 1
ATOM 4698 C CA . LEU A 1 636 ? -31.331 -8.210 16.805 1.00 82.75 636 LEU A CA 1
ATOM 4699 C C . LEU A 1 636 ? -31.976 -9.384 17.558 1.00 82.75 636 LEU A C 1
ATOM 4701 O O . LEU A 1 636 ? -31.963 -10.518 17.075 1.00 82.75 636 LEU A O 1
ATOM 4705 N N . SER A 1 637 ? -32.612 -9.110 18.701 1.00 89.06 637 SER A N 1
ATOM 4706 C CA . SER A 1 637 ? -33.330 -10.126 19.485 1.00 89.06 637 SER A CA 1
ATOM 4707 C C . SER A 1 637 ? -34.448 -10.795 18.674 1.00 89.06 637 SER A C 1
ATOM 4709 O O . SER A 1 637 ? -34.591 -12.020 18.700 1.00 89.06 637 SER A O 1
ATOM 4711 N N . GLY A 1 638 ? -35.210 -10.011 17.904 1.00 89.69 638 GLY A N 1
ATOM 4712 C CA . GLY A 1 638 ? -36.236 -10.509 16.988 1.00 89.69 638 GLY A CA 1
ATOM 4713 C C . GLY A 1 638 ? -35.655 -11.349 15.851 1.00 89.69 638 GLY A C 1
ATOM 4714 O O . GLY A 1 638 ? -36.158 -12.438 15.567 1.00 89.69 638 GLY A O 1
ATOM 4715 N N . ALA A 1 639 ? -34.559 -10.891 15.239 1.00 87.56 639 ALA A N 1
ATOM 4716 C CA . ALA A 1 639 ? -33.877 -11.615 14.171 1.00 87.56 639 ALA A CA 1
ATOM 4717 C C . ALA A 1 639 ? -33.361 -12.985 14.645 1.00 87.56 639 ALA A C 1
ATOM 4719 O O . ALA A 1 639 ? -33.592 -13.993 13.972 1.00 87.56 639 ALA A O 1
ATOM 4720 N N . VAL A 1 640 ? -32.725 -13.047 15.820 1.00 88.88 640 VAL A N 1
ATOM 4721 C CA . VAL A 1 640 ? -32.232 -14.302 16.412 1.00 88.88 640 VAL A CA 1
ATOM 4722 C C . VAL A 1 640 ? -33.392 -15.222 16.788 1.00 88.88 640 VAL A C 1
ATOM 4724 O O . VAL A 1 640 ? -33.366 -16.405 16.448 1.00 88.88 640 VAL A O 1
ATOM 4727 N N . ALA A 1 641 ? -34.447 -14.697 17.421 1.00 91.69 641 ALA A N 1
ATOM 4728 C CA . ALA A 1 641 ? -35.627 -15.485 17.774 1.00 91.69 641 ALA A CA 1
ATOM 4729 C C . ALA A 1 641 ? -36.288 -16.122 16.545 1.00 91.69 641 ALA A C 1
ATOM 4731 O O . ALA A 1 641 ? -36.628 -17.304 16.571 1.00 91.69 641 ALA A O 1
ATOM 4732 N N . ARG A 1 642 ? -36.405 -15.370 15.444 1.00 90.38 642 ARG A N 1
ATOM 4733 C CA . ARG A 1 642 ? -36.922 -15.869 14.165 1.00 90.38 642 ARG A CA 1
ATOM 4734 C C . ARG A 1 642 ? -36.036 -16.964 13.571 1.00 90.38 642 ARG A C 1
ATOM 4736 O O . ARG A 1 642 ? -36.554 -17.965 13.080 1.00 90.38 642 ARG A O 1
ATOM 4743 N N . MET A 1 643 ? -34.712 -16.795 13.598 1.00 88.19 643 MET A N 1
ATOM 4744 C CA . MET A 1 643 ? -33.781 -17.818 13.100 1.00 88.19 643 MET A CA 1
ATOM 4745 C C . MET A 1 643 ? -33.900 -19.114 13.902 1.00 88.19 643 MET A C 1
ATOM 4747 O O . MET A 1 643 ? -33.987 -20.194 13.319 1.00 88.19 643 MET A O 1
ATOM 4751 N N . LEU A 1 644 ? -33.975 -19.007 15.230 1.00 88.88 644 LEU A N 1
ATOM 4752 C CA . LEU A 1 644 ? -34.162 -20.156 16.112 1.00 88.88 644 LEU A CA 1
ATOM 4753 C C . LEU A 1 644 ? -35.532 -20.815 15.914 1.00 88.88 644 LEU A C 1
ATOM 4755 O O . LEU A 1 644 ? -35.611 -22.040 15.858 1.00 88.88 644 LEU A O 1
ATOM 4759 N N . GLN A 1 645 ? -36.596 -20.028 15.739 1.00 89.81 645 GLN A N 1
ATOM 4760 C CA . GLN A 1 645 ? -37.924 -20.535 15.389 1.00 89.81 645 GLN A CA 1
ATOM 4761 C C . GLN A 1 645 ? -37.892 -21.322 14.071 1.00 89.81 645 GLN A C 1
ATOM 4763 O O . GLN A 1 645 ? -38.437 -22.421 14.001 1.00 89.81 645 GLN A O 1
ATOM 4768 N N . ALA A 1 646 ? -37.233 -20.790 13.038 1.00 86.88 646 ALA A N 1
ATOM 4769 C CA . ALA A 1 646 ? -37.152 -21.423 11.724 1.00 86.88 646 ALA A CA 1
ATOM 4770 C C . ALA A 1 646 ? -36.332 -22.724 11.729 1.00 86.88 646 ALA A C 1
ATOM 4772 O O . ALA A 1 646 ? -36.676 -23.662 11.007 1.00 86.88 646 ALA A O 1
ATOM 4773 N N . GLU A 1 647 ? -35.262 -22.790 12.524 1.00 87.94 647 GLU A N 1
ATOM 4774 C CA . GLU A 1 647 ? -34.390 -23.967 12.593 1.00 87.94 647 GLU A CA 1
ATOM 4775 C C . GLU A 1 647 ? -34.943 -25.061 13.519 1.00 87.94 647 GLU A C 1
ATOM 4777 O O . GLU A 1 647 ? -34.846 -26.247 13.197 1.00 87.94 647 GLU A O 1
ATOM 4782 N N . PHE A 1 648 ? -35.547 -24.681 14.651 1.00 90.31 648 PHE A N 1
ATOM 4783 C CA . PHE A 1 648 ? -35.933 -25.615 15.715 1.00 90.31 648 PHE A CA 1
ATOM 4784 C C . PHE A 1 648 ? -37.449 -25.787 15.916 1.00 90.31 648 PHE A C 1
ATOM 4786 O O . PHE A 1 648 ? -37.842 -26.570 16.779 1.00 90.31 648 PHE A O 1
ATOM 4793 N N . ASP A 1 649 ? -38.299 -25.117 15.126 1.00 88.50 649 ASP A N 1
ATOM 4794 C CA . ASP A 1 649 ? -39.775 -25.163 15.235 1.00 88.50 649 ASP A CA 1
ATOM 4795 C C . ASP A 1 649 ? -40.284 -24.729 16.630 1.00 88.50 649 ASP A C 1
ATOM 4797 O O . ASP A 1 649 ? -41.214 -25.309 17.193 1.00 88.50 649 ASP A O 1
ATOM 4801 N N . GLY A 1 650 ? -39.616 -23.731 17.225 1.00 89.00 650 GLY A N 1
ATOM 4802 C CA . GLY A 1 650 ? -39.906 -23.212 18.567 1.00 89.00 650 GLY A CA 1
ATOM 4803 C C . GLY A 1 650 ? -41.102 -22.253 18.620 1.00 89.00 650 GLY A C 1
ATOM 4804 O O . GLY A 1 650 ? -41.394 -21.536 17.667 1.00 89.00 650 GLY A O 1
ATOM 4805 N N . GLU A 1 651 ? -41.792 -22.190 19.759 1.00 94.62 651 GLU A N 1
ATOM 4806 C CA . GLU A 1 651 ? -42.873 -21.223 19.987 1.00 94.62 651 GLU A CA 1
ATOM 4807 C C . GLU A 1 651 ? -42.300 -19.892 20.503 1.00 94.62 651 GLU A C 1
ATOM 4809 O O . GLU A 1 651 ? -41.729 -19.842 21.595 1.00 94.62 651 GLU A O 1
ATOM 4814 N N . VAL A 1 652 ? -42.478 -18.801 19.747 1.00 96.56 652 VAL A N 1
ATOM 4815 C CA . VAL A 1 652 ? -42.039 -17.452 20.148 1.00 96.56 652 VAL A CA 1
ATOM 4816 C C . VAL A 1 652 ? -43.162 -16.721 20.886 1.00 96.56 652 VAL A C 1
ATOM 4818 O O . VAL A 1 652 ? -44.300 -16.649 20.417 1.00 96.56 652 VAL A O 1
ATOM 4821 N N . THR A 1 653 ? -42.845 -16.149 22.046 1.00 97.12 653 THR A N 1
ATOM 4822 C CA . THR A 1 653 ? -43.701 -15.220 22.792 1.00 97.12 653 THR A CA 1
ATOM 4823 C C . THR A 1 653 ? -43.038 -13.850 22.829 1.00 97.12 653 THR A C 1
ATOM 4825 O O . THR A 1 653 ? -41.940 -13.713 23.363 1.00 97.12 653 THR A O 1
ATOM 4828 N N . LEU A 1 654 ? -43.714 -12.833 22.298 1.00 96.19 654 LEU A N 1
ATOM 4829 C CA . LEU A 1 654 ? -43.284 -11.440 22.396 1.00 96.19 654 LEU A CA 1
ATOM 4830 C C . LEU A 1 654 ? -43.923 -10.808 23.631 1.00 96.19 654 LEU A C 1
ATOM 4832 O O . LEU A 1 654 ? -45.142 -10.888 23.801 1.00 96.19 654 LEU A O 1
ATOM 4836 N N . LEU A 1 655 ? -43.114 -10.193 24.491 1.00 95.38 655 LEU A N 1
ATOM 4837 C CA . LEU A 1 655 ? -43.572 -9.503 25.695 1.00 95.38 655 LEU A CA 1
ATOM 4838 C C . LEU A 1 655 ? -43.322 -8.001 25.567 1.00 95.38 655 LEU A C 1
ATOM 4840 O O . LEU A 1 655 ? -42.199 -7.583 25.312 1.00 95.38 655 LEU A O 1
ATOM 4844 N N . HIS A 1 656 ? -44.348 -7.195 25.820 1.00 94.19 656 HIS A N 1
ATOM 4845 C CA . HIS A 1 656 ? -44.206 -5.750 25.977 1.00 94.19 656 HIS A CA 1
ATOM 4846 C C . HIS A 1 656 ? -44.841 -5.320 27.300 1.00 94.19 656 HIS A C 1
ATOM 4848 O O . HIS A 1 656 ? -45.999 -5.654 27.578 1.00 94.19 656 HIS A O 1
ATOM 4854 N N . VAL A 1 657 ? -44.059 -4.636 28.136 1.00 91.56 657 VAL A N 1
ATOM 4855 C CA . VAL A 1 657 ? -44.495 -4.138 29.445 1.00 91.56 657 VAL A CA 1
ATOM 4856 C C . VAL A 1 657 ? -44.775 -2.648 29.311 1.00 91.56 657 VAL A C 1
ATOM 4858 O O . VAL A 1 657 ? -43.929 -1.913 28.815 1.00 91.56 657 VAL A O 1
ATOM 4861 N N . VAL A 1 658 ? -45.965 -2.218 29.721 1.00 90.25 658 VAL A N 1
ATOM 4862 C CA . VAL A 1 658 ? -46.417 -0.823 29.619 1.00 90.25 658 VAL A CA 1
ATOM 4863 C C . VAL A 1 658 ? -46.804 -0.254 30.978 1.00 90.25 658 VAL A C 1
ATOM 4865 O O . VAL A 1 658 ? -47.021 -0.993 31.944 1.00 90.25 658 VAL A O 1
ATOM 4868 N N . GLU A 1 659 ? -46.959 1.065 31.059 1.00 86.31 659 GLU A N 1
ATOM 4869 C CA . GLU A 1 659 ? -47.547 1.676 32.244 1.00 86.31 659 GLU A CA 1
ATOM 4870 C C . GLU A 1 659 ? -49.033 1.289 32.408 1.00 86.31 659 GLU A C 1
ATOM 4872 O O . GLU A 1 659 ? -49.742 1.030 31.424 1.00 86.31 659 GLU A O 1
ATOM 4877 N N . PRO A 1 660 ? -49.553 1.236 33.651 1.00 83.94 660 PRO A N 1
ATOM 4878 C CA . PRO A 1 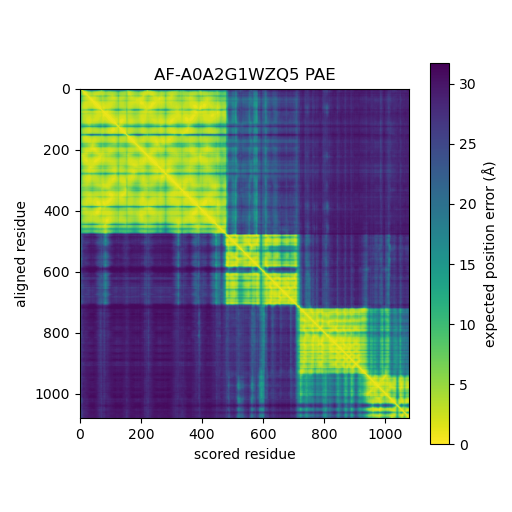660 ? -50.963 0.946 33.895 1.00 83.94 660 PRO A CA 1
ATOM 4879 C C . PRO A 1 660 ? -51.901 1.910 33.148 1.00 83.94 660 PRO A C 1
ATOM 4881 O O . PRO A 1 660 ? -51.908 3.112 33.411 1.00 83.94 660 PRO A O 1
ATOM 4884 N N . GLY A 1 661 ? -52.764 1.375 32.277 1.00 82.44 661 GLY A N 1
ATOM 4885 C CA . GLY A 1 661 ? -53.695 2.156 31.452 1.00 82.44 661 GLY A CA 1
ATOM 4886 C C . GLY A 1 661 ? -53.274 2.366 29.992 1.00 82.44 661 GLY A C 1
ATOM 4887 O O . GLY A 1 661 ? -54.063 2.927 29.227 1.00 82.44 661 GLY A O 1
ATOM 4888 N N . GLU A 1 662 ? -52.090 1.896 29.586 1.00 89.31 662 GLU A N 1
ATOM 4889 C CA . GLU A 1 662 ? -51.579 1.992 28.208 1.00 89.31 662 GLU A CA 1
ATOM 4890 C C . GLU A 1 662 ? -51.647 0.664 27.424 1.00 89.31 662 GLU A C 1
ATOM 4892 O O . GLU A 1 662 ? -51.095 0.533 26.331 1.00 89.31 662 GLU A O 1
ATOM 4897 N N . GLU A 1 663 ? -52.370 -0.343 27.924 1.00 89.44 663 GLU A N 1
ATOM 4898 C CA . GLU A 1 663 ? -52.336 -1.713 27.383 1.00 89.44 663 GLU A CA 1
ATOM 4899 C C . GLU A 1 663 ? -52.864 -1.820 25.943 1.00 89.44 663 GLU A C 1
ATOM 4901 O O . GLU A 1 663 ? -52.483 -2.723 25.193 1.00 89.44 663 GLU A O 1
ATOM 4906 N N . GLU A 1 664 ? -53.759 -0.915 25.541 1.00 87.00 664 GLU A N 1
ATOM 4907 C CA . GLU A 1 664 ? -54.291 -0.864 24.175 1.00 87.00 664 GLU A CA 1
ATOM 4908 C C . GLU A 1 664 ? -53.263 -0.293 23.184 1.00 87.00 664 GLU A C 1
ATOM 4910 O O . GLU A 1 664 ? -53.139 -0.819 22.077 1.00 87.00 664 GLU A O 1
ATOM 4915 N N . ALA A 1 665 ? -52.479 0.708 23.603 1.00 86.06 665 ALA A N 1
ATOM 4916 C CA . ALA A 1 665 ? -51.384 1.271 22.813 1.00 86.06 665 ALA A CA 1
ATOM 4917 C C . ALA A 1 665 ? -50.218 0.279 22.701 1.00 86.06 665 ALA A C 1
ATOM 4919 O O . ALA A 1 665 ? -49.753 0.006 21.594 1.00 86.06 665 ALA A O 1
ATOM 4920 N N . GLY A 1 666 ? -49.837 -0.359 23.813 1.00 89.06 666 GLY A N 1
ATOM 4921 C CA . GLY A 1 666 ? -48.804 -1.397 23.826 1.00 89.06 666 GLY A CA 1
ATOM 4922 C C . GLY A 1 666 ? -49.139 -2.598 22.942 1.00 89.06 666 GLY A C 1
ATOM 4923 O O . GLY A 1 666 ? -48.267 -3.149 22.275 1.00 89.06 666 GLY A O 1
ATOM 4924 N N . ARG A 1 667 ? -50.420 -2.992 22.865 1.00 92.44 667 ARG A N 1
ATOM 4925 C CA . ARG A 1 667 ? -50.853 -4.062 21.951 1.00 92.44 667 ARG A CA 1
ATOM 4926 C C . ARG A 1 667 ? -50.724 -3.664 20.481 1.00 92.44 667 ARG A C 1
ATOM 4928 O O . ARG A 1 667 ? -50.380 -4.521 19.671 1.00 92.44 667 ARG A O 1
ATOM 4935 N N . ALA A 1 668 ? -51.034 -2.414 20.135 1.00 90.44 668 ALA A N 1
ATOM 4936 C CA . ALA A 1 668 ? -50.875 -1.921 18.770 1.00 90.44 668 ALA A CA 1
ATOM 4937 C C . ALA A 1 668 ? -49.394 -1.905 18.371 1.00 90.44 668 ALA A C 1
ATOM 4939 O O . ALA A 1 668 ? -49.044 -2.500 17.356 1.00 90.44 668 ALA A O 1
ATOM 4940 N N . PHE A 1 669 ? -48.540 -1.344 19.234 1.00 93.75 669 PHE A N 1
ATOM 4941 C CA . PHE A 1 669 ? -47.087 -1.350 19.068 1.00 93.75 669 PHE A CA 1
ATOM 4942 C C . PHE A 1 669 ? -46.546 -2.766 18.844 1.00 93.75 669 PHE A C 1
ATOM 4944 O O . PHE A 1 669 ? -45.904 -3.029 17.832 1.00 93.75 669 PHE A O 1
ATOM 4951 N N . LEU A 1 670 ? -46.857 -3.702 19.746 1.00 93.38 670 LEU A N 1
ATOM 4952 C CA . LEU A 1 670 ? -46.297 -5.050 19.684 1.00 93.38 670 LEU A CA 1
ATOM 4953 C C . LEU A 1 670 ? -46.770 -5.828 18.446 1.00 93.38 670 LEU A C 1
ATOM 4955 O O . LEU A 1 670 ? -46.016 -6.628 17.903 1.00 93.38 670 LEU A O 1
ATOM 4959 N N . SER A 1 671 ? -48.002 -5.589 17.984 1.00 93.62 671 SER A N 1
ATOM 4960 C CA . SER A 1 671 ? -48.517 -6.193 16.750 1.00 93.62 671 SER A CA 1
ATOM 4961 C C . SER A 1 671 ? -47.819 -5.641 15.508 1.00 93.62 671 SER A C 1
ATOM 4963 O O . SER A 1 671 ? -47.445 -6.419 14.638 1.00 93.62 671 SER A O 1
ATOM 4965 N N . GLU A 1 672 ? -47.640 -4.320 15.418 1.00 91.38 672 GLU A N 1
ATOM 4966 C CA . GLU A 1 672 ? -46.925 -3.688 14.302 1.00 91.38 672 GLU A CA 1
ATOM 4967 C C . GLU A 1 672 ? -45.453 -4.110 14.282 1.00 91.38 672 GLU A C 1
ATOM 4969 O O . GLU A 1 672 ? -44.908 -4.424 13.224 1.00 91.38 672 GLU A O 1
ATOM 4974 N N . TRP A 1 673 ? -44.831 -4.189 15.459 1.00 92.44 673 TRP A N 1
ATOM 4975 C CA . TRP A 1 673 ? -43.459 -4.651 15.608 1.00 92.44 673 TRP A CA 1
ATOM 4976 C C . TRP A 1 673 ? -43.308 -6.117 15.182 1.00 92.44 673 TRP A C 1
ATOM 4978 O O . TRP A 1 673 ? -42.395 -6.440 14.425 1.00 92.44 673 TRP A O 1
ATOM 4988 N N . ALA A 1 674 ? -44.229 -6.996 15.591 1.00 93.69 674 ALA A N 1
ATOM 4989 C CA . ALA A 1 674 ? -44.228 -8.401 15.184 1.00 93.69 674 ALA A CA 1
ATOM 4990 C C . ALA A 1 674 ? -44.352 -8.565 13.660 1.00 93.69 674 ALA A C 1
ATOM 4992 O O . ALA A 1 674 ? -43.619 -9.355 13.064 1.00 93.69 674 ALA A O 1
ATOM 4993 N N . ASP A 1 675 ? -45.241 -7.797 13.022 1.00 90.75 675 ASP A N 1
ATOM 4994 C CA . ASP A 1 675 ? -45.415 -7.815 11.566 1.00 90.75 675 ASP A CA 1
ATOM 4995 C C . ASP A 1 675 ? -44.157 -7.318 10.834 1.00 90.75 675 ASP A C 1
ATOM 4997 O O . ASP A 1 675 ? -43.760 -7.909 9.830 1.00 90.75 675 ASP A O 1
ATOM 5001 N N . ALA A 1 676 ? -43.501 -6.270 11.344 1.00 87.56 676 ALA A N 1
ATOM 5002 C CA . ALA A 1 676 ? -42.282 -5.716 10.753 1.00 87.56 676 ALA A CA 1
ATOM 5003 C C . ALA A 1 676 ? -41.083 -6.684 10.800 1.00 87.56 676 ALA A C 1
ATOM 5005 O O . ALA A 1 676 ? -40.212 -6.612 9.935 1.00 87.56 676 ALA A O 1
ATOM 5006 N N . HIS A 1 677 ? -41.056 -7.603 11.770 1.00 87.44 677 HIS A N 1
ATOM 5007 C CA . HIS A 1 677 ? -39.948 -8.540 11.994 1.00 87.44 677 HIS A CA 1
ATOM 5008 C C . HIS A 1 677 ? -40.256 -9.975 11.539 1.00 87.44 677 HIS A C 1
ATOM 5010 O O . HIS A 1 677 ? -39.525 -10.902 11.887 1.00 87.44 677 HIS A O 1
ATOM 5016 N N . ASP A 1 678 ? -41.322 -10.170 10.751 1.00 89.88 678 ASP A N 1
ATOM 5017 C CA . ASP A 1 678 ? -41.797 -11.484 10.292 1.00 89.88 678 ASP A CA 1
ATOM 5018 C C . ASP A 1 678 ? -42.091 -12.473 11.446 1.00 89.88 678 ASP A C 1
ATOM 5020 O O . ASP A 1 678 ? -41.935 -13.683 11.295 1.00 89.88 678 ASP A O 1
ATOM 5024 N N . LEU A 1 679 ? -42.546 -11.958 12.592 1.00 92.31 679 LEU A N 1
ATOM 5025 C CA . LEU A 1 679 ? -42.938 -12.713 13.793 1.00 92.31 679 LEU A CA 1
ATOM 5026 C C . LEU A 1 679 ? -44.455 -12.625 14.049 1.00 92.31 679 LEU A C 1
ATOM 5028 O O . LEU A 1 679 ? -44.925 -12.715 15.182 1.00 92.31 679 LEU A O 1
ATOM 5032 N N . SER A 1 680 ? -45.247 -12.431 12.990 1.00 90.38 680 SER A N 1
ATOM 5033 C CA . SER A 1 680 ? -46.713 -12.268 13.054 1.00 90.38 680 SER A CA 1
ATOM 5034 C C . SER A 1 680 ? -47.475 -13.470 13.649 1.00 90.38 680 SER A C 1
ATOM 5036 O O . SER A 1 680 ? -48.628 -13.343 14.063 1.00 90.38 680 SER A O 1
ATOM 5038 N N . ASP A 1 681 ? -46.851 -14.648 13.688 1.00 91.06 681 ASP A N 1
ATOM 5039 C CA . ASP A 1 681 ? -47.363 -15.884 14.283 1.00 91.06 681 ASP A CA 1
ATOM 5040 C C . ASP A 1 681 ? -46.970 -16.064 15.762 1.00 91.06 681 ASP A C 1
ATOM 5042 O O . ASP A 1 681 ? -47.451 -16.998 16.410 1.00 91.06 681 ASP A O 1
ATOM 5046 N N . ALA A 1 682 ? -46.152 -15.163 16.315 1.00 93.06 682 ALA A N 1
ATOM 5047 C CA . ALA A 1 682 ? -45.747 -15.188 17.713 1.00 93.06 682 ALA A CA 1
ATOM 5048 C C . ALA A 1 682 ? -46.917 -14.903 18.672 1.00 93.06 682 ALA A C 1
ATOM 5050 O O . ALA A 1 682 ? -47.869 -14.171 18.382 1.00 93.06 682 ALA A O 1
ATOM 5051 N N . THR A 1 683 ? -46.828 -15.453 19.883 1.00 95.50 683 THR A N 1
ATOM 5052 C CA . THR A 1 683 ? -47.791 -15.166 20.951 1.00 95.50 683 THR A CA 1
ATOM 5053 C C . THR A 1 683 ? -47.514 -13.783 21.537 1.00 95.50 683 THR A C 1
ATOM 5055 O O . THR A 1 683 ? -46.478 -13.567 22.155 1.00 95.50 683 THR A O 1
ATOM 5058 N N . LEU A 1 684 ? -48.452 -12.846 21.383 1.00 95.25 684 LEU A N 1
ATOM 5059 C CA . LEU A 1 684 ? -48.316 -11.483 21.909 1.00 95.25 684 LEU A CA 1
ATOM 5060 C C . LEU A 1 684 ? -48.792 -11.405 23.371 1.00 95.25 684 LEU A C 1
ATOM 5062 O O . LEU A 1 684 ? -49.967 -11.658 23.664 1.00 95.25 684 LEU A O 1
ATOM 5066 N N . ARG A 1 685 ? -47.903 -11.014 24.289 1.00 94.50 685 ARG A N 1
ATOM 5067 C CA . ARG A 1 685 ? -48.167 -10.846 25.726 1.00 94.50 685 ARG A CA 1
ATOM 5068 C C . ARG A 1 685 ? -47.937 -9.386 26.124 1.00 94.50 685 ARG A C 1
ATOM 5070 O O . ARG A 1 685 ? -46.850 -8.854 25.945 1.00 94.50 685 ARG A O 1
ATOM 5077 N N . ILE A 1 686 ? -48.969 -8.747 26.675 1.00 93.50 686 ILE A N 1
ATOM 5078 C CA . ILE A 1 686 ? -48.888 -7.387 27.228 1.00 93.50 686 ILE A CA 1
ATOM 5079 C C . ILE A 1 686 ? -49.063 -7.479 28.738 1.00 93.50 686 ILE A C 1
ATOM 5081 O O . ILE A 1 686 ? -50.054 -8.056 29.197 1.00 93.50 686 ILE A O 1
ATOM 5085 N N . GLU A 1 687 ? -48.125 -6.916 29.492 1.00 92.00 687 GLU A N 1
ATOM 5086 C CA . GLU A 1 687 ? -48.216 -6.779 30.948 1.00 92.00 687 GLU A CA 1
ATOM 5087 C C . GLU A 1 687 ? -48.105 -5.308 31.359 1.00 92.00 687 GLU A C 1
ATOM 5089 O O . GLU A 1 687 ? -47.606 -4.481 30.604 1.00 92.00 687 GLU A O 1
ATOM 5094 N N . SER A 1 688 ? -48.615 -4.979 32.544 1.00 88.62 688 SER A N 1
ATOM 5095 C CA . SER A 1 688 ? -48.571 -3.627 33.100 1.00 88.62 688 SER A CA 1
ATOM 5096 C C . SER A 1 688 ? -47.917 -3.652 34.477 1.00 88.62 688 SER A C 1
ATOM 5098 O O . SER A 1 688 ? -48.351 -4.446 35.321 1.00 88.62 688 SER A O 1
ATOM 5100 N N . GLY A 1 689 ? -46.955 -2.768 34.734 1.00 85.00 689 GLY A N 1
ATOM 5101 C CA . GLY A 1 689 ? -46.262 -2.673 36.022 1.00 85.00 689 GLY A CA 1
ATOM 5102 C C . GLY A 1 689 ? -44.745 -2.672 35.874 1.00 85.00 689 GLY A C 1
ATOM 5103 O O . GLY A 1 689 ? -44.227 -2.215 34.863 1.00 85.00 689 GLY A O 1
ATOM 5104 N N . ASP A 1 690 ? -44.052 -3.175 36.895 1.00 86.62 690 ASP A N 1
ATOM 5105 C CA . ASP A 1 690 ? -42.593 -3.258 36.904 1.00 86.62 690 ASP A CA 1
ATOM 5106 C C . ASP A 1 690 ? -42.070 -4.181 35.786 1.00 86.62 690 ASP A C 1
ATOM 5108 O O . ASP A 1 690 ? -42.617 -5.269 35.549 1.00 86.62 690 ASP A O 1
ATOM 5112 N N . VAL A 1 691 ? -41.049 -3.712 35.063 1.00 81.88 691 VAL A N 1
ATOM 5113 C CA . VAL A 1 691 ? -40.502 -4.381 33.874 1.00 81.88 691 VAL A CA 1
ATOM 5114 C C . VAL A 1 691 ? -39.804 -5.682 34.260 1.00 81.88 691 VAL A C 1
ATOM 5116 O O . VAL A 1 691 ? -40.064 -6.716 33.639 1.00 81.88 691 VAL A O 1
ATOM 5119 N N . GLU A 1 692 ? -38.980 -5.658 35.306 1.00 81.88 692 GLU A N 1
ATOM 5120 C CA . GLU A 1 692 ? -38.183 -6.805 35.744 1.00 81.88 692 GLU A CA 1
ATOM 5121 C C . GLU A 1 692 ? -39.080 -7.922 36.279 1.00 81.88 692 GLU A C 1
ATOM 5123 O O . GLU A 1 692 ? -39.016 -9.057 35.800 1.00 81.88 692 GLU A O 1
ATOM 5128 N N . ASP A 1 693 ? -40.010 -7.586 37.176 1.00 86.50 693 ASP A N 1
ATOM 5129 C CA . ASP A 1 693 ? -40.988 -8.522 37.737 1.00 86.50 693 ASP A CA 1
ATOM 5130 C C . ASP A 1 693 ? -41.852 -9.179 36.646 1.00 86.50 693 ASP A C 1
ATOM 5132 O O . ASP A 1 693 ? -42.278 -10.338 36.764 1.00 86.50 693 ASP A O 1
ATOM 5136 N N . SER A 1 694 ? -42.177 -8.427 35.592 1.00 89.94 694 SER A N 1
ATOM 5137 C CA . SER A 1 694 ? -42.996 -8.907 34.476 1.00 89.94 694 SER A CA 1
ATOM 5138 C C . SER A 1 694 ? -42.217 -9.832 33.547 1.00 89.94 694 SER A C 1
ATOM 5140 O O . SER A 1 694 ? -42.735 -10.890 33.171 1.00 89.94 694 SER A O 1
ATOM 5142 N N . ILE A 1 695 ? -40.957 -9.504 33.248 1.00 89.69 695 ILE A N 1
ATOM 5143 C CA . ILE A 1 695 ? -4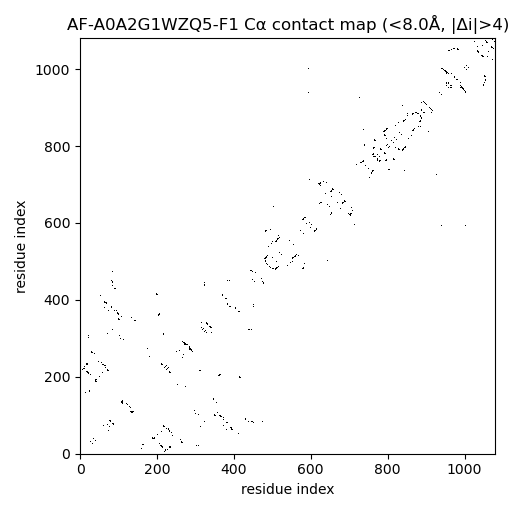0.053 -10.394 32.514 1.00 89.69 695 ILE A CA 1
ATOM 5144 C C . ILE A 1 695 ? -39.809 -11.675 33.319 1.00 89.69 695 ILE A C 1
ATOM 5146 O O . ILE A 1 695 ? -39.963 -12.764 32.765 1.00 89.69 695 ILE A O 1
ATOM 5150 N N . GLU A 1 696 ? -39.524 -11.589 34.623 1.00 89.88 696 GLU A N 1
ATOM 5151 C CA . GLU A 1 696 ? -39.278 -12.760 35.477 1.00 89.88 696 GLU A CA 1
ATOM 5152 C C . GLU A 1 696 ? -40.487 -13.705 35.488 1.00 89.88 696 GLU A C 1
ATOM 5154 O O . GLU A 1 696 ? -40.367 -14.926 35.338 1.00 89.88 696 GLU A O 1
ATOM 5159 N N . ARG A 1 697 ? -41.691 -13.144 35.623 1.00 91.19 697 ARG A N 1
ATOM 5160 C CA . ARG A 1 697 ? -42.940 -13.907 35.632 1.00 91.19 697 ARG A CA 1
ATOM 5161 C C . ARG A 1 697 ? -43.213 -14.584 34.297 1.00 91.19 697 ARG A C 1
ATOM 5163 O O . ARG A 1 697 ? -43.647 -15.735 34.301 1.00 91.19 697 ARG A O 1
ATOM 5170 N N . ALA A 1 698 ? -42.985 -13.893 33.183 1.00 90.56 698 ALA A N 1
ATOM 5171 C CA . ALA A 1 698 ? -43.154 -14.458 31.849 1.00 90.56 698 ALA A CA 1
ATOM 5172 C C . ALA A 1 698 ? -42.091 -15.521 31.533 1.00 90.56 698 ALA A C 1
ATOM 5174 O O . ALA A 1 698 ? -42.414 -16.550 30.939 1.00 90.56 698 ALA A O 1
ATOM 5175 N N . ALA A 1 699 ? -40.850 -15.325 31.987 1.00 90.62 699 ALA A N 1
ATOM 5176 C CA . ALA A 1 699 ? -39.739 -16.245 31.759 1.00 90.62 699 ALA A CA 1
ATOM 5177 C C . ALA A 1 699 ? -39.967 -17.627 32.393 1.00 90.62 699 ALA A C 1
ATOM 5179 O O . ALA A 1 699 ? -39.458 -18.622 31.885 1.00 90.62 699 ALA A O 1
ATOM 5180 N N . ARG A 1 700 ? -40.792 -17.730 33.448 1.00 91.75 700 ARG A N 1
ATOM 5181 C CA . ARG A 1 700 ? -41.178 -19.020 34.059 1.00 91.75 700 ARG A CA 1
ATOM 5182 C C . ARG A 1 700 ? -41.934 -19.954 33.107 1.00 91.75 700 ARG A C 1
ATOM 5184 O O . ARG A 1 700 ? -41.927 -21.164 33.333 1.00 91.75 700 ARG A O 1
ATOM 5191 N N . ASP A 1 701 ? -42.579 -19.411 32.074 1.00 91.06 701 ASP A N 1
ATOM 5192 C CA . ASP A 1 701 ? -43.298 -20.184 31.055 1.00 91.06 701 ASP A CA 1
ATOM 5193 C C . ASP A 1 701 ? -42.406 -20.536 29.841 1.00 91.06 701 ASP A C 1
ATOM 5195 O O . ASP A 1 701 ? -42.800 -21.344 28.995 1.00 91.06 701 ASP A O 1
ATOM 5199 N N . ALA A 1 702 ? -41.191 -19.983 29.760 1.00 93.31 702 ALA A N 1
ATOM 5200 C CA . ALA A 1 702 ? -40.254 -20.143 28.648 1.00 93.31 702 ALA A CA 1
ATOM 5201 C C . ALA A 1 702 ? -39.109 -21.120 28.977 1.00 93.31 702 ALA A C 1
ATOM 5203 O O . ALA A 1 702 ? -38.854 -21.440 30.137 1.00 93.31 702 ALA A O 1
ATOM 5204 N N . THR A 1 703 ? -38.439 -21.636 27.947 1.00 93.50 703 THR A N 1
ATOM 5205 C CA . THR A 1 703 ? -37.206 -22.439 28.071 1.00 93.50 703 THR A CA 1
ATOM 5206 C C . THR A 1 703 ? -35.968 -21.639 27.678 1.00 93.50 703 THR A C 1
ATOM 5208 O O . THR A 1 703 ? -34.876 -21.943 28.149 1.00 93.50 703 THR A O 1
ATOM 5211 N N . MET A 1 704 ? -36.150 -20.580 26.884 1.00 92.94 704 MET A N 1
ATOM 5212 C CA . MET A 1 704 ? -35.106 -19.652 26.466 1.00 92.94 704 MET A CA 1
ATOM 5213 C C . MET A 1 704 ? -35.622 -18.212 26.554 1.00 92.94 704 MET A C 1
ATOM 5215 O O . MET A 1 704 ? -36.750 -17.920 26.155 1.00 92.94 704 MET A O 1
ATOM 5219 N N . LEU A 1 705 ? -34.791 -17.315 27.081 1.00 92.38 705 LEU A N 1
ATOM 5220 C CA . LEU A 1 705 ? -35.038 -15.875 27.134 1.00 92.38 705 LEU A CA 1
ATOM 5221 C C . LEU A 1 705 ? -34.001 -15.190 26.245 1.00 92.38 705 LEU A C 1
ATOM 5223 O O . LEU A 1 705 ? -32.807 -15.394 26.449 1.00 92.38 705 LEU A O 1
ATOM 5227 N N . ILE A 1 706 ? -34.461 -14.384 25.292 1.00 91.31 706 ILE A N 1
ATOM 5228 C CA . ILE A 1 706 ? -33.612 -13.508 24.484 1.00 91.31 706 ILE A CA 1
ATOM 5229 C C . ILE A 1 706 ? -33.990 -12.087 24.860 1.00 91.31 706 ILE A C 1
ATOM 5231 O O . ILE A 1 706 ? -35.143 -11.690 24.707 1.00 91.31 706 ILE A O 1
ATOM 5235 N N . ILE A 1 707 ? -33.031 -11.346 25.392 1.00 85.38 707 ILE A N 1
ATOM 5236 C CA . ILE A 1 707 ? -33.214 -9.966 25.819 1.00 85.38 707 ILE A CA 1
ATOM 5237 C C . ILE A 1 707 ? -32.104 -9.129 25.192 1.00 85.38 707 ILE A C 1
ATOM 5239 O O . ILE A 1 707 ? -30.953 -9.564 25.155 1.00 85.38 707 ILE A O 1
ATOM 5243 N N . GLY A 1 708 ? -32.458 -7.957 24.669 1.00 73.88 708 GLY A N 1
ATOM 5244 C CA . GLY A 1 708 ? -31.473 -7.017 24.149 1.00 73.88 708 GLY A CA 1
ATOM 5245 C C . GLY A 1 708 ? -30.582 -6.493 25.274 1.00 73.88 708 GLY A C 1
ATOM 5246 O O . GLY A 1 708 ? -31.065 -6.261 26.384 1.00 73.88 708 GLY A O 1
ATOM 5247 N N . ALA A 1 709 ? -29.294 -6.302 24.988 1.00 64.38 709 ALA A N 1
ATOM 5248 C CA . ALA A 1 709 ? -28.399 -5.596 25.897 1.00 64.38 709 ALA A CA 1
ATOM 5249 C C . ALA A 1 709 ? -28.897 -4.155 26.099 1.00 64.38 709 ALA A C 1
ATOM 5251 O O . ALA A 1 709 ? -29.429 -3.532 25.173 1.00 64.38 709 ALA A O 1
ATOM 5252 N N . THR A 1 710 ? -28.758 -3.623 27.312 1.00 52.50 710 THR A N 1
ATOM 5253 C CA . THR A 1 710 ? -29.025 -2.206 27.564 1.00 52.50 710 THR A CA 1
ATOM 5254 C C . THR A 1 710 ? -27.942 -1.389 26.862 1.00 52.50 710 THR A C 1
ATOM 5256 O O . THR A 1 710 ? -26.769 -1.710 27.003 1.00 52.50 710 THR A O 1
ATOM 5259 N N . GLN A 1 711 ? -28.291 -0.307 26.155 1.00 46.62 711 GLN A N 1
ATOM 5260 C CA . GLN A 1 711 ? -27.315 0.656 25.590 1.00 46.62 711 GLN A CA 1
ATOM 5261 C C . GLN A 1 711 ? -26.553 1.450 26.673 1.00 46.62 711 GLN A C 1
ATOM 5263 O O . GLN A 1 711 ? -26.022 2.519 26.418 1.00 46.62 711 GLN A O 1
ATOM 5268 N N . LYS A 1 712 ? -26.587 0.973 27.915 1.00 45.47 712 LYS A N 1
ATOM 5269 C CA . LYS A 1 712 ? -26.106 1.651 29.109 1.00 45.47 712 LYS A CA 1
ATOM 5270 C C . LYS A 1 712 ? -25.308 0.626 29.897 1.00 45.47 712 LYS A C 1
ATOM 5272 O O . LYS A 1 712 ? -25.907 -0.337 30.390 1.00 45.47 712 LYS A O 1
ATOM 5277 N N . GLY A 1 713 ? -23.987 0.791 29.935 1.00 38.91 713 GLY A N 1
ATOM 5278 C CA . GLY A 1 713 ? -23.086 -0.030 30.744 1.00 38.91 713 GLY A CA 1
ATOM 5279 C C . GLY A 1 713 ? -23.386 0.124 32.235 1.00 38.91 713 GLY A C 1
ATOM 5280 O O . GLY A 1 713 ? -23.998 1.113 32.652 1.00 38.91 713 GLY A O 1
ATOM 5281 N N . LEU A 1 714 ? -22.970 -0.846 33.053 1.00 34.69 714 LEU A N 1
ATOM 5282 C CA . LEU A 1 714 ? -23.080 -0.767 34.514 1.00 34.69 714 LEU A CA 1
ATOM 5283 C C . LEU A 1 714 ? -22.429 0.512 35.070 1.00 34.69 714 LEU A C 1
ATOM 5285 O O . LEU A 1 714 ? -22.955 1.091 36.013 1.00 34.69 714 LEU A O 1
ATOM 5289 N N . LEU A 1 715 ? -21.373 1.003 34.415 1.00 34.12 715 LEU A N 1
ATOM 5290 C CA . LEU A 1 715 ? -20.678 2.236 34.762 1.00 34.12 715 LEU A CA 1
ATOM 5291 C C . LEU A 1 715 ? -21.467 3.498 34.379 1.00 34.12 715 LEU A C 1
ATOM 5293 O O . LEU A 1 715 ? -21.636 4.357 35.221 1.00 34.12 715 LEU A O 1
ATOM 5297 N N . SER A 1 716 ? -22.139 3.563 33.221 1.00 36.59 716 SER A N 1
ATOM 5298 C CA . SER A 1 716 ? -23.132 4.635 32.951 1.00 36.59 716 SER A CA 1
ATOM 5299 C C . SER A 1 716 ? -24.328 4.617 33.927 1.00 36.59 716 SER A C 1
ATOM 5301 O O . SER A 1 716 ? -24.991 5.630 34.137 1.00 36.59 716 SER A O 1
ATOM 5303 N N . ARG A 1 717 ? -24.611 3.458 34.549 1.00 39.66 717 ARG A N 1
ATOM 5304 C CA . ARG A 1 717 ? -25.610 3.294 35.623 1.00 39.66 717 ARG A CA 1
ATOM 5305 C C . ARG A 1 717 ? -25.055 3.576 37.023 1.00 39.66 717 ARG A C 1
ATOM 5307 O O . ARG A 1 717 ? -25.863 3.725 37.927 1.00 39.66 717 ARG A O 1
ATOM 5314 N N . LEU A 1 718 ? -23.733 3.597 37.185 1.00 34.62 718 LEU A N 1
ATOM 5315 C CA . LEU A 1 718 ? -23.008 4.032 38.382 1.00 34.62 718 LEU A CA 1
ATOM 5316 C C . LEU A 1 718 ? -22.623 5.506 38.295 1.00 34.62 718 LEU A C 1
ATOM 5318 O O . LEU A 1 718 ? -22.412 6.122 39.316 1.00 34.62 718 LEU A O 1
ATOM 5322 N N . VAL A 1 719 ? -22.501 6.072 37.099 1.00 37.81 719 VAL A N 1
ATOM 5323 C CA . VAL A 1 719 ? -22.227 7.490 36.852 1.00 37.81 719 VAL A CA 1
ATOM 5324 C C . VAL A 1 719 ? -23.526 8.284 36.972 1.00 37.81 719 VAL A C 1
ATOM 5326 O O . VAL A 1 719 ? -23.551 9.336 37.603 1.00 37.81 719 VAL A O 1
ATOM 5329 N N . ARG A 1 720 ? -24.650 7.704 36.532 1.00 37.22 720 ARG A N 1
ATOM 5330 C CA . ARG A 1 720 ? -25.974 8.102 37.023 1.00 37.22 720 ARG A CA 1
ATOM 5331 C C . ARG A 1 720 ? -26.182 7.632 38.452 1.00 37.22 720 ARG A C 1
ATOM 5333 O O . ARG A 1 720 ? -26.609 6.501 38.659 1.00 37.22 720 ARG A O 1
ATOM 5340 N N . GLY A 1 721 ? -25.925 8.520 39.407 1.00 46.97 721 GLY A N 1
ATOM 5341 C CA . GLY A 1 721 ? -25.864 8.174 40.828 1.00 46.97 721 GLY A CA 1
ATOM 5342 C C . GLY A 1 721 ? -24.491 7.609 41.174 1.00 46.97 721 GLY A C 1
ATOM 5343 O O . GLY A 1 721 ? -24.373 6.461 41.592 1.00 46.97 721 GLY A O 1
ATOM 5344 N N . SER A 1 722 ? -23.439 8.389 40.916 1.00 58.03 722 SER A N 1
ATOM 5345 C CA . SER A 1 722 ? -22.092 8.065 41.384 1.00 58.03 722 SER A CA 1
ATOM 5346 C C . SER A 1 722 ? -21.942 8.607 42.788 1.00 58.03 722 SER A C 1
ATOM 5348 O O . SER A 1 722 ? -22.295 9.752 43.049 1.00 58.03 722 SER A O 1
ATOM 5350 N N . LEU A 1 723 ? -21.396 7.801 43.702 1.00 64.12 723 LEU A N 1
ATOM 5351 C CA . LEU A 1 723 ? -21.135 8.244 45.071 1.00 64.12 723 LEU A CA 1
ATOM 5352 C C . LEU A 1 723 ? -20.369 9.580 45.099 1.00 64.12 723 LEU A C 1
ATOM 5354 O O . LEU A 1 723 ? -20.625 10.428 45.948 1.00 64.12 723 LEU A O 1
ATOM 5358 N N . VAL A 1 724 ? -19.419 9.757 44.178 1.00 70.12 724 VAL A N 1
ATOM 5359 C CA . VAL A 1 724 ? -18.607 10.974 44.089 1.00 70.12 724 VAL A CA 1
ATOM 5360 C C . VAL A 1 724 ? -19.453 12.154 43.611 1.00 70.12 724 VAL A C 1
ATOM 5362 O O . VAL A 1 724 ? -19.412 13.200 44.248 1.00 70.12 724 VAL A O 1
ATOM 5365 N N . LEU A 1 725 ? -20.271 11.979 42.569 1.00 74.69 725 LEU A N 1
ATOM 5366 C CA . LEU A 1 725 ? -21.157 13.026 42.048 1.00 74.69 725 LEU A CA 1
ATOM 5367 C C . LEU A 1 725 ? -22.274 13.381 43.030 1.00 74.69 725 LEU A C 1
ATOM 5369 O O . LEU A 1 725 ? -22.555 14.556 43.209 1.00 74.69 725 LEU A O 1
ATOM 5373 N N . ASP A 1 726 ? -22.866 12.409 43.724 1.00 79.75 726 ASP A N 1
ATOM 5374 C CA . ASP A 1 726 ? -23.886 12.656 44.751 1.00 79.75 726 ASP A CA 1
ATOM 5375 C C . ASP A 1 726 ? -23.306 13.469 45.921 1.00 79.75 726 ASP A C 1
ATOM 5377 O O . ASP A 1 726 ? -23.956 14.375 46.446 1.00 79.75 726 ASP A O 1
ATOM 5381 N N . VAL A 1 727 ? -22.060 13.180 46.318 1.00 81.12 727 VAL A N 1
ATOM 5382 C CA . VAL A 1 727 ? -21.347 13.959 47.340 1.00 81.12 727 VAL A CA 1
ATOM 5383 C C . VAL A 1 727 ? -20.960 15.343 46.813 1.00 81.12 727 VAL A C 1
ATOM 5385 O O . VAL A 1 727 ? -21.118 16.314 47.548 1.00 81.12 727 VAL A O 1
ATOM 5388 N N . LEU A 1 728 ? -20.495 15.471 45.567 1.00 84.69 728 LEU A N 1
ATOM 5389 C CA . LEU A 1 728 ? -20.177 16.769 44.960 1.00 84.69 728 LEU A CA 1
ATOM 5390 C C . LEU A 1 728 ? -21.427 17.633 44.767 1.00 84.69 728 LEU A C 1
ATOM 5392 O O . LEU A 1 728 ? -21.382 18.820 45.062 1.00 84.69 728 LEU A O 1
ATOM 5396 N N . ASN A 1 729 ? -22.560 17.051 44.377 1.00 88.50 729 ASN A N 1
ATOM 5397 C CA . ASN A 1 729 ? -23.848 17.740 44.299 1.00 88.50 729 ASN A CA 1
ATOM 5398 C C . ASN A 1 729 ? -24.296 18.249 45.680 1.00 88.50 729 ASN A C 1
ATOM 5400 O O . ASN A 1 729 ? -24.796 19.366 45.785 1.00 88.50 729 ASN A O 1
ATOM 5404 N N . GLU A 1 730 ? -24.054 17.488 46.755 1.00 88.50 730 GLU A N 1
ATOM 5405 C CA . GLU A 1 730 ? -24.308 17.959 48.127 1.00 88.50 730 GLU A CA 1
ATOM 5406 C C . GLU A 1 730 ? -23.326 19.062 48.564 1.00 88.50 730 GLU A C 1
ATOM 5408 O O . GLU A 1 730 ? -23.723 19.999 49.260 1.00 88.50 730 GLU A O 1
ATOM 5413 N N . VAL A 1 731 ? -22.052 18.987 48.155 1.00 89.06 731 VAL A N 1
ATOM 5414 C CA . VAL A 1 731 ? -21.068 20.064 48.378 1.00 89.06 731 VAL A CA 1
ATOM 5415 C C . VAL A 1 731 ? -21.472 21.332 47.617 1.00 89.06 731 VAL A C 1
ATOM 5417 O O . VAL A 1 731 ? -21.325 22.434 48.149 1.00 89.06 731 VAL A O 1
ATOM 5420 N N . GLY A 1 732 ? -22.004 21.170 46.405 1.00 90.00 732 GLY A N 1
ATOM 5421 C CA . GLY A 1 732 ? -22.451 22.236 45.517 1.00 90.00 732 GLY A CA 1
ATOM 5422 C C . GLY A 1 732 ? -21.324 23.188 45.107 1.00 90.00 732 GLY A C 1
ATOM 5423 O O . GLY A 1 732 ? -21.412 24.375 45.440 1.00 90.00 732 GLY A O 1
ATOM 5424 N N . PRO A 1 733 ? -20.255 22.709 44.436 1.00 93.00 733 PRO A N 1
ATOM 5425 C CA . PRO A 1 733 ? -19.203 23.586 43.939 1.00 93.00 733 PRO A CA 1
ATOM 5426 C C . PRO A 1 733 ? -19.758 24.570 42.901 1.00 93.00 733 PRO A C 1
ATOM 5428 O O . PRO A 1 733 ? -20.735 24.298 42.208 1.00 93.00 733 PRO A O 1
ATOM 5431 N N . ASP A 1 734 ? -19.131 25.741 42.796 1.00 94.69 734 ASP A N 1
ATOM 5432 C CA . ASP A 1 734 ? -19.526 26.747 41.804 1.00 94.69 734 ASP A CA 1
ATOM 5433 C C . ASP A 1 734 ? -19.104 26.366 40.378 1.00 94.69 734 ASP A C 1
ATOM 5435 O O . ASP A 1 734 ? -19.726 26.813 39.419 1.00 94.69 734 ASP A O 1
ATOM 5439 N N . ALA A 1 735 ? -18.056 25.559 40.239 1.00 94.12 735 ALA A N 1
ATOM 5440 C CA . ALA A 1 735 ? -17.593 24.969 38.992 1.00 94.12 735 ALA A CA 1
ATOM 5441 C C . ALA A 1 735 ? -16.603 23.839 39.303 1.00 94.12 735 ALA A C 1
ATOM 5443 O O . ALA A 1 735 ? -15.987 23.845 40.373 1.00 94.12 735 ALA A O 1
ATOM 5444 N N . ASP A 1 736 ? -16.428 22.932 38.350 1.00 92.44 736 ASP A N 1
ATOM 5445 C CA . ASP A 1 736 ? -15.326 21.967 38.309 1.00 92.44 736 ASP A CA 1
ATOM 5446 C C . ASP A 1 736 ? -14.613 22.055 36.950 1.00 92.44 736 ASP A C 1
ATOM 5448 O O . ASP A 1 736 ? -15.151 22.657 36.019 1.00 92.44 736 ASP A O 1
ATOM 5452 N N . VAL A 1 737 ? -13.406 21.508 36.822 1.00 91.31 737 VAL A N 1
ATOM 5453 C CA . VAL A 1 737 ? -12.609 21.550 35.583 1.00 91.31 737 VAL A CA 1
ATOM 5454 C C . VAL A 1 737 ? -12.377 20.146 35.044 1.00 91.31 737 VAL A C 1
ATOM 5456 O O . VAL A 1 737 ? -12.143 19.211 35.803 1.00 91.31 737 VAL A O 1
ATOM 5459 N N . ILE A 1 738 ? -12.445 19.997 33.721 1.00 87.81 738 ILE A N 1
ATOM 5460 C CA . ILE A 1 738 ? -12.091 18.737 33.064 1.00 87.81 738 ILE A CA 1
ATOM 5461 C C . ILE A 1 738 ? -10.588 18.489 33.217 1.00 87.81 738 ILE A C 1
ATOM 5463 O O . ILE A 1 738 ? -9.786 19.358 32.886 1.00 87.81 738 ILE A O 1
ATOM 5467 N N . GLY A 1 739 ? -10.208 17.303 33.684 1.00 83.50 739 GLY A N 1
ATOM 5468 C CA . GLY A 1 739 ? -8.830 16.844 33.775 1.00 83.50 739 GLY A CA 1
ATOM 5469 C C . GLY A 1 739 ? -8.580 15.593 32.937 1.00 83.50 739 GLY A C 1
ATOM 5470 O O . GLY A 1 739 ? -9.408 15.145 32.144 1.00 83.50 739 GLY A O 1
ATOM 5471 N N . ASN A 1 740 ? -7.394 15.007 33.103 1.00 77.62 740 ASN A N 1
ATOM 5472 C CA . ASN A 1 740 ? -6.982 13.848 32.311 1.00 77.62 740 ASN A CA 1
ATOM 5473 C C . ASN A 1 740 ? -7.822 12.588 32.587 1.00 77.62 740 ASN A C 1
ATOM 5475 O O . ASN A 1 740 ? -7.951 11.737 31.713 1.00 77.62 740 ASN A O 1
ATOM 5479 N N . HIS A 1 741 ? -8.374 12.456 33.795 1.00 75.31 741 HIS A N 1
ATOM 5480 C CA . HIS A 1 741 ? -9.092 11.255 34.225 1.00 75.31 741 HIS A CA 1
ATOM 5481 C C . HIS A 1 741 ? -10.547 11.215 33.750 1.00 75.31 741 HIS A C 1
ATOM 5483 O O . HIS A 1 741 ? -11.115 10.133 33.604 1.00 75.31 741 HIS A O 1
ATOM 5489 N N . GLU A 1 742 ? -11.130 12.362 33.402 1.00 76.75 742 GLU A N 1
ATOM 5490 C CA . GLU A 1 742 ? -12.450 12.434 32.767 1.00 76.75 742 GLU A CA 1
ATOM 5491 C C . GLU A 1 742 ? -12.448 11.777 31.373 1.00 76.75 742 GLU A C 1
ATOM 5493 O O . GLU A 1 742 ? -13.498 11.380 30.872 1.00 76.75 742 GLU A O 1
ATOM 5498 N N . PHE A 1 743 ? -11.262 11.589 30.783 1.00 70.38 743 PHE A N 1
ATOM 5499 C CA . PHE A 1 743 ? -11.034 10.955 29.484 1.00 70.38 743 PHE A CA 1
ATOM 5500 C C . PHE A 1 743 ? -10.684 9.463 29.555 1.00 70.38 743 PHE A C 1
ATOM 5502 O O . PHE A 1 743 ? -10.543 8.830 28.504 1.00 70.38 743 PHE A O 1
ATOM 5509 N N . ASP A 1 744 ? -10.554 8.872 30.749 1.00 58.47 744 ASP A N 1
ATOM 5510 C CA . ASP A 1 744 ? -10.138 7.466 30.911 1.00 58.47 744 ASP A CA 1
ATOM 5511 C C . ASP A 1 744 ? -11.074 6.487 30.165 1.00 58.47 744 ASP A C 1
ATOM 5513 O O . ASP A 1 744 ? -10.651 5.405 29.752 1.00 58.47 744 ASP A O 1
ATOM 5517 N N . TYR A 1 745 ? -12.325 6.898 29.924 1.00 57.47 745 TYR A N 1
ATOM 5518 C CA . TYR A 1 745 ? -13.360 6.118 29.238 1.00 57.47 745 TYR A CA 1
ATOM 5519 C C . TYR A 1 745 ? -13.827 6.734 27.903 1.00 57.47 745 TYR A C 1
ATOM 5521 O O . TYR A 1 745 ? -14.880 6.355 27.387 1.00 57.47 745 TYR A O 1
ATOM 5529 N N . GLY A 1 746 ? -13.054 7.660 27.325 1.00 65.88 746 GLY A N 1
ATOM 5530 C CA . GLY A 1 746 ? -13.419 8.389 26.103 1.00 65.88 746 GLY A CA 1
ATOM 5531 C C . GLY A 1 746 ? -14.241 9.658 26.367 1.00 65.88 746 GLY A C 1
ATOM 5532 O O . GLY A 1 746 ? -14.456 10.038 27.514 1.00 65.88 746 GLY A O 1
ATOM 5533 N N . LEU A 1 747 ? -14.698 10.326 25.300 1.00 70.06 747 LEU A N 1
ATOM 5534 C CA . LEU A 1 747 ? -15.435 11.599 25.390 1.00 70.06 747 LEU A CA 1
ATOM 5535 C C . LEU A 1 747 ? -16.935 11.425 25.653 1.00 70.06 747 LEU A C 1
ATOM 5537 O O . LEU A 1 747 ? -17.525 12.220 26.381 1.00 70.06 747 LEU A O 1
ATOM 5541 N N . ASP A 1 748 ? -17.550 10.377 25.098 1.00 64.38 748 ASP A N 1
ATOM 5542 C CA . ASP A 1 748 ? -18.999 10.151 25.195 1.00 64.38 748 ASP A CA 1
ATOM 5543 C C . ASP A 1 748 ? -19.542 10.181 26.643 1.00 64.38 748 ASP A C 1
ATOM 5545 O O . ASP A 1 748 ? -20.580 10.816 26.871 1.00 64.38 748 ASP A O 1
ATOM 5549 N N . PRO A 1 749 ? -18.876 9.566 27.651 1.00 67.25 749 PRO A N 1
ATOM 5550 C CA . PRO A 1 749 ? -19.372 9.560 29.027 1.00 67.25 749 PRO A CA 1
ATOM 5551 C C . PRO A 1 749 ? -19.394 10.937 29.697 1.00 67.25 749 PRO A C 1
ATOM 5553 O O . PRO A 1 749 ? -20.150 11.114 30.651 1.00 67.25 749 PRO A O 1
ATOM 5556 N N . ILE A 1 750 ? -18.601 11.904 29.224 1.00 75.38 750 ILE A N 1
ATOM 5557 C CA . ILE A 1 750 ? -18.500 13.236 29.838 1.00 75.38 750 ILE A CA 1
ATOM 5558 C C . ILE A 1 750 ? -19.867 13.920 29.807 1.00 75.38 750 ILE A C 1
ATOM 5560 O O . ILE A 1 750 ? -20.347 14.377 30.839 1.00 75.38 750 ILE A O 1
ATOM 5564 N N . SER A 1 751 ? -20.551 13.883 28.662 1.00 73.00 751 SER A N 1
ATOM 5565 C CA . SER A 1 751 ? -21.894 14.458 28.511 1.00 73.00 751 SER A CA 1
ATOM 5566 C C . SER A 1 751 ? -22.937 13.839 29.457 1.00 73.00 751 SER A C 1
ATOM 5568 O O . SER A 1 751 ? -23.845 14.529 29.926 1.00 73.00 751 SER A O 1
ATOM 5570 N N . ASP A 1 752 ? -22.798 12.550 29.785 1.00 66.62 752 ASP A N 1
ATOM 5571 C CA . ASP A 1 752 ? -23.661 11.865 30.748 1.00 66.62 752 ASP A CA 1
ATOM 5572 C C . ASP A 1 752 ? -23.337 12.298 32.191 1.00 66.62 752 ASP A C 1
ATOM 5574 O O . ASP A 1 752 ? -24.254 12.630 32.942 1.00 66.62 752 ASP A O 1
ATOM 5578 N N . VAL A 1 753 ? -22.050 12.350 32.568 1.00 70.75 753 VAL A N 1
ATOM 5579 C CA . VAL A 1 753 ? -21.574 12.817 33.890 1.00 70.75 753 VAL A CA 1
ATOM 5580 C C . VAL A 1 753 ? -22.048 14.241 34.170 1.00 70.75 753 VAL A C 1
ATOM 5582 O O . VAL A 1 753 ? -22.578 14.546 35.244 1.00 70.75 753 VAL A O 1
ATOM 5585 N N . THR A 1 754 ? -21.856 15.135 33.204 1.00 79.81 754 THR A N 1
ATOM 5586 C CA . THR A 1 754 ? -22.146 16.553 33.394 1.00 79.81 754 THR A CA 1
ATOM 5587 C C . THR A 1 754 ? -23.645 16.825 33.396 1.00 79.81 754 THR A C 1
ATOM 5589 O O . THR A 1 754 ? -24.110 17.664 34.164 1.00 79.81 754 THR A O 1
ATOM 5592 N N . ALA A 1 755 ? -24.438 16.049 32.646 1.00 79.56 755 ALA A N 1
ATOM 5593 C CA . ALA A 1 755 ? -25.897 16.132 32.684 1.00 79.56 755 ALA A CA 1
ATOM 5594 C C . ALA A 1 755 ? -26.508 15.757 34.049 1.00 79.56 755 ALA A C 1
ATOM 5596 O O . ALA A 1 755 ? -27.625 16.189 34.348 1.00 79.56 755 ALA A O 1
ATOM 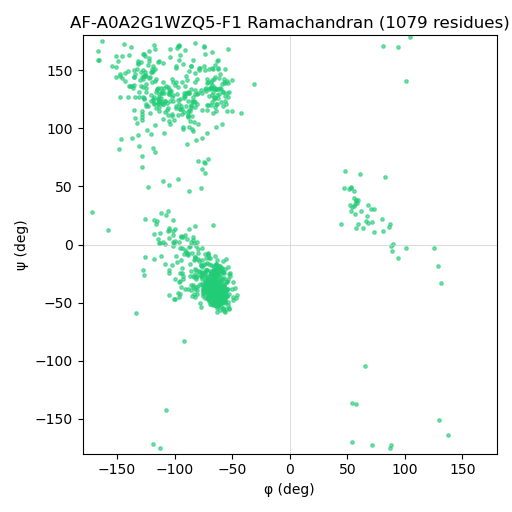5597 N N . ASP A 1 756 ? -25.811 14.953 34.856 1.00 76.81 756 ASP A N 1
ATOM 5598 C CA . ASP A 1 756 ? -26.258 14.529 36.189 1.00 76.81 756 ASP A CA 1
ATOM 5599 C C . ASP A 1 756 ? -25.607 15.342 37.334 1.00 76.81 756 ASP A C 1
ATOM 5601 O O . ASP A 1 756 ? -25.884 15.105 38.514 1.00 76.81 756 ASP A O 1
ATOM 5605 N N . SER A 1 757 ? -24.789 16.341 36.988 1.00 85.00 757 SER A N 1
ATOM 5606 C CA . SER A 1 757 ? -24.173 17.287 37.923 1.00 85.00 757 SER A CA 1
ATOM 5607 C C . SER A 1 757 ? -25.084 18.508 38.152 1.00 85.00 757 SER A C 1
ATOM 5609 O O . SER A 1 757 ? -25.732 19.008 37.233 1.00 85.00 757 SER A O 1
ATOM 5611 N N . GLU A 1 758 ? -25.145 19.023 39.384 1.00 89.81 758 GLU A N 1
ATOM 5612 C CA . GLU A 1 758 ? -25.870 20.264 39.731 1.00 89.81 758 GLU A CA 1
ATOM 5613 C C . GLU A 1 758 ? -24.993 21.528 39.595 1.00 89.81 758 GLU A C 1
ATOM 5615 O O . GLU A 1 758 ? -25.435 22.638 39.905 1.00 89.81 758 GLU A O 1
ATOM 5620 N N . PHE A 1 759 ? -23.762 21.360 39.109 1.00 90.69 759 PHE A N 1
ATOM 5621 C CA . PHE A 1 759 ? -22.739 22.384 38.906 1.00 90.69 759 PHE A CA 1
ATOM 5622 C C . PHE A 1 759 ? -22.123 22.270 37.497 1.00 90.69 759 PHE A C 1
ATOM 5624 O O . PHE A 1 759 ? -22.173 21.191 36.900 1.00 90.69 759 PHE A O 1
ATOM 5631 N N . PRO A 1 760 ? -21.564 23.362 36.941 1.00 92.81 760 PRO A N 1
ATOM 5632 C CA . PRO A 1 760 ? -20.978 23.348 35.606 1.00 92.81 760 PRO A CA 1
ATOM 5633 C C . PRO A 1 760 ? -19.560 22.765 35.605 1.00 92.81 760 PRO A C 1
ATOM 5635 O O . PRO A 1 760 ? -18.755 23.053 36.493 1.00 92.81 760 PRO A O 1
ATOM 5638 N N . TRP A 1 761 ? -19.249 22.010 34.553 1.00 93.44 761 TRP A N 1
ATOM 5639 C CA . TRP A 1 761 ? -17.903 21.537 34.232 1.00 93.44 761 TRP A CA 1
ATOM 5640 C C . TRP A 1 761 ? -17.277 22.447 33.181 1.00 93.44 761 TRP A C 1
ATOM 5642 O O . TRP A 1 761 ? -17.905 22.727 32.157 1.00 93.44 761 TRP A O 1
ATOM 5652 N N . LEU A 1 762 ? -16.059 22.918 33.434 1.00 94.88 762 LEU A N 1
ATOM 5653 C CA . LEU A 1 762 ? -15.414 23.949 32.635 1.00 94.88 762 LEU A CA 1
ATOM 5654 C C . LEU A 1 762 ? -14.308 23.403 31.731 1.00 94.88 762 LEU A C 1
ATOM 5656 O O . LEU A 1 762 ? -13.451 22.635 32.167 1.00 94.88 762 LEU A O 1
ATOM 5660 N N . ALA A 1 763 ? -14.319 23.877 30.486 1.00 92.62 763 ALA A N 1
ATOM 5661 C CA . ALA A 1 763 ? -13.315 23.622 29.459 1.00 92.62 763 ALA A CA 1
ATOM 5662 C C . ALA A 1 763 ? -13.172 24.862 28.555 1.00 92.62 763 ALA A C 1
ATOM 5664 O O . ALA A 1 763 ? -13.895 25.047 27.578 1.00 92.62 763 ALA A O 1
ATOM 5665 N N . THR A 1 764 ? -12.261 25.764 28.914 1.00 95.31 764 THR A N 1
ATOM 5666 C CA . THR A 1 764 ? -12.029 27.033 28.210 1.00 95.31 764 THR A CA 1
ATOM 5667 C C . THR A 1 764 ? -11.108 26.861 27.007 1.00 95.31 764 THR A C 1
ATOM 5669 O O . THR A 1 764 ? -11.387 27.437 25.963 1.00 95.31 764 THR A O 1
ATOM 5672 N N . ASN A 1 765 ? -10.026 26.085 27.132 1.00 94.19 765 ASN A N 1
ATOM 5673 C CA . ASN A 1 765 ? -9.047 25.869 26.055 1.00 94.19 765 ASN A CA 1
ATOM 5674 C C . ASN A 1 765 ? -9.151 24.480 25.406 1.00 94.19 765 ASN A C 1
ATOM 5676 O O . ASN A 1 765 ? -8.268 24.087 24.651 1.00 94.19 765 ASN A O 1
ATOM 5680 N N . LEU A 1 766 ? -10.218 23.741 25.699 1.00 91.19 766 LEU A N 1
ATOM 5681 C CA . LEU A 1 766 ? -10.563 22.497 25.025 1.00 91.19 766 LEU A CA 1
ATOM 5682 C C . LEU A 1 766 ? -11.906 22.721 24.326 1.00 91.19 766 LEU A C 1
ATOM 5684 O O . LEU A 1 766 ? -12.942 22.793 24.984 1.00 91.19 766 LEU A O 1
ATOM 5688 N N . VAL A 1 767 ? -11.873 22.924 23.010 1.00 91.38 767 VAL A N 1
ATOM 5689 C CA . VAL A 1 767 ? -13.011 23.460 22.242 1.00 91.38 767 VAL A CA 1
ATOM 5690 C C . VAL A 1 767 ? -13.362 22.576 21.056 1.00 91.38 767 VAL A C 1
ATOM 5692 O O . VAL A 1 767 ? -12.495 21.946 20.461 1.00 91.38 767 VAL A O 1
ATOM 5695 N N . ASP A 1 768 ? -14.630 22.566 20.664 1.00 90.25 768 ASP A N 1
ATOM 5696 C CA . ASP A 1 768 ? -15.081 21.925 19.431 1.00 90.25 768 ASP A CA 1
ATOM 5697 C C . ASP A 1 768 ? -14.426 22.604 18.211 1.00 90.25 768 ASP A C 1
ATOM 5699 O O . ASP A 1 768 ? -14.486 23.823 18.028 1.00 90.25 768 ASP A O 1
ATOM 5703 N N . SER A 1 769 ? -13.771 21.813 17.362 1.00 89.62 769 SER A N 1
ATOM 5704 C CA . SER A 1 769 ? -12.957 22.289 16.242 1.00 89.62 769 SER A CA 1
ATOM 5705 C C . SER A 1 769 ? -13.764 22.998 15.148 1.00 89.62 769 SER A C 1
ATOM 5707 O O . SER A 1 769 ? -13.188 23.763 14.368 1.00 89.62 769 SER A O 1
ATOM 5709 N N . GLU A 1 770 ? -15.076 22.759 15.043 1.00 87.50 770 GLU A N 1
ATOM 5710 C CA . GLU A 1 770 ? -15.926 23.420 14.046 1.00 87.50 770 GLU A CA 1
ATOM 5711 C C . GLU A 1 770 ? -16.433 24.781 14.530 1.00 87.50 770 GLU A C 1
ATOM 5713 O O . GLU A 1 770 ? -16.538 25.732 13.742 1.00 87.50 770 GLU A O 1
ATOM 5718 N N . THR A 1 771 ? -16.778 24.868 15.812 1.00 87.62 771 THR A N 1
ATOM 5719 C CA . THR A 1 771 ? -17.457 26.023 16.408 1.00 87.62 771 THR A CA 1
ATOM 5720 C C . THR A 1 771 ? -16.509 26.959 17.151 1.00 87.62 771 THR A C 1
ATOM 5722 O O . THR A 1 771 ? -16.751 28.169 17.156 1.00 87.62 771 THR A O 1
ATOM 5725 N N . GLY A 1 772 ? -15.420 26.431 17.715 1.00 85.75 772 GLY A N 1
ATOM 5726 C CA . GLY A 1 772 ? -14.553 27.134 18.661 1.00 85.75 772 GLY A CA 1
ATOM 5727 C C . GLY A 1 772 ? -15.236 27.415 20.005 1.00 85.75 772 GLY A C 1
ATOM 5728 O O . GLY A 1 772 ? -14.815 28.323 20.715 1.00 85.75 772 GLY A O 1
ATOM 5729 N N . GLU A 1 773 ? -16.323 26.706 20.317 1.00 86.50 773 GLU A N 1
ATOM 5730 C CA . GLU A 1 773 ? -17.041 26.784 21.595 1.00 86.50 773 GLU A CA 1
ATOM 5731 C C . GLU A 1 773 ? -16.705 25.554 22.463 1.00 86.50 773 GLU A C 1
ATOM 5733 O O . GLU A 1 773 ? -16.107 24.593 21.976 1.00 86.50 773 GLU A O 1
ATOM 5738 N N . ALA A 1 774 ? -17.070 25.573 23.751 1.00 85.31 774 ALA A N 1
ATOM 5739 C CA . ALA A 1 774 ? -16.914 24.407 24.626 1.00 85.31 774 ALA A CA 1
ATOM 5740 C C . ALA A 1 774 ? -17.588 23.160 24.024 1.00 85.31 774 ALA A C 1
ATOM 5742 O O . ALA A 1 774 ? -18.684 23.245 23.461 1.00 85.31 774 ALA A O 1
ATOM 5743 N N . PHE A 1 775 ? -16.921 22.009 24.133 1.00 86.50 775 PHE A N 1
ATOM 5744 C CA . PHE A 1 775 ? -17.420 20.746 23.588 1.00 86.50 775 PHE A CA 1
ATOM 5745 C C . PHE A 1 775 ? -18.582 20.186 24.427 1.00 86.50 775 PHE A C 1
ATOM 5747 O O . PHE A 1 775 ? -18.821 20.617 25.561 1.00 86.50 775 PHE A O 1
ATOM 5754 N N . ASP A 1 776 ? -19.334 19.239 23.855 1.00 83.19 776 ASP A N 1
ATOM 5755 C CA . ASP A 1 776 ? -20.595 18.762 24.436 1.00 83.19 776 ASP A CA 1
ATOM 5756 C C . ASP A 1 776 ? -20.436 18.284 25.888 1.00 83.19 776 ASP A C 1
ATOM 5758 O O . ASP A 1 776 ? -19.543 17.507 26.224 1.00 83.19 776 ASP A O 1
ATOM 5762 N N . GLY A 1 777 ? -21.320 18.772 26.757 1.00 83.94 777 GLY A N 1
ATOM 5763 C CA . GLY A 1 777 ? -21.271 18.517 28.194 1.00 83.94 777 GLY A CA 1
ATOM 5764 C C . GLY A 1 777 ? -20.415 19.487 29.015 1.00 83.94 777 GLY A C 1
ATOM 5765 O O . GLY A 1 777 ? -20.411 19.346 30.233 1.00 83.94 777 GLY A O 1
ATOM 5766 N N . THR A 1 778 ? -19.750 20.479 28.415 1.00 91.06 778 THR A N 1
ATOM 5767 C CA . THR A 1 778 ? -18.925 21.464 29.145 1.00 91.06 778 THR A CA 1
ATOM 5768 C C . THR A 1 778 ? -19.312 22.912 28.842 1.00 91.06 778 THR A C 1
ATOM 5770 O O . THR A 1 778 ? -19.996 23.207 27.862 1.00 91.06 778 THR A O 1
ATOM 5773 N N . GLU A 1 779 ? -18.884 23.836 29.702 1.00 93.81 779 GLU A N 1
ATOM 5774 C CA . GLU A 1 779 ? -19.021 25.281 29.505 1.00 93.81 779 GLU A CA 1
ATOM 5775 C C . GLU A 1 779 ? -17.642 25.954 29.476 1.00 93.81 779 GLU A C 1
ATOM 5777 O O . GLU A 1 779 ? -16.713 25.533 30.158 1.00 93.81 779 GLU A O 1
ATOM 5782 N N . SER A 1 780 ? -17.476 27.040 28.716 1.00 90.19 780 SER A N 1
ATOM 5783 C CA . SER A 1 780 ? -16.178 27.732 28.675 1.00 90.19 780 SER A CA 1
ATOM 5784 C C . SER A 1 780 ? -15.900 28.524 29.954 1.00 90.19 780 SER A C 1
ATOM 5786 O O . SER A 1 780 ? -14.745 28.658 30.339 1.00 90.19 780 SER A O 1
ATOM 5788 N N . THR A 1 781 ? -16.934 29.069 30.605 1.00 95.38 781 THR A N 1
ATOM 5789 C CA . THR A 1 781 ? -16.803 29.930 31.794 1.00 95.38 781 THR A CA 1
ATOM 5790 C C . THR A 1 781 ? -18.059 29.873 32.660 1.00 95.38 781 THR A C 1
ATOM 5792 O O . THR A 1 781 ? -19.149 29.746 32.107 1.00 95.38 781 THR A O 1
ATOM 5795 N N . ASN A 1 782 ? -17.946 30.127 33.967 1.00 96.69 782 ASN A N 1
ATOM 5796 C CA . ASN A 1 782 ? -19.095 30.399 34.842 1.00 96.69 782 ASN A CA 1
ATOM 5797 C C . ASN A 1 782 ? -18.931 31.736 35.592 1.00 96.69 782 ASN A C 1
ATOM 5799 O O . ASN A 1 782 ? -17.822 32.092 35.972 1.00 96.69 782 ASN A O 1
ATOM 5803 N N . ILE A 1 783 ? -20.017 32.482 35.833 1.00 97.12 783 ILE A N 1
ATOM 5804 C CA . ILE A 1 783 ? -19.987 33.749 36.590 1.00 97.12 783 ILE A CA 1
ATOM 5805 C C . ILE A 1 783 ? -20.897 33.642 37.811 1.00 97.12 783 ILE A C 1
ATOM 5807 O O . ILE A 1 783 ? -22.105 33.417 37.694 1.00 97.12 783 ILE A O 1
ATOM 5811 N N . VAL A 1 784 ? -20.330 33.875 38.994 1.00 95.94 784 VAL A N 1
ATOM 5812 C CA . VAL A 1 784 ? -21.040 33.788 40.271 1.00 95.94 784 VAL A CA 1
ATOM 5813 C C . VAL A 1 784 ? -20.913 35.069 41.087 1.00 95.94 784 VAL A C 1
ATOM 5815 O O . VAL A 1 784 ? -19.892 35.745 41.104 1.00 95.94 784 VAL A O 1
ATOM 5818 N N . GLU A 1 785 ? -21.967 35.394 41.831 1.00 94.94 785 GLU A N 1
ATOM 5819 C CA . GLU A 1 785 ? -21.992 36.550 42.729 1.00 94.94 785 GLU A CA 1
ATOM 5820 C C . GLU A 1 785 ? -21.660 36.118 44.160 1.00 94.94 785 GLU A C 1
ATOM 5822 O O . GLU A 1 785 ? -22.341 35.257 44.738 1.00 94.94 785 GLU A O 1
ATOM 5827 N N . ARG A 1 786 ? -20.643 36.734 44.772 1.00 89.50 786 ARG A N 1
ATOM 5828 C CA . ARG A 1 786 ? -20.217 36.442 46.150 1.00 89.50 786 ARG A CA 1
ATOM 5829 C C . ARG A 1 786 ? -19.960 37.726 46.920 1.00 89.50 786 ARG A C 1
ATOM 5831 O O . ARG A 1 786 ? -19.092 38.519 46.598 1.00 89.50 786 ARG A O 1
ATOM 5838 N N . GLY A 1 787 ? -20.758 37.977 47.959 1.00 84.25 787 GLY A N 1
ATOM 5839 C CA . GLY A 1 787 ? -20.569 39.159 48.812 1.00 84.25 787 GLY A CA 1
ATOM 5840 C C . GLY A 1 787 ? -20.752 40.516 48.108 1.00 84.25 787 GLY A C 1
ATOM 5841 O O . GLY A 1 787 ? -20.408 41.537 48.701 1.00 84.25 787 GLY A O 1
ATOM 5842 N N . GLY A 1 788 ? -21.336 40.543 46.903 1.00 87.69 788 GLY A N 1
ATOM 5843 C CA . GLY A 1 788 ? -21.453 41.736 46.055 1.00 87.69 788 GLY A CA 1
ATOM 5844 C C . GLY A 1 788 ? -20.251 41.979 45.135 1.00 87.69 788 GLY A C 1
ATOM 5845 O O . GLY A 1 788 ? -20.095 43.112 44.691 1.00 87.69 788 GLY A O 1
ATOM 5846 N N . VAL A 1 789 ? -19.424 40.951 44.929 1.00 93.94 789 VAL A N 1
ATOM 5847 C CA . VAL A 1 789 ? -18.334 40.863 43.951 1.00 93.94 789 VAL A CA 1
ATOM 5848 C C . VAL A 1 789 ? -18.745 39.837 42.892 1.00 93.94 789 VAL A C 1
ATOM 5850 O O . VAL A 1 789 ? -19.188 38.740 43.256 1.00 93.94 789 VAL A O 1
ATOM 5853 N N . SER A 1 790 ? -18.595 40.191 41.618 1.00 96.69 790 SER A N 1
ATOM 5854 C CA . SER A 1 790 ? -18.777 39.278 40.487 1.00 96.69 790 SER A CA 1
ATOM 5855 C C . SER A 1 790 ? -17.490 38.486 40.251 1.00 96.69 790 SER A C 1
ATOM 5857 O O . SER A 1 790 ? -16.426 39.079 40.066 1.00 96.69 790 SER A O 1
ATOM 5859 N N . VAL A 1 791 ? -17.572 37.155 40.291 1.00 97.38 791 VAL A N 1
ATOM 5860 C CA . VAL A 1 791 ? -16.432 36.244 40.125 1.00 97.38 791 VAL A CA 1
ATOM 5861 C C . VAL A 1 791 ? -16.633 35.409 38.867 1.00 97.38 791 VAL A C 1
ATOM 5863 O O . VAL A 1 791 ? -17.589 34.639 38.789 1.00 97.38 791 VAL A O 1
ATOM 5866 N N . GLY A 1 792 ? -15.739 35.560 37.895 1.00 97.75 792 GLY A N 1
ATOM 5867 C CA . GLY A 1 792 ? -15.667 34.726 36.701 1.00 97.75 792 GLY A CA 1
ATOM 5868 C C . GLY A 1 792 ? -14.736 33.543 36.933 1.00 97.75 792 GLY A C 1
ATOM 5869 O O . GLY A 1 792 ? -13.665 33.704 37.511 1.00 97.75 792 GLY A O 1
ATOM 5870 N N . ILE A 1 793 ? -15.141 32.359 36.496 1.00 98.12 793 ILE A N 1
ATOM 5871 C CA . ILE A 1 793 ? -14.388 31.116 36.636 1.00 98.12 793 ILE A CA 1
ATOM 5872 C C . ILE A 1 793 ? -14.129 30.557 35.238 1.00 98.12 793 ILE A C 1
ATOM 5874 O O . ILE A 1 793 ? -15.070 30.436 34.451 1.00 98.12 793 ILE A O 1
ATOM 5878 N N . ILE A 1 794 ? -12.871 30.234 34.943 1.00 97.81 794 ILE A N 1
ATOM 5879 C CA . ILE A 1 794 ? -12.420 29.612 33.688 1.00 97.81 794 ILE A CA 1
ATOM 5880 C C . ILE A 1 794 ? -11.766 28.252 33.986 1.00 97.81 794 ILE A C 1
ATOM 5882 O O . ILE A 1 794 ? -11.224 28.069 35.076 1.00 97.81 794 ILE A O 1
ATOM 5886 N N . GLY A 1 795 ? -11.833 27.308 33.045 1.00 95.69 795 GLY A N 1
ATOM 5887 C CA . GLY A 1 795 ? -11.300 25.945 33.174 1.00 95.69 795 GLY A CA 1
ATOM 5888 C C . GLY A 1 795 ? -10.201 25.667 32.149 1.00 95.69 795 GLY A C 1
ATOM 5889 O O . GLY A 1 795 ? -10.453 25.771 30.954 1.00 95.69 795 GLY A O 1
ATOM 5890 N N . LEU A 1 796 ? -8.989 25.323 32.576 1.00 95.38 796 LEU A N 1
ATOM 5891 C CA . LEU A 1 796 ? -7.835 25.159 31.686 1.00 95.38 796 LEU A CA 1
ATOM 5892 C C . LEU A 1 796 ? -7.170 23.787 31.838 1.00 95.38 796 LEU A C 1
ATOM 5894 O O . LEU A 1 796 ? -7.135 23.232 32.931 1.00 95.38 796 LEU A O 1
ATOM 5898 N N . VAL A 1 797 ? -6.595 23.276 30.751 1.00 91.69 797 VAL A N 1
ATOM 5899 C CA . VAL A 1 797 ? -5.797 22.036 30.716 1.00 91.69 797 VAL A CA 1
ATOM 5900 C C . VAL A 1 797 ? -4.519 22.241 29.904 1.00 91.69 797 VAL A C 1
ATOM 5902 O O . VAL A 1 797 ? -4.518 23.031 28.959 1.00 91.69 797 VAL A O 1
ATOM 5905 N N . ASP A 1 798 ? -3.436 21.533 30.224 1.00 87.75 798 ASP A N 1
ATOM 5906 C CA . ASP A 1 798 ? -2.220 21.527 29.402 1.00 87.75 798 ASP A CA 1
ATOM 5907 C C . ASP A 1 798 ? -2.154 20.302 28.462 1.00 87.75 798 ASP A C 1
ATOM 5909 O O . ASP A 1 798 ? -2.928 19.342 28.551 1.00 87.75 798 ASP A O 1
ATOM 5913 N N . ASP A 1 799 ? -1.207 20.336 27.520 1.00 79.56 799 ASP A N 1
ATOM 5914 C CA . ASP A 1 799 ? -0.959 19.229 26.580 1.00 79.56 799 ASP A CA 1
ATOM 5915 C C . ASP A 1 799 ? -0.400 17.979 27.294 1.00 79.56 799 ASP A C 1
ATOM 5917 O O . ASP A 1 799 ? -0.638 16.842 26.880 1.00 79.56 799 ASP A O 1
ATOM 5921 N N . GLY A 1 800 ? 0.328 18.172 28.401 1.00 68.31 800 GLY A N 1
ATOM 5922 C CA . GLY A 1 800 ? 0.864 17.098 29.230 1.00 68.31 800 GLY A CA 1
ATOM 5923 C C . GLY A 1 800 ? -0.229 16.310 29.947 1.00 68.31 800 GLY A C 1
ATOM 5924 O O . GLY A 1 800 ? -0.176 15.076 29.939 1.00 68.31 800 GLY A O 1
ATOM 5925 N N . ALA A 1 801 ? -1.235 16.986 30.508 1.00 60.97 801 ALA A N 1
ATOM 5926 C CA . ALA A 1 801 ? -2.405 16.344 31.095 1.00 60.97 801 ALA A CA 1
ATOM 5927 C C . ALA A 1 801 ? -3.302 15.666 30.052 1.00 60.97 801 ALA A C 1
ATOM 5929 O O . ALA A 1 801 ? -3.901 14.637 30.338 1.00 60.97 801 ALA A O 1
ATOM 5930 N N . THR A 1 802 ? -3.380 16.176 28.827 1.00 72.06 802 THR A N 1
ATOM 5931 C CA . THR A 1 802 ? -4.260 15.616 27.788 1.00 72.06 802 THR A CA 1
ATOM 5932 C C . THR A 1 802 ? -3.533 14.580 26.926 1.00 72.06 802 THR A C 1
ATOM 5934 O O . THR A 1 802 ? -3.608 13.376 27.191 1.00 72.06 802 THR A O 1
ATOM 5937 N N . THR A 1 803 ? -2.784 15.010 25.914 1.00 65.25 803 THR A N 1
ATOM 5938 C CA . THR A 1 803 ? -2.132 14.147 24.913 1.00 65.25 803 THR A CA 1
ATOM 5939 C C . THR A 1 803 ? -1.070 13.217 25.519 1.00 65.25 803 THR A C 1
ATOM 5941 O O . THR A 1 803 ? -0.799 12.135 24.996 1.00 65.25 803 THR A O 1
ATOM 5944 N N . GLY A 1 804 ? -0.447 13.617 26.633 1.00 59.38 804 GLY A N 1
ATOM 5945 C CA . GLY A 1 804 ? 0.595 12.836 27.310 1.00 59.38 804 GLY A CA 1
ATOM 5946 C C . GLY A 1 804 ? 0.089 11.715 28.227 1.00 59.38 804 GLY A C 1
ATOM 5947 O O . GLY A 1 804 ? 0.850 10.785 28.518 1.00 59.38 804 GLY A O 1
ATOM 5948 N N . LYS A 1 805 ? -1.165 11.797 28.688 1.00 62.09 805 LYS A N 1
ATOM 5949 C CA . LYS A 1 805 ? -1.729 10.916 29.730 1.00 62.09 805 LYS A CA 1
ATOM 5950 C C . LYS A 1 805 ? -3.024 10.213 29.321 1.00 62.09 805 LYS A C 1
ATOM 5952 O O . LYS A 1 805 ? -3.422 9.272 30.003 1.00 62.09 805 LYS A O 1
ATOM 5957 N N . THR A 1 806 ? -3.638 10.605 28.206 1.00 60.56 806 THR A N 1
ATOM 5958 C CA . THR A 1 806 ? -4.862 9.991 27.670 1.00 60.56 806 THR A CA 1
ATOM 5959 C C . THR A 1 806 ? -4.584 9.280 26.342 1.00 60.56 806 THR A C 1
ATOM 5961 O O . THR A 1 806 ? -3.601 9.563 25.661 1.00 60.56 806 THR A O 1
ATOM 5964 N N . ASN A 1 807 ? -5.439 8.326 25.965 1.00 66.81 807 ASN A N 1
ATOM 5965 C CA . ASN A 1 807 ? -5.362 7.631 24.671 1.00 66.81 807 ASN A CA 1
ATOM 5966 C C . ASN A 1 807 ? -6.386 8.184 23.655 1.00 66.81 807 ASN A C 1
ATOM 5968 O O . ASN A 1 807 ? -6.771 7.474 22.726 1.00 66.81 807 ASN A O 1
ATOM 5972 N N . ILE A 1 808 ? -6.869 9.414 23.870 1.00 70.44 808 ILE A N 1
ATOM 5973 C CA . ILE A 1 808 ? -7.849 10.079 23.006 1.00 70.44 808 ILE A CA 1
ATOM 5974 C C . ILE A 1 808 ? -7.117 10.830 21.895 1.00 70.44 808 ILE A C 1
ATOM 5976 O O . ILE A 1 808 ? -6.189 11.595 22.148 1.00 70.44 808 ILE A O 1
ATOM 5980 N N . ASP A 1 809 ? -7.562 10.627 20.658 1.00 81.38 809 ASP A N 1
ATOM 5981 C CA . ASP A 1 809 ? -7.161 11.454 19.522 1.00 81.38 809 ASP A CA 1
ATOM 5982 C C . ASP A 1 809 ? -8.134 12.637 19.406 1.00 81.38 809 ASP A C 1
ATOM 5984 O O . ASP A 1 809 ? -9.148 12.560 18.714 1.00 81.38 809 ASP A O 1
ATOM 5988 N N . PHE A 1 810 ? -7.856 13.719 20.142 1.00 82.12 810 PHE A N 1
ATOM 5989 C CA . PHE A 1 810 ? -8.751 14.880 20.218 1.00 82.12 810 PHE A CA 1
ATOM 5990 C C . PHE A 1 810 ? -9.044 15.491 18.835 1.00 82.12 810 PHE A C 1
ATOM 5992 O O . PHE A 1 810 ? -10.186 15.857 18.571 1.00 82.12 810 PHE A O 1
ATOM 5999 N N . GLU A 1 811 ? -8.065 15.519 17.918 1.00 81.62 811 GLU A N 1
ATOM 6000 C CA . GLU A 1 811 ? -8.260 16.058 16.562 1.00 81.62 811 GLU A CA 1
ATOM 6001 C C . GLU A 1 811 ? -9.219 15.180 15.737 1.00 81.62 811 GLU A C 1
ATOM 6003 O O . GLU A 1 811 ? -10.051 15.706 14.992 1.00 81.62 811 GLU A O 1
ATOM 6008 N N . ALA A 1 812 ? -9.154 13.852 15.896 1.00 79.00 812 ALA A N 1
ATOM 6009 C CA . ALA A 1 812 ? -10.087 12.925 15.252 1.00 79.00 812 ALA A CA 1
ATOM 6010 C C . ALA A 1 812 ? -11.520 13.041 15.799 1.00 79.00 812 ALA A C 1
ATOM 6012 O O . ALA A 1 812 ? -12.478 12.866 15.044 1.00 79.00 812 ALA A O 1
ATOM 6013 N N . GLU A 1 813 ? -11.659 13.381 17.079 1.00 80.50 813 GLU A N 1
ATOM 6014 C CA . GLU A 1 813 ? -12.942 13.596 17.759 1.00 80.50 813 GLU A CA 1
ATOM 6015 C C . GLU A 1 813 ? -13.506 15.014 17.554 1.00 80.50 813 GLU A C 1
ATOM 6017 O O . GLU A 1 813 ? -14.552 15.367 18.098 1.00 80.50 813 GLU A O 1
ATOM 6022 N N . GLY A 1 814 ? -12.835 15.841 16.744 1.00 86.31 814 GLY A N 1
ATOM 6023 C CA . GLY A 1 814 ? -13.274 17.205 16.457 1.00 86.31 814 GLY A CA 1
ATOM 6024 C C . GLY A 1 814 ? -13.133 18.146 17.652 1.00 86.31 814 GLY A C 1
ATOM 6025 O O . GLY A 1 814 ? -13.919 19.082 17.772 1.00 86.31 814 GLY A O 1
ATOM 6026 N N . ILE A 1 815 ? -12.148 17.909 18.521 1.00 88.50 815 ILE A N 1
ATOM 6027 C CA . ILE A 1 815 ? -11.786 18.775 19.642 1.00 88.50 815 ILE A CA 1
ATOM 6028 C C . ILE A 1 815 ? -10.369 19.325 19.433 1.00 88.50 815 ILE A C 1
ATOM 6030 O O . ILE A 1 815 ? -9.410 18.602 19.168 1.00 88.50 815 ILE A O 1
ATOM 6034 N N . THR A 1 816 ? -10.219 20.633 19.600 1.00 90.69 816 THR A N 1
ATOM 6035 C CA . THR A 1 816 ? -8.940 21.336 19.555 1.00 90.69 816 THR A CA 1
ATOM 6036 C C . THR A 1 816 ? -8.513 21.715 20.969 1.00 90.69 816 THR A C 1
ATOM 6038 O O . THR A 1 816 ? -9.273 22.358 21.693 1.00 90.69 816 THR A O 1
ATOM 6041 N N . ILE A 1 817 ? -7.274 21.381 21.333 1.00 90.50 817 ILE A N 1
ATOM 6042 C CA . ILE A 1 817 ? -6.613 21.925 22.524 1.00 90.50 817 ILE A CA 1
ATOM 6043 C C . ILE A 1 817 ? -5.909 23.223 22.117 1.00 90.50 817 ILE A C 1
ATOM 6045 O O . ILE A 1 817 ? -4.951 23.213 21.341 1.00 90.50 817 ILE A O 1
ATOM 6049 N N . GLU A 1 818 ? -6.404 24.350 22.608 1.00 92.81 818 GLU A N 1
ATOM 6050 C CA . GLU A 1 818 ? -5.782 25.659 22.443 1.00 92.81 818 GLU A CA 1
ATOM 6051 C C . GLU A 1 818 ? -4.728 25.897 23.535 1.00 92.81 818 GLU A C 1
ATOM 6053 O O . GLU A 1 818 ? -4.790 25.333 24.629 1.00 92.81 818 GLU A O 1
ATOM 6058 N N . ASP A 1 819 ? -3.732 26.739 23.249 1.00 93.44 819 ASP A N 1
ATOM 6059 C CA . ASP A 1 819 ? -2.682 27.065 24.218 1.00 93.44 819 ASP A CA 1
ATOM 6060 C C . ASP A 1 819 ? -3.297 27.793 25.425 1.00 93.44 819 ASP A C 1
ATOM 6062 O O . ASP A 1 819 ? -3.827 28.902 25.291 1.00 93.44 819 ASP A O 1
ATOM 6066 N N . PHE A 1 820 ? -3.243 27.173 26.607 1.00 93.62 820 PHE A N 1
ATOM 6067 C CA . PHE A 1 820 ? -3.837 27.721 27.828 1.00 93.62 820 PHE A CA 1
ATOM 6068 C C . PHE A 1 820 ? -3.191 29.045 28.259 1.00 93.62 820 PHE A C 1
ATOM 6070 O O . PHE A 1 820 ? -3.873 29.884 28.849 1.00 93.62 820 PHE A O 1
ATOM 6077 N N . THR A 1 821 ? -1.919 29.278 27.909 1.00 94.44 821 THR A N 1
ATOM 6078 C CA . THR A 1 821 ? -1.198 30.525 28.219 1.00 94.44 821 THR A CA 1
ATOM 6079 C C . THR A 1 821 ? -1.608 31.693 27.322 1.00 94.44 821 THR A C 1
ATOM 6081 O O . THR A 1 821 ? -1.420 32.851 27.688 1.00 94.44 821 THR A O 1
ATOM 6084 N N . GLU A 1 822 ? -2.219 31.416 26.167 1.00 94.88 822 GLU A N 1
ATOM 6085 C CA . GLU A 1 822 ? -2.825 32.438 25.307 1.00 94.88 822 GLU A CA 1
ATOM 6086 C C . GLU A 1 822 ? -4.330 32.587 25.590 1.00 94.88 822 GLU A C 1
ATOM 6088 O O . GLU A 1 822 ? -4.845 33.705 25.677 1.00 94.88 822 GLU A O 1
ATOM 6093 N N . THR A 1 823 ? -5.028 31.462 25.760 1.00 94.75 823 THR A N 1
ATOM 6094 C CA . THR A 1 823 ? -6.494 31.392 25.868 1.00 94.75 823 THR A CA 1
ATOM 6095 C C . THR A 1 823 ? -6.993 31.865 27.231 1.00 94.75 823 THR A C 1
ATOM 6097 O O . THR A 1 823 ? -7.946 32.642 27.298 1.00 94.75 823 THR A O 1
ATOM 6100 N N . GLY A 1 824 ? -6.321 31.468 28.317 1.00 95.75 824 GLY A N 1
ATOM 6101 C CA . GLY A 1 824 ? -6.683 31.858 29.681 1.00 95.75 824 GLY A CA 1
ATOM 6102 C C . GLY A 1 824 ? -6.711 33.379 29.878 1.00 95.75 824 GLY A C 1
ATOM 6103 O O . GLY A 1 824 ? -7.771 33.917 30.211 1.00 95.75 824 GLY A O 1
ATOM 6104 N N . PRO A 1 825 ? -5.602 34.103 29.616 1.00 97.06 825 PRO A N 1
ATOM 6105 C CA . PRO A 1 825 ? -5.564 35.561 29.754 1.00 97.06 825 PRO A CA 1
ATOM 6106 C C . PRO A 1 825 ? -6.546 36.279 28.821 1.00 97.06 825 PRO A C 1
ATOM 6108 O O . PRO A 1 825 ? -7.182 37.262 29.205 1.00 97.06 825 PRO A O 1
ATOM 6111 N N . ALA A 1 826 ? -6.719 35.781 27.590 1.00 96.19 826 ALA A N 1
ATOM 6112 C CA . ALA A 1 826 ? -7.667 36.359 26.641 1.00 96.19 826 ALA A CA 1
ATOM 6113 C C . ALA A 1 826 ? -9.117 36.277 27.145 1.00 96.19 826 ALA A C 1
ATOM 6115 O O . ALA A 1 826 ? -9.863 37.256 27.028 1.00 96.19 826 ALA A O 1
ATOM 6116 N N . GLU A 1 827 ? -9.505 35.143 27.729 1.00 96.25 827 GLU A N 1
ATOM 6117 C CA . GLU A 1 827 ? -10.853 34.945 28.255 1.00 96.25 827 GLU A CA 1
ATOM 6118 C C . GLU A 1 827 ? -11.075 35.696 29.574 1.00 96.25 827 GLU A C 1
ATOM 6120 O O . GLU A 1 827 ? -12.115 36.334 29.754 1.00 96.25 827 GLU A O 1
ATOM 6125 N N . ALA A 1 828 ? -10.075 35.730 30.458 1.00 96.81 828 ALA A N 1
ATOM 6126 C CA . ALA A 1 828 ? -10.108 36.538 31.677 1.00 96.81 828 ALA A CA 1
ATOM 6127 C C . ALA A 1 828 ? -10.343 38.025 31.367 1.00 96.81 828 ALA A C 1
ATOM 6129 O O . ALA A 1 828 ? -11.235 38.665 31.934 1.00 96.81 828 ALA A O 1
ATOM 6130 N N . LYS A 1 829 ? -9.616 38.554 30.378 1.00 96.62 829 LYS A N 1
ATOM 6131 C CA . LYS A 1 829 ? -9.799 39.918 29.884 1.00 96.62 829 LYS A CA 1
ATOM 6132 C C . LYS A 1 829 ? -11.200 40.155 29.331 1.00 96.62 829 LYS A C 1
ATOM 6134 O O . LYS A 1 829 ? -11.804 41.190 29.613 1.00 96.62 829 LYS A O 1
ATOM 6139 N N . ARG A 1 830 ? -11.737 39.208 28.552 1.00 96.38 830 ARG A N 1
ATOM 6140 C CA . ARG A 1 830 ? -13.106 39.285 28.017 1.00 96.38 830 ARG A CA 1
ATOM 6141 C C . ARG A 1 830 ? -14.126 39.376 29.152 1.00 96.38 830 ARG A C 1
ATOM 6143 O O . ARG A 1 830 ? -15.012 40.225 29.095 1.00 96.38 830 ARG A O 1
ATOM 6150 N N . LEU A 1 831 ? -13.986 38.556 30.194 1.00 96.62 831 LEU A N 1
ATOM 6151 C CA . LEU A 1 831 ? -14.868 38.588 31.363 1.00 96.62 831 LEU A CA 1
ATOM 6152 C C . LEU A 1 831 ? -14.813 39.946 32.086 1.00 96.62 831 LEU A C 1
ATOM 6154 O O . LEU A 1 831 ? -15.862 40.510 32.405 1.00 96.62 831 LEU A O 1
ATOM 6158 N N . LYS A 1 832 ? -13.620 40.519 32.285 1.00 94.38 832 LYS A N 1
ATOM 6159 C CA . LYS A 1 832 ? -13.466 41.841 32.920 1.00 94.38 832 LYS A CA 1
ATOM 6160 C C . LYS A 1 832 ? -14.001 42.986 32.048 1.00 94.38 832 LYS A C 1
ATOM 6162 O O . LYS A 1 832 ? -14.701 43.866 32.546 1.00 94.38 832 LYS A O 1
ATOM 6167 N N . GLU A 1 833 ? -13.700 43.000 30.748 1.00 94.88 833 GLU A N 1
ATOM 6168 C CA . GLU A 1 833 ? -14.054 44.114 29.852 1.00 94.88 833 GLU A CA 1
ATOM 6169 C C . GLU A 1 833 ? -15.509 44.080 29.359 1.00 94.88 833 GLU A C 1
ATOM 6171 O O . GLU A 1 833 ? -16.161 45.131 29.295 1.00 94.88 833 GLU A O 1
ATOM 6176 N N . ASP A 1 834 ? -16.011 42.900 28.987 1.00 95.31 834 ASP A N 1
ATOM 6177 C CA . ASP A 1 834 ? -17.313 42.752 28.330 1.00 95.31 834 ASP A CA 1
ATOM 6178 C C . ASP A 1 834 ? -18.443 42.408 29.314 1.00 95.31 834 ASP A C 1
ATOM 6180 O O . ASP A 1 834 ? -19.577 42.855 29.104 1.00 95.31 834 ASP A O 1
ATOM 6184 N N . GLU A 1 835 ? -18.147 41.664 30.388 1.00 93.94 835 GLU A N 1
ATOM 6185 C CA . GLU A 1 835 ? -19.134 41.189 31.377 1.00 93.94 835 GLU A CA 1
ATOM 6186 C C . GLU A 1 835 ? -19.038 41.905 32.744 1.00 93.94 835 GLU A C 1
ATOM 6188 O O . GLU A 1 835 ? -19.859 41.644 33.623 1.00 93.94 835 GLU A O 1
ATOM 6193 N N . ASP A 1 836 ? -18.106 42.859 32.911 1.00 92.50 836 ASP A N 1
ATOM 6194 C CA . ASP A 1 836 ? -17.911 43.660 34.142 1.00 92.50 836 ASP A CA 1
ATOM 6195 C C . ASP A 1 836 ? -17.649 42.768 35.380 1.00 92.50 836 ASP A C 1
ATOM 6197 O O . ASP A 1 836 ? -18.165 43.018 36.471 1.00 92.50 836 ASP A O 1
ATOM 6201 N N . VAL A 1 837 ? -16.889 41.678 35.188 1.00 96.88 837 VAL A N 1
ATOM 6202 C CA . VAL A 1 837 ? -16.440 40.770 36.259 1.00 96.88 837 VAL A CA 1
ATOM 6203 C C . VAL A 1 837 ? -15.344 41.441 37.091 1.00 96.88 837 VAL A C 1
ATOM 6205 O O . VAL A 1 837 ? -14.401 42.004 36.541 1.00 96.88 837 VAL A O 1
ATOM 6208 N N . ASP A 1 838 ? -15.449 41.358 38.421 1.00 95.94 838 ASP A N 1
ATOM 6209 C CA . ASP A 1 838 ? -14.489 41.977 39.345 1.00 95.94 838 ASP A CA 1
ATOM 6210 C C . ASP A 1 838 ? -13.252 41.087 39.584 1.00 95.94 838 ASP A C 1
ATOM 6212 O O . ASP A 1 838 ? -12.148 41.593 39.763 1.00 95.94 838 ASP A O 1
ATOM 6216 N N . VAL A 1 839 ? -13.426 39.761 39.637 1.00 97.06 839 VAL A N 1
ATOM 6217 C CA . VAL A 1 839 ? -12.357 38.792 39.951 1.00 97.06 839 VAL A CA 1
ATOM 6218 C C . VAL A 1 839 ? -12.427 37.601 39.004 1.00 97.06 839 VAL A C 1
ATOM 6220 O O . VAL A 1 839 ? -13.510 37.049 38.820 1.00 97.06 839 VAL A O 1
ATOM 6223 N N . VAL A 1 840 ? -11.294 37.159 38.456 1.00 98.06 840 VAL A N 1
ATOM 6224 C CA . VAL A 1 840 ? -11.214 35.941 37.634 1.00 98.06 840 VAL A CA 1
ATOM 6225 C C . VAL A 1 840 ? -10.415 34.846 38.344 1.00 98.06 840 VAL A C 1
ATOM 6227 O O . VAL A 1 840 ? -9.303 35.079 38.818 1.00 98.06 840 VAL A O 1
ATOM 6230 N N . VAL A 1 841 ? -10.988 33.643 38.405 1.00 97.88 841 VAL A N 1
ATOM 6231 C CA . VAL A 1 841 ? -10.376 32.429 38.958 1.00 97.88 841 VAL A CA 1
ATOM 6232 C C . VAL A 1 841 ? -10.183 31.409 37.837 1.00 97.88 841 VAL A C 1
ATOM 6234 O O . VAL A 1 841 ? -11.150 30.995 37.204 1.00 97.88 841 VAL A O 1
ATOM 6237 N N . ALA A 1 842 ? -8.947 30.978 37.610 1.00 97.69 842 ALA A N 1
ATOM 6238 C CA . ALA A 1 842 ? -8.625 29.866 36.728 1.00 97.69 842 ALA A CA 1
ATOM 6239 C C . ALA A 1 842 ? -8.533 28.566 37.536 1.00 97.69 842 ALA A C 1
ATOM 6241 O O . ALA A 1 842 ? -7.672 28.423 38.405 1.00 97.69 842 ALA A O 1
ATOM 6242 N N . LEU A 1 843 ? -9.425 27.621 37.248 1.00 96.75 843 LEU A N 1
ATOM 6243 C CA . LEU A 1 843 ? -9.275 26.224 37.643 1.00 96.75 843 LEU A CA 1
ATOM 6244 C C . LEU A 1 843 ? -8.470 25.546 36.536 1.00 96.75 843 LEU A C 1
ATOM 6246 O O . LEU A 1 843 ? -8.920 25.522 35.395 1.00 96.75 843 LEU A O 1
ATOM 6250 N N . ALA A 1 844 ? -7.266 25.068 36.831 1.00 93.88 844 ALA A N 1
ATOM 6251 C CA . ALA A 1 844 ? -6.347 24.577 35.812 1.00 93.88 844 ALA A CA 1
ATOM 6252 C C . ALA A 1 844 ? -5.846 23.173 36.161 1.00 93.88 844 ALA A C 1
ATOM 6254 O O . ALA A 1 844 ? -5.135 22.981 37.143 1.00 93.88 844 ALA A O 1
ATOM 6255 N N . HIS A 1 845 ? -6.184 22.175 35.350 1.00 92.44 845 HIS A N 1
ATOM 6256 C CA . HIS A 1 845 ? -5.620 20.834 35.487 1.00 92.44 845 HIS A CA 1
ATOM 6257 C C . HIS A 1 845 ? -4.225 20.797 34.847 1.00 92.44 845 HIS A C 1
ATOM 6259 O O . HIS A 1 845 ? -4.038 20.273 33.754 1.00 92.44 845 HIS A O 1
ATOM 6265 N N . THR A 1 846 ? -3.267 21.442 35.515 1.00 90.50 846 THR A N 1
ATOM 6266 C CA . THR A 1 846 ? -1.866 21.593 35.094 1.00 90.50 846 THR A CA 1
ATOM 6267 C C . THR A 1 846 ? -0.922 21.385 36.281 1.00 90.50 846 THR A C 1
ATOM 6269 O O . THR A 1 846 ? -1.362 21.336 37.436 1.00 90.50 846 THR A O 1
ATOM 6272 N N . GLY A 1 847 ? 0.383 21.293 36.019 1.00 88.50 847 GLY A N 1
ATOM 6273 C CA . GLY A 1 847 ? 1.406 21.332 37.067 1.00 88.50 847 GLY A CA 1
ATOM 6274 C C . GLY A 1 847 ? 1.630 22.737 37.641 1.00 88.50 847 GLY A C 1
ATOM 6275 O O . GLY A 1 847 ? 1.143 23.736 37.096 1.00 88.50 847 GLY A O 1
ATOM 6276 N N . ILE A 1 848 ? 2.402 22.834 38.730 1.00 89.19 848 ILE A N 1
ATOM 6277 C CA . ILE A 1 848 ? 2.755 24.127 39.353 1.00 89.19 848 ILE A CA 1
ATOM 6278 C C . ILE A 1 848 ? 3.595 24.963 38.393 1.00 89.19 848 ILE A C 1
ATOM 6280 O O . ILE A 1 848 ? 3.282 26.131 38.185 1.00 89.19 848 ILE A O 1
ATOM 6284 N N . ASP A 1 849 ? 4.621 24.365 37.780 1.00 90.31 849 ASP A N 1
ATOM 6285 C CA . ASP A 1 849 ? 5.509 25.062 36.840 1.00 90.31 849 ASP A CA 1
ATOM 6286 C C . ASP A 1 849 ? 4.708 25.670 35.667 1.00 90.31 849 ASP A C 1
ATOM 6288 O O . ASP A 1 849 ? 5.005 26.772 35.203 1.00 90.31 849 ASP A O 1
ATOM 6292 N N . ASP A 1 850 ? 3.650 24.990 35.218 1.00 91.81 850 ASP A N 1
ATOM 6293 C CA . ASP A 1 850 ? 2.764 25.464 34.153 1.00 91.81 850 ASP A CA 1
ATOM 6294 C C . ASP A 1 850 ? 1.813 26.573 34.614 1.00 91.81 850 ASP A C 1
ATOM 6296 O O . ASP A 1 850 ? 1.568 27.517 33.860 1.00 91.81 850 ASP A O 1
ATOM 6300 N N . ALA A 1 851 ? 1.344 26.540 35.863 1.00 92.38 851 ALA A N 1
ATOM 6301 C CA . ALA A 1 851 ? 0.624 27.671 36.445 1.00 92.38 851 ALA A CA 1
ATOM 6302 C C . ALA A 1 851 ? 1.511 28.905 36.639 1.00 92.38 851 ALA A C 1
ATOM 6304 O O . ALA A 1 851 ? 1.036 30.022 36.429 1.00 92.38 851 ALA A O 1
ATOM 6305 N N . GLU A 1 852 ? 2.790 28.735 36.992 1.00 92.75 852 GLU A N 1
ATOM 6306 C CA . GLU A 1 852 ? 3.743 29.851 37.024 1.00 92.75 852 GLU A CA 1
ATOM 6307 C C . GLU A 1 852 ? 3.925 30.447 35.615 1.00 92.75 852 GLU A C 1
ATOM 6309 O O . GLU A 1 852 ? 3.909 31.668 35.455 1.00 92.75 852 GLU A O 1
ATOM 6314 N N . ASN A 1 853 ? 3.997 29.601 34.579 1.00 93.44 853 ASN A N 1
ATOM 6315 C CA . ASN A 1 853 ? 4.053 30.049 33.183 1.00 93.44 853 ASN A CA 1
ATOM 6316 C C . ASN A 1 853 ? 2.771 30.780 32.744 1.00 93.44 853 ASN A C 1
ATOM 6318 O O . ASN A 1 853 ? 2.857 31.782 32.032 1.00 93.44 853 ASN A O 1
ATOM 6322 N N . LEU A 1 854 ? 1.591 30.308 33.163 1.00 95.62 854 LEU A N 1
ATOM 6323 C CA . LEU A 1 854 ? 0.311 30.975 32.900 1.00 95.62 854 LEU A CA 1
ATOM 6324 C C . LEU A 1 854 ? 0.261 32.362 33.551 1.00 95.62 854 LEU A C 1
ATOM 6326 O O . LEU A 1 854 ? -0.120 33.326 32.889 1.00 95.62 854 LEU A O 1
ATOM 6330 N N . ALA A 1 855 ? 0.693 32.469 34.810 1.00 95.44 855 ALA A N 1
ATOM 6331 C CA . ALA A 1 855 ? 0.780 33.746 35.511 1.00 95.44 855 ALA A CA 1
ATOM 6332 C C . ALA A 1 855 ? 1.772 34.710 34.830 1.00 95.44 855 ALA A C 1
ATOM 6334 O O . ALA A 1 855 ? 1.469 35.887 34.672 1.00 95.44 855 ALA A O 1
ATOM 6335 N N . GLU A 1 856 ? 2.933 34.229 34.359 1.00 94.81 856 GLU A N 1
ATOM 6336 C CA . GLU A 1 856 ? 3.891 35.066 33.612 1.00 94.81 856 GLU A CA 1
ATOM 6337 C C . GLU A 1 856 ? 3.328 35.528 32.251 1.00 94.81 856 GLU A C 1
ATOM 6339 O O . GLU A 1 856 ? 3.622 36.639 31.791 1.00 94.81 856 GLU A O 1
ATOM 6344 N N . ALA A 1 857 ? 2.533 34.684 31.586 1.00 94.00 857 ALA A N 1
ATOM 6345 C CA . ALA A 1 857 ? 1.924 34.994 30.295 1.00 94.00 857 ALA A CA 1
ATOM 6346 C C . ALA A 1 857 ? 0.803 36.045 30.394 1.00 94.00 857 ALA A C 1
ATOM 6348 O O . ALA A 1 857 ? 0.609 36.823 29.450 1.00 94.00 857 ALA A O 1
ATOM 6349 N N . ASP A 1 858 ? 0.115 36.120 31.536 1.00 94.56 858 ASP A N 1
ATOM 6350 C CA . ASP A 1 858 ? -0.941 37.090 31.830 1.00 94.56 858 ASP A CA 1
ATOM 6351 C C . ASP A 1 858 ? -0.396 38.496 32.152 1.00 94.56 858 ASP A C 1
ATOM 6353 O O . ASP A 1 858 ? -0.512 39.035 33.247 1.00 94.56 858 ASP A O 1
ATOM 6357 N N . ALA A 1 859 ? 0.226 39.130 31.158 1.00 87.56 859 ALA A N 1
ATOM 6358 C CA . ALA A 1 859 ? 0.965 40.381 31.337 1.00 87.56 859 ALA A CA 1
ATOM 6359 C C . ALA A 1 859 ? 0.130 41.599 31.797 1.00 87.56 859 ALA A C 1
ATOM 6361 O O . ALA A 1 859 ? 0.719 42.640 32.116 1.00 87.56 859 ALA A O 1
ATOM 6362 N N . ASP A 1 860 ? -1.201 41.509 31.742 1.00 88.44 860 ASP A N 1
ATOM 6363 C CA . ASP A 1 860 ? -2.133 42.558 32.167 1.00 88.44 860 ASP A CA 1
ATOM 6364 C C . ASP A 1 860 ? -2.737 42.279 33.569 1.00 88.44 860 ASP A C 1
ATOM 6366 O O . ASP A 1 860 ? -3.503 43.116 34.051 1.00 88.44 860 ASP A O 1
ATOM 6370 N N . ASP A 1 861 ? -2.336 41.187 34.243 1.00 90.62 861 ASP A N 1
ATOM 6371 C CA . ASP A 1 861 ? -2.847 40.727 35.547 1.00 90.62 861 ASP A CA 1
ATOM 6372 C C . ASP A 1 861 ? -4.387 40.529 35.540 1.00 90.62 861 ASP A C 1
ATOM 6374 O O . ASP A 1 861 ? -5.101 40.921 36.473 1.00 90.62 861 ASP A O 1
ATOM 6378 N N . ASP A 1 862 ? -4.930 39.981 34.446 1.00 95.38 862 ASP A N 1
ATOM 6379 C CA . ASP A 1 862 ? -6.370 39.791 34.264 1.00 95.38 862 ASP A CA 1
ATOM 6380 C C . ASP A 1 862 ? -6.909 38.580 35.071 1.00 95.38 862 ASP A C 1
ATOM 6382 O O . ASP A 1 862 ? -8.067 38.613 35.497 1.00 95.38 862 ASP A O 1
ATOM 6386 N N . ILE A 1 863 ? -6.090 37.560 35.360 1.00 97.75 863 ILE A N 1
ATOM 6387 C CA . ILE A 1 863 ? -6.380 36.383 36.199 1.00 97.75 863 ILE A CA 1
ATOM 6388 C C . ILE A 1 863 ? -5.887 36.622 37.633 1.00 97.75 863 ILE A C 1
ATOM 6390 O O . ILE A 1 863 ? -4.690 36.716 37.904 1.00 97.75 863 ILE A O 1
ATOM 6394 N N . ASP A 1 864 ? -6.807 36.643 38.598 1.00 97.56 864 ASP A N 1
ATOM 6395 C CA . ASP A 1 864 ? -6.481 36.953 39.994 1.00 97.56 864 ASP A CA 1
ATOM 6396 C C . ASP A 1 864 ? -6.022 35.716 40.795 1.00 97.56 864 ASP A C 1
ATOM 6398 O O . ASP A 1 864 ? -5.172 35.823 41.685 1.00 97.56 864 ASP A O 1
ATOM 6402 N N . VAL A 1 865 ? -6.582 34.534 40.506 1.00 97.75 865 VAL A N 1
ATOM 6403 C CA . VAL A 1 865 ? -6.285 33.272 41.214 1.00 97.75 865 VAL A CA 1
ATOM 6404 C C . VAL A 1 865 ? -6.169 32.114 40.225 1.00 97.75 865 VAL A C 1
ATOM 6406 O O . VAL A 1 865 ? -7.021 31.979 39.354 1.00 97.75 865 VAL A O 1
ATOM 6409 N N . ILE A 1 866 ? -5.167 31.251 40.399 1.00 97.75 866 ILE A N 1
ATOM 6410 C CA . ILE A 1 866 ? -4.956 30.009 39.648 1.00 97.75 866 ILE A CA 1
ATOM 6411 C C . ILE A 1 866 ? -4.901 28.844 40.648 1.00 97.75 866 ILE A C 1
ATOM 6413 O O . ILE A 1 866 ? -4.047 28.809 41.537 1.00 97.75 866 ILE A O 1
ATOM 6417 N N . VAL A 1 867 ? -5.821 27.891 40.529 1.00 96.00 867 VAL A N 1
ATOM 6418 C CA . VAL A 1 867 ? -5.865 26.682 41.366 1.00 96.00 867 VAL A CA 1
ATOM 6419 C C . VAL A 1 867 ? -5.536 25.477 40.498 1.00 96.00 867 VAL A C 1
ATOM 6421 O O . VAL A 1 867 ? -6.220 25.262 39.499 1.00 96.00 867 VAL A O 1
ATOM 6424 N N . VAL A 1 868 ? -4.513 24.707 40.886 1.00 93.62 868 VAL A N 1
ATOM 6425 C CA . VAL A 1 868 ? -4.017 23.557 40.111 1.00 93.62 868 VAL A CA 1
ATOM 6426 C C . VAL A 1 868 ? -4.151 22.211 40.819 1.00 93.62 868 VAL A C 1
ATOM 6428 O O . VAL A 1 868 ? -4.444 22.175 42.018 1.00 93.62 868 VAL A O 1
ATOM 6431 N N . GLY A 1 869 ? -3.946 21.108 40.084 1.00 84.44 869 GLY A N 1
ATOM 6432 C CA . GLY A 1 869 ? -4.146 19.752 40.610 1.00 84.44 869 GLY A CA 1
ATOM 6433 C C . GLY A 1 869 ? -3.426 18.578 39.925 1.00 84.44 869 GLY A C 1
ATOM 6434 O O . GLY A 1 869 ? -3.789 17.445 40.237 1.00 84.44 869 GLY A O 1
ATOM 6435 N N . ASP A 1 870 ? -2.442 18.785 39.035 1.00 81.62 870 ASP A N 1
ATOM 6436 C CA . ASP A 1 870 ? -1.809 17.674 38.286 1.00 81.62 870 ASP A CA 1
ATOM 6437 C C . ASP A 1 870 ? -0.542 17.074 38.948 1.00 81.62 870 ASP A C 1
ATOM 6439 O O . ASP A 1 870 ? -0.272 15.880 38.803 1.00 81.62 870 ASP A O 1
ATOM 6443 N N . ASP A 1 871 ? 0.233 17.855 39.713 1.00 81.12 871 ASP A N 1
ATOM 6444 C CA . ASP A 1 871 ? 1.524 17.409 40.280 1.00 81.12 871 ASP A CA 1
ATOM 6445 C C . ASP A 1 871 ? 1.406 16.722 41.663 1.00 81.12 871 ASP A C 1
ATOM 6447 O O . ASP A 1 871 ? 2.379 16.183 42.200 1.00 81.12 871 ASP A O 1
ATOM 6451 N N . GLU A 1 872 ? 0.216 16.738 42.264 1.00 82.25 872 GLU A N 1
ATOM 6452 C CA . GLU A 1 872 ? -0.102 16.290 43.624 1.00 82.25 872 GLU A CA 1
ATOM 6453 C C . GLU A 1 872 ? 0.771 16.939 44.732 1.00 82.25 872 GLU A C 1
ATOM 6455 O O . GLU A 1 872 ? 1.030 16.323 45.778 1.00 82.25 872 GLU A O 1
ATOM 6460 N N . GLN A 1 873 ? 1.211 18.192 44.563 1.00 82.94 873 GLN A N 1
ATOM 6461 C CA . GLN A 1 873 ? 2.158 18.853 45.473 1.00 82.94 873 GLN A CA 1
ATOM 6462 C C . GLN A 1 873 ? 1.502 19.670 46.603 1.00 82.94 873 GLN A C 1
ATOM 6464 O O . GLN A 1 873 ? 0.352 20.098 46.548 1.00 82.94 873 GLN A O 1
ATOM 6469 N N . PHE A 1 874 ? 2.244 19.856 47.708 1.00 88.88 874 PHE A N 1
ATOM 6470 C CA . PHE A 1 874 ? 1.838 20.769 48.787 1.00 88.88 874 PHE A CA 1
ATOM 6471 C C . PHE A 1 874 ? 2.301 22.179 48.426 1.00 88.88 874 PHE A C 1
ATOM 6473 O O . PHE A 1 874 ? 3.470 22.503 48.651 1.00 88.88 874 PHE A O 1
ATOM 6480 N N . TYR A 1 875 ? 1.394 23.005 47.906 1.00 92.00 875 TYR A N 1
ATOM 6481 C CA . TYR A 1 875 ? 1.702 24.372 47.495 1.00 92.00 875 TYR A CA 1
ATOM 6482 C C . TYR A 1 875 ? 0.658 25.347 48.060 1.00 92.00 875 TYR A C 1
ATOM 6484 O O . TYR A 1 875 ? -0.437 25.507 47.504 1.00 92.00 875 TYR A O 1
ATOM 6492 N N . PRO A 1 876 ? 0.933 25.959 49.229 1.00 93.31 876 PRO A N 1
ATOM 6493 C CA . PRO A 1 876 ? -0.002 26.900 49.825 1.00 93.31 876 PRO A CA 1
ATOM 6494 C C . PRO A 1 876 ? -0.197 28.131 48.930 1.00 93.31 876 PRO A C 1
ATOM 6496 O O . PRO A 1 876 ? 0.681 28.426 48.128 1.00 93.31 876 PRO A O 1
ATOM 6499 N N . PRO A 1 877 ? -1.316 28.864 49.078 1.00 96.25 877 PRO A N 1
ATOM 6500 C CA . PRO A 1 877 ? -1.581 30.053 48.274 1.00 96.25 877 PRO A CA 1
ATOM 6501 C C . PRO A 1 877 ? -0.441 31.079 48.352 1.00 96.25 877 PRO A C 1
ATOM 6503 O O . PRO A 1 877 ? -0.190 31.664 49.411 1.00 96.25 877 PRO A O 1
ATOM 6506 N N . GLU A 1 878 ? 0.235 31.314 47.230 1.00 94.31 878 GLU A N 1
ATOM 6507 C CA . GLU A 1 878 ? 1.360 32.247 47.106 1.00 94.31 878 GLU A CA 1
ATOM 6508 C C . GLU A 1 878 ? 1.194 33.145 45.872 1.00 94.31 878 GLU A C 1
ATOM 6510 O O . GLU A 1 878 ? 0.548 32.774 44.898 1.00 94.31 878 GLU A O 1
ATOM 6515 N N . THR A 1 879 ? 1.741 34.366 45.913 1.00 95.12 879 THR A N 1
ATOM 6516 C CA . THR A 1 879 ? 1.697 35.276 44.755 1.00 95.12 879 THR A CA 1
ATOM 6517 C C . THR A 1 879 ? 2.805 34.936 43.768 1.00 95.12 879 THR A C 1
ATOM 6519 O O . THR A 1 879 ? 3.983 35.042 44.126 1.00 95.12 879 THR A O 1
ATOM 6522 N N . VAL A 1 880 ? 2.425 34.650 42.525 1.00 93.12 880 VAL A N 1
ATOM 6523 C CA . VAL A 1 880 ? 3.319 34.408 41.388 1.00 93.12 880 VAL A CA 1
ATOM 6524 C C . VAL A 1 880 ? 2.942 35.375 40.271 1.00 93.12 880 VAL A C 1
ATOM 6526 O O . VAL A 1 880 ? 1.796 35.404 39.848 1.00 93.12 880 VAL A O 1
ATOM 6529 N N . ASP A 1 881 ? 3.892 36.226 39.882 1.00 90.81 881 ASP A N 1
ATOM 6530 C CA . ASP A 1 881 ? 3.803 37.212 38.788 1.00 90.81 881 ASP A CA 1
ATOM 6531 C C . ASP A 1 881 ? 2.527 38.069 38.654 1.00 90.81 881 ASP A C 1
ATOM 6533 O O . ASP A 1 881 ? 2.372 38.752 37.658 1.00 90.81 881 ASP A O 1
ATOM 6537 N N . GLY A 1 882 ? 1.703 38.170 39.701 1.00 87.00 882 GLY A N 1
ATOM 6538 C CA . GLY A 1 882 ? 0.484 38.992 39.710 1.00 87.00 882 GLY A CA 1
ATOM 6539 C C . GLY A 1 882 ? -0.727 38.226 40.235 1.00 87.00 882 GLY A C 1
ATOM 6540 O O . GLY A 1 882 ? -1.528 38.786 40.984 1.00 87.00 882 GLY A O 1
ATOM 6541 N N . SER A 1 883 ? -0.771 36.920 39.970 1.00 96.06 883 SER A N 1
ATOM 6542 C CA . SER A 1 883 ? -1.836 35.998 40.372 1.00 96.06 883 SER A CA 1
ATOM 6543 C C . SER A 1 883 ? -1.510 35.262 41.678 1.00 96.06 883 SER A C 1
ATOM 6545 O O . SER A 1 883 ? -0.363 35.208 42.134 1.00 96.06 883 SER A O 1
ATOM 6547 N N . ILE A 1 884 ? -2.527 34.679 42.314 1.00 97.56 884 ILE A N 1
ATOM 6548 C CA . ILE A 1 884 ? -2.375 33.797 43.483 1.00 97.56 884 ILE A CA 1
ATOM 6549 C C . ILE A 1 884 ? -2.442 32.342 43.013 1.00 97.56 884 ILE A C 1
ATOM 6551 O O . ILE A 1 884 ? -3.476 31.937 42.497 1.00 97.56 884 ILE A O 1
ATOM 6555 N N . VAL A 1 885 ? -1.387 31.554 43.226 1.00 96.94 885 VAL A N 1
ATOM 6556 C CA . VAL A 1 885 ? -1.303 30.142 42.809 1.00 96.94 885 VAL A CA 1
ATOM 6557 C C . VAL A 1 885 ? -1.412 29.216 44.023 1.00 96.94 885 VAL A C 1
ATOM 6559 O O . VAL A 1 885 ? -0.801 29.488 45.060 1.00 96.94 885 VAL A O 1
ATOM 6562 N N . SER A 1 886 ? -2.185 28.128 43.925 1.00 96.31 886 SER A N 1
ATOM 6563 C CA . SER A 1 886 ? -2.294 27.112 44.987 1.00 96.31 886 SER A CA 1
ATOM 6564 C C . SER A 1 886 ? -2.530 25.695 44.456 1.00 96.31 886 SER A C 1
ATOM 6566 O O . SER A 1 886 ? -3.291 25.510 43.511 1.00 96.31 886 SER A O 1
ATOM 6568 N N . GLU A 1 887 ? -1.962 24.698 45.147 1.00 93.44 887 GLU A N 1
ATOM 6569 C CA . GLU A 1 887 ? -2.240 23.267 44.962 1.00 93.44 887 GLU A CA 1
ATOM 6570 C C . GLU A 1 887 ? -2.410 22.551 46.315 1.00 93.44 887 GLU A C 1
ATOM 6572 O O . GLU A 1 887 ? -1.644 22.764 47.263 1.00 93.44 887 GLU A O 1
ATOM 6577 N N . ALA A 1 888 ? -3.414 21.676 46.417 1.00 91.31 888 ALA A N 1
ATOM 6578 C CA . ALA A 1 888 ? -3.834 21.046 47.671 1.00 91.31 888 ALA A CA 1
ATOM 6579 C C . ALA A 1 888 ? -3.459 19.552 47.798 1.00 91.31 888 ALA A C 1
ATOM 6581 O O . ALA A 1 888 ? -4.097 18.819 48.564 1.00 91.31 888 ALA A O 1
ATOM 6582 N N . ARG A 1 889 ? -2.406 19.091 47.102 1.00 83.19 889 ARG A N 1
ATOM 6583 C CA . ARG A 1 889 ? -2.093 17.661 46.897 1.00 83.19 889 ARG A CA 1
ATOM 6584 C C . ARG A 1 889 ? -3.275 16.875 46.299 1.00 83.19 889 ARG A C 1
ATOM 6586 O O . ARG A 1 889 ? -4.290 17.435 45.911 1.00 83.19 889 ARG A O 1
ATOM 6593 N N . ALA A 1 890 ? -3.162 15.548 46.266 1.00 75.19 890 ALA A N 1
ATOM 6594 C CA . ALA A 1 890 ? -4.233 14.647 45.847 1.00 75.19 890 ALA A CA 1
ATOM 6595 C C . ALA A 1 890 ? -5.060 14.055 47.000 1.00 75.19 890 ALA A C 1
ATOM 6597 O O . ALA A 1 890 ? -4.703 14.125 48.181 1.00 75.19 890 ALA A O 1
ATOM 6598 N N . ARG A 1 891 ? -6.151 13.371 46.616 1.00 69.62 891 ARG A N 1
ATOM 6599 C CA . ARG A 1 891 ? -7.011 12.538 47.485 1.00 69.62 891 ARG A CA 1
ATOM 6600 C C . ARG A 1 891 ? -7.680 13.322 48.616 1.00 69.62 891 ARG A C 1
ATOM 6602 O O . ARG A 1 891 ? -7.942 12.761 49.679 1.00 69.62 891 ARG A O 1
ATOM 6609 N N . ALA A 1 892 ? -7.922 14.613 48.384 1.00 77.38 892 ALA A N 1
ATOM 6610 C CA . ALA A 1 892 ? -8.445 15.546 49.375 1.00 77.38 892 ALA A CA 1
ATOM 6611 C C . ALA A 1 892 ? -7.631 15.548 50.684 1.00 77.38 892 ALA A C 1
ATOM 6613 O O . ALA A 1 892 ? -8.196 15.705 51.761 1.00 77.38 892 ALA A O 1
ATOM 6614 N N . ALA A 1 893 ? -6.307 15.345 50.614 1.00 79.25 893 ALA A N 1
ATOM 6615 C CA . ALA A 1 893 ? -5.438 15.402 51.792 1.00 79.25 893 ALA A CA 1
ATOM 6616 C C . ALA A 1 893 ? -5.418 16.806 52.421 1.00 79.25 893 ALA A C 1
ATOM 6618 O O . ALA A 1 893 ? -5.293 16.944 53.641 1.00 79.25 893 ALA A O 1
ATOM 6619 N N . TYR A 1 894 ? -5.567 17.839 51.590 1.00 88.94 894 TYR A N 1
ATOM 6620 C CA . TYR A 1 894 ? -5.742 19.218 52.010 1.00 88.94 894 TYR A CA 1
ATOM 6621 C C . TYR A 1 894 ? -6.911 19.862 51.257 1.00 88.94 894 TYR A C 1
ATOM 6623 O O . TYR A 1 894 ? -7.269 19.443 50.161 1.00 88.94 894 TYR A O 1
ATOM 6631 N N . LEU A 1 895 ? -7.490 20.899 51.855 1.00 91.25 895 LEU A N 1
ATOM 6632 C CA . LEU A 1 895 ? -8.418 21.831 51.220 1.00 91.25 895 LEU A CA 1
ATOM 6633 C C . LEU A 1 895 ? -7.743 23.204 51.154 1.00 91.25 895 LEU A C 1
ATOM 6635 O O . LEU A 1 895 ? -7.285 23.696 52.188 1.00 91.25 895 LEU A O 1
ATOM 6639 N N . SER A 1 896 ? -7.679 23.823 49.975 1.00 93.88 896 SER A N 1
ATOM 6640 C CA . SER A 1 896 ? -7.170 25.192 49.844 1.00 93.88 896 SER A CA 1
ATOM 6641 C C . SER A 1 896 ? -8.265 26.207 50.156 1.00 93.88 896 SER A C 1
ATOM 6643 O O . SER A 1 896 ? -9.337 26.186 49.555 1.00 93.88 896 SER A O 1
ATOM 6645 N N . GLU A 1 897 ? -8.006 27.083 51.122 1.00 94.94 897 GLU A N 1
ATOM 6646 C CA . GLU A 1 897 ? -8.876 28.198 51.488 1.00 94.94 897 GLU A CA 1
ATOM 6647 C C . GLU A 1 897 ? -8.160 29.507 51.143 1.00 94.94 897 GLU A C 1
ATOM 6649 O O . GLU A 1 897 ? -7.058 29.755 51.637 1.00 94.94 897 GLU A O 1
ATOM 6654 N N . ILE A 1 898 ? -8.783 30.340 50.302 1.00 95.56 898 ILE A N 1
ATOM 6655 C CA . ILE A 1 898 ? -8.250 31.634 49.858 1.00 95.56 898 ILE A CA 1
ATOM 6656 C C . ILE A 1 898 ? -9.311 32.715 50.099 1.00 95.56 898 ILE A C 1
ATOM 6658 O O . ILE A 1 898 ? -10.355 32.743 49.450 1.00 95.56 898 ILE A O 1
ATOM 6662 N N . GLU A 1 899 ? -9.044 33.629 51.029 1.00 94.75 899 GLU A N 1
ATOM 6663 C CA . GLU A 1 899 ? -9.893 34.783 51.322 1.00 94.75 899 GLU A CA 1
ATOM 6664 C C . GLU A 1 899 ? -9.371 36.031 50.595 1.00 94.75 899 GLU A C 1
ATOM 6666 O O . GLU A 1 899 ? -8.326 36.585 50.942 1.00 94.75 899 GLU A O 1
ATOM 6671 N N . LEU A 1 900 ? -10.125 36.522 49.608 1.00 94.62 900 LEU A N 1
ATOM 6672 C CA . LEU A 1 900 ? -9.776 37.719 48.836 1.00 94.62 900 LEU A CA 1
ATOM 6673 C C . LEU A 1 900 ? -10.420 38.989 49.413 1.00 94.62 900 LEU A C 1
ATOM 6675 O O . LEU A 1 900 ? -11.593 39.011 49.789 1.00 94.62 900 LEU A O 1
ATOM 6679 N N . THR A 1 901 ? -9.670 40.093 49.434 1.00 94.31 901 THR A N 1
ATOM 6680 C CA . THR A 1 901 ? -10.190 41.438 49.727 1.00 94.31 901 THR A CA 1
ATOM 6681 C C . THR A 1 901 ? -10.267 42.266 48.450 1.00 94.31 901 THR A C 1
ATOM 6683 O O . THR A 1 901 ? -9.239 42.695 47.925 1.00 94.31 901 THR A O 1
ATOM 6686 N N . VAL A 1 902 ? -11.488 42.556 48.004 1.00 94.69 902 VAL A N 1
ATOM 6687 C CA . VAL A 1 902 ? -11.767 43.303 46.768 1.00 94.69 902 VAL A CA 1
ATOM 6688 C C . VAL A 1 902 ? -12.217 44.733 47.093 1.00 94.69 902 VAL A C 1
ATOM 6690 O O . VAL A 1 902 ? -13.118 44.929 47.914 1.00 94.69 902 VAL A O 1
ATOM 6693 N N . ASP A 1 903 ? -11.600 45.741 46.469 1.00 91.06 903 ASP A N 1
ATOM 6694 C CA . ASP A 1 903 ? -12.018 47.152 46.556 1.00 91.06 903 ASP A CA 1
ATOM 6695 C C . ASP A 1 903 ? -12.015 47.785 45.164 1.00 91.06 903 ASP A C 1
ATOM 6697 O O . ASP A 1 903 ? -11.020 47.741 44.451 1.00 91.06 903 ASP A O 1
ATOM 6701 N N . GLY A 1 904 ? -13.135 48.395 44.778 1.00 84.56 904 GLY A N 1
ATOM 6702 C CA . GLY A 1 904 ? -13.263 49.040 43.469 1.00 84.56 904 GLY A CA 1
ATOM 6703 C C . GLY A 1 904 ? -13.209 48.096 42.262 1.00 84.56 904 GLY A C 1
ATOM 6704 O O . GLY A 1 904 ? -12.954 48.599 41.174 1.00 84.56 904 GLY A O 1
ATOM 6705 N N . GLY A 1 905 ? -13.466 46.798 42.460 1.00 84.19 905 GLY A N 1
ATOM 6706 C CA . GLY A 1 905 ? -13.421 45.771 41.412 1.00 84.19 905 GLY A CA 1
ATOM 6707 C C . GLY A 1 905 ? -12.034 45.170 41.173 1.00 84.19 905 GLY A C 1
ATOM 6708 O O . GLY A 1 905 ? -11.822 44.547 40.149 1.00 84.19 905 GLY A O 1
ATOM 6709 N N . GLU A 1 906 ? -11.082 45.375 42.090 1.00 89.06 906 GLU A N 1
ATOM 6710 C CA . GLU A 1 906 ? -9.728 44.811 42.007 1.00 89.06 906 GLU A CA 1
ATOM 6711 C C . GLU A 1 906 ? -9.366 44.093 43.318 1.00 89.06 906 GLU A C 1
ATOM 6713 O O . GLU A 1 906 ? -9.724 44.549 44.417 1.00 89.06 906 GLU A O 1
ATOM 6718 N N . VAL A 1 907 ? -8.622 42.985 43.228 1.00 93.25 907 VAL A N 1
ATOM 6719 C CA . VAL A 1 907 ? -8.076 42.282 44.398 1.00 93.25 907 VAL A CA 1
ATOM 6720 C C . VAL A 1 907 ? -6.933 43.103 45.004 1.00 93.25 907 VAL A C 1
ATOM 6722 O O . VAL A 1 907 ? -5.924 43.391 44.371 1.00 93.25 907 VAL A O 1
ATOM 6725 N N . THR A 1 908 ? -7.073 43.493 46.273 1.00 93.00 908 THR A N 1
ATOM 6726 C CA . THR A 1 908 ? -6.093 44.355 46.970 1.00 93.00 908 THR A CA 1
ATOM 6727 C C . THR A 1 908 ? -5.204 43.611 47.966 1.00 93.00 908 THR A C 1
ATOM 6729 O O . THR A 1 908 ? -4.110 44.080 48.292 1.00 93.00 908 THR A O 1
ATOM 6732 N N . SER A 1 909 ? -5.675 42.476 48.486 1.00 93.44 909 SER A N 1
ATOM 6733 C CA . SER A 1 909 ? -4.921 41.565 49.355 1.00 93.44 909 SER A CA 1
ATOM 6734 C C . SER A 1 909 ? -5.637 40.223 49.488 1.00 93.44 909 SER A C 1
ATOM 6736 O O . SER A 1 909 ? -6.860 40.185 49.353 1.00 93.44 909 SER A O 1
ATOM 6738 N N . PHE A 1 910 ? -4.908 39.173 49.868 1.00 95.81 910 PHE A N 1
ATOM 6739 C CA . PHE A 1 910 ? -5.470 37.869 50.222 1.00 95.81 910 PHE A CA 1
ATOM 6740 C C . PHE A 1 910 ? -4.893 37.333 51.543 1.00 95.81 910 PHE A C 1
ATOM 6742 O O . PHE A 1 910 ? -3.815 37.758 51.970 1.00 95.81 910 PHE A O 1
ATOM 6749 N N . ASP A 1 911 ? -5.623 36.418 52.178 1.00 95.44 911 ASP A N 1
ATOM 6750 C CA . ASP A 1 911 ? -5.134 35.502 53.216 1.00 95.44 911 ASP A CA 1
ATOM 6751 C C . ASP A 1 911 ? -5.459 34.077 52.757 1.00 95.44 911 ASP A C 1
ATOM 6753 O O . ASP A 1 911 ? -6.553 33.841 52.249 1.00 95.44 911 ASP A O 1
ATOM 6757 N N . GLY A 1 912 ? -4.521 33.139 52.865 1.00 93.44 912 GLY A N 1
ATOM 6758 C CA . GLY A 1 912 ? -4.712 31.795 52.321 1.00 93.44 912 GLY A CA 1
ATOM 6759 C C . GLY A 1 912 ? -4.009 30.713 53.128 1.00 93.44 912 GLY A C 1
ATOM 6760 O O . GLY A 1 912 ? -2.950 30.947 53.716 1.00 93.44 912 GLY A O 1
ATOM 6761 N N . GLN A 1 913 ? -4.607 29.524 53.175 1.00 94.25 913 GLN A N 1
ATOM 6762 C CA . GLN A 1 913 ? -4.062 28.367 53.881 1.00 94.25 913 GLN A CA 1
ATOM 6763 C C . GLN A 1 913 ? -4.484 27.044 53.235 1.00 94.25 913 GLN A C 1
ATOM 6765 O O . GLN A 1 913 ? -5.558 26.935 52.655 1.00 94.25 913 GLN A O 1
ATOM 6770 N N . LEU A 1 914 ? -3.655 26.012 53.412 1.00 93.38 914 LEU A N 1
ATOM 6771 C CA . LEU A 1 914 ? -4.045 24.624 53.170 1.00 93.38 914 LEU A CA 1
ATOM 6772 C C . LEU A 1 914 ? -4.510 23.996 54.485 1.00 93.38 914 LEU A C 1
ATOM 6774 O O . LEU A 1 914 ? -3.745 23.896 55.449 1.00 93.38 914 LEU A O 1
ATOM 6778 N N . ILE A 1 915 ? -5.765 23.566 54.523 1.00 92.38 915 ILE A N 1
ATOM 6779 C CA . ILE A 1 915 ? -6.390 22.911 55.670 1.00 92.38 915 ILE A CA 1
ATOM 6780 C C . ILE A 1 915 ? -6.199 21.404 55.519 1.00 92.38 915 ILE A C 1
ATOM 6782 O O . ILE A 1 915 ? -6.750 20.803 54.606 1.00 92.38 915 ILE A O 1
ATOM 6786 N N . GLU A 1 916 ? -5.433 20.783 56.415 1.00 90.00 916 GLU A N 1
ATOM 6787 C CA . GLU A 1 916 ? -5.242 19.327 56.421 1.00 90.00 916 GLU A CA 1
ATOM 6788 C C . GLU A 1 916 ? -6.555 18.605 56.750 1.00 90.00 916 GLU A C 1
ATOM 6790 O O . GLU A 1 916 ? -7.167 18.845 57.798 1.00 90.00 916 GLU A O 1
ATOM 6795 N N . VAL A 1 917 ? -6.971 17.690 55.878 1.00 85.69 917 VAL A N 1
ATOM 6796 C CA . VAL A 1 917 ? -8.172 16.881 56.078 1.00 85.69 917 VAL A CA 1
ATOM 6797 C C . VAL A 1 917 ? -7.808 15.668 56.925 1.00 85.69 917 VAL A C 1
ATOM 6799 O O . VAL A 1 917 ? -7.094 14.761 56.503 1.00 85.69 917 VAL A O 1
ATOM 6802 N N . THR A 1 918 ? -8.303 15.643 58.160 1.00 82.25 918 THR A N 1
ATOM 6803 C CA . THR A 1 918 ? -8.014 14.578 59.128 1.00 82.25 918 THR A CA 1
ATOM 6804 C C . THR A 1 918 ? -9.294 13.902 59.603 1.00 82.25 918 THR A C 1
ATOM 6806 O O . THR A 1 918 ? -10.381 14.474 59.560 1.00 82.25 918 THR A O 1
ATOM 6809 N N . ASN A 1 919 ? -9.165 12.692 60.152 1.00 74.25 919 ASN A N 1
ATOM 6810 C CA . ASN A 1 919 ? -10.287 11.973 60.768 1.00 74.25 919 ASN A CA 1
ATOM 6811 C C . ASN A 1 919 ? -10.862 12.663 62.023 1.00 74.25 919 ASN A C 1
ATOM 6813 O O . ASN A 1 919 ? -11.899 12.231 62.526 1.00 74.25 919 ASN A O 1
ATOM 6817 N N . ASP A 1 920 ? -10.193 13.699 62.543 1.00 80.00 920 ASP A N 1
ATOM 6818 C CA . ASP A 1 920 ? -10.659 14.481 63.692 1.00 80.00 920 ASP A CA 1
ATOM 6819 C C . ASP A 1 920 ? -11.677 15.571 63.295 1.00 80.00 920 ASP A C 1
ATOM 6821 O O . ASP A 1 920 ? -12.307 16.170 64.173 1.00 80.00 920 ASP A O 1
ATOM 6825 N N . ILE A 1 921 ? -11.859 15.829 61.994 1.00 82.50 921 ILE A N 1
ATOM 6826 C CA . ILE A 1 921 ? -12.872 16.750 61.468 1.00 82.50 921 ILE A CA 1
ATOM 6827 C C . ILE A 1 921 ? -14.244 16.061 61.507 1.00 82.50 921 ILE A C 1
ATOM 6829 O O . ILE A 1 921 ? -14.394 14.901 61.117 1.00 82.50 921 ILE A O 1
ATOM 6833 N N . GLU A 1 922 ? -15.259 16.768 62.013 1.00 86.94 922 GLU A N 1
ATOM 6834 C CA . GLU A 1 922 ? -16.634 16.260 62.054 1.00 86.94 922 GLU A CA 1
ATOM 6835 C C . GLU A 1 922 ? -17.139 16.035 60.623 1.00 86.94 922 GLU A C 1
ATOM 6837 O O . GLU A 1 922 ? -17.161 16.962 59.817 1.00 86.94 922 GLU A O 1
ATOM 6842 N N . LYS A 1 923 ? -17.518 14.790 60.307 1.00 82.75 923 LYS A N 1
ATOM 6843 C CA . LYS A 1 923 ? -18.036 14.422 58.985 1.00 82.75 923 LYS A CA 1
ATOM 6844 C C . LYS A 1 923 ? -19.440 14.980 58.796 1.00 82.75 923 LYS A C 1
ATOM 6846 O O . LYS A 1 923 ? -20.264 14.881 59.709 1.00 82.75 923 LYS A O 1
ATOM 6851 N N . ASP A 1 924 ? -19.721 15.489 57.601 1.00 86.31 924 ASP A N 1
ATOM 6852 C CA . ASP A 1 924 ? -21.073 15.900 57.243 1.00 86.31 924 ASP A CA 1
ATOM 6853 C C . ASP A 1 924 ? -22.019 14.679 57.249 1.00 86.31 924 ASP A C 1
ATOM 6855 O O . ASP A 1 924 ? -21.681 13.637 56.669 1.00 86.31 924 ASP A O 1
ATOM 6859 N N . PRO A 1 925 ? -23.170 14.744 57.947 1.00 87.50 925 PRO A N 1
ATOM 6860 C CA . PRO A 1 925 ? -24.077 13.610 58.064 1.00 87.50 925 PRO A CA 1
ATOM 6861 C C . PRO A 1 925 ? -24.763 13.247 56.744 1.00 87.50 925 PRO A C 1
ATOM 6863 O O . PRO A 1 925 ? -24.999 12.063 56.531 1.00 87.50 925 PRO A O 1
ATOM 6866 N N . THR A 1 926 ? -25.051 14.210 55.862 1.00 87.44 926 THR A N 1
ATOM 6867 C CA . THR A 1 926 ? -25.686 13.942 54.564 1.00 87.44 926 THR A CA 1
ATOM 6868 C C . THR A 1 926 ? -24.712 13.209 53.652 1.00 87.44 926 THR A C 1
ATOM 6870 O O . THR A 1 926 ? -25.021 12.117 53.181 1.00 87.44 926 THR A O 1
ATOM 6873 N N . ALA A 1 927 ? -23.492 13.734 53.502 1.00 81.44 927 ALA A N 1
ATOM 6874 C CA . ALA A 1 927 ? -22.445 13.062 52.731 1.00 81.44 927 ALA A CA 1
ATOM 6875 C C . ALA A 1 927 ? -22.123 11.672 53.310 1.00 81.44 927 ALA A C 1
ATOM 6877 O O . ALA A 1 927 ? -21.928 10.705 52.576 1.00 81.44 927 ALA A O 1
ATOM 6878 N N . SER A 1 928 ? -22.121 11.540 54.643 1.00 82.88 928 SER A N 1
ATOM 6879 C CA . SER A 1 928 ? -21.919 10.247 55.306 1.00 82.88 928 SER A CA 1
ATOM 6880 C C . SER A 1 928 ? -23.038 9.248 55.007 1.00 82.88 928 SER A C 1
ATOM 6882 O O . SER A 1 928 ? -22.747 8.066 54.838 1.00 82.88 928 SER A O 1
ATOM 6884 N N . ASP A 1 929 ? -24.298 9.681 54.972 1.00 83.06 929 ASP A N 1
ATOM 6885 C CA . ASP A 1 929 ? -25.437 8.810 54.672 1.00 83.06 929 ASP A CA 1
ATOM 6886 C C . ASP A 1 929 ? -25.378 8.304 53.223 1.00 83.06 929 ASP A C 1
ATOM 6888 O O . ASP A 1 929 ? -25.516 7.097 53.024 1.00 83.06 929 ASP A O 1
ATOM 6892 N N . ILE A 1 930 ? -25.051 9.180 52.259 1.00 79.69 930 ILE A N 1
ATOM 6893 C CA . ILE A 1 930 ? -24.800 8.802 50.856 1.00 79.69 930 ILE A CA 1
ATOM 6894 C C . ILE A 1 930 ? -23.696 7.730 50.811 1.00 79.69 930 ILE A C 1
ATOM 6896 O O . ILE A 1 930 ? -23.932 6.613 50.358 1.00 79.69 930 ILE A O 1
ATOM 6900 N N . ILE A 1 931 ? -22.517 8.002 51.389 1.00 73.75 931 ILE A N 1
ATOM 6901 C CA . ILE A 1 931 ? -21.389 7.049 51.428 1.00 73.75 931 ILE A CA 1
ATOM 6902 C C . ILE A 1 931 ? -21.792 5.699 52.043 1.00 73.75 931 ILE A C 1
ATOM 6904 O O . ILE A 1 931 ? -21.419 4.642 51.530 1.00 73.75 931 ILE A O 1
ATOM 6908 N N . ASN A 1 932 ? -22.531 5.706 53.153 1.00 74.94 932 ASN A N 1
ATOM 6909 C CA . ASN A 1 932 ? -22.908 4.481 53.857 1.00 74.94 932 ASN A CA 1
ATOM 6910 C C . ASN A 1 932 ? -23.949 3.645 53.095 1.00 74.94 932 ASN A C 1
ATOM 6912 O O . ASN A 1 932 ? -23.923 2.418 53.212 1.00 74.94 932 ASN A O 1
ATOM 6916 N N . GLU A 1 933 ? -24.845 4.275 52.332 1.00 72.69 933 GLU A N 1
ATOM 6917 C CA . GLU A 1 933 ? -25.807 3.578 51.473 1.00 72.69 933 GLU A CA 1
ATOM 6918 C C . GLU A 1 933 ? -25.074 2.760 50.405 1.00 72.69 933 GLU A C 1
ATOM 6920 O O . GLU A 1 933 ? -25.215 1.534 50.381 1.00 72.69 933 GLU A O 1
ATOM 6925 N N . TYR A 1 934 ? -24.164 3.392 49.654 1.00 64.69 934 TYR A N 1
ATOM 6926 C CA . TYR A 1 934 ? -23.334 2.701 48.661 1.00 64.69 934 TYR A CA 1
ATOM 6927 C C . TYR A 1 934 ? -22.500 1.574 49.283 1.00 64.69 934 TYR A C 1
ATOM 6929 O O . TYR A 1 934 ? -22.495 0.450 48.777 1.00 64.69 934 TYR A O 1
ATOM 6937 N N . ARG A 1 935 ? -21.832 1.812 50.425 1.00 61.59 935 ARG A N 1
ATOM 6938 C CA . ARG A 1 935 ? -21.052 0.764 51.122 1.00 61.59 935 ARG A CA 1
ATOM 6939 C C . ARG A 1 935 ? -21.899 -0.459 51.490 1.00 61.59 935 ARG A C 1
ATOM 6941 O O . ARG A 1 935 ? -21.392 -1.586 51.455 1.00 61.59 935 ARG A O 1
ATOM 6948 N N . GLY A 1 936 ? -23.174 -0.244 51.821 1.00 59.25 936 GLY A N 1
ATOM 6949 C CA . GLY A 1 936 ? -24.144 -1.295 52.115 1.00 59.25 936 GLY A CA 1
ATOM 6950 C C . GLY A 1 936 ? -24.547 -2.118 50.889 1.00 59.25 936 GLY A C 1
ATOM 6951 O O . GLY A 1 936 ? -24.694 -3.336 51.006 1.00 59.25 936 GLY A O 1
ATOM 6952 N N . GLU A 1 937 ? -24.679 -1.489 49.720 1.00 57.00 937 GLU A N 1
ATOM 6953 C CA . GLU A 1 937 ? -25.059 -2.157 48.467 1.00 57.00 937 GLU A CA 1
ATOM 6954 C C . GLU A 1 937 ? -23.967 -3.097 47.943 1.00 57.00 937 GLU A C 1
ATOM 6956 O O . GLU A 1 937 ? -24.255 -4.233 47.557 1.00 57.00 937 GLU A O 1
ATOM 6961 N N . VAL A 1 938 ? -22.700 -2.677 48.016 1.00 54.31 938 VAL A N 1
ATOM 6962 C CA . VAL A 1 938 ? -21.546 -3.468 47.542 1.00 54.31 938 VAL A CA 1
ATOM 6963 C C . VAL A 1 938 ? -20.888 -4.336 48.624 1.00 54.31 938 VAL A C 1
ATOM 6965 O O . VAL A 1 938 ? -19.885 -5.002 48.375 1.00 54.31 938 VAL A O 1
ATOM 6968 N N . SER A 1 939 ? -21.471 -4.402 49.828 1.00 59.25 939 SER A N 1
ATOM 6969 C CA . SER A 1 939 ? -21.01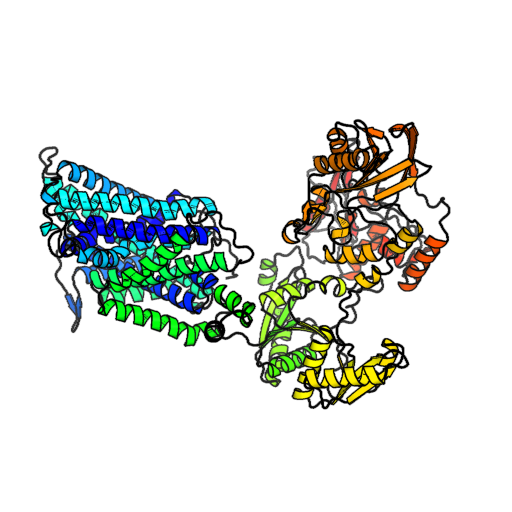7 -5.260 50.938 1.00 59.25 939 SER A CA 1
ATOM 6970 C C . SER A 1 939 ? -19.557 -5.042 51.382 1.00 59.25 939 SER A C 1
ATOM 6972 O O . SER A 1 939 ? -18.957 -5.953 51.964 1.00 59.25 939 SER A O 1
ATOM 6974 N N . LEU A 1 940 ? -18.991 -3.847 51.169 1.00 63.69 940 LEU A N 1
ATOM 6975 C CA . LEU A 1 940 ? -17.586 -3.531 51.480 1.00 63.69 940 LEU A CA 1
ATOM 6976 C C . LEU A 1 940 ? -17.259 -3.635 52.977 1.00 63.69 940 LEU A C 1
ATOM 6978 O O . LEU A 1 940 ? -16.125 -3.941 53.333 1.00 63.69 940 LEU A O 1
ATOM 6982 N N . ASP A 1 941 ? -18.248 -3.466 53.855 1.00 68.69 941 ASP A N 1
ATOM 6983 C CA . ASP A 1 941 ? -18.082 -3.598 55.311 1.00 68.69 941 ASP A CA 1
ATOM 6984 C C . ASP A 1 941 ? -18.104 -5.058 55.804 1.00 68.69 941 ASP A C 1
ATOM 6986 O O . ASP A 1 941 ? -18.030 -5.322 57.006 1.00 68.69 941 ASP A O 1
ATOM 6990 N N . SER A 1 942 ? -18.218 -6.034 54.898 1.00 73.69 942 SER A N 1
ATOM 6991 C CA . SER A 1 942 ? -18.218 -7.448 55.276 1.00 73.69 942 SER A CA 1
ATOM 6992 C C . SER A 1 942 ? -16.825 -7.881 55.746 1.00 73.69 942 SER A C 1
ATOM 6994 O O . SER A 1 942 ? -15.859 -7.698 55.000 1.00 73.69 942 SER A O 1
ATOM 6996 N N . PRO A 1 943 ? -16.693 -8.498 56.935 1.00 78.31 943 PRO A N 1
ATOM 6997 C CA . PRO A 1 943 ? -15.417 -9.030 57.394 1.00 78.31 943 PRO A CA 1
ATOM 6998 C C . PRO A 1 943 ? -14.982 -10.196 56.498 1.00 78.31 943 PRO A C 1
ATOM 7000 O O . PRO A 1 943 ? -15.731 -11.155 56.295 1.00 78.31 943 PRO A O 1
ATOM 7003 N N . VAL A 1 944 ? -13.761 -10.113 55.971 1.00 76.00 944 VAL A N 1
ATOM 7004 C CA . VAL A 1 944 ? -13.138 -11.143 55.127 1.00 76.00 944 VAL A CA 1
ATOM 7005 C C . VAL A 1 944 ? -12.251 -12.052 55.972 1.00 76.00 944 VAL A C 1
ATOM 7007 O O . VAL A 1 944 ? -12.313 -13.276 55.848 1.00 76.00 944 VAL A O 1
ATOM 7010 N N . VAL A 1 945 ? -11.444 -11.466 56.860 1.00 81.56 945 VAL A N 1
ATOM 7011 C CA . VAL A 1 945 ? -10.515 -12.192 57.739 1.00 81.56 945 VAL A CA 1
ATOM 7012 C C . VAL A 1 945 ? -10.288 -11.421 59.044 1.00 81.56 945 VAL A C 1
ATOM 7014 O O . VAL A 1 945 ? -10.577 -10.234 59.119 1.00 81.56 945 VAL A O 1
ATOM 7017 N N . GLU A 1 946 ? -9.779 -12.074 60.087 1.00 86.25 946 GLU A N 1
ATOM 7018 C CA . GLU A 1 946 ? -9.372 -11.431 61.344 1.00 86.25 946 GLU A CA 1
ATOM 7019 C C . GLU A 1 946 ? -7.856 -11.590 61.527 1.00 86.25 946 GLU A C 1
ATOM 7021 O O . GLU A 1 946 ? -7.322 -12.689 61.353 1.00 86.25 946 GLU A O 1
ATOM 7026 N N . THR A 1 947 ? -7.154 -10.510 61.879 1.00 87.44 947 THR A N 1
ATOM 7027 C CA . THR A 1 947 ? -5.712 -10.536 62.173 1.00 87.44 947 THR A CA 1
ATOM 7028 C C . THR A 1 947 ? -5.435 -10.331 63.664 1.00 87.44 947 THR A C 1
ATOM 7030 O O . THR A 1 947 ? -5.973 -9.426 64.301 1.00 87.44 947 THR A O 1
ATOM 7033 N N . GLU A 1 948 ? -4.548 -11.152 64.236 1.00 90.81 948 GLU A N 1
ATOM 7034 C CA . GLU A 1 948 ? -4.119 -11.043 65.641 1.00 90.81 948 GLU A CA 1
ATOM 7035 C C . GLU A 1 948 ? -3.054 -9.950 65.866 1.00 90.81 948 GLU A C 1
ATOM 7037 O O . GLU A 1 948 ? -2.771 -9.584 67.010 1.00 90.81 948 GLU A O 1
ATOM 7042 N N . THR A 1 949 ? -2.454 -9.424 64.792 1.00 90.81 949 THR A N 1
ATOM 7043 C CA . THR A 1 949 ? -1.389 -8.410 64.832 1.00 90.81 949 THR A CA 1
ATOM 7044 C C . THR A 1 949 ? -1.721 -7.234 63.907 1.00 90.81 949 THR A C 1
ATOM 7046 O O . THR A 1 949 ? -2.351 -7.456 62.872 1.00 90.81 949 THR A O 1
ATOM 7049 N N . PRO A 1 950 ? -1.289 -5.997 64.221 1.00 92.31 950 PRO A N 1
ATOM 7050 C CA . PRO A 1 950 ? -1.359 -4.907 63.252 1.00 92.31 950 PRO A CA 1
ATOM 7051 C C . PRO A 1 950 ? -0.530 -5.242 62.005 1.00 92.31 950 PRO A C 1
ATOM 7053 O O . PRO A 1 950 ? 0.606 -5.700 62.154 1.00 92.31 950 PRO A O 1
ATOM 7056 N N . LEU A 1 951 ? -1.078 -5.012 60.815 1.00 91.94 951 LEU A N 1
ATOM 7057 C CA . LEU A 1 951 ? -0.456 -5.202 59.505 1.00 91.94 951 LEU A CA 1
ATOM 7058 C C . LEU A 1 951 ? -0.114 -3.831 58.907 1.00 91.94 951 LEU A C 1
ATOM 7060 O O . LEU A 1 951 ? -1.008 -3.026 58.662 1.00 91.94 951 LEU A O 1
ATOM 7064 N N . ASP A 1 952 ? 1.172 -3.555 58.720 1.00 91.44 952 ASP A N 1
ATOM 7065 C CA . ASP A 1 952 ? 1.687 -2.266 58.250 1.00 91.44 952 ASP A CA 1
ATOM 7066 C C . ASP A 1 952 ? 1.709 -2.218 56.717 1.00 91.44 952 ASP A C 1
ATOM 7068 O O . ASP A 1 952 ? 2.547 -2.874 56.100 1.00 91.44 952 ASP A O 1
ATOM 7072 N N . ALA A 1 953 ? 0.787 -1.463 56.117 1.00 87.38 953 ALA A N 1
ATOM 7073 C CA . ALA A 1 953 ? 0.751 -1.215 54.678 1.00 87.38 953 ALA A CA 1
ATOM 7074 C C . ALA A 1 953 ? 1.330 0.159 54.300 1.00 87.38 953 ALA A C 1
ATOM 7076 O O . ALA A 1 953 ? 1.345 0.474 53.120 1.00 87.38 953 ALA A O 1
ATOM 7077 N N . THR A 1 954 ? 1.817 0.958 55.264 1.00 83.69 954 THR A N 1
ATOM 7078 C CA . THR A 1 954 ? 2.207 2.366 55.047 1.00 83.69 954 THR A CA 1
ATOM 7079 C C . THR A 1 954 ? 3.265 2.536 53.963 1.00 83.69 954 THR A C 1
ATOM 7081 O O . THR A 1 954 ? 4.218 1.754 53.895 1.00 83.69 954 THR A O 1
ATOM 7084 N N . PHE A 1 955 ? 3.164 3.595 53.155 1.00 75.94 955 PHE A N 1
ATOM 7085 C CA . PHE A 1 955 ? 4.098 3.830 52.050 1.00 75.94 955 PHE A CA 1
ATOM 7086 C C . PHE A 1 955 ? 5.535 3.999 52.552 1.00 75.94 955 PHE A C 1
ATOM 7088 O O . PHE A 1 955 ? 6.458 3.386 52.015 1.00 75.94 955 PHE A O 1
ATOM 7095 N N . GLY A 1 956 ? 5.714 4.727 53.659 1.00 76.12 956 GLY A N 1
ATOM 7096 C CA . GLY A 1 956 ? 7.024 4.943 54.281 1.00 76.12 956 GLY A CA 1
ATOM 7097 C C . GLY A 1 956 ? 7.702 3.673 54.817 1.00 76.12 956 GLY A C 1
ATOM 7098 O O . GLY A 1 956 ? 8.906 3.685 55.060 1.00 76.12 956 GLY A O 1
ATOM 7099 N N . SER A 1 957 ? 6.971 2.571 55.002 1.00 82.56 957 SER A N 1
ATOM 7100 C CA . SER A 1 957 ? 7.562 1.261 55.308 1.00 82.56 957 SER A CA 1
ATOM 7101 C C . SER A 1 957 ? 7.640 0.375 54.066 1.00 82.56 957 SER A C 1
ATOM 7103 O O . SER A 1 957 ? 8.682 -0.221 53.817 1.00 82.56 957 SER A O 1
ATOM 7105 N N . ASN A 1 958 ? 6.555 0.285 53.300 1.00 82.25 958 ASN A N 1
ATOM 7106 C CA . ASN A 1 958 ? 6.385 -0.639 52.181 1.00 82.25 958 ASN A CA 1
ATOM 7107 C C . ASN A 1 958 ? 7.371 -0.388 51.025 1.00 82.25 958 ASN A C 1
ATOM 7109 O O . ASN A 1 958 ? 7.808 -1.344 50.394 1.00 82.25 958 ASN A O 1
ATOM 7113 N N . TYR A 1 959 ? 7.769 0.864 50.778 1.00 77.81 959 TYR A N 1
ATOM 7114 C CA . TYR A 1 959 ? 8.755 1.203 49.739 1.00 77.81 959 TYR A CA 1
ATOM 7115 C C . TYR A 1 959 ? 10.219 1.024 50.163 1.00 77.81 959 TYR A C 1
ATOM 7117 O O . TYR A 1 959 ? 11.099 1.055 49.309 1.00 77.81 959 TYR A O 1
ATOM 7125 N N . HIS A 1 960 ? 10.476 0.836 51.459 1.00 77.38 960 HIS A N 1
ATOM 7126 C CA . HIS A 1 960 ? 11.825 0.881 52.034 1.00 77.38 960 HIS A CA 1
ATOM 7127 C C . HIS A 1 960 ? 12.260 -0.458 52.663 1.00 77.38 960 HIS A C 1
ATOM 7129 O O . HIS A 1 960 ? 13.417 -0.639 53.054 1.00 77.38 960 HIS A O 1
ATOM 7135 N N . ARG A 1 961 ? 11.321 -1.396 52.854 1.00 82.38 961 ARG A N 1
ATOM 7136 C CA . ARG A 1 961 ? 11.555 -2.711 53.473 1.00 82.38 961 ARG A CA 1
ATOM 7137 C C . ARG A 1 961 ? 10.383 -3.666 53.254 1.00 82.38 961 ARG A C 1
ATOM 7139 O O . ARG A 1 961 ? 9.261 -3.251 52.972 1.00 82.38 961 ARG A O 1
ATOM 7146 N N . GLU A 1 962 ? 10.621 -4.946 53.534 1.00 87.12 962 GLU A N 1
ATOM 7147 C CA . GLU A 1 962 ? 9.533 -5.907 53.721 1.00 87.12 962 GLU A CA 1
ATOM 7148 C C . GLU A 1 962 ? 8.638 -5.523 54.908 1.00 87.12 962 GLU A C 1
ATOM 7150 O O . GLU A 1 962 ? 9.118 -5.211 56.010 1.00 87.12 962 GLU A O 1
ATOM 7155 N N . THR A 1 963 ? 7.326 -5.586 54.698 1.00 91.25 963 THR A N 1
ATOM 7156 C CA . THR A 1 963 ? 6.312 -5.368 55.731 1.00 91.25 963 THR A CA 1
ATOM 7157 C C . THR A 1 963 ? 5.528 -6.643 55.992 1.00 91.25 963 THR A C 1
ATOM 7159 O O . THR A 1 963 ? 5.429 -7.541 55.160 1.00 91.25 963 THR A O 1
ATOM 7162 N N . ASN A 1 964 ? 4.919 -6.746 57.172 1.00 91.31 964 ASN A N 1
ATOM 7163 C CA . ASN A 1 964 ? 4.063 -7.892 57.458 1.00 91.31 964 ASN A CA 1
ATOM 7164 C C . ASN A 1 964 ? 2.762 -7.883 56.638 1.00 91.31 964 ASN A C 1
ATOM 7166 O O . ASN A 1 964 ? 2.195 -8.953 56.450 1.00 91.31 964 ASN A O 1
ATOM 7170 N N . TYR A 1 965 ? 2.308 -6.726 56.138 1.00 90.94 965 TYR A N 1
ATOM 7171 C CA . TYR A 1 965 ? 1.219 -6.668 55.162 1.00 90.94 965 TYR A CA 1
ATOM 7172 C C . TYR A 1 965 ? 1.683 -7.206 53.801 1.00 90.94 965 TYR A C 1
ATOM 7174 O O . TYR A 1 965 ? 1.039 -8.093 53.246 1.00 90.94 965 TYR A O 1
ATOM 7182 N N . GLY A 1 966 ? 2.841 -6.749 53.309 1.00 91.06 966 GLY A N 1
ATOM 7183 C CA . GLY A 1 966 ? 3.452 -7.245 52.074 1.00 91.06 966 GLY A CA 1
ATOM 7184 C C . GLY A 1 966 ? 3.694 -8.753 52.101 1.00 91.06 966 GLY A C 1
ATOM 7185 O O . GLY A 1 966 ? 3.352 -9.437 51.143 1.00 91.06 966 GLY A O 1
ATOM 7186 N N . ASN A 1 967 ? 4.144 -9.290 53.238 1.00 90.56 967 ASN A N 1
ATOM 7187 C CA . ASN A 1 967 ? 4.315 -10.731 53.433 1.00 90.56 967 ASN A CA 1
ATOM 7188 C C . ASN A 1 967 ? 2.998 -11.509 53.336 1.00 90.56 967 ASN A C 1
ATOM 7190 O O . ASN A 1 967 ? 2.981 -12.597 52.777 1.00 90.56 967 ASN A O 1
ATOM 7194 N N . VAL A 1 968 ? 1.886 -10.971 53.855 1.00 89.44 968 VAL A N 1
ATOM 7195 C CA . VAL A 1 968 ? 0.566 -11.609 53.707 1.00 89.44 968 VAL A CA 1
ATOM 7196 C C . VAL A 1 968 ? 0.152 -11.642 52.235 1.00 89.44 968 VAL A C 1
ATOM 7198 O O . VAL A 1 968 ? -0.357 -12.661 51.770 1.00 89.44 968 VAL A O 1
ATOM 7201 N N . VAL A 1 969 ? 0.407 -10.561 51.491 1.00 90.00 969 VAL A N 1
ATOM 7202 C CA . VAL A 1 969 ? 0.129 -10.488 50.049 1.00 90.00 969 VAL A CA 1
ATOM 7203 C C . VAL A 1 969 ? 0.981 -11.502 49.280 1.00 90.00 969 VAL A C 1
ATOM 7205 O O . VAL A 1 969 ? 0.437 -12.295 48.513 1.00 90.00 969 VAL A O 1
ATOM 7208 N N . THR A 1 970 ? 2.294 -11.550 49.511 1.00 92.56 970 THR A N 1
ATOM 7209 C CA . THR A 1 970 ? 3.195 -12.481 48.814 1.00 92.56 970 THR A CA 1
ATOM 7210 C C . THR A 1 970 ? 2.990 -13.933 49.237 1.00 92.56 970 THR A C 1
ATOM 7212 O O . THR A 1 970 ? 3.075 -14.822 48.392 1.00 92.56 970 THR A O 1
ATOM 7215 N N . ASP A 1 971 ? 2.653 -14.204 50.501 1.00 92.50 971 ASP A N 1
ATOM 7216 C CA . ASP A 1 971 ? 2.241 -15.535 50.961 1.00 92.50 971 ASP A CA 1
ATOM 7217 C C . ASP A 1 971 ? 0.968 -15.994 50.244 1.00 92.50 971 ASP A C 1
ATOM 7219 O O . ASP A 1 971 ? 0.920 -17.125 49.756 1.00 92.50 971 ASP A O 1
ATOM 7223 N N . ALA A 1 972 ? -0.033 -15.114 50.124 1.00 89.06 972 ALA A N 1
ATOM 7224 C CA . ALA A 1 972 ? -1.266 -15.406 49.402 1.00 89.06 972 ALA A CA 1
ATOM 7225 C C . ALA A 1 972 ? -1.007 -15.645 47.907 1.00 89.06 972 ALA A C 1
ATOM 7227 O O . ALA A 1 972 ? -1.553 -16.591 47.338 1.00 89.06 972 ALA A O 1
ATOM 7228 N N . MET A 1 973 ? -0.138 -14.845 47.276 1.00 90.12 973 MET A N 1
ATOM 7229 C CA . MET A 1 973 ? 0.295 -15.063 45.891 1.00 90.12 973 MET A CA 1
ATOM 7230 C C . MET A 1 973 ? 0.968 -16.427 45.737 1.00 90.12 973 MET A C 1
ATOM 7232 O O . MET A 1 973 ? 0.567 -17.204 44.872 1.00 90.12 973 MET A O 1
ATOM 7236 N N . ARG A 1 974 ? 1.937 -16.751 46.605 1.00 93.00 974 ARG A N 1
ATOM 7237 C CA . ARG A 1 974 ? 2.674 -18.021 46.579 1.00 93.00 974 ARG A CA 1
ATOM 7238 C C . ARG A 1 974 ? 1.743 -19.221 46.740 1.00 93.00 974 ARG A C 1
ATOM 7240 O O . ARG A 1 974 ? 1.846 -20.176 45.976 1.00 93.00 974 ARG A O 1
ATOM 7247 N N . GLU A 1 975 ? 0.826 -19.170 47.709 1.00 90.12 975 GLU A N 1
ATOM 7248 C CA . GLU A 1 975 ? -0.150 -20.239 47.958 1.00 90.12 975 GLU A CA 1
ATOM 7249 C C . GLU A 1 975 ? -1.137 -20.392 46.794 1.00 90.12 975 GLU A C 1
ATOM 7251 O O . GLU A 1 975 ? -1.471 -21.511 46.404 1.00 90.12 975 GLU A O 1
ATOM 7256 N N . ARG A 1 976 ? -1.576 -19.280 46.189 1.00 86.00 976 ARG A N 1
ATOM 7257 C CA . ARG A 1 976 ? -2.557 -19.290 45.096 1.00 86.00 976 ARG A CA 1
ATOM 7258 C C . ARG A 1 976 ? -2.061 -20.017 43.846 1.00 86.00 976 ARG A C 1
ATOM 7260 O O . ARG A 1 976 ? -2.897 -20.564 43.116 1.00 86.00 976 ARG A O 1
ATOM 7267 N N . VAL A 1 977 ? -0.756 -19.995 43.581 1.00 86.50 977 VAL A N 1
ATOM 7268 C CA . VAL A 1 977 ? -0.145 -20.610 42.387 1.00 86.50 977 VAL A CA 1
ATOM 7269 C C . VAL A 1 977 ? 0.783 -21.791 42.695 1.00 86.50 977 VAL A C 1
ATOM 7271 O O . VAL A 1 977 ? 1.367 -22.333 41.765 1.00 86.50 977 VAL A O 1
ATOM 7274 N N . ASP A 1 978 ? 0.882 -22.217 43.960 1.00 90.12 978 ASP A N 1
ATOM 7275 C CA . ASP A 1 978 ? 1.758 -23.313 44.421 1.00 90.12 978 ASP A CA 1
ATOM 7276 C C . ASP A 1 978 ? 3.231 -23.132 43.990 1.00 90.12 978 ASP A C 1
ATOM 7278 O O . ASP A 1 978 ? 3.849 -24.033 43.426 1.00 90.12 978 ASP A O 1
ATOM 7282 N N . ALA A 1 979 ? 3.782 -21.932 44.215 1.00 93.06 979 ALA A N 1
ATOM 7283 C CA . ALA A 1 979 ? 5.170 -21.591 43.877 1.00 93.06 979 ALA A CA 1
ATOM 7284 C C . ALA A 1 979 ? 6.137 -21.748 45.067 1.00 93.06 979 ALA A C 1
ATOM 7286 O O . ALA A 1 979 ? 5.738 -21.674 46.230 1.00 93.06 979 ALA A O 1
ATOM 7287 N N . ASP A 1 980 ? 7.436 -21.891 44.784 1.00 93.88 980 ASP A N 1
ATOM 7288 C CA . ASP A 1 980 ? 8.482 -21.935 45.818 1.00 93.88 980 ASP A CA 1
ATOM 7289 C C . ASP A 1 980 ? 8.788 -20.541 46.408 1.00 93.88 980 ASP A C 1
ATOM 7291 O O . ASP A 1 980 ? 9.024 -20.402 47.612 1.00 93.88 980 ASP A O 1
ATOM 7295 N N . VAL A 1 981 ? 8.746 -19.498 45.570 1.00 93.94 981 VAL A N 1
ATOM 7296 C CA . VAL A 1 981 ? 9.023 -18.093 45.918 1.00 93.94 981 VAL A CA 1
ATOM 7297 C C . VAL A 1 981 ? 7.954 -17.190 45.296 1.00 93.94 981 VAL A C 1
ATOM 7299 O O . VAL A 1 981 ? 7.495 -17.452 44.187 1.00 93.94 981 VAL A O 1
ATOM 7302 N N . ALA A 1 982 ? 7.565 -16.122 45.995 1.00 93.62 982 ALA A N 1
ATOM 7303 C CA . ALA A 1 982 ? 6.738 -15.042 45.454 1.00 93.62 982 ALA A CA 1
ATOM 7304 C C . ALA A 1 982 ? 7.402 -13.685 45.686 1.00 93.62 982 ALA A C 1
ATOM 7306 O O . ALA A 1 982 ? 8.053 -13.479 46.710 1.00 93.62 982 ALA A O 1
ATOM 7307 N N . ILE A 1 983 ? 7.221 -12.772 44.733 1.00 90.25 983 ILE A N 1
ATOM 7308 C CA . ILE A 1 983 ? 7.776 -11.418 44.742 1.00 90.25 983 ILE A CA 1
ATOM 7309 C C . ILE A 1 983 ? 6.699 -10.465 44.204 1.00 90.25 983 ILE A C 1
ATOM 7311 O O . ILE A 1 983 ? 6.042 -10.790 43.215 1.00 90.25 983 ILE A O 1
ATOM 7315 N N . THR A 1 984 ? 6.505 -9.306 44.835 1.00 88.00 984 THR A N 1
ATOM 7316 C CA . THR A 1 984 ? 5.668 -8.213 44.307 1.00 88.00 984 THR A CA 1
ATOM 7317 C C . THR A 1 984 ? 6.310 -6.858 44.587 1.00 88.00 984 THR A C 1
ATOM 7319 O O . THR A 1 984 ? 6.993 -6.681 45.594 1.00 88.00 984 THR A O 1
ATOM 7322 N N . ASN A 1 985 ? 6.093 -5.878 43.713 1.00 84.19 985 ASN A N 1
ATOM 7323 C CA . ASN A 1 985 ? 6.569 -4.514 43.933 1.00 84.19 985 ASN A CA 1
ATOM 7324 C C . ASN A 1 985 ? 5.734 -3.795 45.006 1.00 84.19 985 ASN A C 1
ATOM 7326 O O . ASN A 1 985 ? 4.529 -4.024 45.126 1.00 84.19 985 ASN A O 1
ATOM 7330 N N . ALA A 1 986 ? 6.359 -2.866 45.735 1.00 76.88 986 ALA A N 1
ATOM 7331 C CA . ALA A 1 986 ? 5.682 -2.059 46.751 1.00 76.88 986 ALA A CA 1
ATOM 7332 C C . ALA A 1 986 ? 4.508 -1.237 46.185 1.00 76.88 986 ALA A C 1
ATOM 7334 O O . ALA A 1 986 ? 3.467 -1.128 46.828 1.00 76.88 986 ALA A O 1
ATOM 7335 N N . GLY A 1 987 ? 4.634 -0.729 44.952 1.00 71.88 987 GLY A N 1
ATOM 7336 C CA . GLY A 1 987 ? 3.599 0.083 44.299 1.00 71.88 987 GLY A CA 1
ATOM 7337 C C . GLY A 1 987 ? 2.279 -0.642 44.016 1.00 71.88 987 GLY A C 1
ATOM 7338 O O . GLY A 1 987 ? 1.266 0.022 43.811 1.00 71.88 987 GLY A O 1
ATOM 7339 N N . GLY A 1 988 ? 2.261 -1.979 44.057 1.00 72.62 988 GLY A N 1
ATOM 7340 C CA . GLY A 1 988 ? 1.029 -2.765 43.965 1.00 72.62 988 GLY A CA 1
ATOM 7341 C C . GLY A 1 988 ? 0.147 -2.685 45.218 1.00 72.62 988 GLY A C 1
ATOM 7342 O O . GLY A 1 988 ? -1.031 -3.021 45.136 1.00 72.62 988 GLY A O 1
ATOM 7343 N N . ILE A 1 989 ? 0.692 -2.223 46.352 1.00 83.75 989 ILE A N 1
ATOM 7344 C CA . ILE A 1 989 ? -0.016 -2.059 47.629 1.00 83.75 989 ILE A CA 1
ATOM 7345 C C . ILE A 1 989 ? -0.282 -0.561 47.846 1.00 83.75 989 ILE A C 1
ATOM 7347 O O . ILE A 1 989 ? 0.630 0.213 48.131 1.00 83.75 989 ILE A O 1
ATOM 7351 N N . ARG A 1 990 ? -1.539 -0.138 47.687 1.00 73.88 990 ARG A N 1
ATOM 7352 C CA . ARG A 1 990 ? -1.986 1.264 47.593 1.00 73.88 990 ARG A CA 1
ATOM 7353 C C . ARG A 1 990 ? -2.665 1.777 48.859 1.00 73.88 990 ARG A C 1
ATOM 7355 O O . ARG A 1 990 ? -3.744 2.350 48.802 1.00 73.88 990 ARG A O 1
ATOM 7362 N N . SER A 1 991 ? -2.019 1.613 50.006 1.00 78.75 991 SER A N 1
ATOM 7363 C CA . SER A 1 991 ? -2.542 2.131 51.271 1.00 78.75 991 SER A CA 1
ATOM 7364 C C . SER A 1 991 ? -1.457 2.823 52.077 1.00 78.75 991 SER A C 1
ATOM 7366 O O . SER A 1 991 ? -0.327 2.360 52.101 1.00 78.75 991 SER A O 1
ATOM 7368 N N . ASP A 1 992 ? -1.812 3.899 52.781 1.00 79.00 992 ASP A N 1
ATOM 7369 C CA . ASP A 1 992 ? -0.943 4.518 53.784 1.00 79.00 992 ASP A CA 1
ATOM 7370 C C . ASP A 1 992 ? -1.486 4.294 55.200 1.00 79.00 992 ASP A C 1
ATOM 7372 O O . ASP A 1 992 ? -1.812 5.225 55.936 1.00 79.00 992 ASP A O 1
ATOM 7376 N N . SER A 1 993 ? -1.727 3.035 55.570 1.00 82.50 993 SER A N 1
ATOM 7377 C CA . SER A 1 993 ? -2.392 2.705 56.837 1.00 82.50 993 SER A CA 1
ATOM 7378 C C . SER A 1 993 ? -1.893 1.415 57.481 1.00 82.50 993 SER A C 1
ATOM 7380 O O . SER A 1 993 ? -1.266 0.562 56.854 1.00 82.50 993 SER A O 1
ATOM 7382 N N . VAL A 1 994 ? -2.183 1.275 58.778 1.00 88.31 994 VAL A N 1
ATOM 7383 C CA . VAL A 1 994 ? -1.928 0.058 59.557 1.00 88.31 994 VAL A CA 1
ATOM 7384 C C . VAL A 1 994 ? -3.266 -0.593 59.897 1.00 88.31 994 VAL A C 1
ATOM 7386 O O . VAL A 1 994 ? -4.099 0.019 60.565 1.00 88.31 994 VAL A O 1
ATOM 7389 N N . TYR A 1 995 ? -3.458 -1.837 59.466 1.00 86.56 995 TYR A N 1
ATOM 7390 C CA . TYR A 1 995 ? -4.715 -2.568 59.615 1.00 86.56 995 TYR A CA 1
ATOM 7391 C C . TYR A 1 995 ? -4.689 -3.538 60.799 1.00 86.56 995 TYR A C 1
ATOM 7393 O O . TYR A 1 995 ? -3.723 -4.273 60.996 1.00 86.56 995 TYR A O 1
ATOM 7401 N N . GLY A 1 996 ? -5.772 -3.592 61.575 1.00 85.38 996 GLY A N 1
ATOM 7402 C CA . GLY A 1 996 ? -5.886 -4.473 62.742 1.00 85.38 996 GLY A CA 1
ATOM 7403 C C . GLY A 1 996 ? -5.026 -4.056 63.954 1.00 85.38 996 GLY A C 1
ATOM 7404 O O . GLY A 1 996 ? -4.437 -2.973 63.970 1.00 85.38 996 GLY A O 1
ATOM 7405 N N . PRO A 1 997 ? -4.942 -4.893 65.012 1.00 85.50 997 PRO A N 1
ATOM 7406 C CA . PRO A 1 997 ? -5.531 -6.228 65.149 1.00 85.50 997 PRO A CA 1
ATOM 7407 C C . PRO A 1 997 ? -7.064 -6.183 65.202 1.00 85.50 997 PRO A C 1
ATOM 7409 O O . PRO A 1 997 ? -7.632 -5.285 65.823 1.00 85.50 997 PRO A O 1
ATOM 7412 N N . GLY A 1 998 ? -7.726 -7.152 64.572 1.00 88.62 998 GLY A N 1
ATOM 7413 C CA . GLY A 1 998 ? -9.184 -7.203 64.435 1.00 88.62 998 GLY A CA 1
ATOM 7414 C C . GLY A 1 998 ? -9.639 -7.629 63.040 1.00 88.62 998 GLY A C 1
ATOM 7415 O O . GLY A 1 998 ? -8.860 -8.200 62.275 1.00 88.62 998 GLY A O 1
ATOM 7416 N N . GLU A 1 999 ? -10.912 -7.377 62.738 1.00 87.88 999 GLU A N 1
ATOM 7417 C CA . GLU A 1 999 ? -11.519 -7.688 61.441 1.00 87.88 999 GLU A CA 1
ATOM 7418 C C . GLU A 1 999 ? -10.909 -6.827 60.327 1.00 87.88 999 GLU A C 1
ATOM 7420 O O . GLU A 1 999 ? -10.737 -5.620 60.482 1.00 87.88 999 GLU A O 1
ATOM 7425 N N . ILE A 1 1000 ? -10.592 -7.478 59.213 1.00 83.69 1000 ILE A N 1
ATOM 7426 C CA . ILE A 1 1000 ? -10.224 -6.890 57.929 1.00 83.69 1000 ILE A CA 1
ATOM 7427 C C . ILE A 1 1000 ? -11.419 -7.093 57.006 1.00 83.69 1000 ILE A C 1
ATOM 7429 O O . ILE A 1 1000 ? -11.864 -8.227 56.796 1.00 83.69 1000 ILE A O 1
ATOM 7433 N N . THR A 1 1001 ? -11.959 -6.002 56.486 1.00 81.75 1001 THR A N 1
ATOM 7434 C CA . THR A 1 1001 ? -13.152 -5.994 55.636 1.00 81.75 1001 THR A CA 1
ATOM 7435 C C . THR A 1 1001 ? -12.804 -6.105 54.151 1.00 81.75 1001 THR A C 1
ATOM 7437 O O . THR A 1 1001 ? -11.646 -5.960 53.754 1.00 81.75 1001 THR A O 1
ATOM 7440 N N . GLY A 1 1002 ? -13.805 -6.359 53.304 1.00 69.62 1002 GLY A N 1
ATOM 7441 C CA . GLY A 1 1002 ? -13.633 -6.330 51.847 1.00 69.62 1002 GLY A CA 1
ATOM 7442 C C . GLY A 1 1002 ? -13.160 -4.962 51.350 1.00 69.62 1002 GLY A C 1
ATOM 7443 O O . GLY A 1 1002 ? -12.288 -4.891 50.489 1.00 69.62 1002 GLY A O 1
ATOM 7444 N N . GLY A 1 1003 ? -13.652 -3.884 51.965 1.00 68.56 1003 GLY A N 1
ATOM 7445 C CA . GLY A 1 1003 ? -13.204 -2.519 51.703 1.00 68.56 1003 GLY A CA 1
ATOM 7446 C C . GLY A 1 1003 ? -11.744 -2.278 52.082 1.00 68.56 1003 GLY A C 1
ATOM 7447 O O . GLY A 1 1003 ? -11.044 -1.581 51.358 1.00 68.56 1003 GLY A O 1
ATOM 7448 N N . ASP A 1 1004 ? -11.243 -2.890 53.159 1.00 76.81 1004 ASP A N 1
ATOM 7449 C CA . ASP A 1 1004 ? -9.827 -2.772 53.538 1.00 76.81 1004 ASP A CA 1
ATOM 7450 C C . ASP A 1 1004 ? -8.898 -3.428 52.506 1.00 76.81 1004 ASP A C 1
ATOM 7452 O O . ASP A 1 1004 ? -7.824 -2.903 52.206 1.00 76.81 1004 ASP A O 1
ATOM 7456 N N . ILE A 1 1005 ? -9.321 -4.557 51.929 1.00 76.62 1005 ILE A N 1
ATOM 7457 C CA . ILE A 1 1005 ? -8.588 -5.240 50.853 1.00 76.62 1005 ILE A CA 1
ATOM 7458 C C . ILE A 1 1005 ? -8.672 -4.435 49.552 1.00 76.62 1005 ILE A C 1
ATOM 7460 O O . ILE A 1 1005 ? -7.660 -4.237 48.888 1.00 76.62 1005 ILE A O 1
ATOM 7464 N N . PHE A 1 1006 ? -9.851 -3.917 49.206 1.00 67.88 1006 PHE A N 1
ATOM 7465 C CA . PHE A 1 1006 ? -10.022 -3.081 48.018 1.00 67.88 1006 PHE A CA 1
ATOM 7466 C C . PHE A 1 1006 ? -9.168 -1.807 48.086 1.00 67.88 1006 PHE A C 1
ATOM 7468 O O . PHE A 1 1006 ? -8.471 -1.473 47.136 1.00 67.88 1006 PHE A O 1
ATOM 7475 N N . ASN A 1 1007 ? -9.134 -1.147 49.246 1.00 69.56 1007 ASN A N 1
ATOM 7476 C CA . ASN A 1 1007 ? -8.316 0.046 49.464 1.00 69.56 1007 ASN A CA 1
ATOM 7477 C C . ASN A 1 1007 ? -6.810 -0.228 49.369 1.00 69.56 1007 ASN A C 1
ATOM 7479 O O . ASN A 1 1007 ? -6.042 0.681 49.092 1.00 69.56 1007 ASN A O 1
ATOM 7483 N N . THR A 1 1008 ? -6.363 -1.453 49.641 1.00 75.25 1008 THR A N 1
ATOM 7484 C CA . THR A 1 1008 ? -4.936 -1.815 49.642 1.00 75.25 1008 THR A CA 1
ATOM 7485 C C . THR A 1 1008 ? -4.479 -2.404 48.317 1.00 75.25 1008 THR A C 1
ATOM 7487 O O . THR A 1 1008 ? -3.332 -2.197 47.942 1.00 75.25 1008 THR A O 1
ATOM 7490 N N . LEU A 1 1009 ? -5.346 -3.107 47.591 1.00 75.75 1009 LEU A N 1
ATOM 7491 C CA . LEU A 1 1009 ? -5.069 -3.706 46.286 1.00 75.75 1009 LEU A CA 1
ATOM 7492 C C . LEU A 1 1009 ? -6.163 -3.278 45.286 1.00 75.75 1009 LEU A C 1
ATOM 7494 O O . LEU A 1 1009 ? -6.954 -4.119 44.856 1.00 75.75 1009 LEU A O 1
ATOM 7498 N N . PRO A 1 1010 ? -6.240 -1.982 44.920 1.00 56.88 1010 PRO A N 1
ATOM 7499 C CA . PRO A 1 1010 ? -7.338 -1.445 44.112 1.00 56.88 1010 PRO A CA 1
ATOM 7500 C C . PRO A 1 1010 ? -7.254 -1.865 42.641 1.00 56.88 1010 PRO A C 1
ATOM 7502 O O . PRO A 1 1010 ? -8.229 -1.756 41.905 1.00 56.88 1010 PRO A O 1
ATOM 7505 N N . PHE A 1 1011 ? -6.089 -2.346 42.202 1.00 55.06 1011 PHE A N 1
ATOM 7506 C CA . PHE A 1 1011 ? -5.859 -2.745 40.822 1.00 55.06 1011 PHE A CA 1
ATOM 7507 C C . PHE A 1 1011 ? -6.196 -4.223 40.595 1.00 55.06 1011 PHE A C 1
ATOM 7509 O O . PHE A 1 1011 ? -5.906 -5.064 41.455 1.00 55.06 1011 PHE A O 1
ATOM 7516 N N . PRO A 1 1012 ? -6.717 -4.583 39.409 1.00 49.06 1012 PRO A N 1
ATOM 7517 C CA . PRO A 1 1012 ? -6.895 -5.971 38.999 1.00 49.06 1012 PRO A CA 1
ATOM 7518 C C . PRO A 1 1012 ? -5.539 -6.613 38.649 1.00 49.06 1012 PRO A C 1
ATOM 7520 O O . PRO A 1 1012 ? -5.235 -6.898 37.494 1.00 49.06 1012 PRO A O 1
ATOM 7523 N N . ASN A 1 1013 ? -4.702 -6.847 39.661 1.00 56.41 1013 ASN A N 1
ATOM 7524 C CA . ASN A 1 1013 ? -3.387 -7.455 39.487 1.00 56.41 1013 ASN A CA 1
ATOM 7525 C C . ASN A 1 1013 ? -3.511 -8.954 39.166 1.00 56.41 1013 ASN A C 1
ATOM 7527 O O . ASN A 1 1013 ? -4.195 -9.704 39.867 1.00 56.41 1013 ASN A O 1
ATOM 7531 N N . THR A 1 1014 ? -2.799 -9.411 38.134 1.00 66.19 1014 THR A N 1
ATOM 7532 C CA . THR A 1 1014 ? -2.730 -10.834 37.771 1.00 66.19 1014 THR A CA 1
ATOM 7533 C C . THR A 1 1014 ? -1.494 -11.480 38.393 1.00 66.19 1014 THR A C 1
ATOM 7535 O O . THR A 1 1014 ? -0.371 -11.033 38.174 1.00 66.19 1014 THR A O 1
ATOM 7538 N N . VAL A 1 1015 ? -1.684 -12.561 39.156 1.00 72.62 1015 VAL A N 1
ATOM 7539 C CA . VAL A 1 1015 ? -0.573 -13.342 39.726 1.00 72.62 1015 VAL A CA 1
ATOM 7540 C C . VAL A 1 1015 ? -0.013 -14.285 38.659 1.00 72.62 1015 VAL A C 1
ATOM 7542 O O . VAL A 1 1015 ? -0.738 -15.141 38.151 1.00 72.62 1015 VAL A O 1
ATOM 7545 N N . VAL A 1 1016 ? 1.277 -14.151 38.342 1.00 71.88 1016 VAL A N 1
ATOM 7546 C CA . VAL A 1 1016 ? 1.982 -14.959 37.331 1.00 71.88 1016 VAL A CA 1
ATOM 7547 C C . VAL A 1 1016 ? 3.005 -15.873 38.011 1.00 71.88 1016 VAL A C 1
ATOM 7549 O O . VAL A 1 1016 ? 3.752 -15.434 38.880 1.00 71.88 1016 VAL A O 1
ATOM 7552 N N . SER A 1 1017 ? 3.053 -17.148 37.613 1.00 84.56 1017 SER A N 1
ATOM 7553 C CA . SER A 1 1017 ? 4.062 -18.120 38.061 1.00 84.56 1017 SER A CA 1
ATOM 7554 C C . SER A 1 1017 ? 5.119 -18.344 36.978 1.00 84.56 1017 SER A C 1
ATOM 7556 O O . SER A 1 1017 ? 4.762 -18.617 35.830 1.00 84.56 1017 SER A O 1
ATOM 7558 N N . LEU A 1 1018 ? 6.402 -18.294 37.342 1.00 82.81 1018 LEU A N 1
ATOM 7559 C CA . LEU A 1 1018 ? 7.540 -18.497 36.439 1.00 82.81 1018 LEU A CA 1
ATOM 7560 C C . LEU A 1 1018 ? 8.473 -19.581 37.007 1.00 82.81 1018 LEU A C 1
ATOM 7562 O O . LEU A 1 1018 ? 8.650 -19.663 38.220 1.00 82.81 1018 LEU A O 1
ATOM 7566 N N . GLU A 1 1019 ? 9.081 -20.393 36.138 1.00 90.06 1019 GLU A N 1
ATOM 7567 C CA . GLU A 1 1019 ? 10.208 -21.259 36.516 1.00 90.06 1019 GLU A CA 1
ATOM 7568 C C . GLU A 1 1019 ? 11.513 -20.490 36.288 1.00 90.06 1019 GLU A C 1
ATOM 7570 O O . GLU A 1 1019 ? 11.803 -20.105 35.154 1.00 90.06 1019 GLU A O 1
ATOM 7575 N N . LEU A 1 1020 ? 12.286 -20.283 37.356 1.00 86.69 1020 LEU A N 1
ATOM 7576 C CA . LEU A 1 1020 ? 13.586 -19.614 37.323 1.00 86.69 1020 LEU A CA 1
ATOM 7577 C C . LEU A 1 1020 ? 14.691 -20.594 37.729 1.00 86.69 1020 LEU A C 1
ATOM 7579 O O . LEU A 1 1020 ? 14.514 -21.427 38.623 1.00 86.69 1020 LEU A O 1
ATOM 7583 N N . THR A 1 1021 ? 15.842 -20.486 37.075 1.00 92.62 1021 THR A N 1
ATOM 7584 C CA . THR A 1 1021 ? 17.102 -21.061 37.561 1.00 92.62 1021 THR A CA 1
ATOM 7585 C C . THR A 1 1021 ? 17.576 -20.353 38.838 1.00 92.62 1021 THR A C 1
ATOM 7587 O O . THR A 1 1021 ? 17.080 -19.281 39.189 1.00 92.62 1021 THR A O 1
ATOM 7590 N N . GLY A 1 1022 ? 18.533 -20.951 39.560 1.00 89.00 1022 GLY A N 1
ATOM 7591 C CA . GLY A 1 1022 ? 19.111 -20.327 40.753 1.00 89.00 1022 GLY A CA 1
ATOM 7592 C C . GLY A 1 1022 ? 19.758 -18.975 40.446 1.00 89.00 1022 GLY A C 1
ATOM 7593 O O . GLY A 1 1022 ? 19.465 -18.000 41.130 1.00 89.00 1022 GLY A O 1
ATOM 7594 N N . GLU A 1 1023 ? 20.558 -18.903 39.382 1.00 90.19 1023 GLU A N 1
ATOM 7595 C CA . GLU A 1 1023 ? 21.183 -17.682 38.859 1.00 90.19 1023 GLU A CA 1
ATOM 7596 C C . GLU A 1 1023 ? 20.147 -16.593 38.539 1.00 90.19 1023 GLU A C 1
ATOM 7598 O O . GLU A 1 1023 ? 20.266 -15.478 39.038 1.00 90.19 1023 GLU A O 1
ATOM 7603 N N . GLU A 1 1024 ? 19.073 -16.920 37.813 1.00 91.88 1024 GLU A N 1
ATOM 7604 C CA . GLU A 1 1024 ? 18.010 -15.955 37.473 1.00 91.88 1024 GLU A CA 1
ATOM 7605 C C . GLU A 1 1024 ? 17.252 -15.447 38.711 1.00 91.88 1024 GLU A C 1
ATOM 7607 O O . GLU A 1 1024 ? 16.855 -14.279 38.771 1.00 91.88 1024 GLU A O 1
ATOM 7612 N N . LEU A 1 1025 ? 17.054 -16.300 39.725 1.00 91.69 1025 LEU A N 1
ATOM 7613 C CA . LEU A 1 1025 ? 16.471 -15.869 40.996 1.00 91.69 1025 LEU A CA 1
ATOM 7614 C C . LEU A 1 1025 ? 17.419 -14.920 41.743 1.00 91.69 1025 LEU A C 1
ATOM 7616 O O . LEU A 1 1025 ? 16.951 -13.929 42.298 1.00 91.69 1025 LEU A O 1
ATOM 7620 N N . VAL A 1 1026 ? 18.732 -15.177 41.737 1.00 90.44 1026 VAL A N 1
ATOM 7621 C CA . VAL A 1 1026 ? 19.724 -14.263 42.330 1.00 90.44 1026 VAL A CA 1
ATOM 7622 C C . VAL A 1 1026 ? 19.714 -12.916 41.608 1.00 90.44 1026 VAL A C 1
ATOM 7624 O O . VAL A 1 1026 ? 19.563 -11.900 42.277 1.00 90.44 1026 VAL A O 1
ATOM 7627 N N . GLU A 1 1027 ? 19.765 -12.893 40.273 1.00 89.62 1027 GLU A N 1
ATOM 7628 C CA . GLU A 1 1027 ? 19.705 -11.649 39.486 1.00 89.62 1027 GLU A CA 1
ATOM 7629 C C . GLU A 1 1027 ? 18.422 -10.850 39.768 1.00 89.62 1027 GLU A C 1
ATOM 7631 O O . GLU A 1 1027 ? 18.455 -9.628 39.931 1.00 89.62 1027 GLU A O 1
ATOM 7636 N N . THR A 1 1028 ? 17.283 -11.541 39.891 1.00 88.06 1028 THR A N 1
ATOM 7637 C CA . THR A 1 1028 ? 16.003 -10.909 40.247 1.00 88.06 1028 THR A CA 1
ATOM 7638 C C . THR A 1 1028 ? 16.081 -10.267 41.629 1.00 88.06 1028 THR A C 1
ATOM 7640 O O . THR A 1 1028 ? 15.671 -9.117 41.802 1.00 88.06 1028 THR A O 1
ATOM 7643 N N . LEU A 1 1029 ? 16.650 -10.971 42.611 1.00 88.88 1029 LEU A N 1
ATOM 7644 C CA . LEU A 1 1029 ? 16.809 -10.437 43.959 1.00 88.88 1029 LEU A CA 1
ATOM 7645 C C . LEU A 1 1029 ? 17.808 -9.277 44.013 1.00 88.88 1029 LEU A C 1
ATOM 7647 O O . LEU A 1 1029 ? 17.609 -8.371 44.814 1.00 88.88 1029 LEU A O 1
ATOM 7651 N N . GLU A 1 1030 ? 18.849 -9.270 43.183 1.00 86.50 1030 GLU A N 1
ATOM 7652 C CA . GLU A 1 1030 ? 19.785 -8.146 43.085 1.00 86.50 1030 GLU A CA 1
ATOM 7653 C C . GLU A 1 1030 ? 19.122 -6.909 42.471 1.00 86.50 1030 GLU A C 1
ATOM 7655 O O . GLU A 1 1030 ? 19.338 -5.800 42.953 1.00 86.50 1030 GLU A O 1
ATOM 7660 N N . SER A 1 1031 ? 18.246 -7.089 41.475 1.00 82.81 1031 SER A N 1
ATOM 7661 C CA . SER A 1 1031 ? 17.546 -5.979 40.809 1.00 82.81 1031 SER A CA 1
ATOM 7662 C C . SER A 1 1031 ? 16.627 -5.164 41.729 1.00 82.81 1031 SER A C 1
ATOM 7664 O O . SER A 1 1031 ? 16.296 -4.022 41.415 1.00 82.81 1031 SER A O 1
ATOM 7666 N N . GLN A 1 1032 ? 16.222 -5.729 42.872 1.00 79.12 1032 GLN A N 1
ATOM 7667 C CA . GLN A 1 1032 ? 15.366 -5.043 43.841 1.00 79.12 1032 GLN A CA 1
ATOM 7668 C C . GLN A 1 1032 ? 16.136 -4.047 44.726 1.00 79.12 1032 GLN A C 1
ATOM 7670 O O . GLN A 1 1032 ? 15.493 -3.245 45.412 1.00 79.12 1032 GLN A O 1
ATOM 7675 N N . VAL A 1 1033 ? 17.477 -4.124 44.740 1.00 80.81 1033 VAL A N 1
ATOM 7676 C CA . VAL A 1 1033 ? 18.367 -3.238 45.500 1.00 80.81 1033 VAL A CA 1
ATOM 7677 C C . VAL A 1 1033 ? 18.521 -1.931 44.723 1.00 80.81 1033 VAL A C 1
ATOM 7679 O O . VAL A 1 1033 ? 19.215 -1.871 43.711 1.00 80.81 1033 VAL A O 1
ATOM 7682 N N . VAL A 1 1034 ? 17.837 -0.883 45.178 1.00 69.38 1034 VAL A N 1
ATOM 7683 C CA . VAL A 1 1034 ? 17.778 0.424 44.509 1.00 69.38 1034 VAL A CA 1
ATOM 7684 C C . VAL A 1 1034 ? 18.286 1.530 45.428 1.00 69.38 1034 VAL A C 1
ATOM 7686 O O . VAL A 1 1034 ? 18.046 1.508 46.632 1.00 69.38 1034 VAL A O 1
ATOM 7689 N N . THR A 1 1035 ? 18.967 2.529 44.870 1.00 62.66 1035 THR A N 1
ATOM 7690 C CA . THR A 1 1035 ? 19.367 3.734 45.611 1.00 62.66 1035 THR A CA 1
ATOM 7691 C C . THR A 1 1035 ? 18.245 4.765 45.526 1.00 62.66 1035 THR A C 1
ATOM 7693 O O . THR A 1 1035 ? 18.000 5.320 44.455 1.00 62.66 1035 THR A O 1
ATOM 7696 N N . LEU A 1 1036 ? 17.555 5.025 46.639 1.00 53.41 1036 LEU A N 1
ATOM 7697 C CA . LEU A 1 1036 ? 16.511 6.052 46.700 1.00 53.41 1036 LEU A CA 1
ATOM 7698 C C . LEU A 1 1036 ? 17.134 7.419 47.032 1.00 53.41 1036 LEU A C 1
ATOM 7700 O O . LEU A 1 1036 ? 17.679 7.633 48.120 1.00 53.41 1036 LEU A O 1
ATOM 7704 N N . GLU A 1 1037 ? 17.052 8.361 46.090 1.00 48.84 1037 GLU A N 1
ATOM 7705 C CA . GLU A 1 1037 ? 17.344 9.774 46.349 1.00 48.84 1037 GLU A CA 1
ATOM 7706 C C . GLU A 1 1037 ? 16.112 10.447 46.960 1.00 48.84 1037 GLU A C 1
ATOM 7708 O O . GLU A 1 1037 ? 14.997 10.291 46.471 1.00 48.84 1037 GLU A O 1
ATOM 7713 N N . SER A 1 1038 ? 16.298 11.206 48.041 1.00 43.72 1038 SER A N 1
ATOM 7714 C CA . SER A 1 1038 ? 15.216 12.038 48.565 1.00 43.72 1038 SER A CA 1
ATOM 7715 C C . SER A 1 1038 ? 15.045 13.307 47.733 1.00 43.72 1038 SER A C 1
ATOM 7717 O O . SER A 1 1038 ? 16.026 13.867 47.244 1.00 43.72 1038 SER A O 1
ATOM 7719 N N . GLU A 1 1039 ? 13.829 13.853 47.700 1.00 40.28 1039 GLU A N 1
ATOM 7720 C CA . GLU A 1 1039 ? 13.520 15.169 47.107 1.00 40.28 1039 GLU A CA 1
ATOM 7721 C C . GLU A 1 1039 ? 14.322 16.331 47.733 1.00 40.28 1039 GLU A C 1
ATOM 7723 O O . GLU A 1 1039 ? 14.428 17.414 47.166 1.00 40.28 1039 GLU A O 1
ATOM 7728 N N . THR A 1 1040 ? 14.959 16.118 48.892 1.00 39.81 1040 THR A N 1
ATOM 7729 C CA . THR A 1 1040 ? 15.860 17.101 49.527 1.00 39.81 1040 THR A CA 1
ATOM 7730 C C . THR A 1 1040 ? 17.340 16.886 49.179 1.00 39.81 1040 THR A C 1
ATOM 7732 O O . THR A 1 1040 ? 18.214 17.545 49.752 1.00 39.81 1040 THR A O 1
ATOM 7735 N N . GLY A 1 1041 ? 17.646 15.961 48.262 1.00 39.84 1041 GLY A N 1
ATOM 7736 C CA . GLY A 1 1041 ? 19.003 15.604 47.842 1.00 39.84 1041 GLY A CA 1
ATOM 7737 C C . GLY A 1 1041 ? 19.800 14.828 48.898 1.00 39.84 1041 GLY A C 1
ATOM 7738 O O . GLY A 1 1041 ? 21.034 14.827 48.861 1.00 39.84 1041 GLY A O 1
ATOM 7739 N N . GLN A 1 1042 ? 19.132 14.207 49.879 1.00 41.53 1042 GLN A N 1
ATOM 7740 C CA . GLN A 1 1042 ? 19.783 13.304 50.832 1.00 41.53 1042 GLN A CA 1
ATOM 7741 C C . GLN A 1 1042 ? 19.718 11.870 50.313 1.00 41.53 1042 GLN A C 1
ATOM 7743 O O . GLN A 1 1042 ? 18.647 11.361 50.004 1.00 41.53 1042 GLN A O 1
ATOM 7748 N N . ASN A 1 1043 ? 20.881 11.227 50.240 1.00 51.41 1043 ASN A N 1
ATOM 7749 C CA . ASN A 1 1043 ? 21.021 9.849 49.798 1.00 51.41 1043 ASN A CA 1
ATOM 7750 C C . ASN A 1 1043 ? 20.982 8.933 51.036 1.00 51.41 1043 ASN A C 1
ATOM 7752 O O . ASN A 1 1043 ? 21.866 9.025 51.898 1.00 51.41 1043 ASN A O 1
ATOM 7756 N N . PHE A 1 1044 ? 19.922 8.130 51.169 1.00 53.81 1044 PHE A N 1
ATOM 7757 C CA . PHE A 1 1044 ? 19.694 7.260 52.333 1.00 53.81 1044 PHE A CA 1
ATOM 7758 C C . PHE A 1 1044 ? 20.417 5.906 52.230 1.00 53.81 1044 PHE A C 1
ATOM 7760 O O . PHE A 1 1044 ? 20.536 5.204 53.236 1.00 53.81 1044 PHE A O 1
ATOM 7767 N N . GLY A 1 1045 ? 21.018 5.616 51.070 1.00 59.41 1045 GLY A N 1
ATOM 7768 C CA . GLY A 1 1045 ? 21.688 4.355 50.760 1.00 59.41 1045 GLY A CA 1
ATOM 7769 C C . GLY A 1 1045 ? 20.851 3.473 49.831 1.00 59.41 1045 GLY A C 1
ATOM 7770 O O . GLY A 1 1045 ? 19.758 3.848 49.418 1.00 59.41 1045 GLY A O 1
ATOM 7771 N N . GLU A 1 1046 ? 21.404 2.315 49.483 1.00 65.12 1046 GLU A N 1
ATOM 7772 C CA . GLU A 1 1046 ? 20.689 1.250 48.772 1.00 65.12 1046 GLU A CA 1
ATOM 7773 C C . GLU A 1 1046 ? 19.626 0.631 49.689 1.00 65.12 1046 GLU A C 1
ATOM 7775 O O . GLU A 1 1046 ? 19.885 0.425 50.875 1.00 65.12 1046 GLU A O 1
ATOM 7780 N N . GLU A 1 1047 ? 18.445 0.331 49.158 1.00 71.25 1047 GLU A N 1
ATOM 7781 C CA . GLU A 1 1047 ? 17.318 -0.268 49.876 1.00 71.25 1047 GLU A CA 1
ATOM 7782 C C . GLU A 1 1047 ? 16.609 -1.326 49.017 1.00 71.25 1047 GLU A C 1
ATOM 7784 O O . GLU A 1 1047 ? 16.786 -1.374 47.801 1.00 71.25 1047 GLU A O 1
ATOM 7789 N N . ILE A 1 1048 ? 15.804 -2.191 49.645 1.00 76.31 1048 ILE A N 1
ATOM 7790 C CA . ILE A 1 1048 ? 14.991 -3.190 48.936 1.00 76.31 1048 ILE A CA 1
ATOM 7791 C C . ILE A 1 1048 ? 13.609 -2.613 48.613 1.00 76.31 1048 ILE A C 1
ATOM 7793 O O . ILE A 1 1048 ? 12.908 -2.124 49.495 1.00 76.31 1048 ILE A O 1
ATOM 7797 N N . SER A 1 1049 ? 13.211 -2.692 47.346 1.00 73.94 1049 SER A N 1
ATOM 7798 C CA . SER A 1 1049 ? 11.976 -2.072 46.830 1.00 73.94 1049 SER A CA 1
ATOM 7799 C C . SER A 1 1049 ? 10.794 -3.038 46.651 1.00 73.94 1049 SER A C 1
ATOM 7801 O O . SER A 1 1049 ? 9.707 -2.634 46.223 1.00 73.94 1049 SER A O 1
ATOM 7803 N N . GLN A 1 1050 ? 10.989 -4.327 46.948 1.00 86.81 1050 GLN A N 1
ATOM 7804 C CA . GLN A 1 1050 ? 10.016 -5.393 46.700 1.00 86.81 1050 GLN A CA 1
ATOM 7805 C C . GLN A 1 1050 ? 9.667 -6.156 47.984 1.00 86.81 1050 GLN A C 1
ATOM 7807 O O . GLN A 1 1050 ? 10.441 -6.211 48.937 1.00 86.81 1050 GLN A O 1
ATOM 7812 N N . GLN A 1 1051 ? 8.474 -6.747 47.994 1.00 90.50 1051 GLN A N 1
ATOM 7813 C CA . GLN A 1 1051 ? 7.996 -7.657 49.028 1.00 90.50 1051 GLN A CA 1
ATOM 7814 C C . GLN A 1 1051 ? 8.241 -9.088 48.543 1.00 90.50 1051 GLN A C 1
ATOM 7816 O O . GLN A 1 1051 ? 7.926 -9.392 47.388 1.00 90.50 1051 GLN A O 1
ATOM 7821 N N . THR A 1 1052 ? 8.761 -9.980 49.392 1.00 91.94 1052 THR A N 1
ATOM 7822 C CA . THR A 1 1052 ? 9.031 -11.375 49.002 1.00 91.94 1052 THR A CA 1
ATOM 7823 C C . THR A 1 1052 ? 8.400 -12.394 49.952 1.00 91.94 1052 THR A C 1
ATOM 7825 O O . THR A 1 1052 ? 7.932 -12.067 51.040 1.00 91.94 1052 THR A O 1
ATOM 7828 N N . SER A 1 1053 ? 8.310 -13.654 49.522 1.00 93.62 1053 SER A N 1
ATOM 7829 C CA . SER A 1 1053 ? 7.988 -14.789 50.387 1.00 93.62 1053 SER A CA 1
ATOM 7830 C C . SER A 1 1053 ? 8.629 -16.076 49.868 1.00 93.62 1053 SER A C 1
ATOM 7832 O O . SER A 1 1053 ? 8.690 -16.312 48.667 1.00 93.62 1053 SER A O 1
ATOM 7834 N N . GLY A 1 1054 ? 9.079 -16.950 50.776 1.00 91.94 1054 GLY A N 1
ATOM 7835 C CA . GLY A 1 1054 ? 9.648 -18.273 50.447 1.00 91.94 1054 GLY A CA 1
ATOM 7836 C C . GLY A 1 1054 ? 11.149 -18.277 50.200 1.00 91.94 1054 GLY A C 1
ATOM 7837 O O . GLY A 1 1054 ? 11.753 -19.348 50.108 1.00 91.94 1054 GLY A O 1
ATOM 7838 N N . VAL A 1 1055 ? 11.748 -17.089 50.192 1.00 92.50 1055 VAL A N 1
ATOM 7839 C CA . VAL A 1 1055 ? 13.174 -16.857 50.019 1.00 92.50 1055 VAL A CA 1
ATOM 7840 C C . VAL A 1 1055 ? 13.754 -16.126 51.228 1.00 92.50 1055 VAL A C 1
ATOM 7842 O O . VAL A 1 1055 ? 13.077 -15.353 51.901 1.00 92.50 1055 VAL A O 1
ATOM 7845 N N . HIS A 1 1056 ? 15.014 -16.407 51.536 1.00 91.56 1056 HIS A N 1
ATOM 7846 C CA . HIS A 1 1056 ? 15.808 -15.684 52.519 1.00 91.56 1056 HIS A CA 1
ATOM 7847 C C . HIS A 1 1056 ? 17.150 -15.336 51.894 1.00 91.56 1056 HIS A C 1
ATOM 7849 O O . HIS A 1 1056 ? 17.786 -16.216 51.323 1.00 91.56 1056 HIS A O 1
ATOM 7855 N N . PHE A 1 1057 ? 17.584 -14.085 52.003 1.00 90.56 1057 PHE A N 1
ATOM 7856 C CA . PHE A 1 1057 ? 18.843 -13.623 51.429 1.00 90.56 1057 PHE A CA 1
ATOM 7857 C C . PHE A 1 1057 ? 19.451 -12.491 52.266 1.00 90.56 1057 PHE A C 1
ATOM 7859 O O . PHE A 1 1057 ? 18.749 -11.809 53.016 1.00 90.56 1057 PHE A O 1
ATOM 7866 N N . GLU A 1 1058 ? 20.764 -12.292 52.147 1.00 88.12 1058 GLU A N 1
ATOM 7867 C CA . GLU A 1 1058 ? 21.474 -11.125 52.676 1.00 88.12 1058 GLU A CA 1
ATOM 7868 C C . GLU A 1 1058 ? 21.830 -10.180 51.523 1.00 88.12 1058 GLU A C 1
ATOM 7870 O O . GLU A 1 1058 ? 22.380 -10.631 50.526 1.00 88.12 1058 GLU A O 1
ATOM 7875 N N . TRP A 1 1059 ? 21.594 -8.875 51.662 1.00 85.50 1059 TRP A N 1
ATOM 7876 C CA . TRP A 1 1059 ? 22.035 -7.873 50.682 1.00 85.50 1059 TRP A CA 1
ATOM 7877 C C . TRP A 1 1059 ? 23.164 -6.993 51.242 1.00 85.50 1059 TRP A C 1
ATOM 7879 O O . TRP A 1 1059 ? 23.344 -6.882 52.463 1.00 85.50 1059 TRP A O 1
ATOM 7889 N N . VAL A 1 1060 ? 23.968 -6.404 50.354 1.00 77.75 1060 VAL A N 1
ATOM 7890 C CA . VAL A 1 1060 ? 25.156 -5.608 50.699 1.00 77.75 1060 VAL A CA 1
ATOM 7891 C C . VAL A 1 1060 ? 24.905 -4.123 50.392 1.00 77.75 1060 VAL A C 1
ATOM 7893 O O . VAL A 1 1060 ? 24.683 -3.807 49.237 1.00 77.75 1060 VAL A O 1
ATOM 7896 N N . PRO A 1 1061 ? 24.989 -3.203 51.376 1.00 65.25 1061 PRO A N 1
ATOM 7897 C CA . PRO A 1 1061 ? 24.570 -1.801 51.219 1.00 65.25 1061 PRO A CA 1
ATOM 7898 C C . PRO A 1 1061 ? 25.663 -0.856 50.672 1.00 65.25 1061 PRO A C 1
ATOM 7900 O O . PRO A 1 1061 ? 25.912 0.203 51.262 1.00 65.25 1061 PRO A O 1
ATOM 7903 N N . HIS A 1 1062 ? 26.392 -1.248 49.621 1.00 65.81 1062 HIS A N 1
ATOM 7904 C CA . HIS A 1 1062 ? 27.468 -0.438 49.031 1.00 65.81 1062 HIS A CA 1
ATOM 7905 C C . HIS A 1 1062 ? 27.606 -0.638 47.508 1.00 65.81 1062 HIS A C 1
ATOM 7907 O O . HIS A 1 1062 ? 27.941 -1.739 47.078 1.00 65.81 1062 HIS A O 1
ATOM 7913 N N . GLU A 1 1063 ? 27.579 0.472 46.753 1.00 56.16 1063 GLU A N 1
ATOM 7914 C CA . GLU A 1 1063 ? 27.670 0.540 45.273 1.00 56.16 1063 GLU A CA 1
ATOM 7915 C C . GLU A 1 1063 ? 28.886 -0.176 44.635 1.00 56.16 1063 GLU A C 1
ATOM 7917 O O . GLU A 1 1063 ? 28.883 -0.464 43.441 1.00 56.16 1063 GLU A O 1
ATOM 7922 N N . ASP A 1 1064 ? 29.945 -0.460 45.405 1.00 61.22 1064 ASP A N 1
ATOM 7923 C CA . ASP A 1 1064 ? 31.189 -1.100 44.936 1.00 61.22 1064 ASP A CA 1
ATOM 7924 C C . ASP A 1 1064 ? 31.274 -2.610 45.283 1.00 61.22 1064 ASP A C 1
ATOM 7926 O O . ASP A 1 1064 ? 32.361 -3.199 45.231 1.00 61.22 1064 ASP A O 1
ATOM 7930 N N . ALA A 1 1065 ? 30.183 -3.242 45.731 1.00 63.62 1065 ALA A N 1
ATOM 7931 C CA . ALA A 1 1065 ? 30.183 -4.663 46.082 1.00 63.62 1065 ALA A CA 1
ATOM 7932 C C . ALA A 1 1065 ? 30.256 -5.561 44.831 1.00 63.62 1065 ALA A C 1
ATOM 7934 O O . ALA A 1 1065 ? 29.534 -5.352 43.863 1.00 63.62 1065 ALA A O 1
ATOM 7935 N N . ASP A 1 1066 ? 31.122 -6.586 44.862 1.00 66.81 1066 ASP A N 1
ATOM 7936 C CA . ASP A 1 1066 ? 31.259 -7.557 43.759 1.00 66.81 1066 ASP A CA 1
ATOM 7937 C C . ASP A 1 1066 ? 29.985 -8.420 43.566 1.00 66.81 1066 ASP A C 1
ATOM 7939 O O . ASP A 1 1066 ? 29.774 -8.945 42.477 1.00 66.81 1066 ASP A O 1
ATOM 7943 N N . GLU A 1 1067 ? 29.167 -8.568 44.618 1.00 75.38 1067 GLU A N 1
ATOM 7944 C CA . GLU A 1 1067 ? 27.872 -9.272 44.659 1.00 75.38 1067 GLU A CA 1
ATOM 7945 C C . GLU A 1 1067 ? 26.917 -8.450 45.548 1.00 75.38 1067 GLU A C 1
ATOM 7947 O O . GLU A 1 1067 ? 27.280 -8.119 46.688 1.00 75.38 1067 GLU A O 1
ATOM 7952 N N . LEU A 1 1068 ? 25.725 -8.100 45.044 1.00 80.00 1068 LEU A N 1
ATOM 7953 C CA . LEU A 1 1068 ? 24.750 -7.260 45.762 1.00 80.00 1068 LEU A CA 1
ATOM 7954 C C . LEU A 1 1068 ? 23.890 -8.086 46.725 1.00 80.00 1068 LEU A C 1
ATOM 7956 O O . LEU A 1 1068 ? 23.449 -7.573 47.757 1.00 80.00 1068 LEU A O 1
ATOM 7960 N N . VAL A 1 1069 ? 23.705 -9.377 46.431 1.00 87.44 1069 VAL A N 1
ATOM 7961 C CA . VAL A 1 1069 ? 22.973 -10.339 47.263 1.00 87.44 1069 VAL A CA 1
ATOM 7962 C C . VAL A 1 1069 ? 23.804 -11.611 47.477 1.00 87.44 1069 VAL A C 1
ATOM 7964 O O . VAL A 1 1069 ? 24.488 -12.087 46.578 1.00 87.44 1069 VAL A O 1
ATOM 7967 N N . ARG A 1 1070 ? 23.751 -12.193 48.681 1.00 86.19 1070 ARG A N 1
ATOM 7968 C CA . ARG A 1 1070 ? 24.431 -13.446 49.046 1.00 86.19 1070 ARG A CA 1
ATOM 7969 C C . ARG A 1 1070 ? 23.599 -14.297 50.002 1.00 86.19 1070 ARG A C 1
ATOM 7971 O O . ARG A 1 1070 ? 22.591 -13.846 50.539 1.00 86.19 1070 ARG A O 1
ATOM 7978 N N . ASP A 1 1071 ? 24.078 -15.516 50.263 1.00 88.75 1071 ASP A N 1
ATOM 7979 C CA . ASP A 1 1071 ? 23.479 -16.439 51.237 1.00 88.75 1071 ASP A CA 1
ATOM 7980 C C . ASP A 1 1071 ? 21.971 -16.648 50.975 1.00 88.75 1071 ASP A C 1
ATOM 7982 O O . ASP A 1 1071 ? 21.147 -16.512 51.877 1.00 88.75 1071 ASP A O 1
ATOM 7986 N N . VAL A 1 1072 ? 21.613 -16.953 49.721 1.00 92.00 1072 VAL A N 1
ATOM 7987 C CA . VAL A 1 1072 ? 20.220 -17.157 49.296 1.00 92.00 1072 VAL A CA 1
ATOM 7988 C C . VAL A 1 1072 ? 19.740 -18.567 49.656 1.00 92.00 1072 VAL A C 1
ATOM 7990 O O . VAL A 1 1072 ? 20.391 -19.562 49.331 1.00 92.00 1072 VAL A O 1
ATOM 7993 N N . TYR A 1 1073 ? 18.581 -18.662 50.308 1.00 94.25 1073 TYR A N 1
ATOM 7994 C CA . TYR A 1 1073 ? 17.907 -19.906 50.679 1.00 94.25 1073 TYR A CA 1
ATOM 7995 C C . TYR A 1 1073 ? 16.461 -19.885 50.197 1.00 94.25 1073 TYR A C 1
ATOM 7997 O O . TYR A 1 1073 ? 15.747 -18.915 50.437 1.00 94.25 1073 TYR A O 1
ATOM 8005 N N . VAL A 1 1074 ? 16.000 -20.989 49.615 1.00 92.81 1074 VAL A N 1
ATOM 8006 C CA . VAL A 1 1074 ? 14.598 -21.190 49.223 1.00 92.81 1074 VAL A CA 1
ATOM 8007 C C . VAL A 1 1074 ? 14.047 -22.370 50.011 1.00 92.81 1074 VAL A C 1
ATOM 8009 O O . VAL A 1 1074 ? 14.675 -23.426 50.089 1.00 92.81 1074 VAL A O 1
ATOM 8012 N N . GLY A 1 1075 ? 12.918 -22.179 50.699 1.00 85.75 1075 GLY A N 1
ATOM 8013 C CA . GLY A 1 1075 ? 12.331 -23.227 51.549 1.00 85.75 1075 GLY A CA 1
ATOM 8014 C C . GLY A 1 1075 ? 13.249 -23.735 52.680 1.00 85.75 1075 GLY A C 1
ATOM 8015 O O . GLY A 1 1075 ? 13.008 -24.806 53.238 1.00 85.75 1075 GLY A O 1
ATOM 8016 N N . GLY A 1 1076 ? 14.300 -22.982 53.032 1.00 85.69 1076 GLY A N 1
ATOM 8017 C CA . GLY A 1 1076 ? 15.290 -23.338 54.056 1.00 85.69 1076 GLY A CA 1
ATOM 8018 C C . GLY A 1 1076 ? 16.506 -24.133 53.561 1.00 85.69 1076 GLY A C 1
ATOM 8019 O O . GLY A 1 1076 ? 17.380 -24.441 54.372 1.00 85.69 1076 GLY A O 1
ATOM 8020 N N . GLU A 1 1077 ? 16.597 -24.435 52.265 1.00 89.06 1077 GLU A N 1
ATOM 8021 C CA . GLU A 1 1077 ? 17.772 -25.056 51.641 1.00 89.06 1077 GLU A CA 1
ATOM 8022 C C . GLU A 1 1077 ? 18.593 -23.996 50.883 1.00 89.06 1077 GLU A C 1
ATOM 8024 O O . GLU A 1 1077 ? 18.002 -23.081 50.305 1.00 89.06 1077 GLU A O 1
ATOM 8029 N N . PRO A 1 1078 ? 19.940 -24.069 50.896 1.00 90.44 1078 PRO A N 1
ATOM 8030 C CA . PRO A 1 1078 ? 20.774 -23.124 50.159 1.00 90.44 1078 PRO A CA 1
ATOM 8031 C C . PRO A 1 1078 ? 20.524 -23.261 48.655 1.00 90.44 1078 PRO A C 1
ATOM 8033 O O . PRO A 1 1078 ? 20.498 -24.379 48.132 1.00 90.44 1078 PRO A O 1
ATOM 8036 N N . LEU A 1 1079 ? 20.353 -22.127 47.978 1.00 89.31 1079 LEU A N 1
ATOM 8037 C CA . LEU A 1 1079 ? 20.151 -22.071 46.535 1.00 89.31 1079 LEU A CA 1
ATOM 8038 C C . LEU A 1 1079 ? 21.433 -22.521 45.812 1.00 89.31 1079 LEU A C 1
ATOM 8040 O O . LEU A 1 1079 ? 22.535 -22.150 46.218 1.00 89.31 1079 LEU A O 1
ATOM 8044 N N . ASP A 1 1080 ? 21.290 -23.340 44.769 1.00 83.50 1080 ASP A N 1
ATOM 8045 C CA . ASP A 1 1080 ? 22.373 -23.666 43.831 1.00 83.50 1080 ASP A CA 1
ATOM 8046 C C . ASP A 1 1080 ? 22.269 -22.661 42.672 1.00 83.50 1080 ASP A C 1
ATOM 8048 O O . ASP A 1 1080 ? 21.344 -22.822 41.870 1.00 83.50 1080 ASP A O 1
ATOM 8052 N N . PRO A 1 1081 ? 23.090 -21.588 42.656 1.00 68.12 1081 PRO A N 1
ATOM 8053 C CA . PRO A 1 1081 ? 23.020 -20.547 41.636 1.00 68.12 1081 PRO A CA 1
ATOM 8054 C C . PRO A 1 1081 ? 23.336 -21.109 40.248 1.00 68.12 1081 PRO A C 1
ATOM 8056 O O . PRO A 1 1081 ? 24.388 -21.776 40.085 1.00 68.12 1081 PRO A O 1
#

Secondary structure (DSSP, 8-state):
--S--PPP--B-HHHHHHHHHHHHSSHHHHHHHHHHHHHHGGGHHHHHHHHHHHHHHHHHHHHHHHHH---TTTHHHHHHHHH-HHHHHHHHHHHHHHHHHHHHHHHHHHHHHHHHHH-PPPEEETTEEE-HHHHHHHHHHHHHHHHHHTT----HHHHHHHHHHHHHHHHHHHHHHHHH--TTTT-SSS-TTTGGGHHHHHHHHGGGGTHHHHGGGGGGGBSSHHHHHHHHHHHHHHHHHHHHHHHHHHHHHHS-HHHHTT-TTHHHHHHHHHHHT-EETTEETHHHHHHHHHHHHHHHHHHHHHHHHHHHHHHHHHHHHTTSS-GGGGPPPTTT-S-HHHHHHHHHHHHHHHHH--HHHHHHHHHHHHHHHHHHHHHHHHHHHHTT-TT---SSPPTTTTHHHHHHHHHHHHHHHTS-HHHHHHHHHHHHHHHHHIIIIITTT--PPPHHHHHHHHTTTTS-HHHHHHHHHTS-S----EEEEE---TTTHHHHHHHHHHHHHHTT-EEEEEEEEE--TTS-HHHHHHTTTTHHHHHHHHHHHHHHHTTT--EEEEEEEES-TTHHHHHHHHHTT-SEEEEEPPSSSS-STT-SS-TTTSSTTS-SSEEEEE--S---TTEEEEE--SSHHHHHHHHHHHHHHHHH-PEEEEEEEE-TT-HHHHHHHHHHHHHHTT-TTSEEEEEES-HHHHHHHHHTT-SEE--PPPSS-TTHHHHTT-HHHHHHHHH--S-EE--GGGGTT-SHHHHHHHHT-SS-EE-SSEEETTTSSBPTT-BSEEEEEETTEEEEEEEEE-TTTTTTT----TTTTTEEE--HHHHHHHHHHHHHHHS--SEEEEEEES-HHHHHHHHHH-TT----EEEE-SS--EEEEEEEBTEEEEEE-STTSEEEEEEEEEETTEEEEEEEEEEE--TTSPPPHHHHHHHHHHHHHTTTTSEEEEESS-EE--HHHHTTS--HHHHHHHHHHHHHHT-S-EEEEGGG----SEE-SEEEEHHHHHHHS-S-PPP------HHHHHHHHHHTEEEEE-TTS-EEEEEE-EEEESEEEEE---TT-S-SEEEEEETTEEP--

Radius of gyration: 38.93 Å; Cα contacts (8 Å, |Δi|>4): 2053; chains: 1; bounding box: 104×81×112 Å

pLDDT: mean 84.98, std 13.65, range [25.42, 98.5]